Protein AF-A0A964E7V0-F1 (afdb_monomer_lite)

Secondary structure (DSSP, 8-state):
--GGGSPPPPSS-SSHHHHHHHHHHHHS--SEEEEE--TTSSSHHHHHHHHHTT-TT-PEEEEEE--HHHHHHHHHHTTT-TTEEEEES-SS-GGGSPPHHHHHHHHHHS--GGGGS-HHHHHHHHHHHHHHHHHHTPPS-HHHHHHHHHT-SS-SEEEE---TT-HHHHHHHHTT-SEEEEE-TTSHHHHHHHHHHHH-TTEEEEEEESSSTT-EEEEEEPTT-------SSS-------S-EEEEEEEESS-TTTTHHHHHHHTT-SS-EEEEEEESPBPS-GGGHHHHHTT----GGG-BTTB--SSHHHHHHHHHHH-TTTEEEEEPPTT--BSSHHHHHHTGGGG--S-EEEEE--TT-B--HHHHHHHHHHHHH-TT--EEE-EEEEEEETTEEE--TTSTT--TTS-EEEEEE-TT-EEEEETTEEEE-TTS-BGGGT-EE-HHHHHHTT-EEEE-TTSSHHHHHHHHHHH--TTHHHHHHHHHH--SSB-GGGT-TTS--SS--EEEPPGGG---GGGGGS-------EEEHHHHHHHTTS-TTS--TT-HHHHHHHHHHHHH--SEEEEE--TTSSSHHHHHHHHHHHTT-TT-EEEEEES-HHHHHHHHHHHHHTT--SEEEEES-SS-GGGSPPHHHHHIIIIIS--STTEEESS-TTTHHHHHHHHH---S---HHHHHHHHTTT--SEEEE---TTTHHHHHHHHHHH--S-EEEEES-TTBTTTHHHHHHHHH-TTEEEEEEE-STT-EEEEEE-----TT-----S----EEEEEE-S-HHHHHHHGGGHHHHHHHSTTPEEEEEEEGGGHHHHHT-TTEEEEEEE-HHHHHH-HHHHHHHHHHHHHTT-SEEEE--SB--HHHHHHHHHS--SEEEEE--B-TTS-HHHHHHHGGG-SEEE----TT--HHHHHHHHHHHTT---S---------HHHHHHHHHHHHHHT--GGGEEEEE---SSGGG--S-HHHHHHHHHHHTT-EEEE---GGGHHHHHHHTTT-GGGEEE-TTTS-HHHHHHHHTTSSEEEEESSHHHHHHHHTT--EEEEE-STTTTTS---STTEEEEE---TTTT-TT--SSSS-HHHHT--HHHHHHHHHHHHH---SS-EEEE-S--SSTTS-----HHHHHHHTTT-

Foldseek 3Di:
DAPLLDQDDAQAPPDPVLQVLLVCLQEPQFAFEEEAACFLPPHSNVSNCNRVVNHPNNHAYEYEDQHPNRLVNNCVVCVVPVSYHYAHAAQADLVLFDDLVVLVLCQVVADFPCVVDPSVVVVVLSVSVSVSCVVVVTHHNVLVVVCVVPVNPAGQEYEQPHRLGRQVVNCVSRPPHFKYKYPLCRGSNCVVVVVVQVPDPQKDWDDWDCPRDNIMTMIGGDPPDDDDDDDDDDDPPAPPPQAEEEEEEEDAALPPQLVLVCVAVVPAPHHAAYEYEFWAEDCDDPNVLLVVLQADDDPVQAQQGGGDNCPVVVLVVVCVVCVPRYDYHYDDRNDHHPGVQSRVQVCLQVDAGWYKYFYDYSQWHDHNVLVVLVSVVCVVDVQAFWEAAAEQADLEQFKTFPDACFFCHNFPHHTTIGGDHRPWGWPDVVVTFIAHNVRDGRNVRHHHTHVNSVVSVNYIYGPCNHDLVSQVCCCHRSSQPPRSVLSVVVVPDDAWDDSCVRRVPGDPPPTIMGGHDVVNDDDPCVSRPDDPDPFAEAALVVVCVVPVDPLVADDCPDPVLVLLLVCCLPLLFQFEEEEDCQLVRHPNVSNLVSCVVSVSPNRQAEYEAADVVRLVNNCVVCVVVVSPRYDYYHEAQAPPVLADDLVVLLCCVAPPPPHHHAYAHDDNVCRSVVLCVRNPHDDDHNVNVVSCVVVVLAGQEYEYDDGQRCLVVSLVVSLQRHDAKHKYKYPLCSHSNCVVVVVVLVVDPQWDWDDKDPPSSIMTITTGGRPPPPFQDPVDPDLFAEEEEEEADDLLLVQQLLLCLVQVCVVNVNHAYEYEYAQLNQQQQVQPPSHPYYQHDHQVCLVPPVVRLVVSLVVLLVRQGQEYEALDQQDEPSSLSSQLSSNHVAYEYAPHRDPHPDPVVCVVRVVRHPHHFYDDDDLAASNSSSQSSCVSNVGHDPDGFGATGADPVLLVLLVVVCVVVVHDLLAEEEEEQDDPDPLQGDQLLLVLCLVVCVVVVHAYEYEEAPVCQVSQCSSCVNPPVRYHYCHNPDRPSSSLSNLLSHQEYEYELHSVQLSNRNSVHQYEYEYAQQSQNHSHNPHQSAEYEWEAAPCRNVNPVDPDPGRQRRVQRDSVLSNVSVVDSSPDRGPHYHYRYDCWGPPPVRNDGDDVVVVCVSNVPD

pLDDT: mean 88.13, std 12.61, range [25.22, 98.56]

Structure (mmCIF, N/CA/C/O backbone):
data_AF-A0A964E7V0-F1
#
_entry.id   AF-A0A964E7V0-F1
#
loop_
_atom_site.group_PDB
_atom_site.id
_atom_site.type_symbol
_atom_site.label_atom_id
_atom_site.label_alt_id
_atom_site.label_comp_id
_atom_site.label_asym_id
_atom_site.label_entity_id
_atom_site.label_seq_id
_atom_site.pdbx_PDB_ins_code
_atom_site.Cartn_x
_atom_site.Cartn_y
_atom_site.Cartn_z
_atom_site.occupancy
_atom_site.B_iso_or_equiv
_atom_site.auth_seq_id
_atom_site.auth_comp_id
_atom_site.auth_asym_id
_atom_site.auth_atom_id
_atom_site.pdbx_PDB_model_num
ATOM 1 N N . MET A 1 1 ? -19.462 -38.095 19.022 1.00 56.56 1 MET A N 1
ATOM 2 C CA . MET A 1 1 ? -19.313 -39.101 17.950 1.00 56.56 1 MET A CA 1
ATOM 3 C C . MET A 1 1 ? -18.735 -38.372 16.764 1.00 56.56 1 MET A C 1
ATOM 5 O O . MET A 1 1 ? -19.231 -37.289 16.479 1.00 56.56 1 MET A O 1
ATOM 9 N N . SER A 1 2 ? -17.682 -38.907 16.156 1.00 78.06 2 SER A N 1
ATOM 10 C CA . SER A 1 2 ? -17.107 -38.332 14.936 1.00 78.06 2 SER A CA 1
ATOM 11 C C . SER A 1 2 ? -18.080 -38.497 13.764 1.00 78.06 2 SER A C 1
ATOM 13 O O . SER A 1 2 ? -18.888 -39.425 13.767 1.00 78.06 2 SER A O 1
ATOM 15 N N . GLU A 1 3 ? -17.991 -37.652 12.736 1.00 78.56 3 GLU A N 1
ATOM 16 C CA . GLU A 1 3 ? -18.699 -37.890 11.468 1.00 78.56 3 GLU A CA 1
ATOM 17 C C . GLU A 1 3 ? -18.253 -39.212 10.818 1.00 78.56 3 GLU A C 1
ATOM 19 O O . GLU A 1 3 ? -19.077 -39.935 10.256 1.00 78.56 3 GLU A O 1
ATOM 24 N N . LEU A 1 4 ? -16.987 -39.605 11.007 1.00 82.94 4 LEU A N 1
ATOM 25 C CA . LEU A 1 4 ? -16.456 -40.901 10.569 1.00 82.94 4 LEU A CA 1
ATOM 26 C C . LEU A 1 4 ? -17.130 -42.097 11.262 1.00 82.94 4 LEU A C 1
ATOM 28 O O . LEU A 1 4 ? -17.145 -43.194 10.707 1.00 82.94 4 LEU A O 1
ATOM 32 N N . ASP A 1 5 ? -17.756 -41.909 12.429 1.00 87.56 5 ASP A N 1
ATOM 33 C CA . ASP A 1 5 ? -18.512 -42.971 13.111 1.00 87.56 5 ASP A CA 1
ATOM 34 C C . ASP A 1 5 ? -19.881 -43.231 12.461 1.00 87.56 5 ASP A C 1
ATOM 36 O O . ASP A 1 5 ? -20.530 -44.240 12.755 1.00 87.56 5 ASP A O 1
ATOM 40 N N . LYS A 1 6 ? -20.361 -42.330 11.592 1.00 88.44 6 LYS A N 1
ATOM 41 C CA . LYS A 1 6 ? -21.633 -42.516 10.890 1.00 88.44 6 LYS A CA 1
ATOM 42 C C . LYS A 1 6 ? -21.464 -43.544 9.777 1.00 88.44 6 LYS A C 1
ATOM 44 O O . LYS A 1 6 ? -20.528 -43.464 8.981 1.00 88.44 6 LYS A O 1
ATOM 49 N N . ILE A 1 7 ? -22.403 -44.488 9.699 1.00 87.12 7 ILE A N 1
ATOM 50 C CA . ILE A 1 7 ? -22.531 -45.388 8.548 1.00 87.12 7 ILE A CA 1
ATOM 51 C C . ILE A 1 7 ? -23.040 -44.555 7.372 1.00 87.12 7 ILE A C 1
ATOM 53 O O . ILE A 1 7 ? -24.140 -44.003 7.435 1.00 87.12 7 ILE A O 1
ATOM 57 N N . ILE A 1 8 ? -22.220 -44.453 6.330 1.00 85.88 8 ILE A N 1
ATOM 58 C CA . ILE A 1 8 ? -22.543 -43.714 5.109 1.00 85.88 8 ILE A CA 1
ATOM 59 C C . ILE A 1 8 ? -23.248 -44.624 4.091 1.00 85.88 8 ILE A C 1
ATOM 61 O O . ILE A 1 8 ? -23.000 -45.834 4.088 1.00 85.88 8 ILE A O 1
ATOM 65 N N . PRO A 1 9 ? -24.139 -44.078 3.242 1.00 86.94 9 PRO A N 1
ATOM 66 C CA . PRO A 1 9 ? -24.701 -44.819 2.116 1.00 86.94 9 PRO A CA 1
ATOM 67 C C . PRO A 1 9 ? -23.602 -45.296 1.150 1.00 86.94 9 PRO A C 1
ATOM 69 O O . PRO A 1 9 ? -22.597 -44.606 1.001 1.00 86.94 9 PRO A O 1
ATOM 72 N N . PRO A 1 10 ? -23.781 -46.442 0.470 1.00 88.25 10 PRO A N 1
ATOM 73 C CA . PRO A 1 10 ? -22.802 -46.920 -0.500 1.00 88.25 10 PRO A CA 1
ATOM 74 C C . PRO A 1 10 ? -22.802 -46.067 -1.776 1.00 88.25 10 PRO A C 1
ATOM 76 O O . PRO A 1 10 ? -23.865 -45.787 -2.334 1.00 88.25 10 PRO A O 1
ATOM 79 N N . GLU A 1 11 ? -21.611 -45.706 -2.257 1.00 86.62 11 GLU A N 1
ATOM 80 C CA . GLU A 1 11 ? -21.442 -44.823 -3.420 1.00 86.62 11 GLU A CA 1
ATOM 81 C C . GLU A 1 11 ? -21.277 -45.593 -4.736 1.00 86.62 11 GLU A C 1
ATOM 83 O O . GLU A 1 11 ? -22.011 -45.354 -5.695 1.00 86.62 11 GLU A O 1
ATOM 88 N N . ILE A 1 12 ? -20.368 -46.575 -4.775 1.00 91.12 12 ILE A N 1
ATOM 89 C CA . ILE A 1 12 ? -20.149 -47.433 -5.947 1.00 91.12 12 ILE A CA 1
ATOM 90 C C . ILE A 1 12 ? -21.220 -48.530 -5.954 1.00 91.12 12 ILE A C 1
ATOM 92 O O . ILE A 1 12 ? -21.048 -49.586 -5.341 1.00 91.12 12 ILE A O 1
ATOM 96 N N . VAL A 1 13 ? -22.356 -48.279 -6.616 1.00 91.44 13 VAL A N 1
ATOM 97 C CA . VAL A 1 13 ? -23.491 -49.217 -6.686 1.00 91.44 13 VAL A CA 1
ATOM 98 C C . VAL A 1 13 ? -24.167 -49.166 -8.052 1.00 91.44 13 VAL A C 1
ATOM 100 O O . VAL A 1 13 ? -24.707 -48.142 -8.457 1.00 91.44 13 VAL A O 1
ATOM 103 N N . ASN A 1 14 ? -24.247 -50.316 -8.729 1.00 87.12 14 ASN A N 1
ATOM 104 C CA . ASN A 1 14 ? -24.985 -50.490 -9.993 1.00 87.12 14 ASN A CA 1
ATOM 105 C C . ASN A 1 14 ? -24.573 -49.542 -11.140 1.00 87.12 14 ASN A C 1
ATOM 107 O O . ASN A 1 14 ? -25.324 -49.397 -12.106 1.00 87.12 14 ASN A O 1
ATOM 111 N N . ASP A 1 15 ? -23.393 -48.934 -11.066 1.00 93.31 15 ASP A N 1
ATOM 112 C CA . ASP A 1 15 ? -22.822 -48.116 -12.133 1.00 93.31 15 ASP A CA 1
ATOM 113 C C . ASP A 1 15 ? -21.735 -48.866 -12.918 1.00 93.31 15 ASP A C 1
ATOM 115 O O . ASP A 1 15 ? -21.487 -50.057 -12.716 1.00 93.31 15 ASP A O 1
ATOM 119 N N . GLU A 1 16 ? -21.118 -48.172 -13.873 1.00 95.56 16 GLU A N 1
ATOM 120 C CA . GLU A 1 16 ? -20.066 -48.728 -14.721 1.00 95.56 16 GLU A CA 1
ATOM 121 C C . GLU A 1 16 ? -18.861 -49.219 -13.910 1.00 95.56 16 GLU A C 1
ATOM 123 O O . GLU A 1 16 ? -18.391 -50.331 -14.150 1.00 95.56 16 GLU A O 1
ATOM 128 N N . PHE A 1 17 ? -18.402 -48.449 -12.916 1.00 97.19 17 PHE A N 1
ATOM 129 C CA . PHE A 1 17 ? -17.232 -48.819 -12.120 1.00 97.19 17 PHE A CA 1
ATOM 130 C C . PHE A 1 17 ? -17.512 -50.058 -11.270 1.00 97.19 17 PHE A C 1
ATOM 132 O O . PHE A 1 17 ? -16.692 -50.973 -11.221 1.00 97.19 17 PHE A O 1
ATOM 139 N N . TYR A 1 18 ? -18.721 -50.156 -10.708 1.00 96.94 18 TYR A N 1
ATOM 140 C CA . TYR A 1 18 ? -19.191 -51.361 -10.027 1.00 96.94 18 TYR A CA 1
ATOM 141 C C . TYR A 1 18 ? -19.090 -52.604 -10.927 1.00 96.94 18 TYR A C 1
ATOM 143 O O . TYR A 1 18 ? -18.624 -53.660 -10.492 1.00 96.94 18 TYR A O 1
ATOM 151 N N . GLN A 1 19 ? -19.511 -52.501 -12.196 1.00 97.19 19 GLN A N 1
ATOM 152 C CA . GLN A 1 19 ? -19.416 -53.623 -13.138 1.00 97.19 19 GLN A CA 1
ATOM 153 C C . GLN A 1 19 ? -17.968 -53.939 -13.524 1.00 97.19 19 GLN A C 1
ATOM 155 O O . GLN A 1 19 ? -17.637 -55.117 -13.663 1.00 97.19 19 GLN A O 1
ATOM 160 N N . VAL A 1 20 ? -17.105 -52.928 -13.666 1.00 97.38 20 VAL A N 1
ATOM 161 C CA . VAL A 1 20 ? -15.670 -53.117 -13.937 1.00 97.38 20 VAL A CA 1
ATOM 162 C C . VAL A 1 20 ? -14.999 -53.860 -12.782 1.00 97.38 20 VAL A C 1
ATOM 164 O O . VAL A 1 20 ? -14.385 -54.900 -13.021 1.00 97.38 20 VAL A O 1
ATOM 167 N N . ILE A 1 21 ? -15.192 -53.404 -11.538 1.00 98.06 21 ILE A N 1
ATOM 168 C CA . ILE A 1 21 ? -14.670 -54.064 -10.330 1.00 98.06 21 ILE A CA 1
ATOM 169 C C . ILE A 1 21 ? -15.128 -55.521 -10.287 1.00 98.06 21 ILE A C 1
ATOM 171 O O . ILE A 1 21 ? -14.306 -56.432 -10.187 1.00 98.06 21 ILE A O 1
ATOM 175 N N . ARG A 1 22 ? -16.437 -55.758 -10.426 1.00 97.81 22 ARG A N 1
ATOM 176 C CA . ARG A 1 22 ? -17.016 -57.105 -10.414 1.00 97.81 22 ARG A CA 1
ATOM 177 C C . ARG A 1 22 ? -16.434 -57.993 -11.517 1.00 97.81 22 ARG A C 1
ATOM 179 O O . ARG A 1 22 ? -16.153 -59.162 -11.271 1.00 97.81 22 ARG A O 1
ATOM 186 N N . SER A 1 23 ? -16.285 -57.461 -12.729 1.00 97.19 23 SER A N 1
ATOM 187 C CA . SER A 1 23 ? -15.780 -58.207 -13.883 1.00 97.19 23 SER A CA 1
ATOM 188 C C . SER A 1 23 ? -14.315 -58.599 -13.708 1.00 97.19 23 SER A C 1
ATOM 190 O O . SER A 1 23 ? -13.969 -59.753 -13.956 1.00 97.19 23 SER A O 1
ATOM 192 N N . LEU A 1 24 ? -13.462 -57.675 -13.257 1.00 97.31 24 LEU A N 1
ATOM 193 C CA . LEU A 1 24 ? -12.058 -57.972 -12.961 1.00 97.31 24 LEU A CA 1
ATOM 194 C C . LEU A 1 24 ? -11.960 -58.999 -11.829 1.00 97.31 24 LEU A C 1
ATOM 196 O O . LEU A 1 24 ? -11.277 -60.008 -11.964 1.00 97.31 24 LEU A O 1
ATOM 200 N N . ALA A 1 25 ? -12.735 -58.806 -10.761 1.00 97.25 25 ALA A N 1
ATOM 201 C CA . ALA A 1 25 ? -12.804 -59.730 -9.639 1.00 97.25 25 ALA A CA 1
ATOM 202 C C . ALA A 1 25 ? -13.274 -61.145 -10.027 1.00 97.25 25 ALA A C 1
ATOM 204 O O . ALA A 1 25 ? -12.828 -62.110 -9.417 1.00 97.25 25 ALA A O 1
ATOM 205 N N . GLU A 1 26 ? -14.161 -61.302 -11.015 1.00 97.56 26 GLU A N 1
ATOM 206 C CA . GLU A 1 26 ? -14.662 -62.611 -11.473 1.00 97.56 26 GLU A CA 1
ATOM 207 C C . GLU A 1 26 ? -13.685 -63.320 -12.428 1.00 97.56 26 GLU A C 1
ATOM 209 O O . GLU A 1 26 ? -13.550 -64.543 -12.354 1.00 97.56 26 GLU A O 1
ATOM 214 N N . ASN A 1 27 ? -13.009 -62.575 -13.312 1.00 94.69 27 ASN A N 1
ATOM 215 C CA . ASN A 1 27 ? -12.331 -63.148 -14.483 1.00 94.69 27 ASN A CA 1
ATOM 216 C C . ASN A 1 27 ? -10.798 -63.172 -14.413 1.00 94.69 27 ASN A C 1
ATOM 218 O O . ASN A 1 27 ? -10.178 -63.954 -15.133 1.00 94.69 27 ASN A O 1
ATOM 222 N N . GLU A 1 28 ? -10.180 -62.330 -13.589 1.00 94.50 28 GLU A N 1
ATOM 223 C CA . GLU A 1 28 ? -8.724 -62.262 -13.472 1.00 94.50 28 GLU A CA 1
ATOM 224 C C . GLU A 1 28 ? -8.165 -63.389 -12.591 1.00 94.50 28 GLU A C 1
ATOM 226 O O . GLU A 1 28 ? -8.792 -63.794 -11.611 1.00 94.50 28 GLU A O 1
ATOM 231 N N . ASP A 1 29 ? -6.955 -63.875 -12.892 1.00 92.25 29 ASP A N 1
ATOM 232 C CA . ASP A 1 29 ? -6.244 -64.804 -12.002 1.00 92.25 29 ASP A CA 1
ATOM 233 C C . ASP A 1 29 ? -5.691 -64.025 -10.798 1.00 92.25 29 ASP A C 1
ATOM 235 O O . ASP A 1 29 ? -4.680 -63.323 -10.900 1.00 92.25 29 ASP A O 1
ATOM 239 N N . LEU A 1 30 ? -6.426 -64.052 -9.685 1.00 96.00 30 LEU A N 1
ATOM 240 C CA . LEU A 1 30 ? -6.162 -63.252 -8.488 1.00 96.00 30 LEU A CA 1
ATOM 241 C C . LEU A 1 30 ? -5.919 -64.161 -7.285 1.00 96.00 30 LEU A C 1
ATOM 243 O O . LEU A 1 30 ? -6.592 -65.181 -7.120 1.00 96.00 30 LEU A O 1
ATOM 247 N N . LYS A 1 31 ? -5.024 -63.744 -6.386 1.00 95.31 31 LYS A N 1
ATOM 248 C CA . LYS A 1 31 ? -4.791 -64.414 -5.103 1.00 95.31 31 LYS A CA 1
ATOM 249 C C . LYS A 1 31 ? -4.953 -63.469 -3.911 1.00 95.31 31 LYS A C 1
ATOM 251 O O . LYS A 1 31 ? -5.553 -63.861 -2.908 1.00 95.31 31 LYS A O 1
ATOM 256 N N . HIS A 1 32 ? -4.453 -62.243 -4.020 1.00 97.88 32 HIS A N 1
ATOM 257 C CA . HIS A 1 32 ? -4.474 -61.228 -2.972 1.00 97.88 32 HIS A CA 1
ATOM 258 C C . HIS A 1 32 ? -5.060 -59.919 -3.510 1.00 97.88 32 HIS A C 1
ATOM 260 O O . HIS A 1 32 ? -4.423 -59.228 -4.304 1.00 97.88 32 HIS A O 1
ATOM 266 N N . VAL A 1 33 ? -6.270 -59.582 -3.061 1.00 98.50 33 VAL A N 1
ATOM 267 C CA . VAL A 1 33 ? -6.996 -58.368 -3.456 1.00 98.50 33 VAL A CA 1
ATOM 268 C C . VAL A 1 33 ? -7.100 -57.426 -2.265 1.00 98.50 33 VAL A C 1
ATOM 270 O O . VAL A 1 33 ? -7.532 -57.859 -1.201 1.00 98.50 33 VAL A O 1
ATOM 273 N N . LEU A 1 34 ? -6.723 -56.161 -2.433 1.00 98.56 34 LEU A N 1
ATOM 274 C CA . LEU A 1 34 ? -6.829 -55.130 -1.402 1.00 98.56 34 LEU A CA 1
ATOM 275 C C . LEU A 1 34 ? -7.887 -54.095 -1.789 1.00 98.56 34 LEU A C 1
ATOM 277 O O . LEU A 1 34 ? -7.880 -53.569 -2.898 1.00 98.56 34 LEU A O 1
ATOM 281 N N . GLU A 1 35 ? -8.756 -53.771 -0.845 1.00 98.31 35 GLU A N 1
ATOM 282 C CA . GLU A 1 35 ? -9.662 -52.636 -0.905 1.00 98.31 35 GLU A CA 1
ATOM 283 C C . GLU A 1 35 ? -9.351 -51.689 0.254 1.00 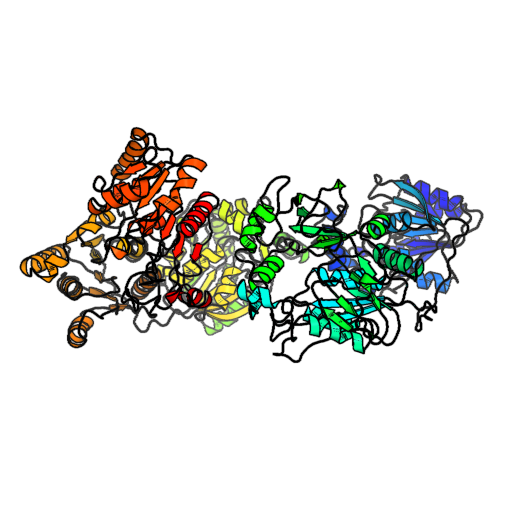98.31 35 GLU A C 1
ATOM 285 O O . GLU A 1 35 ? -9.376 -52.090 1.422 1.00 98.31 35 GLU A O 1
ATOM 290 N N . ILE A 1 36 ? -9.062 -50.437 -0.084 1.00 97.38 36 ILE A N 1
ATOM 291 C CA . ILE A 1 36 ? -8.853 -49.351 0.868 1.00 97.38 36 ILE A CA 1
ATOM 292 C C . ILE A 1 36 ? -10.130 -48.508 0.893 1.00 97.38 36 ILE A C 1
ATOM 294 O O . ILE A 1 36 ? -10.579 -48.103 -0.172 1.00 97.38 36 ILE A O 1
ATOM 298 N N . GLY A 1 37 ? -10.703 -48.266 2.080 1.00 92.06 37 GLY A N 1
ATOM 299 C CA . GLY A 1 37 ? -11.923 -47.459 2.238 1.00 92.06 37 GLY A CA 1
ATOM 300 C C . GLY A 1 37 ? -13.234 -48.252 2.220 1.00 92.06 37 GLY A C 1
ATOM 301 O O . GLY A 1 37 ? -14.255 -47.778 1.733 1.00 92.06 37 GLY A O 1
ATOM 302 N N . SER A 1 38 ? -13.247 -49.477 2.757 1.00 92.88 38 SER A N 1
ATOM 303 C CA . SER A 1 38 ? -14.386 -50.404 2.614 1.00 92.88 38 SER A CA 1
ATOM 304 C C . SER A 1 38 ? -15.698 -49.962 3.292 1.00 92.88 38 SER A C 1
ATOM 306 O O . SER A 1 38 ? -16.762 -50.523 3.003 1.00 92.88 38 SER A O 1
ATOM 308 N N . SER A 1 39 ? -15.675 -48.982 4.204 1.00 93.00 39 SER A N 1
ATOM 309 C CA . SER A 1 39 ? -16.851 -48.483 4.928 1.00 93.00 39 SER A CA 1
ATOM 310 C C . SER A 1 39 ? -17.650 -49.631 5.573 1.00 93.00 39 SER A C 1
ATOM 312 O O . SER A 1 39 ? -17.065 -50.526 6.173 1.00 93.00 39 SER A O 1
ATOM 314 N N . ALA A 1 40 ? -18.986 -49.636 5.486 1.00 93.31 40 ALA A N 1
ATOM 315 C CA . ALA A 1 40 ? -19.840 -50.743 5.942 1.00 93.31 40 ALA A CA 1
ATOM 316 C C . ALA A 1 40 ? -19.956 -51.903 4.925 1.00 93.31 40 ALA A C 1
ATOM 318 O O . ALA A 1 40 ? -20.628 -52.904 5.196 1.00 93.31 40 ALA A O 1
ATOM 319 N N . GLY A 1 41 ? -19.309 -51.776 3.760 1.00 92.81 41 GLY A N 1
ATOM 320 C CA . GLY A 1 41 ? -19.170 -52.835 2.766 1.00 92.81 41 GLY A CA 1
ATOM 321 C C . GLY A 1 41 ? -20.311 -52.993 1.760 1.00 92.81 41 GLY A C 1
ATOM 322 O O . GLY A 1 41 ? -20.368 -54.000 1.059 1.00 92.81 41 GLY A O 1
ATOM 323 N N . GLU A 1 42 ? -21.244 -52.049 1.661 1.00 92.44 42 GLU A N 1
ATOM 324 C CA . GLU A 1 42 ? -22.409 -52.180 0.767 1.00 92.44 42 GLU A CA 1
ATOM 325 C C . GLU A 1 42 ? -22.145 -51.743 -0.695 1.00 92.44 42 GLU A C 1
ATOM 327 O O . GLU A 1 42 ? -22.983 -52.014 -1.559 1.00 92.44 42 GLU A O 1
ATOM 332 N N . GLY A 1 43 ? -20.993 -51.111 -0.975 1.00 94.12 43 GLY A N 1
ATOM 333 C CA . GLY A 1 43 ? -20.593 -50.555 -2.281 1.00 94.12 43 GLY A CA 1
ATOM 334 C C . GLY A 1 43 ? -19.583 -51.415 -3.057 1.00 94.12 4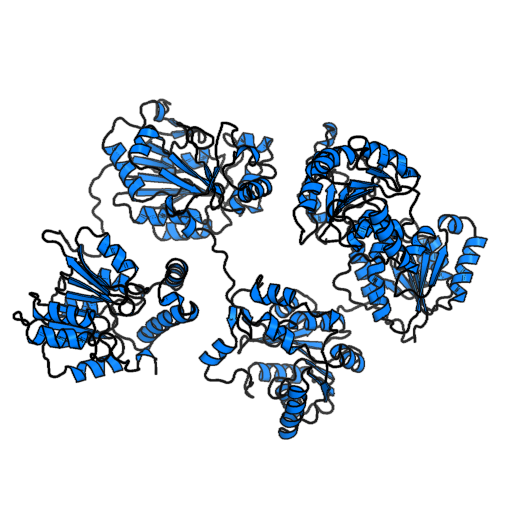3 GLY A C 1
ATOM 335 O O . GLY A 1 43 ? -19.894 -52.540 -3.457 1.00 94.12 43 GLY A O 1
ATOM 336 N N . SER A 1 44 ? -18.362 -50.908 -3.258 1.00 95.69 44 SER A N 1
ATOM 337 C CA . SER A 1 44 ? -17.253 -51.604 -3.941 1.00 95.69 44 SER A CA 1
ATOM 338 C C . SER A 1 44 ? -16.941 -52.972 -3.337 1.00 95.69 44 SER A C 1
ATOM 340 O O . SER A 1 44 ? -16.781 -53.942 -4.081 1.00 95.69 44 SER A O 1
ATOM 342 N N . THR A 1 45 ? -16.986 -53.107 -2.007 1.00 97.12 45 THR A N 1
ATOM 343 C CA . THR A 1 45 ? -16.763 -54.392 -1.332 1.00 97.12 45 THR A CA 1
ATOM 344 C C . THR A 1 45 ? -17.759 -55.435 -1.816 1.00 97.12 45 THR A C 1
ATOM 346 O O . THR A 1 45 ? -17.411 -56.591 -2.050 1.00 97.12 45 THR A O 1
ATOM 349 N N . ARG A 1 46 ? -19.014 -55.029 -2.037 1.00 97.12 46 ARG A N 1
ATOM 350 C CA . ARG A 1 46 ? -20.042 -55.912 -2.578 1.00 97.12 46 ARG A CA 1
ATOM 351 C C . ARG A 1 46 ? -19.722 -56.324 -4.013 1.00 97.12 46 ARG A C 1
ATOM 353 O O . ARG A 1 46 ? -19.902 -57.494 -4.343 1.00 97.12 46 ARG A O 1
ATOM 360 N N . ALA A 1 47 ? -19.240 -55.403 -4.851 1.00 97.31 47 ALA A N 1
ATOM 361 C CA . ALA A 1 47 ? -18.802 -55.723 -6.212 1.00 97.31 47 ALA A CA 1
ATOM 362 C C . ALA A 1 47 ? -17.677 -56.768 -6.205 1.00 97.31 47 ALA A C 1
ATOM 364 O O . ALA A 1 47 ? -17.752 -57.762 -6.934 1.00 97.31 47 ALA A O 1
ATOM 365 N N . PHE A 1 48 ? -16.683 -56.586 -5.326 1.00 98.25 48 PHE A N 1
ATOM 366 C CA . PHE A 1 48 ? -15.618 -57.560 -5.113 1.00 98.25 48 PHE A CA 1
ATOM 367 C C . PHE A 1 48 ? -16.172 -58.905 -4.649 1.00 98.25 48 PHE A C 1
ATOM 369 O O . PHE A 1 48 ? -15.900 -59.918 -5.283 1.00 98.25 48 PHE A O 1
ATOM 376 N N . VAL A 1 49 ? -16.995 -58.954 -3.600 1.00 97.62 49 VAL A N 1
ATOM 377 C CA . VAL A 1 49 ? -17.534 -60.219 -3.073 1.00 97.62 49 VAL A CA 1
ATOM 378 C C . VAL A 1 49 ? -18.386 -60.954 -4.113 1.00 97.62 49 VAL A C 1
ATOM 380 O O . VAL A 1 49 ? -18.256 -62.173 -4.244 1.00 97.62 49 VAL A O 1
ATOM 383 N N . GLU A 1 50 ? -19.215 -60.251 -4.891 1.00 96.94 50 GLU A N 1
ATOM 384 C CA . GLU A 1 50 ? -20.023 -60.853 -5.962 1.00 96.94 50 GLU A CA 1
ATOM 385 C C . GLU A 1 50 ? -19.167 -61.456 -7.091 1.00 96.94 50 GLU A C 1
ATOM 387 O O . GLU A 1 50 ? -19.543 -62.499 -7.638 1.00 96.94 50 GLU A O 1
ATOM 392 N N . GLY A 1 51 ? -18.040 -60.824 -7.439 1.00 96.69 51 GLY A N 1
ATOM 393 C CA . GLY A 1 51 ? -17.102 -61.324 -8.449 1.00 96.69 51 GLY A CA 1
ATOM 394 C C . GLY A 1 51 ? -16.201 -62.444 -7.924 1.00 96.69 51 GLY A C 1
ATOM 395 O O . GLY A 1 51 ? -16.184 -63.545 -8.475 1.00 96.69 51 GLY A O 1
ATOM 396 N N . LEU A 1 52 ? -15.516 -62.210 -6.800 1.00 97.31 52 LEU A N 1
ATOM 397 C CA . LEU A 1 52 ? -14.557 -63.146 -6.201 1.00 97.31 52 LEU A CA 1
ATOM 398 C C . LEU A 1 52 ? -15.213 -64.461 -5.760 1.00 97.31 52 LEU A C 1
ATOM 400 O O . LEU A 1 52 ? -14.581 -65.509 -5.844 1.00 97.31 52 LEU A O 1
ATOM 404 N N . SER A 1 53 ? -16.500 -64.450 -5.381 1.00 95.75 53 SER A N 1
ATOM 405 C CA . SER A 1 53 ? -17.250 -65.679 -5.055 1.00 95.75 53 SER A CA 1
ATOM 406 C C . SER A 1 53 ? -17.369 -66.663 -6.227 1.00 95.75 53 SER A C 1
ATOM 408 O O . SER A 1 53 ? -17.740 -67.820 -6.027 1.00 95.75 53 SER A O 1
ATOM 410 N N . LYS A 1 54 ? -17.101 -66.208 -7.453 1.00 95.75 54 LYS A N 1
ATOM 411 C CA . LYS A 1 54 ? -17.116 -67.024 -8.670 1.00 95.75 54 LYS A CA 1
ATOM 412 C C . LYS A 1 54 ? -15.734 -67.172 -9.306 1.00 95.75 54 LYS A C 1
ATOM 414 O O . LYS A 1 54 ? -15.606 -67.903 -10.287 1.00 95.75 54 LYS A O 1
ATOM 419 N N . ASN A 1 55 ? -14.726 -66.487 -8.773 1.00 96.38 55 ASN A N 1
ATOM 420 C CA . ASN A 1 55 ? -13.376 -66.515 -9.304 1.00 96.38 55 ASN A CA 1
ATOM 421 C C . ASN A 1 55 ? -12.760 -67.909 -9.105 1.00 96.38 55 ASN A C 1
ATOM 423 O O . ASN A 1 55 ? -12.789 -68.471 -8.007 1.00 96.38 55 ASN A O 1
ATOM 427 N N . ALA A 1 56 ? -12.192 -68.475 -10.171 1.00 90.94 56 ALA A N 1
ATOM 428 C CA . ALA A 1 56 ? -11.652 -69.834 -10.158 1.00 90.94 56 ALA A CA 1
ATOM 429 C C . ALA A 1 56 ? -10.429 -70.003 -9.232 1.00 90.94 56 ALA A C 1
ATOM 431 O O . ALA A 1 56 ? -10.171 -71.116 -8.762 1.00 90.94 56 ALA A O 1
ATOM 432 N N . SER A 1 57 ? -9.707 -68.918 -8.943 1.00 91.69 57 SER A N 1
ATOM 433 C CA . SER A 1 57 ? -8.460 -68.913 -8.170 1.00 91.69 57 SER A CA 1
ATOM 434 C C . SER A 1 57 ? -8.670 -68.803 -6.654 1.00 91.69 57 SER A C 1
ATOM 436 O O . SER A 1 57 ? -7.717 -68.964 -5.895 1.00 91.69 57 SER A O 1
ATOM 438 N N . ASN A 1 58 ? -9.917 -68.630 -6.191 1.00 92.31 58 ASN A N 1
ATOM 439 C CA . ASN A 1 58 ? -10.291 -68.482 -4.774 1.00 92.31 58 ASN A CA 1
ATOM 440 C C . ASN A 1 58 ? -9.438 -67.436 -4.006 1.00 92.31 58 ASN A C 1
ATOM 442 O O . ASN A 1 58 ? -8.801 -67.783 -3.004 1.00 92.31 58 ASN A O 1
ATOM 446 N N . PRO A 1 59 ? -9.404 -66.170 -4.464 1.00 96.44 59 PRO A N 1
ATOM 447 C CA . PRO A 1 59 ? -8.612 -65.103 -3.848 1.00 96.44 59 PRO A CA 1
ATOM 448 C C . PRO A 1 59 ? -9.079 -64.731 -2.437 1.00 96.44 59 PRO A C 1
ATOM 450 O O . PRO A 1 59 ? -10.253 -64.878 -2.094 1.00 96.44 59 PRO A O 1
ATOM 453 N N . ASN A 1 60 ? -8.168 -64.158 -1.645 1.00 97.81 60 ASN A N 1
ATOM 454 C CA . ASN A 1 60 ? -8.519 -63.425 -0.428 1.00 97.81 60 ASN A CA 1
ATOM 455 C C . ASN A 1 60 ? -8.761 -61.945 -0.751 1.00 97.81 60 ASN A C 1
ATOM 457 O O . ASN A 1 60 ? -7.973 -61.335 -1.475 1.00 97.81 60 ASN A O 1
ATOM 461 N N . LEU A 1 61 ? -9.817 -61.381 -0.162 1.00 98.38 61 LEU A N 1
ATOM 462 C CA . LEU A 1 61 ? -10.115 -59.951 -0.170 1.00 98.38 61 LEU A CA 1
ATOM 463 C C . LEU A 1 61 ? -9.747 -59.357 1.188 1.00 98.38 61 LEU A C 1
ATOM 465 O O . LEU A 1 61 ? -10.295 -59.772 2.209 1.00 98.38 61 LEU A O 1
ATOM 469 N N . TYR A 1 62 ? -8.844 -58.389 1.194 1.00 98.44 62 TYR A N 1
ATOM 470 C CA . TYR A 1 62 ? -8.440 -57.629 2.367 1.00 98.44 62 TYR A CA 1
ATOM 471 C C . TYR A 1 62 ? -9.129 -56.268 2.320 1.00 98.44 62 TYR A C 1
ATOM 473 O O . TYR A 1 62 ? -8.884 -55.490 1.405 1.00 98.44 62 TYR A O 1
ATOM 481 N N . CYS A 1 63 ? -10.002 -56.007 3.284 1.00 97.81 63 CYS A N 1
ATOM 482 C CA . CYS A 1 63 ? -10.788 -54.783 3.383 1.00 97.81 63 CYS A CA 1
ATOM 483 C C . CYS A 1 63 ? -10.250 -53.933 4.529 1.00 97.81 63 CYS A C 1
ATOM 485 O O . CYS A 1 63 ? -10.224 -54.401 5.674 1.00 97.81 63 CYS A O 1
ATOM 487 N N . LEU A 1 64 ? -9.839 -52.705 4.231 1.00 96.69 64 LEU A N 1
ATOM 488 C CA . LEU A 1 64 ? -9.287 -51.784 5.211 1.00 96.69 64 LEU A CA 1
ATOM 489 C C . LEU A 1 64 ? -10.281 -50.666 5.536 1.00 96.69 64 LEU A C 1
ATOM 491 O O . LEU A 1 64 ? -10.753 -49.968 4.639 1.00 96.69 64 LEU A O 1
ATOM 495 N N . GLU A 1 65 ? -10.568 -50.487 6.825 1.00 94.81 65 GLU A N 1
ATOM 496 C CA . GLU A 1 65 ? -11.458 -49.435 7.316 1.00 94.81 65 GLU A CA 1
ATOM 497 C C . GLU A 1 65 ? -10.949 -48.864 8.648 1.00 94.81 65 GLU A C 1
ATOM 499 O O . GLU A 1 65 ? -10.708 -49.602 9.605 1.00 94.81 65 GLU A O 1
ATOM 504 N N . VAL A 1 66 ? -10.811 -47.538 8.717 1.00 93.69 66 VAL A N 1
ATOM 505 C CA . VAL A 1 66 ? -10.267 -46.830 9.887 1.00 93.69 66 VAL A CA 1
ATOM 506 C C . VAL A 1 66 ? -11.325 -46.562 10.959 1.00 93.69 66 VAL A C 1
ATOM 508 O O . VAL A 1 66 ? -11.008 -46.501 12.145 1.00 93.69 66 VAL A O 1
ATOM 511 N N . SER A 1 67 ? -12.593 -46.414 10.570 1.00 93.12 67 SER A N 1
ATOM 512 C CA . SER A 1 67 ? -13.703 -46.167 11.484 1.00 93.12 67 SER A CA 1
ATOM 513 C C . SER A 1 67 ? -14.144 -47.452 12.161 1.00 93.12 67 SER A C 1
ATOM 515 O O . SER A 1 67 ? -14.621 -48.394 11.522 1.00 93.12 67 SER A O 1
ATOM 517 N N . LYS A 1 68 ? -14.058 -47.483 13.493 1.00 90.94 68 LYS A N 1
ATOM 518 C CA . LYS A 1 68 ? -14.433 -48.669 14.267 1.00 90.94 68 LYS A CA 1
ATOM 519 C C . LYS A 1 68 ? -15.894 -49.086 14.044 1.00 90.94 68 LYS A C 1
ATOM 521 O O . LYS A 1 68 ? -16.119 -50.270 13.784 1.00 90.94 68 LYS A O 1
ATOM 526 N N . PRO A 1 69 ? -16.893 -48.179 14.091 1.00 93.06 69 PRO A N 1
ATOM 527 C CA . PRO A 1 69 ? -18.278 -48.548 13.798 1.00 93.06 69 PRO A CA 1
ATOM 528 C C . PRO A 1 69 ? -18.488 -49.091 12.379 1.00 93.06 69 PRO A C 1
ATOM 530 O O . PRO A 1 69 ? -19.235 -50.056 12.204 1.00 93.06 69 PRO A O 1
ATOM 533 N N . ARG A 1 70 ? -17.826 -48.509 11.367 1.00 94.38 70 ARG A N 1
ATOM 534 C CA . ARG A 1 70 ? -17.928 -48.976 9.973 1.00 94.38 70 ARG A CA 1
ATOM 535 C C . ARG A 1 70 ? -17.270 -50.341 9.801 1.00 94.38 70 ARG A C 1
ATOM 537 O O . ARG A 1 70 ? -17.901 -51.246 9.264 1.00 94.38 70 ARG A O 1
ATOM 544 N N . HIS A 1 71 ? -16.085 -50.535 10.375 1.00 95.06 71 HIS A N 1
ATOM 545 C CA . HIS A 1 71 ? -15.394 -51.821 10.410 1.00 95.06 71 HIS A CA 1
ATOM 546 C C . HIS A 1 71 ? -16.229 -52.917 11.100 1.00 95.06 71 HIS A C 1
ATOM 548 O O . HIS A 1 71 ? -16.331 -54.036 10.598 1.00 95.06 71 HIS A O 1
ATOM 554 N N . GLU A 1 72 ? -16.861 -52.624 12.243 1.00 94.88 72 GLU A N 1
ATOM 555 C CA . GLU A 1 72 ? -17.742 -53.582 12.928 1.00 94.88 72 GLU A CA 1
ATOM 556 C C . GLU A 1 72 ? -18.962 -53.953 12.067 1.00 94.88 72 GLU A C 1
ATOM 558 O O . GLU A 1 72 ? -19.362 -55.122 12.027 1.00 94.88 72 GLU A O 1
ATOM 563 N N . ALA A 1 73 ? -19.535 -52.982 11.349 1.00 95.31 73 ALA A N 1
ATOM 564 C CA . ALA A 1 73 ? -20.616 -53.226 10.400 1.00 95.31 73 ALA A CA 1
ATOM 565 C C . ALA A 1 73 ? -20.147 -54.091 9.218 1.00 95.31 73 ALA A C 1
ATOM 567 O O . ALA A 1 73 ? -20.780 -55.103 8.927 1.00 95.31 73 ALA A O 1
ATOM 568 N N . LEU A 1 74 ? -19.008 -53.760 8.609 1.00 96.25 74 LEU A N 1
ATOM 569 C CA . LEU A 1 74 ? -18.374 -54.503 7.519 1.00 96.25 74 LEU A CA 1
ATOM 570 C C . LEU A 1 74 ? -18.113 -55.968 7.889 1.00 96.25 74 LEU A C 1
ATOM 572 O O . LEU A 1 74 ? -18.549 -56.884 7.186 1.00 96.25 74 LEU A O 1
ATOM 576 N N . ALA A 1 75 ? -17.462 -56.196 9.033 1.00 95.81 75 ALA A N 1
ATOM 577 C CA . ALA A 1 75 ? -17.154 -57.533 9.530 1.00 95.81 75 ALA A CA 1
ATOM 578 C C . ALA A 1 75 ? -18.430 -58.353 9.770 1.00 95.81 75 ALA A C 1
ATOM 580 O O . ALA A 1 75 ? -18.476 -59.548 9.475 1.00 95.81 75 ALA A O 1
ATOM 581 N N . LYS A 1 76 ? -19.493 -57.710 10.266 1.00 95.94 76 LYS A N 1
ATOM 582 C CA . LYS A 1 76 ? -20.801 -58.343 10.453 1.00 95.94 76 LYS A CA 1
ATOM 583 C C . LYS A 1 76 ? -21.479 -58.673 9.122 1.00 95.94 76 LYS A C 1
ATOM 585 O O . LYS A 1 76 ? -22.056 -59.755 9.004 1.00 95.94 76 LYS A O 1
ATOM 590 N N . THR A 1 77 ? -21.417 -57.776 8.139 1.00 95.50 77 THR A N 1
ATOM 591 C CA . THR A 1 77 ? -22.011 -57.959 6.805 1.00 95.50 77 THR A CA 1
ATOM 592 C C . THR A 1 77 ? -21.410 -59.172 6.097 1.00 95.50 77 THR A C 1
ATOM 594 O O . THR A 1 77 ? -22.150 -60.002 5.566 1.00 95.50 77 THR A O 1
ATOM 597 N N . TYR A 1 78 ? -20.086 -59.337 6.160 1.00 96.56 78 TYR A N 1
ATOM 598 C CA . TYR A 1 78 ? -19.373 -60.394 5.433 1.00 96.56 78 TYR A CA 1
ATOM 599 C C . TYR A 1 78 ? -18.891 -61.567 6.292 1.00 96.56 78 TYR A C 1
ATOM 601 O O . TYR A 1 78 ? -18.139 -62.411 5.810 1.00 96.56 78 TYR A O 1
ATOM 609 N N . GLN A 1 79 ? -19.393 -61.715 7.523 1.00 93.94 79 GLN A N 1
ATOM 610 C CA . GLN A 1 79 ? -19.011 -62.808 8.434 1.00 93.94 79 GLN A CA 1
ATOM 611 C C . GLN A 1 79 ? -19.184 -64.221 7.837 1.00 93.94 79 GLN A C 1
ATOM 613 O O . GLN A 1 79 ? -18.531 -65.170 8.270 1.00 93.94 79 GLN A O 1
ATOM 618 N N . SER A 1 80 ? -20.085 -64.387 6.860 1.00 93.88 80 SER A N 1
ATOM 619 C CA . SER A 1 80 ? -20.347 -65.661 6.181 1.00 93.88 80 SER A CA 1
ATOM 620 C C . SER A 1 80 ? -19.415 -65.945 4.999 1.00 93.88 80 SER A C 1
ATOM 622 O O . SER A 1 80 ? -19.554 -67.001 4.385 1.00 93.88 80 SER A O 1
ATOM 624 N N . PHE A 1 81 ? -18.494 -65.035 4.669 1.00 95.81 81 PHE A N 1
ATOM 625 C CA . PHE A 1 81 ? -17.565 -65.131 3.542 1.00 95.81 81 PHE A CA 1
ATOM 626 C C . PHE A 1 81 ? -16.122 -65.225 4.061 1.00 95.81 81 PHE A C 1
ATOM 628 O O . PHE A 1 81 ? -15.466 -64.205 4.254 1.00 95.81 81 PHE A O 1
ATOM 635 N N . PRO A 1 82 ? -15.580 -66.440 4.284 1.00 92.88 82 PRO A N 1
ATOM 636 C CA . PRO A 1 82 ? -14.287 -66.617 4.950 1.00 92.88 82 PRO A CA 1
ATOM 637 C C . PRO A 1 82 ? -13.086 -66.008 4.219 1.00 92.88 82 PRO A C 1
ATOM 639 O O . PRO A 1 82 ? -12.039 -65.830 4.843 1.00 92.88 82 PRO A O 1
ATOM 642 N N . PHE A 1 83 ? -13.214 -65.736 2.917 1.00 96.50 83 PHE A N 1
ATOM 643 C CA . PHE A 1 83 ? -12.172 -65.110 2.103 1.00 96.50 83 PHE A CA 1
ATOM 644 C C . PHE A 1 83 ? -12.116 -63.582 2.264 1.00 96.50 83 PHE A C 1
ATOM 646 O O . PHE A 1 83 ? -11.138 -62.980 1.834 1.00 96.50 83 PHE A O 1
ATOM 653 N N . VAL A 1 84 ? -13.117 -62.960 2.901 1.00 97.69 84 VAL A N 1
ATOM 654 C CA . VAL A 1 84 ? -13.129 -61.526 3.226 1.00 97.69 84 VAL A CA 1
ATOM 655 C C . VAL A 1 84 ? -12.473 -61.321 4.590 1.00 97.69 84 VAL A C 1
ATOM 657 O O . VAL A 1 84 ? -12.915 -61.870 5.601 1.00 97.69 84 VAL A O 1
ATOM 660 N N . LYS A 1 85 ? -11.386 -60.552 4.622 1.00 97.44 85 LYS A N 1
ATOM 661 C CA . LYS A 1 85 ? -10.579 -60.252 5.808 1.00 97.44 85 LYS A CA 1
ATOM 662 C C . LYS A 1 85 ? -10.670 -58.758 6.098 1.00 97.44 85 LYS A C 1
ATOM 664 O O . LYS A 1 85 ? -10.139 -57.956 5.342 1.00 97.44 85 LYS A O 1
ATOM 669 N N . CYS A 1 86 ? -11.349 -58.392 7.180 1.00 96.75 86 CYS A N 1
ATOM 670 C CA . CYS A 1 86 ? -11.524 -56.995 7.580 1.00 96.75 86 CYS A CA 1
ATOM 671 C C . CYS A 1 86 ? -10.406 -56.581 8.543 1.00 96.75 86 CYS A C 1
ATOM 673 O O . CYS A 1 86 ? -10.142 -57.295 9.513 1.00 96.75 86 CYS A O 1
ATOM 675 N N . TYR A 1 87 ? -9.775 -55.443 8.273 1.00 95.81 87 TYR A N 1
ATOM 676 C CA . TYR A 1 87 ? -8.703 -54.864 9.072 1.00 95.81 87 TYR A CA 1
ATOM 677 C C . TYR A 1 87 ? -9.119 -53.473 9.563 1.00 95.81 87 TYR A C 1
ATOM 679 O O . TYR A 1 87 ? -9.518 -52.622 8.769 1.00 95.81 87 TYR A O 1
ATOM 687 N N . HIS A 1 88 ? -9.011 -53.253 10.876 1.00 94.50 88 HIS A N 1
ATOM 688 C CA . HIS A 1 88 ? -9.267 -51.960 11.511 1.00 94.50 88 HIS A CA 1
ATOM 689 C C . HIS A 1 88 ? -7.957 -51.195 11.704 1.00 94.50 88 HIS A C 1
ATOM 691 O O . HIS A 1 88 ? -7.262 -51.398 12.706 1.00 94.50 88 HIS A O 1
ATOM 697 N N . ALA A 1 89 ? -7.606 -50.366 10.726 1.00 93.81 89 ALA A N 1
ATOM 698 C CA . ALA A 1 89 ? -6.381 -49.573 10.719 1.00 93.81 89 ALA A CA 1
ATOM 699 C C . ALA A 1 89 ? -6.474 -48.425 9.701 1.00 93.81 89 ALA A C 1
ATOM 701 O O . ALA A 1 89 ? -7.225 -48.516 8.731 1.00 93.81 89 ALA A O 1
ATOM 702 N N . SER A 1 90 ? -5.672 -47.376 9.900 1.00 94.12 90 SER A N 1
ATOM 703 C CA . SER A 1 90 ? -5.353 -46.413 8.837 1.00 94.12 90 SER A CA 1
ATOM 704 C C . SER A 1 90 ? -4.504 -47.097 7.761 1.00 94.12 90 SER A C 1
ATOM 706 O O . SER A 1 90 ? -3.663 -47.935 8.095 1.00 94.12 90 SER A O 1
ATOM 708 N N . SER A 1 91 ? -4.691 -46.752 6.486 1.00 94.75 91 SER A N 1
ATOM 709 C CA . SER A 1 91 ? -3.944 -47.313 5.344 1.00 94.75 91 SER A CA 1
ATOM 710 C C . SER A 1 91 ? -2.450 -47.062 5.444 1.00 94.75 91 SER A C 1
ATOM 712 O O . SER A 1 91 ? -1.659 -48.003 5.330 1.00 94.75 91 SER A O 1
ATOM 714 N N . VAL A 1 92 ? -2.098 -45.824 5.762 1.00 94.00 92 VAL A N 1
ATOM 715 C CA . VAL A 1 92 ? -0.734 -45.309 5.887 1.00 94.00 92 VAL A CA 1
ATOM 716 C C . VAL A 1 92 ? -0.527 -44.674 7.273 1.00 94.00 92 VAL A C 1
ATOM 718 O O . VAL A 1 92 ? -1.505 -44.495 8.018 1.00 94.00 92 VAL A O 1
ATOM 721 N N . PRO A 1 93 ? 0.723 -44.416 7.699 1.00 91.06 93 PRO A N 1
ATOM 722 C CA . PRO A 1 93 ? 0.983 -43.696 8.940 1.00 91.06 93 PRO A CA 1
ATOM 723 C C . PRO A 1 93 ? 0.631 -42.202 8.859 1.00 91.06 93 PRO A C 1
ATOM 725 O O . PRO A 1 93 ? 0.475 -41.634 7.782 1.00 91.06 93 PRO A O 1
ATOM 728 N N . LEU A 1 94 ? 0.438 -41.578 10.026 1.00 87.94 94 LEU A N 1
ATOM 729 C CA . LEU A 1 94 ? -0.026 -40.187 10.144 1.00 87.94 94 LEU A CA 1
ATOM 730 C C . LEU A 1 94 ? 0.936 -39.169 9.526 1.00 87.94 94 LEU A C 1
ATOM 732 O O . LEU A 1 94 ? 0.494 -38.145 9.020 1.00 87.94 94 LEU A O 1
ATOM 736 N N . ASP A 1 95 ? 2.234 -39.453 9.561 1.00 87.56 95 ASP A N 1
ATOM 737 C CA . ASP A 1 95 ? 3.278 -38.629 8.945 1.00 87.56 95 ASP A CA 1
ATOM 738 C C . ASP A 1 95 ? 3.228 -38.631 7.410 1.00 87.56 95 ASP A C 1
ATOM 740 O O . ASP A 1 95 ? 3.890 -37.814 6.780 1.00 87.56 95 ASP A O 1
ATOM 744 N N . SER A 1 96 ? 2.429 -39.522 6.819 1.00 89.44 96 SER A N 1
ATOM 745 C CA . SER A 1 96 ? 2.200 -39.608 5.377 1.00 89.44 96 SER A CA 1
ATOM 746 C C . SER A 1 96 ? 0.978 -38.802 4.917 1.00 89.44 96 SER A C 1
ATOM 748 O O . SER A 1 96 ? 0.670 -38.796 3.728 1.00 89.44 96 SER A O 1
ATOM 750 N N . PHE A 1 97 ? 0.255 -38.148 5.837 1.00 92.31 97 PHE A N 1
ATOM 751 C CA . PHE A 1 97 ? -0.783 -37.187 5.463 1.00 92.31 97 PHE A CA 1
ATOM 752 C C . PHE A 1 97 ? -0.136 -35.890 4.968 1.00 92.31 97 PHE A C 1
ATOM 754 O O . PHE A 1 97 ? 0.828 -35.423 5.579 1.00 92.31 97 PHE A O 1
ATOM 761 N N . PRO A 1 98 ? -0.701 -35.251 3.932 1.00 90.31 98 PRO A N 1
ATOM 762 C CA . PRO A 1 98 ? -0.208 -33.976 3.459 1.00 90.31 98 PRO A CA 1
ATOM 763 C C . PRO A 1 98 ? -0.359 -32.914 4.545 1.00 90.31 98 PRO A C 1
ATOM 765 O O . PRO A 1 98 ? -1.324 -32.877 5.321 1.00 90.31 98 PRO A O 1
ATOM 768 N N . SER A 1 99 ? 0.603 -32.009 4.579 1.00 89.50 99 SER A N 1
ATOM 769 C CA . SER A 1 99 ? 0.535 -30.793 5.365 1.00 89.50 99 SER A CA 1
ATOM 770 C C . SER A 1 99 ? -0.653 -29.922 4.919 1.00 89.50 99 SER A C 1
ATOM 772 O O . SER A 1 99 ? -1.109 -29.988 3.772 1.00 89.50 99 SER A O 1
ATOM 774 N N . PRO A 1 100 ? -1.163 -29.036 5.796 1.00 79.19 100 PRO A N 1
ATOM 775 C CA . PRO A 1 100 ? -2.152 -28.038 5.395 1.00 79.19 100 PRO A CA 1
ATOM 776 C C . PRO A 1 100 ? -1.698 -27.165 4.216 1.00 79.19 100 PRO A C 1
ATOM 778 O O . PRO A 1 100 ? -2.537 -26.596 3.523 1.00 79.19 100 PRO A O 1
ATOM 781 N N . GLU A 1 101 ? -0.386 -27.001 4.030 1.00 78.88 101 GLU A N 1
ATOM 782 C CA . GLU A 1 101 ? 0.202 -26.252 2.920 1.00 78.88 101 GLU A CA 1
ATOM 783 C C . GLU A 1 101 ? 0.090 -27.035 1.612 1.00 78.88 101 GLU A C 1
ATOM 785 O O . GLU A 1 101 ? -0.481 -26.510 0.667 1.00 78.88 101 GLU A O 1
ATOM 790 N N . GLU A 1 102 ? 0.456 -28.318 1.593 1.00 77.81 102 GLU A N 1
ATOM 791 C CA . GLU A 1 102 ? 0.307 -29.182 0.411 1.00 77.81 102 GLU A CA 1
ATOM 792 C C . GLU A 1 102 ? -1.157 -29.317 -0.037 1.00 77.81 102 GLU A C 1
ATOM 794 O O . GLU A 1 102 ? -1.457 -29.254 -1.229 1.00 77.81 102 GLU A O 1
ATOM 799 N N . VAL A 1 103 ? -2.104 -29.431 0.906 1.00 85.69 103 VAL A N 1
ATOM 800 C CA . VAL A 1 103 ? -3.543 -29.432 0.575 1.00 85.69 103 VAL A CA 1
ATOM 801 C C . VAL A 1 103 ? -3.990 -28.076 0.022 1.00 85.69 103 VAL A C 1
ATOM 803 O O . VAL A 1 103 ? -4.796 -28.019 -0.907 1.00 85.69 103 VAL A O 1
ATOM 806 N N . ARG A 1 104 ? -3.475 -26.972 0.577 1.00 78.25 104 ARG A N 1
ATOM 807 C CA . ARG A 1 104 ? -3.779 -25.611 0.114 1.00 78.25 104 ARG A CA 1
ATOM 808 C C . ARG A 1 104 ? -3.223 -25.361 -1.286 1.00 78.25 104 ARG A C 1
ATOM 810 O O . ARG A 1 104 ? -3.926 -24.776 -2.107 1.00 78.25 104 ARG A O 1
ATOM 817 N N . ASP A 1 105 ? -2.001 -25.801 -1.552 1.00 75.00 105 ASP A N 1
ATOM 818 C CA . ASP A 1 105 ? -1.360 -25.659 -2.853 1.00 75.00 105 ASP A CA 1
ATOM 819 C C . ASP A 1 105 ? -2.116 -26.447 -3.910 1.00 75.00 105 ASP A C 1
ATOM 821 O O . ASP A 1 105 ? -2.563 -25.848 -4.887 1.00 75.00 105 ASP A O 1
ATOM 825 N N . PHE A 1 106 ? -2.413 -27.723 -3.650 1.00 86.69 106 PHE A N 1
ATOM 826 C CA . PHE A 1 106 ? -3.253 -28.518 -4.540 1.00 86.69 106 PHE A CA 1
ATOM 827 C C . PHE A 1 106 ? -4.609 -27.852 -4.800 1.00 86.69 106 PHE A C 1
ATOM 829 O O . PHE A 1 106 ? -5.027 -27.728 -5.950 1.00 86.69 106 PHE A O 1
ATOM 836 N N . TYR A 1 107 ? -5.294 -27.390 -3.747 1.00 84.88 107 TYR A N 1
ATOM 837 C CA . TYR A 1 107 ? -6.613 -26.768 -3.864 1.00 84.88 107 TYR A CA 1
ATOM 838 C C . TYR A 1 107 ? -6.589 -25.524 -4.760 1.00 84.88 107 TYR A C 1
ATOM 840 O O . TYR A 1 107 ? -7.541 -25.284 -5.495 1.00 84.88 107 TYR A O 1
ATOM 848 N N . TYR A 1 108 ? -5.532 -24.713 -4.715 1.00 69.88 108 TYR A N 1
ATOM 849 C CA . TYR A 1 108 ? -5.450 -23.508 -5.545 1.00 69.88 108 TYR A CA 1
ATOM 850 C C . TYR A 1 108 ? -4.873 -23.753 -6.939 1.00 69.88 108 TYR A C 1
ATOM 852 O O . TYR A 1 108 ? -5.188 -22.999 -7.859 1.00 69.88 108 TYR A O 1
ATOM 860 N N . GLU A 1 109 ? -4.038 -24.773 -7.102 1.00 79.06 109 GLU A N 1
ATOM 861 C CA . GLU A 1 109 ? -3.349 -25.062 -8.361 1.00 79.06 109 GLU A CA 1
ATOM 862 C C . GLU A 1 109 ? -4.171 -25.964 -9.280 1.00 79.06 109 GLU A C 1
ATOM 864 O O . GLU A 1 109 ? -4.113 -25.817 -10.500 1.00 79.06 109 GLU A O 1
ATOM 869 N N . GLN A 1 110 ? -4.973 -26.864 -8.710 1.00 79.75 110 GLN A N 1
ATOM 870 C CA . GLN A 1 110 ? -5.726 -27.864 -9.456 1.00 79.75 110 GLN A CA 1
ATOM 871 C C . GLN A 1 110 ? -7.227 -27.584 -9.369 1.00 79.75 110 GLN A C 1
ATOM 873 O O . GLN A 1 110 ? -7.818 -27.618 -8.294 1.00 79.75 110 GLN A O 1
ATOM 878 N N . ASN A 1 111 ? -7.872 -27.354 -10.520 1.00 83.69 111 ASN A N 1
ATOM 879 C CA . ASN A 1 111 ? -9.327 -27.201 -10.591 1.00 83.69 111 ASN A CA 1
ATOM 880 C C . ASN A 1 111 ? -10.014 -28.577 -10.542 1.00 83.69 111 ASN A C 1
ATOM 882 O O . ASN A 1 111 ? -10.186 -29.249 -11.563 1.00 83.69 111 ASN A O 1
ATOM 886 N N . THR A 1 112 ? -10.391 -28.985 -9.339 1.00 90.19 112 THR A N 1
ATOM 887 C CA . THR A 1 112 ? -10.950 -30.289 -8.976 1.00 90.19 112 THR A CA 1
ATOM 888 C C . THR A 1 112 ? -12.335 -30.147 -8.346 1.00 90.19 112 THR A C 1
ATOM 890 O O . THR A 1 112 ? -12.853 -29.046 -8.146 1.00 90.19 112 THR A O 1
ATOM 893 N N . VAL A 1 113 ? -12.976 -31.270 -8.010 1.00 87.19 113 VAL A N 1
ATOM 894 C CA . VAL A 1 113 ? -14.273 -31.238 -7.306 1.00 87.19 113 VAL A CA 1
ATOM 895 C C . VAL A 1 113 ? -14.170 -30.613 -5.911 1.00 87.19 113 VAL A C 1
ATOM 897 O O . VAL A 1 113 ? -15.165 -30.086 -5.413 1.00 87.19 113 VAL A O 1
ATOM 900 N N . LEU A 1 114 ? -12.972 -30.580 -5.314 1.00 88.06 114 LEU A N 1
ATOM 901 C CA . LEU A 1 114 ? -12.734 -29.945 -4.016 1.00 88.06 114 LEU A CA 1
ATOM 902 C C . LEU A 1 114 ? -13.017 -28.446 -4.060 1.00 88.06 114 LEU A C 1
ATOM 904 O O . LEU A 1 114 ? -13.507 -27.910 -3.075 1.00 88.06 114 LEU A O 1
ATOM 908 N N . ASN A 1 115 ? -12.803 -27.782 -5.200 1.00 92.25 115 ASN A N 1
ATOM 909 C CA . ASN A 1 115 ? -13.046 -26.343 -5.349 1.00 92.25 115 ASN A CA 1
ATOM 910 C C . ASN A 1 115 ? -14.524 -25.942 -5.239 1.00 92.25 115 ASN A C 1
ATOM 912 O O . ASN A 1 115 ? -14.839 -24.753 -5.205 1.00 92.25 115 ASN A O 1
ATOM 916 N N . GLN A 1 116 ? -15.439 -26.913 -5.186 1.00 88.38 116 GLN A N 1
ATOM 917 C CA . GLN A 1 116 ? -16.855 -26.680 -4.891 1.00 88.38 116 GLN A CA 1
ATOM 918 C C . GLN A 1 116 ? -17.109 -26.442 -3.394 1.00 88.38 116 GLN A C 1
ATOM 920 O O . GLN A 1 116 ? -18.187 -25.975 -3.020 1.00 88.38 116 GLN A O 1
ATOM 925 N N . TYR A 1 117 ? -16.128 -26.747 -2.545 1.00 82.06 117 TYR A N 1
ATOM 926 C CA . TYR A 1 117 ? -16.181 -26.609 -1.097 1.00 82.06 117 TYR A CA 1
ATOM 927 C C . TYR A 1 117 ? -15.148 -25.579 -0.644 1.00 82.06 117 TYR A C 1
ATOM 929 O O . TYR A 1 117 ? -14.051 -25.562 -1.186 1.00 82.06 117 TYR A O 1
ATOM 937 N N . PRO A 1 118 ? -15.431 -24.734 0.360 1.00 81.19 118 PRO A N 1
ATOM 938 C CA . PRO A 1 118 ? -14.433 -23.806 0.884 1.00 81.19 118 PRO A CA 1
ATOM 939 C C . PRO A 1 118 ? -13.158 -24.535 1.334 1.00 81.19 118 PRO A C 1
ATOM 941 O O . PRO A 1 118 ? -13.243 -25.578 1.982 1.00 81.19 118 PRO A O 1
ATOM 944 N N . LEU A 1 119 ? -11.978 -23.956 1.085 1.00 78.06 119 LEU A N 1
ATOM 945 C CA . LEU A 1 119 ? -10.694 -24.540 1.503 1.00 78.06 119 LEU A CA 1
ATOM 946 C C . LEU A 1 119 ? -10.662 -24.887 3.002 1.00 78.06 119 LEU A C 1
ATOM 948 O O . LEU A 1 119 ? -10.080 -25.892 3.390 1.00 78.06 119 LEU A O 1
ATOM 952 N N . SER A 1 120 ? -11.304 -24.088 3.858 1.00 77.00 120 SER A N 1
ATOM 953 C CA . SER A 1 120 ? -11.406 -24.379 5.295 1.00 77.00 120 SER A CA 1
ATOM 954 C C . SER A 1 120 ? -12.167 -25.673 5.589 1.00 77.00 120 SER A C 1
ATOM 956 O O . SER A 1 120 ? -11.808 -26.392 6.516 1.00 77.00 120 SER A O 1
ATOM 958 N N . GLN A 1 121 ? -13.190 -25.993 4.794 1.00 86.06 121 GLN A N 1
ATOM 959 C CA . GLN A 1 121 ? -13.923 -27.250 4.893 1.00 86.06 121 GLN A CA 1
ATOM 960 C C . GLN A 1 121 ? -13.053 -28.424 4.429 1.00 86.06 121 GLN A C 1
ATOM 962 O O . GLN A 1 121 ? -13.021 -29.446 5.106 1.00 86.06 121 GLN A O 1
ATOM 967 N N . VAL A 1 122 ? -12.304 -28.252 3.336 1.00 87.06 122 VAL A N 1
ATOM 968 C CA . VAL A 1 122 ? -11.361 -29.257 2.818 1.00 87.06 122 VAL A CA 1
ATOM 969 C C . VAL A 1 122 ? -10.239 -29.540 3.824 1.00 87.06 122 VAL A C 1
ATOM 971 O O . VAL A 1 122 ? -9.997 -30.691 4.174 1.00 87.06 122 VAL A O 1
ATOM 974 N N . LEU A 1 123 ? -9.598 -28.498 4.365 1.00 84.25 123 LEU A N 1
ATOM 975 C CA . LEU A 1 123 ? -8.600 -28.638 5.431 1.00 84.25 123 LEU A CA 1
ATOM 976 C C . LEU A 1 123 ? -9.206 -29.273 6.688 1.00 84.25 123 LEU A C 1
ATOM 978 O O . LEU A 1 123 ? -8.559 -30.103 7.319 1.00 84.25 123 LEU A O 1
ATOM 982 N N . GLY A 1 124 ? -10.464 -28.947 6.999 1.00 88.69 124 GLY A N 1
ATOM 983 C CA . GLY A 1 124 ? -11.212 -29.556 8.093 1.00 88.69 124 GLY A CA 1
ATOM 984 C C . GLY A 1 124 ? -11.455 -31.057 7.915 1.00 88.69 124 GLY A C 1
ATOM 985 O O . GLY A 1 124 ? -11.441 -31.778 8.907 1.00 88.69 124 GLY A O 1
ATOM 986 N N . TRP A 1 125 ? -11.634 -31.555 6.686 1.00 92.75 125 TRP A N 1
ATOM 987 C CA . TRP A 1 125 ? -11.702 -32.998 6.415 1.00 92.75 125 TRP A CA 1
ATOM 988 C C . TRP A 1 125 ? -10.364 -33.685 6.716 1.00 92.75 125 TRP A C 1
ATOM 990 O O . TRP A 1 125 ? -10.343 -34.708 7.395 1.00 92.75 125 TRP A O 1
ATOM 1000 N N . ARG A 1 126 ? -9.245 -33.072 6.306 1.00 93.19 126 ARG A N 1
ATOM 1001 C CA . ARG A 1 126 ? -7.888 -33.558 6.612 1.00 93.19 126 ARG A CA 1
ATOM 1002 C C . ARG A 1 126 ? -7.639 -33.606 8.119 1.00 93.19 126 ARG A C 1
ATOM 1004 O O . ARG A 1 126 ? -7.198 -34.624 8.646 1.00 93.19 126 ARG A O 1
ATOM 1011 N N . ASP A 1 127 ? -7.934 -32.506 8.813 1.00 91.56 127 ASP A N 1
ATOM 1012 C CA . ASP A 1 127 ? -7.791 -32.411 10.269 1.00 91.56 127 ASP A CA 1
ATOM 1013 C C . ASP A 1 127 ? -8.695 -33.425 10.980 1.00 91.56 127 ASP A C 1
ATOM 1015 O O . ASP A 1 127 ? -8.264 -34.068 11.933 1.00 91.56 127 ASP A O 1
ATOM 1019 N N . GLN A 1 128 ? -9.925 -33.627 10.496 1.00 91.44 128 GLN A N 1
ATOM 1020 C CA . GLN A 1 128 ? -10.847 -34.620 11.043 1.00 91.44 128 GLN A CA 1
ATOM 1021 C C . GLN A 1 128 ? -10.298 -36.048 10.930 1.00 91.44 128 GLN A C 1
ATOM 1023 O O . GLN A 1 128 ? -10.417 -36.800 11.900 1.00 91.44 128 GLN A O 1
ATOM 1028 N N . ASP A 1 129 ? -9.703 -36.420 9.795 1.00 89.69 129 ASP A N 1
ATOM 1029 C CA . ASP A 1 129 ? -9.110 -37.746 9.602 1.00 89.69 129 ASP A CA 1
ATOM 1030 C C . ASP A 1 129 ? -7.917 -37.969 10.545 1.00 89.69 129 ASP A C 1
ATOM 1032 O O . ASP A 1 129 ? -7.864 -38.984 11.249 1.00 89.69 129 ASP A O 1
ATOM 1036 N N . ILE A 1 130 ? -7.013 -36.987 10.641 1.00 90.25 130 ILE A N 1
ATOM 1037 C CA . ILE A 1 130 ? -5.853 -37.027 11.546 1.00 90.25 130 ILE A CA 1
ATOM 1038 C C . ILE A 1 130 ? -6.313 -37.119 13.006 1.00 90.25 130 ILE A C 1
ATOM 1040 O O . ILE A 1 130 ? -5.938 -38.053 13.720 1.00 90.25 130 ILE A O 1
ATOM 1044 N N . GLU A 1 131 ? -7.188 -36.207 13.445 1.00 90.62 131 GLU A N 1
ATOM 1045 C CA . GLU A 1 131 ? -7.711 -36.191 14.814 1.00 90.62 131 GLU A CA 1
ATOM 1046 C C . GLU A 1 131 ? -8.429 -37.497 15.161 1.00 90.62 131 GLU A C 1
ATOM 1048 O O . GLU A 1 131 ? -8.382 -37.955 16.306 1.00 90.62 131 GLU A O 1
ATOM 1053 N N . TYR A 1 132 ? -9.138 -38.098 14.201 1.00 88.69 132 TYR A N 1
ATOM 1054 C CA . TYR A 1 132 ? -9.843 -39.349 14.434 1.00 88.69 132 TYR A CA 1
ATOM 1055 C C . TYR A 1 132 ? -8.874 -40.504 14.676 1.00 88.69 132 TYR A C 1
ATOM 1057 O O . TYR A 1 132 ? -9.084 -41.273 15.622 1.00 88.69 132 TYR A O 1
ATOM 1065 N N . ILE A 1 133 ? -7.814 -40.615 13.873 1.00 88.38 133 ILE A N 1
ATOM 1066 C CA . ILE A 1 133 ? -6.777 -41.640 14.037 1.00 88.38 133 ILE A CA 1
ATOM 1067 C C . ILE A 1 133 ? -6.065 -41.460 15.384 1.00 88.38 133 ILE A C 1
ATOM 1069 O O . ILE A 1 133 ? -5.926 -42.430 16.137 1.00 88.38 133 ILE A O 1
ATOM 1073 N N . GLU A 1 134 ? -5.686 -40.227 15.731 1.00 86.12 134 GLU A N 1
ATOM 1074 C CA . GLU A 1 134 ? -5.025 -39.901 16.999 1.00 86.12 134 GLU A CA 1
ATOM 1075 C C . GLU A 1 134 ? -5.905 -40.217 18.214 1.00 86.12 134 GLU A C 1
ATOM 1077 O O . GLU A 1 134 ? -5.473 -40.903 19.145 1.00 86.12 134 GLU A O 1
ATOM 1082 N N . ARG A 1 135 ? -7.166 -39.760 18.212 1.00 85.25 135 ARG A N 1
ATOM 1083 C CA . ARG A 1 135 ? -8.086 -39.933 19.350 1.00 85.25 135 ARG A CA 1
ATOM 1084 C C . ARG A 1 135 ? -8.495 -41.383 19.569 1.00 85.25 135 ARG A C 1
ATOM 1086 O O . ARG A 1 135 ? -8.681 -41.788 20.717 1.00 85.25 135 ARG A O 1
ATOM 1093 N N . ASN A 1 136 ? -8.667 -42.158 18.499 1.00 80.25 136 ASN A N 1
ATOM 1094 C CA . ASN A 1 136 ? -9.108 -43.551 18.597 1.00 80.25 136 ASN A CA 1
ATOM 1095 C C . ASN A 1 136 ? -7.951 -44.548 18.719 1.00 80.25 136 ASN A C 1
ATOM 1097 O O . ASN A 1 136 ? -8.216 -45.742 18.884 1.00 80.25 136 ASN A O 1
ATOM 1101 N N . LEU A 1 137 ? -6.695 -44.077 18.672 1.00 75.38 137 LEU A N 1
ATOM 1102 C CA . LEU A 1 137 ? -5.491 -44.914 18.690 1.00 75.38 137 LEU A CA 1
ATOM 1103 C C . LEU A 1 137 ? -5.580 -46.045 17.652 1.00 75.38 137 LEU A C 1
ATOM 1105 O O . LEU A 1 137 ? -5.224 -47.194 17.933 1.00 75.38 137 LEU A O 1
ATOM 1109 N N . ALA A 1 138 ? -6.128 -45.736 16.473 1.00 73.12 138 ALA A N 1
ATOM 1110 C CA . ALA A 1 138 ? -6.261 -46.719 15.411 1.00 73.12 138 ALA A CA 1
ATOM 1111 C C . ALA A 1 138 ? -4.855 -47.184 14.988 1.00 73.12 138 ALA A C 1
ATOM 1113 O O . ALA A 1 138 ? -3.962 -46.344 14.834 1.00 73.12 138 ALA A O 1
ATOM 1114 N N . PRO A 1 139 ? -4.621 -48.499 14.810 1.00 83.25 139 PRO A N 1
ATOM 1115 C CA . PRO A 1 139 ? -3.368 -48.982 14.251 1.00 83.25 139 PRO A CA 1
ATOM 1116 C C . PRO A 1 139 ? -3.071 -48.275 12.925 1.00 83.25 139 PRO A C 1
ATOM 1118 O O . PRO A 1 139 ? -3.966 -48.070 12.106 1.00 83.25 139 PRO A O 1
ATOM 1121 N N . GLN A 1 140 ? -1.820 -47.875 12.738 1.00 86.12 140 GLN A N 1
ATOM 1122 C CA . GLN A 1 140 ? -1.360 -47.175 11.542 1.00 86.12 140 GLN A CA 1
ATOM 1123 C C . GLN A 1 140 ? -0.666 -48.146 10.585 1.00 86.12 140 GLN A C 1
ATOM 1125 O O . GLN A 1 140 ? -0.239 -49.224 11.003 1.00 86.12 140 GLN A O 1
ATOM 1130 N N . ASN A 1 141 ? -0.515 -47.738 9.322 1.00 89.56 141 ASN A N 1
ATOM 1131 C CA . ASN A 1 141 ? 0.201 -48.501 8.297 1.00 89.56 141 ASN A CA 1
ATOM 1132 C C . ASN A 1 141 ? -0.416 -49.890 8.008 1.00 89.56 141 ASN A C 1
ATOM 1134 O O . ASN A 1 141 ? 0.260 -50.921 7.953 1.00 89.56 141 ASN A O 1
ATOM 1138 N N . GLY A 1 142 ? -1.740 -49.922 7.856 1.00 94.62 142 GLY A N 1
ATOM 1139 C CA . GLY A 1 142 ? -2.537 -51.130 7.663 1.00 94.62 142 GLY A CA 1
ATOM 1140 C C . GLY A 1 142 ? -2.202 -51.907 6.390 1.00 94.62 142 GLY A C 1
ATOM 1141 O O . GLY A 1 142 ? -2.296 -53.134 6.392 1.00 94.62 142 GLY A O 1
ATOM 1142 N N . ILE A 1 143 ? -1.756 -51.232 5.325 1.00 96.56 143 ILE A N 1
ATOM 1143 C CA . ILE A 1 143 ? -1.327 -51.896 4.083 1.00 96.56 143 ILE A CA 1
ATOM 1144 C C . ILE A 1 143 ? -0.132 -52.815 4.360 1.00 96.56 143 ILE A C 1
ATOM 1146 O O . ILE A 1 143 ? -0.135 -53.986 3.969 1.00 96.56 143 ILE A O 1
ATOM 1150 N N . GLU A 1 144 ? 0.875 -52.309 5.070 1.00 94.19 144 GLU A N 1
ATOM 1151 C CA . GLU A 1 144 ? 2.070 -53.077 5.413 1.00 94.19 144 GLU A CA 1
ATOM 1152 C C . GLU A 1 144 ? 1.753 -54.186 6.425 1.00 94.19 144 GLU A C 1
ATOM 1154 O O . GLU A 1 144 ? 2.246 -55.305 6.281 1.00 94.19 144 GLU A O 1
ATOM 1159 N N . LEU A 1 145 ? 0.854 -53.935 7.385 1.00 93.56 145 LEU A N 1
ATOM 1160 C CA . LEU A 1 145 ? 0.358 -54.968 8.300 1.00 93.56 145 LEU A CA 1
ATOM 1161 C C . LEU A 1 145 ? -0.271 -56.145 7.536 1.00 93.56 145 LEU A C 1
ATOM 1163 O O . LEU A 1 145 ? 0.065 -57.301 7.793 1.00 93.56 145 LEU A O 1
ATOM 1167 N N . ILE A 1 146 ? -1.140 -55.868 6.558 1.00 96.56 146 ILE A N 1
ATOM 1168 C CA . ILE A 1 146 ? -1.761 -56.905 5.723 1.00 96.56 146 ILE A CA 1
ATOM 1169 C C . ILE A 1 146 ? -0.692 -57.691 4.961 1.00 96.56 146 ILE A C 1
ATOM 1171 O O . ILE A 1 146 ? -0.761 -58.925 4.910 1.00 96.56 146 ILE A O 1
ATOM 1175 N N . LYS A 1 147 ? 0.305 -57.003 4.387 1.00 95.00 147 LYS A N 1
ATOM 1176 C CA . LYS A 1 147 ? 1.407 -57.660 3.678 1.00 95.00 147 LYS A CA 1
ATOM 1177 C C . LYS A 1 147 ? 2.194 -58.595 4.586 1.00 95.00 147 LYS A C 1
ATOM 1179 O O . LYS A 1 147 ? 2.447 -59.738 4.203 1.00 95.00 147 LYS A O 1
ATOM 1184 N N . GLN A 1 148 ? 2.533 -58.146 5.790 1.00 92.56 148 GLN A N 1
ATOM 1185 C CA . GLN A 1 148 ? 3.293 -58.923 6.768 1.00 92.56 148 GLN A CA 1
ATOM 1186 C C . GLN A 1 148 ? 2.509 -60.134 7.277 1.00 92.56 148 GLN A C 1
ATOM 1188 O O . GLN A 1 148 ? 3.025 -61.252 7.243 1.00 92.56 148 GLN A O 1
ATOM 1193 N N . ASP A 1 149 ? 1.247 -59.939 7.665 1.00 91.56 149 ASP A N 1
ATOM 1194 C CA . ASP A 1 149 ? 0.378 -60.997 8.195 1.00 91.56 149 ASP A CA 1
ATOM 1195 C C . ASP A 1 149 ? 0.141 -62.134 7.192 1.00 91.56 149 ASP A C 1
ATOM 1197 O O . ASP A 1 149 ? -0.115 -63.278 7.579 1.00 91.56 149 ASP A O 1
ATOM 1201 N N . ASN A 1 150 ? 0.212 -61.827 5.895 1.00 93.31 150 ASN A N 1
ATOM 1202 C CA . ASN A 1 150 ? -0.157 -62.747 4.824 1.00 93.31 150 ASN A CA 1
ATOM 1203 C C . ASN A 1 150 ? 1.015 -63.134 3.908 1.00 93.31 150 ASN A C 1
ATOM 1205 O O . ASN A 1 150 ? 0.816 -63.922 2.980 1.00 93.31 150 ASN A O 1
ATOM 1209 N N . GLY A 1 151 ? 2.222 -62.616 4.161 1.00 91.31 151 GLY A N 1
ATOM 1210 C CA . GLY A 1 151 ? 3.409 -62.863 3.339 1.00 91.31 151 GLY A CA 1
ATOM 1211 C C . GLY A 1 151 ? 3.245 -62.393 1.890 1.00 91.31 151 GLY A C 1
ATOM 1212 O O . GLY A 1 151 ? 3.541 -63.151 0.967 1.00 91.31 151 GLY A O 1
ATOM 1213 N N . ILE A 1 152 ? 2.723 -61.179 1.694 1.00 93.25 152 ILE A N 1
ATOM 1214 C CA . ILE A 1 152 ? 2.432 -60.598 0.377 1.00 93.25 152 ILE A CA 1
ATOM 1215 C C . ILE A 1 152 ? 3.544 -59.620 -0.004 1.00 93.25 152 ILE A C 1
ATOM 1217 O O . ILE A 1 152 ? 3.758 -58.618 0.674 1.00 93.25 152 ILE A O 1
ATOM 1221 N N . ASP A 1 153 ? 4.211 -59.873 -1.130 1.00 84.44 153 ASP A N 1
ATOM 1222 C CA . ASP A 1 153 ? 5.165 -58.916 -1.703 1.00 84.44 153 ASP A CA 1
ATOM 1223 C C . ASP A 1 153 ? 4.446 -57.825 -2.514 1.00 84.44 153 ASP A C 1
ATOM 1225 O O . ASP A 1 153 ? 4.706 -56.634 -2.332 1.00 84.44 153 ASP A O 1
ATOM 1229 N N . TYR A 1 154 ? 3.499 -58.242 -3.363 1.00 91.31 154 TYR A N 1
ATOM 1230 C CA . TYR A 1 154 ? 2.662 -57.386 -4.204 1.00 91.31 154 TYR A CA 1
ATOM 1231 C C . TYR A 1 154 ? 1.223 -57.905 -4.208 1.00 91.31 154 TYR A C 1
ATOM 1233 O O . TYR A 1 154 ? 1.003 -59.117 -4.237 1.00 91.31 154 TYR A O 1
ATOM 1241 N N . PHE A 1 155 ? 0.251 -56.995 -4.205 1.00 96.94 155 PHE A N 1
ATOM 1242 C CA . PHE A 1 155 ? -1.154 -57.346 -4.406 1.00 96.94 155 PHE A CA 1
ATOM 1243 C C . PHE A 1 155 ? -1.438 -57.612 -5.890 1.00 96.94 155 PHE A C 1
ATOM 1245 O O . PHE A 1 155 ? -0.832 -57.005 -6.774 1.00 96.94 155 PHE A O 1
ATOM 1252 N N . ASP A 1 156 ? -2.380 -58.503 -6.184 1.00 96.69 156 ASP A N 1
ATOM 1253 C CA . ASP A 1 156 ? -2.802 -58.755 -7.564 1.00 96.69 156 ASP A CA 1
ATOM 1254 C C . ASP A 1 156 ? -3.753 -57.662 -8.059 1.00 96.69 156 ASP A C 1
ATOM 1256 O O . ASP A 1 156 ? -3.686 -57.251 -9.215 1.00 96.69 156 ASP A O 1
ATOM 1260 N N . LEU A 1 157 ? -4.628 -57.170 -7.184 1.00 98.25 157 LEU A N 1
ATOM 1261 C CA . LEU A 1 157 ? -5.569 -56.098 -7.489 1.00 98.25 157 LEU A CA 1
ATOM 1262 C C . LEU A 1 157 ? -5.731 -55.205 -6.263 1.00 98.25 157 LEU A C 1
ATOM 1264 O O . LEU A 1 157 ? -5.924 -55.711 -5.157 1.00 98.25 157 LEU A O 1
ATOM 1268 N N . VAL A 1 158 ? -5.651 -53.893 -6.467 1.00 98.50 158 VAL A N 1
ATOM 1269 C CA . VAL A 1 158 ? -5.852 -52.887 -5.420 1.00 98.50 158 VAL A CA 1
ATOM 1270 C C . VAL A 1 158 ? -6.903 -51.875 -5.852 1.00 98.50 158 VAL A C 1
ATOM 1272 O O . VAL A 1 158 ? -6.830 -51.387 -6.976 1.00 98.50 158 VAL A O 1
ATOM 1275 N N . LEU A 1 159 ? -7.844 -51.545 -4.966 1.00 98.38 159 LEU A N 1
ATOM 1276 C CA . LEU A 1 159 ? -8.677 -50.345 -5.061 1.00 98.38 159 LEU A CA 1
ATOM 1277 C C . LEU A 1 159 ? -8.206 -49.307 -4.036 1.00 98.38 159 LEU A C 1
ATOM 1279 O O . LEU A 1 159 ? -8.193 -49.594 -2.838 1.00 98.38 159 LEU A O 1
ATOM 1283 N N . ILE A 1 160 ? -7.841 -48.124 -4.529 1.00 98.00 160 ILE A N 1
ATOM 1284 C CA . ILE A 1 160 ? -7.497 -46.942 -3.733 1.00 98.00 160 ILE A CA 1
ATOM 1285 C C . ILE A 1 160 ? -8.743 -46.056 -3.643 1.00 98.00 160 ILE A C 1
ATOM 1287 O O . ILE A 1 160 ? -9.033 -45.295 -4.569 1.00 98.00 160 ILE A O 1
ATOM 1291 N N . ASP A 1 161 ? -9.479 -46.193 -2.541 1.00 94.12 161 ASP A N 1
ATOM 1292 C CA . ASP A 1 161 ? -10.679 -45.412 -2.212 1.00 94.12 161 ASP A CA 1
ATOM 1293 C C . ASP A 1 161 ? -10.674 -44.975 -0.727 1.00 94.12 161 ASP A C 1
ATOM 1295 O O . ASP A 1 161 ? -11.692 -44.948 -0.041 1.00 94.12 161 ASP A O 1
ATOM 1299 N N . GLY A 1 162 ? -9.478 -44.700 -0.194 1.00 85.12 162 GLY A N 1
ATOM 1300 C CA . GLY A 1 162 ? -9.258 -44.331 1.204 1.00 85.12 162 GLY A CA 1
ATOM 1301 C C . GLY A 1 162 ? -9.694 -42.908 1.565 1.00 85.12 162 GLY A C 1
ATOM 1302 O O . GLY A 1 162 ? -10.649 -42.356 1.018 1.00 85.12 162 GLY A O 1
ATOM 1303 N N . SER A 1 163 ? -8.986 -42.303 2.524 1.00 91.81 163 SER A N 1
ATOM 1304 C CA . SER A 1 163 ? -9.183 -40.885 2.853 1.00 91.81 163 SER A CA 1
ATOM 1305 C C . SER A 1 163 ? -8.959 -40.023 1.610 1.00 91.81 163 SER A C 1
ATOM 1307 O O . SER A 1 163 ? -8.160 -40.356 0.734 1.00 91.81 163 SER A O 1
ATOM 1309 N N . GLU A 1 164 ? -9.632 -38.873 1.563 1.00 94.62 164 GLU A N 1
ATOM 1310 C CA . GLU A 1 164 ? -9.412 -37.868 0.523 1.00 94.62 164 GLU A CA 1
ATOM 1311 C C . GLU A 1 164 ? -7.937 -37.435 0.430 1.00 94.62 164 GLU A C 1
ATOM 1313 O O . GLU A 1 164 ? -7.510 -36.978 -0.621 1.00 94.62 164 GLU A O 1
ATOM 1318 N N . PHE A 1 165 ? -7.139 -37.615 1.493 1.00 96.12 165 PHE A N 1
ATOM 1319 C CA . PHE A 1 165 ? -5.782 -37.069 1.602 1.00 96.12 165 PHE A CA 1
ATOM 1320 C C . PHE A 1 165 ? -4.664 -38.114 1.690 1.00 96.12 165 PHE A C 1
ATOM 1322 O O . PHE A 1 165 ? -3.523 -37.741 1.929 1.00 96.12 165 PHE A O 1
ATOM 1329 N N . THR A 1 166 ? -4.936 -39.407 1.505 1.00 94.50 166 THR A N 1
ATOM 1330 C CA . THR A 1 166 ? -3.906 -40.460 1.652 1.00 94.50 166 THR A CA 1
ATOM 1331 C C . THR A 1 166 ? -3.505 -41.141 0.351 1.00 94.50 166 THR A C 1
ATOM 1333 O O . THR A 1 166 ? -2.583 -41.955 0.355 1.00 94.50 166 THR A O 1
ATOM 1336 N N . GLY A 1 167 ? -4.151 -40.823 -0.772 1.00 94.38 167 GLY A N 1
ATOM 1337 C CA . GLY A 1 167 ? -4.023 -41.632 -1.982 1.00 94.38 167 GLY A CA 1
ATOM 1338 C C . GLY A 1 167 ? -2.606 -41.728 -2.559 1.00 94.38 167 GLY A C 1
ATOM 1339 O O . GLY A 1 167 ? -2.233 -42.805 -3.023 1.00 94.38 167 GLY A O 1
ATOM 1340 N N . VAL A 1 168 ? -1.780 -40.676 -2.504 1.00 92.44 168 VAL A N 1
ATOM 1341 C CA . VAL A 1 168 ? -0.377 -40.737 -2.980 1.00 92.44 168 VAL A CA 1
ATOM 1342 C C . VAL A 1 168 ? 0.434 -41.747 -2.165 1.00 92.44 168 VAL A C 1
ATOM 1344 O O . VAL A 1 168 ? 1.021 -42.674 -2.724 1.00 92.44 168 VAL A O 1
ATOM 1347 N N . ALA A 1 169 ? 0.383 -41.641 -0.837 1.00 92.94 169 ALA A N 1
ATOM 1348 C CA . ALA A 1 169 ? 1.056 -42.573 0.064 1.00 92.94 169 ALA A CA 1
ATOM 1349 C C . ALA A 1 169 ? 0.503 -44.007 -0.063 1.00 92.94 169 ALA A C 1
ATOM 1351 O O . ALA A 1 169 ? 1.242 -44.989 0.027 1.00 92.94 169 ALA A O 1
ATOM 1352 N N . GLU A 1 170 ? -0.802 -44.153 -0.310 1.00 97.12 170 GLU A N 1
ATOM 1353 C CA . GLU A 1 170 ? -1.426 -45.451 -0.579 1.00 97.12 170 GLU A CA 1
ATOM 1354 C C . GLU A 1 170 ? -0.888 -46.078 -1.867 1.00 97.12 170 GLU A C 1
ATOM 1356 O O . GLU A 1 170 ? -0.552 -47.266 -1.868 1.00 97.12 170 GLU A O 1
ATOM 1361 N N . LEU A 1 171 ? -0.748 -45.293 -2.942 1.00 96.19 171 LEU A N 1
ATOM 1362 C CA . LEU A 1 171 ? -0.177 -45.758 -4.203 1.00 96.19 171 LEU A CA 1
ATOM 1363 C C . LEU A 1 171 ? 1.274 -46.209 -4.022 1.00 96.19 171 LEU A C 1
ATOM 1365 O O . LEU A 1 171 ? 1.629 -47.287 -4.498 1.00 96.19 171 LEU A O 1
ATOM 1369 N N . GLU A 1 172 ? 2.095 -45.438 -3.309 1.00 93.44 172 GLU A N 1
ATOM 1370 C CA . GLU A 1 172 ? 3.474 -45.823 -2.988 1.00 93.44 172 GLU A CA 1
ATOM 1371 C C . GLU A 1 172 ? 3.524 -47.149 -2.220 1.00 93.44 172 GLU A C 1
ATOM 1373 O O . GLU A 1 172 ? 4.278 -48.062 -2.573 1.00 93.44 172 GLU A O 1
ATOM 1378 N N . ALA A 1 173 ? 2.660 -47.305 -1.213 1.00 93.38 173 ALA A N 1
ATOM 1379 C CA . ALA A 1 173 ? 2.593 -48.510 -0.399 1.00 93.38 173 ALA A CA 1
ATOM 1380 C C . ALA A 1 173 ? 2.144 -49.743 -1.199 1.00 93.38 173 ALA A C 1
ATOM 1382 O O . ALA A 1 173 ? 2.539 -50.867 -0.874 1.00 93.38 173 ALA A O 1
ATOM 1383 N N . VAL A 1 174 ? 1.339 -49.578 -2.251 1.00 95.00 174 VAL A N 1
ATOM 1384 C CA . VAL A 1 174 ? 0.844 -50.690 -3.081 1.00 95.00 174 VAL A CA 1
ATOM 1385 C C . VAL A 1 174 ? 1.550 -50.831 -4.430 1.00 95.00 174 VAL A C 1
ATOM 1387 O O . VAL A 1 174 ? 1.219 -51.734 -5.206 1.00 95.00 174 VAL A O 1
ATOM 1390 N N . TYR A 1 175 ? 2.546 -49.988 -4.696 1.00 93.75 175 TYR A N 1
ATOM 1391 C CA . TYR A 1 175 ? 3.259 -49.949 -5.963 1.00 93.75 175 TYR A CA 1
ATOM 1392 C C . TYR A 1 175 ? 3.857 -51.314 -6.333 1.00 93.75 175 TYR A C 1
ATOM 1394 O O . TYR A 1 175 ? 4.406 -52.049 -5.505 1.00 93.75 175 TYR A O 1
ATOM 1402 N N . GLY A 1 176 ? 3.733 -51.677 -7.609 1.00 90.12 176 GLY A N 1
ATOM 1403 C CA . GLY A 1 176 ? 4.077 -52.999 -8.131 1.00 90.12 176 GLY A CA 1
ATOM 1404 C C . GLY A 1 176 ? 2.907 -53.987 -8.174 1.00 90.12 176 GLY A C 1
ATOM 1405 O O . GLY A 1 176 ? 3.078 -55.074 -8.741 1.00 90.12 176 GLY A O 1
ATOM 1406 N N . ALA A 1 177 ? 1.729 -53.616 -7.650 1.00 95.06 177 ALA A N 1
ATOM 1407 C CA . ALA A 1 177 ? 0.497 -54.380 -7.825 1.00 95.06 177 ALA A CA 1
ATOM 1408 C C . ALA A 1 177 ? 0.169 -54.617 -9.310 1.00 95.06 177 ALA A C 1
ATOM 1410 O O . ALA A 1 177 ? 0.480 -53.778 -10.162 1.00 95.06 177 ALA A O 1
ATOM 1411 N N . ARG A 1 178 ? -0.436 -55.768 -9.633 1.00 94.56 178 ARG A N 1
ATOM 1412 C CA . ARG A 1 178 ? -0.719 -56.146 -11.033 1.00 94.56 178 ARG A CA 1
ATOM 1413 C C . ARG A 1 178 ? -1.827 -55.288 -11.646 1.00 94.56 178 ARG A C 1
ATOM 1415 O O . ARG A 1 178 ? -1.685 -54.871 -12.794 1.00 94.56 178 ARG A O 1
ATOM 1422 N N . LEU A 1 179 ? -2.880 -55.011 -10.883 1.00 97.44 179 LEU A N 1
ATOM 1423 C CA . LEU A 1 179 ? -3.973 -54.112 -11.243 1.00 97.44 179 LEU A CA 1
ATOM 1424 C C . LEU A 1 179 ? -4.158 -53.052 -10.155 1.00 97.44 179 LEU A C 1
ATOM 1426 O O . LEU A 1 179 ? -4.223 -53.387 -8.972 1.00 97.44 179 LEU A O 1
ATOM 1430 N N . ILE A 1 180 ? -4.270 -51.788 -10.560 1.00 98.44 180 ILE A N 1
ATOM 1431 C CA . ILE A 1 180 ? -4.525 -50.655 -9.662 1.00 98.44 180 ILE A CA 1
ATOM 1432 C C . ILE A 1 180 ? -5.772 -49.927 -10.150 1.00 98.44 180 ILE A C 1
ATOM 1434 O O . ILE A 1 180 ? -5.831 -49.473 -11.292 1.00 98.44 180 ILE A O 1
ATOM 1438 N N . LEU A 1 181 ? -6.777 -49.852 -9.287 1.00 98.50 181 LEU A N 1
ATOM 1439 C CA . LEU A 1 181 ? -8.031 -49.152 -9.502 1.00 98.50 181 LEU A CA 1
ATOM 1440 C C . LEU A 1 181 ? -8.023 -47.899 -8.622 1.00 98.50 181 LEU A C 1
ATOM 1442 O O . LEU A 1 181 ? -7.737 -47.983 -7.428 1.00 98.50 181 LEU A O 1
ATOM 1446 N N . LEU A 1 182 ? -8.343 -46.757 -9.218 1.00 98.19 182 LEU A N 1
ATOM 1447 C CA . LEU A 1 182 ? -8.425 -45.458 -8.557 1.00 98.19 182 LEU A CA 1
ATOM 1448 C C . LEU A 1 182 ? -9.880 -44.983 -8.578 1.00 98.19 182 LEU A C 1
ATOM 1450 O O . LEU A 1 182 ? -10.461 -44.928 -9.668 1.00 98.19 182 LEU A O 1
ATOM 1454 N N . ASP A 1 183 ? -10.443 -44.619 -7.424 1.00 96.62 183 ASP A N 1
ATOM 1455 C CA . ASP A 1 183 ? -11.711 -43.873 -7.345 1.00 96.62 183 ASP A CA 1
ATOM 1456 C C . ASP A 1 183 ? -11.462 -42.377 -7.096 1.00 96.62 183 ASP A C 1
ATOM 1458 O O . ASP A 1 183 ? -10.376 -41.983 -6.685 1.00 96.62 183 ASP A O 1
ATOM 1462 N N . ASP A 1 184 ? -12.432 -41.520 -7.394 1.00 96.12 184 ASP A N 1
ATOM 1463 C CA . ASP A 1 184 ? -12.325 -40.059 -7.262 1.00 96.12 184 ASP A CA 1
ATOM 1464 C C . ASP A 1 184 ? -11.089 -39.425 -7.943 1.00 96.12 184 ASP A C 1
ATOM 1466 O O . ASP A 1 184 ? -10.406 -38.557 -7.396 1.00 96.12 184 ASP A O 1
ATOM 1470 N N . ILE A 1 185 ? -10.796 -39.808 -9.192 1.00 96.62 185 ILE A N 1
ATOM 1471 C CA . ILE A 1 185 ? -9.635 -39.278 -9.947 1.00 96.62 185 ILE A CA 1
ATOM 1472 C C . ILE A 1 185 ? -9.714 -37.773 -10.274 1.00 96.62 185 ILE A C 1
ATOM 1474 O O . ILE A 1 185 ? -8.754 -37.199 -10.790 1.00 96.62 185 ILE A O 1
ATOM 1478 N N . ASN A 1 186 ? -10.866 -37.137 -10.048 1.00 94.81 186 ASN A N 1
ATOM 1479 C CA . ASN A 1 186 ? -11.059 -35.692 -10.181 1.00 94.81 186 ASN A CA 1
ATOM 1480 C C . ASN A 1 186 ? -11.004 -34.957 -8.823 1.00 94.81 186 ASN A C 1
ATOM 1482 O O . ASN A 1 186 ? -11.397 -33.789 -8.769 1.00 94.81 186 ASN A O 1
ATOM 1486 N N . ALA A 1 187 ? -10.579 -35.629 -7.750 1.00 92.94 187 ALA A N 1
ATOM 1487 C CA . ALA A 1 187 ? -10.433 -35.115 -6.387 1.00 92.94 187 ALA A CA 1
ATOM 1488 C C . ALA A 1 187 ? -8.973 -35.262 -5.901 1.00 92.94 187 ALA A C 1
ATOM 1490 O O . ALA A 1 187 ? -8.170 -35.886 -6.596 1.00 92.94 187 ALA A O 1
ATOM 1491 N N . TYR A 1 188 ? -8.610 -34.704 -4.739 1.00 94.94 188 TYR A N 1
ATOM 1492 C CA . TYR A 1 188 ? -7.238 -34.779 -4.200 1.00 94.94 188 TYR A CA 1
ATOM 1493 C C . TYR A 1 188 ? -6.759 -36.224 -4.121 1.00 94.94 188 TYR A C 1
ATOM 1495 O O . TYR A 1 188 ? -5.650 -36.527 -4.562 1.00 94.94 188 TYR A O 1
ATOM 1503 N N . LYS A 1 189 ? -7.649 -37.113 -3.664 1.00 94.19 189 LYS A N 1
ATOM 1504 C CA . LYS A 1 189 ? -7.405 -38.539 -3.443 1.00 94.19 189 LYS A CA 1
ATOM 1505 C C . LYS A 1 189 ? -6.546 -39.175 -4.534 1.00 94.19 189 LYS A C 1
ATOM 1507 O O . LYS A 1 189 ? -5.523 -39.776 -4.235 1.00 94.19 189 LYS A O 1
ATOM 1512 N N . ASN A 1 190 ? -6.938 -39.047 -5.803 1.00 97.19 190 ASN A N 1
ATOM 1513 C CA . ASN A 1 190 ? -6.291 -39.776 -6.898 1.00 97.19 190 ASN A CA 1
ATOM 1514 C C . ASN A 1 190 ? -5.926 -38.919 -8.120 1.00 97.19 190 ASN A C 1
ATOM 1516 O O . ASN A 1 190 ? -5.569 -39.470 -9.168 1.00 97.19 190 ASN A O 1
ATOM 1520 N N . PHE A 1 191 ? -5.965 -37.590 -8.007 1.00 94.94 191 PHE A N 1
ATOM 1521 C CA . PHE A 1 191 ? -5.587 -36.693 -9.104 1.00 94.94 191 PHE A CA 1
ATOM 1522 C C . PHE A 1 191 ? -4.124 -36.874 -9.534 1.00 94.94 191 PHE A C 1
ATOM 1524 O O . PHE A 1 191 ? -3.834 -37.066 -10.720 1.00 94.94 191 PHE A O 1
ATOM 1531 N N . GLU A 1 192 ? -3.196 -36.866 -8.574 1.00 92.56 192 GLU A N 1
ATOM 1532 C CA . GLU A 1 192 ? -1.768 -37.054 -8.855 1.00 92.56 192 GLU A CA 1
ATOM 1533 C C . GLU A 1 192 ? -1.461 -38.495 -9.263 1.00 92.56 192 GLU A C 1
ATOM 1535 O O . GLU A 1 192 ? -0.746 -38.719 -10.240 1.00 92.56 192 GLU A O 1
ATOM 1540 N N . ASN A 1 193 ? -2.092 -39.474 -8.609 1.00 95.44 193 ASN A N 1
ATOM 1541 C CA . ASN A 1 193 ? -1.944 -40.897 -8.921 1.00 95.44 193 ASN A CA 1
ATOM 1542 C C . ASN A 1 193 ? -2.298 -41.227 -10.374 1.00 95.44 193 ASN A C 1
ATOM 1544 O O . ASN A 1 193 ? -1.592 -41.995 -11.031 1.00 95.44 193 ASN A O 1
ATOM 1548 N N . LEU A 1 194 ? -3.368 -40.622 -10.905 1.00 96.12 194 LEU A N 1
ATOM 1549 C CA . LEU A 1 194 ? -3.747 -40.779 -12.307 1.00 96.12 194 LEU A CA 1
ATOM 1550 C C . LEU A 1 194 ? -2.634 -40.295 -13.245 1.00 96.12 194 LEU A C 1
ATOM 1552 O O . LEU A 1 194 ? -2.348 -40.939 -14.257 1.00 96.12 194 LEU A O 1
ATOM 1556 N N . THR A 1 195 ? -2.032 -39.152 -12.923 1.00 88.75 195 THR A N 1
ATOM 1557 C CA . THR A 1 195 ? -0.962 -38.545 -13.720 1.00 88.75 195 THR A CA 1
ATOM 1558 C C . THR A 1 195 ? 0.322 -39.366 -13.616 1.00 88.75 195 THR A C 1
ATOM 1560 O O . THR A 1 195 ? 0.913 -39.704 -14.643 1.00 88.75 195 THR A O 1
ATOM 1563 N N . ALA A 1 196 ? 0.699 -39.777 -12.403 1.00 86.12 196 ALA A N 1
ATOM 1564 C CA . ALA A 1 196 ? 1.871 -40.599 -12.131 1.00 86.12 196 ALA A CA 1
ATOM 1565 C C . ALA A 1 196 ? 1.810 -41.945 -12.869 1.00 86.12 196 ALA A C 1
ATOM 1567 O O . ALA A 1 196 ? 2.732 -42.287 -13.606 1.00 86.12 196 ALA A O 1
ATOM 1568 N N . LEU A 1 197 ? 0.693 -42.676 -12.772 1.00 92.00 197 LEU A N 1
ATOM 1569 C CA . LEU A 1 197 ? 0.539 -43.971 -13.445 1.00 92.00 197 LEU A CA 1
ATOM 1570 C C . LEU A 1 197 ? 0.428 -43.855 -14.973 1.00 92.00 197 LEU A C 1
ATOM 1572 O O . LEU A 1 197 ? 0.802 -44.789 -15.680 1.00 92.00 197 LEU A O 1
ATOM 1576 N N . LYS A 1 198 ? -0.049 -42.721 -15.510 1.00 91.50 198 LYS A N 1
ATOM 1577 C CA . LYS A 1 198 ? -0.011 -42.446 -16.960 1.00 91.50 198 LYS A CA 1
ATOM 1578 C C . LYS A 1 198 ? 1.407 -42.190 -17.469 1.00 91.50 198 LYS A C 1
ATOM 1580 O O . LYS A 1 198 ? 1.702 -42.542 -18.611 1.00 91.50 198 LYS A O 1
ATOM 1585 N N . ALA A 1 199 ? 2.249 -41.561 -16.653 1.00 83.81 199 ALA A N 1
ATOM 1586 C CA . ALA A 1 199 ? 3.645 -41.287 -16.979 1.00 83.81 199 ALA A CA 1
ATOM 1587 C C . ALA A 1 199 ? 4.560 -42.505 -16.752 1.00 83.81 199 ALA A C 1
ATOM 1589 O O . ALA A 1 199 ? 5.617 -42.605 -17.375 1.00 83.81 199 ALA A O 1
ATOM 1590 N N . ASP A 1 200 ? 4.158 -43.438 -15.889 1.00 84.75 200 ASP A N 1
ATOM 1591 C CA . ASP A 1 200 ? 4.956 -44.608 -15.544 1.00 84.75 200 ASP A CA 1
ATOM 1592 C C . ASP A 1 200 ? 5.050 -45.612 -16.713 1.00 84.75 200 ASP A C 1
ATOM 1594 O O . ASP A 1 200 ? 4.043 -46.193 -17.138 1.00 84.75 200 ASP A O 1
ATOM 1598 N N . PRO A 1 201 ? 6.260 -45.905 -17.230 1.00 85.62 201 PRO A N 1
ATOM 1599 C CA . PRO A 1 201 ? 6.426 -46.852 -18.326 1.00 85.62 201 PRO A CA 1
ATOM 1600 C C . PRO A 1 201 ? 6.012 -48.282 -17.957 1.00 85.62 201 PRO A C 1
ATOM 1602 O O . PRO A 1 201 ? 5.723 -49.065 -18.867 1.00 85.62 201 PRO A O 1
ATOM 1605 N N . ASN A 1 202 ? 5.956 -48.632 -16.669 1.00 90.62 202 ASN A N 1
ATOM 1606 C CA . ASN A 1 202 ? 5.621 -49.970 -16.188 1.00 90.62 202 ASN A CA 1
ATOM 1607 C C . ASN A 1 202 ? 4.116 -50.250 -16.138 1.00 90.62 202 ASN A C 1
ATOM 1609 O O . ASN A 1 202 ? 3.738 -51.419 -16.041 1.00 90.62 202 ASN A O 1
ATOM 1613 N N . TYR A 1 203 ? 3.270 -49.222 -16.226 1.00 94.19 203 TYR A N 1
ATOM 1614 C CA . TYR A 1 203 ? 1.817 -49.352 -16.193 1.00 94.19 203 TYR A CA 1
ATOM 1615 C C . TYR A 1 203 ? 1.178 -48.930 -17.524 1.00 94.19 203 TYR A C 1
ATOM 1617 O O . TYR A 1 203 ? 1.746 -48.187 -18.330 1.00 94.19 203 TYR A O 1
ATOM 1625 N N . GLU A 1 204 ? 0.002 -49.478 -17.806 1.00 95.38 204 GLU A N 1
ATOM 1626 C CA . GLU A 1 204 ? -0.870 -49.091 -18.911 1.00 95.38 204 GLU A CA 1
ATOM 1627 C C . GLU A 1 204 ? -2.290 -48.849 -18.411 1.00 95.38 204 GLU A C 1
ATOM 1629 O O . GLU A 1 204 ? -2.806 -49.593 -17.579 1.00 95.38 204 GLU A O 1
ATOM 1634 N N . LEU A 1 205 ? -2.926 -47.800 -18.927 1.00 97.00 205 LEU A N 1
ATOM 1635 C CA . LEU A 1 205 ? -4.314 -47.473 -18.628 1.00 97.00 205 LEU A CA 1
ATOM 1636 C C . LEU A 1 205 ? -5.257 -48.414 -19.397 1.00 97.00 205 LEU A C 1
ATOM 1638 O O . LEU A 1 205 ? -5.209 -48.458 -20.626 1.00 97.00 205 LEU A O 1
ATOM 1642 N N . ILE A 1 206 ? -6.142 -49.114 -18.683 1.00 95.19 206 ILE A N 1
ATOM 1643 C CA . ILE A 1 206 ? -7.158 -50.013 -19.256 1.00 95.19 206 ILE A CA 1
ATOM 1644 C C . ILE A 1 206 ? -8.527 -49.328 -19.337 1.00 95.19 206 ILE A C 1
ATOM 1646 O O . ILE A 1 206 ? -9.188 -49.387 -20.373 1.00 95.19 206 ILE A O 1
ATOM 1650 N N . HIS A 1 207 ? -8.962 -48.681 -18.254 1.00 95.00 207 HIS A N 1
ATOM 1651 C CA . HIS A 1 207 ? -10.250 -47.987 -18.184 1.00 95.00 207 HIS A CA 1
ATOM 1652 C C . HIS A 1 207 ? -10.070 -46.597 -17.575 1.00 95.00 207 HIS A C 1
ATOM 1654 O O . HIS A 1 207 ? -9.322 -46.437 -16.618 1.00 95.00 207 HIS A O 1
ATOM 1660 N N . GLU A 1 208 ? -10.785 -45.603 -18.096 1.00 97.19 208 GLU A N 1
ATOM 1661 C CA . GLU A 1 208 ? -10.905 -44.269 -17.502 1.00 97.19 208 GLU A CA 1
ATOM 1662 C C . GLU A 1 208 ? -12.294 -43.727 -17.824 1.00 97.19 208 GLU A C 1
ATOM 1664 O O . GLU A 1 208 ? -12.697 -43.684 -18.989 1.00 97.19 208 GLU A O 1
ATOM 1669 N N . ASN A 1 209 ? -13.018 -43.281 -16.803 1.00 95.75 209 ASN A N 1
ATOM 1670 C CA . ASN A 1 209 ? -14.244 -42.524 -16.993 1.00 95.75 209 ASN A CA 1
ATOM 1671 C C . ASN A 1 209 ? -14.292 -41.392 -15.972 1.00 95.75 209 ASN A C 1
ATOM 1673 O O . ASN A 1 209 ? -14.478 -41.625 -14.783 1.00 95.75 209 ASN A O 1
ATOM 1677 N N . ARG A 1 210 ? -14.142 -40.156 -16.452 1.00 94.44 210 ARG A N 1
ATOM 1678 C CA . ARG A 1 210 ? -14.139 -38.949 -15.613 1.00 94.44 210 ARG A CA 1
ATOM 1679 C C . ARG A 1 210 ? -15.531 -38.407 -15.289 1.00 94.44 210 ARG A C 1
ATOM 1681 O O . ARG A 1 210 ? -15.624 -37.489 -14.488 1.00 94.44 210 ARG A O 1
ATOM 1688 N N . ALA A 1 211 ? -16.585 -38.905 -15.935 1.00 89.94 211 ALA A N 1
ATOM 1689 C CA . ALA A 1 211 ? -17.927 -38.324 -15.848 1.00 89.94 211 ALA A CA 1
ATOM 1690 C C . ALA A 1 211 ? -18.835 -39.007 -14.813 1.00 89.94 211 ALA A C 1
ATOM 1692 O O . ALA A 1 211 ? -19.857 -38.444 -14.427 1.00 89.94 211 ALA A O 1
ATOM 1693 N N . ILE A 1 212 ? -18.507 -40.232 -14.400 1.00 88.31 212 ILE A N 1
ATOM 1694 C CA . ILE A 1 212 ? -19.274 -40.970 -13.393 1.00 88.31 212 ILE A CA 1
ATOM 1695 C C . ILE A 1 212 ? -18.731 -40.610 -12.013 1.00 88.31 212 ILE A C 1
ATOM 1697 O O . ILE A 1 212 ? -17.556 -40.848 -11.751 1.00 88.31 212 ILE A O 1
ATOM 1701 N N . ARG A 1 213 ? -19.592 -40.076 -11.134 1.00 89.25 213 ARG A N 1
ATOM 1702 C CA . ARG A 1 213 ? -19.206 -39.567 -9.800 1.00 89.25 213 ARG A CA 1
ATOM 1703 C C . ARG A 1 213 ? -18.031 -38.581 -9.929 1.00 89.25 213 ARG A C 1
ATOM 1705 O O . ARG A 1 213 ? -18.083 -37.735 -10.821 1.00 89.25 213 ARG A O 1
ATOM 1712 N N . ASN A 1 214 ? -16.974 -38.702 -9.121 1.00 90.69 214 ASN A N 1
ATOM 1713 C CA . ASN A 1 214 ? -15.743 -37.921 -9.303 1.00 90.69 214 ASN A CA 1
ATOM 1714 C C . ASN A 1 214 ? -14.684 -38.657 -10.144 1.00 90.69 214 ASN A C 1
ATOM 1716 O O . ASN A 1 214 ? -13.505 -38.315 -10.112 1.00 90.69 214 ASN A O 1
ATOM 1720 N N . GLY A 1 215 ? -15.122 -39.612 -10.963 1.00 95.50 215 GLY A N 1
ATOM 1721 C CA . GLY A 1 215 ? -14.322 -40.330 -11.943 1.00 95.50 215 GLY A CA 1
ATOM 1722 C C . GLY A 1 215 ? -13.561 -41.525 -11.376 1.00 95.50 215 GLY A C 1
ATOM 1723 O O . GLY A 1 215 ? -13.214 -41.555 -10.204 1.00 95.50 215 GLY A O 1
ATOM 1724 N N . TYR A 1 216 ? -13.230 -42.480 -12.246 1.00 97.88 216 TYR A N 1
ATOM 1725 C CA . TYR A 1 216 ? -12.394 -43.631 -11.903 1.00 97.88 216 TYR A CA 1
ATOM 1726 C C . TYR A 1 216 ? -11.386 -43.959 -13.012 1.00 97.88 216 TYR A C 1
ATOM 1728 O O . TYR A 1 216 ? -11.608 -43.633 -14.188 1.00 97.88 216 TYR A O 1
ATOM 1736 N N . ALA A 1 217 ? -10.302 -44.650 -12.654 1.00 98.12 217 ALA A N 1
ATOM 1737 C CA . ALA A 1 217 ? -9.346 -45.208 -13.609 1.00 98.12 217 ALA A CA 1
ATOM 1738 C C . ALA A 1 217 ? -8.834 -46.591 -13.186 1.00 98.12 217 ALA A C 1
ATOM 1740 O O . ALA A 1 217 ? -8.814 -46.927 -12.006 1.00 98.12 217 ALA A O 1
ATOM 1741 N N . VAL A 1 218 ? -8.412 -47.398 -14.159 1.00 98.38 218 VAL A N 1
ATOM 1742 C CA . VAL A 1 218 ? -7.851 -48.738 -13.947 1.00 98.38 218 VAL A CA 1
ATOM 1743 C C . VAL A 1 218 ? -6.575 -48.888 -14.754 1.00 98.38 218 VAL A C 1
ATOM 1745 O O . VAL A 1 218 ? -6.589 -48.688 -15.969 1.00 98.38 218 VAL A O 1
ATOM 1748 N N . PHE A 1 219 ? -5.502 -49.305 -14.092 1.00 98.12 219 PHE A N 1
ATOM 1749 C CA . PHE A 1 219 ? -4.200 -49.562 -14.691 1.00 98.12 219 PHE A CA 1
ATOM 1750 C C . PHE A 1 219 ? -3.795 -51.025 -14.532 1.00 98.12 219 PHE A C 1
ATOM 1752 O O . PHE A 1 219 ? -4.021 -51.624 -13.480 1.00 98.12 219 PHE A O 1
ATOM 1759 N N . ALA A 1 220 ? -3.144 -51.577 -15.556 1.00 96.19 220 ALA A N 1
ATOM 1760 C CA . ALA A 1 220 ? -2.430 -52.844 -15.475 1.00 96.19 220 ALA A CA 1
ATOM 1761 C C . ALA A 1 220 ? -0.931 -52.645 -15.586 1.00 96.19 220 ALA A C 1
ATOM 1763 O O . ALA A 1 220 ? -0.437 -51.784 -16.308 1.00 96.19 220 ALA A O 1
ATOM 1764 N N . ARG A 1 221 ? -0.196 -53.498 -14.888 1.00 93.31 221 ARG A N 1
ATOM 1765 C CA . ARG A 1 221 ? 1.250 -53.597 -15.017 1.00 93.31 221 ARG A CA 1
ATOM 1766 C C . ARG A 1 221 ? 1.626 -54.319 -16.318 1.00 93.31 221 ARG A C 1
ATOM 1768 O O . ARG A 1 221 ? 1.120 -55.406 -16.590 1.00 93.31 221 ARG A O 1
ATOM 1775 N N . LYS A 1 222 ? 2.573 -53.765 -17.079 1.00 88.69 222 LYS A N 1
ATOM 1776 C CA . LYS A 1 222 ? 3.084 -54.352 -18.329 1.00 88.69 222 LYS A CA 1
ATOM 1777 C C . LYS A 1 222 ? 3.975 -55.572 -18.072 1.00 88.69 222 LYS A C 1
ATOM 1779 O O . LYS A 1 222 ? 4.762 -55.610 -17.120 1.00 88.69 222 LYS A O 1
ATOM 1784 N N . GLU A 1 223 ? 3.893 -56.564 -18.959 1.00 75.56 223 GLU A N 1
ATOM 1785 C CA . GLU A 1 223 ? 4.740 -57.761 -18.909 1.00 75.56 223 GLU A CA 1
ATOM 1786 C C . GLU A 1 223 ? 6.235 -57.409 -19.064 1.00 75.56 223 GLU A C 1
ATOM 1788 O O . GLU A 1 223 ? 6.627 -56.661 -19.956 1.00 75.56 223 GLU A O 1
ATOM 1793 N N . GLY A 1 224 ? 7.093 -57.973 -18.203 1.00 63.47 224 GLY A N 1
ATOM 1794 C CA . GLY A 1 224 ? 8.555 -57.803 -18.268 1.00 63.47 224 GLY A CA 1
ATOM 1795 C C . GLY A 1 224 ? 9.140 -56.627 -17.473 1.00 63.47 224 GLY A C 1
ATOM 1796 O O . GLY A 1 224 ? 10.361 -56.478 -17.436 1.00 63.47 224 GLY A O 1
ATOM 1797 N N . ALA A 1 225 ? 8.313 -55.825 -16.798 1.00 61.53 225 ALA A N 1
ATOM 1798 C CA . ALA A 1 225 ? 8.781 -54.725 -15.957 1.00 61.53 225 ALA A CA 1
ATOM 1799 C C . ALA A 1 225 ? 9.530 -55.226 -14.692 1.00 61.53 225 ALA A C 1
ATOM 1801 O O . ALA A 1 225 ? 9.071 -56.141 -13.994 1.00 61.53 225 ALA A O 1
ATOM 1802 N N . SER A 1 226 ? 10.708 -54.643 -14.421 1.00 49.66 226 SER A N 1
ATOM 1803 C CA . SER A 1 226 ? 11.644 -55.024 -13.347 1.00 49.66 226 SER A CA 1
ATOM 1804 C C . SER A 1 226 ? 11.363 -54.251 -12.060 1.00 49.66 226 SER A C 1
ATOM 1806 O O . SER A 1 226 ? 11.555 -53.042 -12.021 1.00 49.66 226 SER A O 1
ATOM 1808 N N . PHE A 1 227 ? 11.027 -54.959 -10.981 1.00 53.62 227 PHE A N 1
ATOM 1809 C CA . PHE A 1 227 ? 10.800 -54.376 -9.658 1.00 53.62 227 PHE A CA 1
ATOM 1810 C C . PHE A 1 227 ? 11.705 -55.105 -8.671 1.00 53.62 227 PHE A C 1
ATOM 1812 O O . PHE A 1 227 ? 11.492 -56.279 -8.368 1.00 53.62 227 PHE A O 1
ATOM 1819 N N . LYS A 1 228 ? 12.761 -54.437 -8.207 1.00 38.56 228 LYS A N 1
ATOM 1820 C CA . LYS A 1 228 ? 13.541 -54.898 -7.057 1.00 38.56 228 LYS A CA 1
ATOM 1821 C C . LYS A 1 228 ? 13.181 -54.022 -5.866 1.00 38.56 228 LYS A C 1
ATOM 1823 O O . LYS A 1 228 ? 13.373 -52.815 -5.917 1.00 38.56 228 LYS A O 1
ATOM 1828 N N . LYS A 1 229 ? 12.689 -54.655 -4.803 1.00 31.92 229 LYS A N 1
ATOM 1829 C CA . LYS A 1 229 ? 12.501 -54.057 -3.478 1.00 31.92 229 LYS A CA 1
ATOM 1830 C C . LYS A 1 229 ? 13.886 -53.722 -2.905 1.00 31.92 229 LYS A C 1
ATOM 1832 O O . LYS A 1 229 ? 14.687 -54.637 -2.709 1.00 31.92 229 LYS A O 1
ATOM 1837 N N . ALA A 1 230 ? 14.192 -52.445 -2.689 1.00 25.22 230 ALA A N 1
ATOM 1838 C CA . ALA A 1 230 ? 15.371 -52.044 -1.922 1.00 25.22 230 ALA A CA 1
ATOM 1839 C C . ALA A 1 230 ? 15.013 -52.028 -0.420 1.00 25.22 230 ALA A C 1
ATOM 1841 O O . ALA A 1 230 ? 13.911 -51.595 -0.080 1.00 25.22 230 ALA A O 1
ATOM 1842 N N . PRO A 1 231 ? 15.878 -52.524 0.484 1.00 27.17 231 PRO A N 1
ATOM 1843 C CA . PRO A 1 231 ? 15.668 -52.393 1.921 1.00 27.17 231 PRO A CA 1
ATOM 1844 C C . PRO A 1 231 ? 15.904 -50.948 2.370 1.00 27.17 231 PRO A C 1
ATOM 1846 O O . PRO A 1 231 ? 16.846 -50.297 1.923 1.00 27.17 231 PRO A O 1
ATOM 1849 N N . ILE A 1 232 ? 15.063 -50.491 3.294 1.00 35.66 232 ILE A N 1
ATOM 1850 C CA . ILE A 1 232 ? 15.180 -49.214 3.998 1.00 35.66 232 ILE A CA 1
ATOM 1851 C C . ILE A 1 232 ? 16.179 -49.401 5.149 1.00 35.66 232 ILE A C 1
ATOM 1853 O O . ILE A 1 232 ? 15.850 -50.028 6.155 1.00 35.66 232 ILE A O 1
ATOM 1857 N N . ASN A 1 233 ? 17.422 -48.973 4.930 1.00 26.36 233 ASN A N 1
ATOM 1858 C CA . ASN A 1 233 ? 18.281 -48.215 5.851 1.00 26.36 233 ASN A CA 1
ATOM 1859 C C . ASN A 1 233 ? 19.744 -48.308 5.414 1.00 26.36 233 ASN A C 1
ATOM 1861 O O . ASN A 1 233 ? 20.262 -49.404 5.215 1.00 26.36 233 ASN A O 1
ATOM 1865 N N . ASP A 1 234 ? 20.342 -47.119 5.366 1.00 31.02 234 ASP A N 1
ATOM 1866 C CA . ASP A 1 234 ? 21.755 -46.762 5.426 1.00 31.02 234 ASP A CA 1
ATOM 1867 C C . ASP A 1 234 ? 22.714 -47.441 4.440 1.00 31.02 234 ASP A C 1
ATOM 1869 O O . ASP A 1 234 ? 22.882 -48.653 4.390 1.00 31.02 234 ASP A O 1
ATOM 1873 N N . GLU A 1 235 ? 23.421 -46.582 3.706 1.00 28.47 235 GLU A N 1
ATOM 1874 C CA . GLU A 1 235 ? 24.395 -46.884 2.654 1.00 28.47 235 GLU A CA 1
ATOM 1875 C C . GLU A 1 235 ? 23.770 -47.173 1.282 1.00 28.47 235 GLU A C 1
ATOM 1877 O O . GLU A 1 235 ? 23.774 -48.289 0.753 1.00 28.47 235 GLU A O 1
ATOM 1882 N N . VAL A 1 236 ? 23.349 -46.085 0.621 1.00 32.50 236 VAL A N 1
ATOM 1883 C CA . VAL A 1 236 ? 23.472 -45.992 -0.837 1.00 32.50 236 VAL A CA 1
ATOM 1884 C C . VAL A 1 236 ? 24.931 -46.286 -1.166 1.00 32.50 236 VAL A C 1
ATOM 1886 O O . VAL A 1 236 ? 25.829 -45.458 -1.009 1.00 32.50 236 VAL A O 1
ATOM 1889 N N . THR A 1 237 ? 25.170 -47.515 -1.608 1.00 29.19 237 THR A N 1
ATOM 1890 C CA . THR A 1 237 ? 26.379 -47.869 -2.330 1.00 29.19 237 THR A CA 1
ATOM 1891 C C . THR A 1 237 ? 26.342 -47.074 -3.622 1.00 29.19 237 THR A C 1
ATOM 1893 O O . THR A 1 237 ? 25.706 -47.464 -4.598 1.00 29.19 237 THR A O 1
ATOM 1896 N N . LYS A 1 238 ? 27.011 -45.917 -3.572 1.00 32.28 238 LYS A N 1
ATOM 1897 C CA . LYS A 1 238 ? 27.432 -45.122 -4.717 1.00 32.28 238 LYS A CA 1
ATOM 1898 C C . LYS A 1 238 ? 27.888 -46.068 -5.815 1.00 32.28 238 LYS A C 1
ATOM 1900 O O . LYS A 1 238 ? 28.927 -46.723 -5.707 1.00 32.28 238 LYS A O 1
ATOM 1905 N N . THR A 1 239 ? 27.086 -46.174 -6.865 1.00 32.22 239 THR A N 1
ATOM 1906 C CA . THR A 1 239 ? 27.583 -46.682 -8.132 1.00 32.22 239 THR A CA 1
ATOM 1907 C C . THR A 1 239 ? 28.668 -45.720 -8.584 1.00 32.22 239 THR A C 1
ATOM 1909 O O . THR A 1 239 ? 28.432 -44.520 -8.683 1.00 32.22 239 THR A O 1
ATOM 1912 N N . ASP A 1 240 ? 29.859 -46.275 -8.777 1.00 38.56 240 ASP A N 1
ATOM 1913 C CA . ASP A 1 240 ? 31.124 -45.644 -9.149 1.00 38.56 240 ASP A CA 1
ATOM 1914 C C . ASP A 1 240 ? 31.030 -44.945 -10.522 1.00 38.56 240 ASP A C 1
ATOM 1916 O O . ASP A 1 240 ? 31.603 -45.396 -11.514 1.00 38.56 240 ASP A O 1
ATOM 1920 N N . ASP A 1 241 ? 30.259 -43.861 -10.599 1.00 47.72 241 ASP A N 1
ATOM 1921 C CA . ASP A 1 241 ? 30.148 -43.004 -11.772 1.00 47.72 241 ASP A CA 1
ATOM 1922 C C . ASP A 1 241 ? 30.962 -41.739 -11.480 1.00 47.72 241 ASP A C 1
ATOM 1924 O O . ASP A 1 241 ? 30.494 -40.806 -10.831 1.00 47.72 241 ASP A O 1
ATOM 1928 N N . LYS A 1 242 ? 32.238 -41.765 -11.892 1.00 55.81 242 LYS A N 1
ATOM 1929 C CA . LYS A 1 242 ? 33.343 -40.831 -11.559 1.00 55.81 242 LYS A CA 1
ATOM 1930 C C . LYS A 1 242 ? 33.151 -39.367 -11.989 1.00 55.81 242 LYS A C 1
ATOM 1932 O O . LYS A 1 242 ? 34.123 -38.664 -12.255 1.00 55.81 242 LYS A O 1
ATOM 1937 N N . PHE A 1 243 ? 31.920 -38.909 -12.132 1.00 73.75 243 PHE A N 1
ATOM 1938 C CA . PHE A 1 243 ? 31.605 -37.604 -12.677 1.00 73.75 243 PHE A CA 1
ATOM 1939 C C . PHE A 1 243 ? 30.405 -37.005 -11.938 1.00 73.75 243 PHE A C 1
ATOM 1941 O O . PHE A 1 243 ? 29.268 -37.055 -12.421 1.00 73.75 243 PHE A O 1
ATOM 1948 N N . SER A 1 244 ? 30.676 -36.511 -10.724 1.00 90.38 244 SER A N 1
ATOM 1949 C CA . SER A 1 244 ? 29.712 -35.810 -9.869 1.00 90.38 244 SER A CA 1
ATOM 1950 C C . SER A 1 244 ? 29.404 -34.412 -10.409 1.00 90.38 244 SER A C 1
ATOM 1952 O O . SER A 1 244 ? 30.164 -33.851 -11.208 1.00 90.38 244 SER A O 1
ATOM 1954 N N . VAL A 1 245 ? 28.289 -33.835 -9.962 1.00 96.38 245 VAL A N 1
ATOM 1955 C CA . VAL A 1 245 ? 27.901 -32.456 -10.291 1.00 96.38 245 VAL A CA 1
ATOM 1956 C C . VAL A 1 245 ? 28.010 -31.582 -9.046 1.00 96.38 245 VAL A C 1
ATOM 1958 O O . VAL A 1 245 ? 27.378 -31.850 -8.034 1.00 96.38 245 VAL A O 1
ATOM 1961 N N . HIS A 1 246 ? 28.820 -30.533 -9.110 1.00 97.69 246 HIS A N 1
ATOM 1962 C CA . HIS A 1 246 ? 28.948 -29.543 -8.048 1.00 97.69 246 HIS A CA 1
ATOM 1963 C C . HIS A 1 246 ? 28.269 -28.254 -8.496 1.00 97.69 246 HIS A C 1
ATOM 1965 O O . HIS A 1 246 ? 28.770 -27.547 -9.371 1.00 97.69 246 HIS A O 1
ATOM 1971 N N . PHE A 1 247 ? 27.133 -27.946 -7.888 1.00 98.25 247 PHE A N 1
ATOM 1972 C CA . PHE A 1 247 ? 26.441 -26.682 -8.072 1.00 98.25 247 PHE A CA 1
ATOM 1973 C C . PHE A 1 247 ? 27.070 -25.617 -7.184 1.00 98.25 247 PHE A C 1
ATOM 1975 O O . PHE A 1 247 ? 27.447 -25.900 -6.046 1.00 98.25 247 PHE A O 1
ATOM 1982 N N . PHE A 1 248 ? 27.147 -24.380 -7.664 1.00 97.75 248 PHE A N 1
ATOM 1983 C CA . PHE A 1 248 ? 27.441 -23.244 -6.805 1.00 97.75 248 PHE A CA 1
ATOM 1984 C C . PHE A 1 248 ? 26.525 -22.058 -7.091 1.00 97.75 248 PHE A C 1
ATOM 1986 O O . PHE A 1 248 ? 26.219 -21.749 -8.245 1.00 97.75 248 PHE A O 1
ATOM 1993 N N . THR A 1 249 ? 26.124 -21.382 -6.018 1.00 98.00 249 THR A N 1
ATOM 1994 C CA . THR A 1 249 ? 25.205 -20.242 -6.050 1.00 98.00 249 THR A CA 1
ATOM 1995 C C . THR A 1 249 ? 25.756 -19.146 -5.153 1.00 98.00 249 THR A C 1
ATOM 1997 O O . THR A 1 249 ? 26.022 -19.383 -3.975 1.00 98.00 249 THR A O 1
ATOM 2000 N N . ILE A 1 250 ? 25.927 -17.941 -5.694 1.00 96.75 250 ILE A N 1
ATOM 2001 C CA . ILE A 1 250 ? 26.148 -16.742 -4.879 1.00 96.75 250 ILE A CA 1
ATOM 2002 C C . ILE A 1 250 ? 24.787 -16.110 -4.596 1.00 96.75 250 ILE A C 1
ATOM 2004 O O . ILE A 1 250 ? 23.984 -15.963 -5.515 1.00 96.75 250 ILE A O 1
ATOM 2008 N N . VAL A 1 251 ? 24.503 -15.758 -3.344 1.00 96.00 251 VAL A N 1
ATOM 2009 C CA . VAL A 1 251 ? 23.171 -15.267 -2.973 1.00 96.00 251 VAL A CA 1
ATOM 2010 C C . VAL A 1 251 ? 23.223 -14.158 -1.928 1.00 96.00 251 VAL A C 1
ATOM 2012 O O . VAL A 1 251 ? 23.953 -14.224 -0.939 1.00 96.00 251 VAL A O 1
ATOM 2015 N N . LEU A 1 252 ? 22.406 -13.137 -2.165 1.00 94.25 252 LEU A N 1
ATOM 2016 C CA . LEU A 1 252 ? 21.939 -12.175 -1.178 1.00 94.25 252 LEU A CA 1
ATOM 2017 C C . LEU A 1 252 ? 20.457 -11.967 -1.478 1.00 94.25 252 LEU A C 1
ATOM 2019 O O . LEU A 1 252 ? 20.145 -11.454 -2.550 1.00 94.25 252 LEU A O 1
ATOM 2023 N N . ASN A 1 253 ? 19.587 -12.379 -0.558 1.00 93.88 253 ASN A N 1
ATOM 2024 C CA . ASN A 1 253 ? 18.132 -12.392 -0.741 1.00 93.88 253 ASN A CA 1
ATOM 2025 C C . ASN A 1 253 ? 17.679 -13.220 -1.964 1.00 93.88 253 ASN A C 1
ATOM 2027 O O . ASN A 1 253 ? 17.371 -12.685 -3.027 1.00 93.88 253 ASN A O 1
ATOM 2031 N N . GLY A 1 254 ? 17.714 -14.548 -1.828 1.00 92.44 254 GLY A N 1
ATOM 2032 C CA . GLY A 1 254 ? 17.361 -15.504 -2.881 1.00 92.44 254 GLY A CA 1
ATOM 2033 C C . GLY A 1 254 ? 15.900 -15.957 -2.882 1.00 92.44 254 GLY A C 1
ATOM 2034 O O . GLY A 1 254 ? 15.526 -16.751 -3.750 1.00 92.44 254 GLY A O 1
ATOM 2035 N N . MET A 1 255 ? 15.076 -15.511 -1.930 1.00 92.88 255 MET A N 1
ATOM 2036 C CA . MET A 1 255 ? 13.663 -15.875 -1.912 1.00 92.88 255 MET A CA 1
ATOM 2037 C C . MET A 1 255 ? 12.886 -15.144 -3.018 1.00 92.88 255 MET A C 1
ATOM 2039 O O . MET A 1 255 ? 13.213 -14.010 -3.368 1.00 92.88 255 MET A O 1
ATOM 2043 N N . PRO A 1 256 ? 11.838 -15.769 -3.581 1.00 91.81 256 PRO A N 1
ATOM 2044 C CA . PRO A 1 256 ? 11.349 -17.121 -3.283 1.00 91.81 256 PRO A CA 1
ATOM 2045 C C . PRO A 1 256 ? 12.011 -18.234 -4.124 1.00 91.81 256 PRO A C 1
ATOM 2047 O O . PRO A 1 256 ? 11.845 -19.414 -3.821 1.00 91.81 256 PRO A O 1
ATOM 2050 N N . PHE A 1 257 ? 12.758 -17.889 -5.179 1.00 94.62 257 PHE A N 1
ATOM 2051 C CA . PHE A 1 257 ? 13.160 -18.839 -6.226 1.00 94.62 257 PHE A CA 1
ATOM 2052 C C . PHE A 1 257 ? 14.240 -19.845 -5.813 1.00 94.62 257 PHE A C 1
ATOM 2054 O O . PHE A 1 257 ? 14.253 -20.954 -6.341 1.00 94.62 257 PHE A O 1
ATOM 2061 N N . ILE A 1 258 ? 15.088 -19.530 -4.827 1.00 95.62 258 ILE A N 1
ATOM 2062 C CA . ILE A 1 258 ? 16.165 -20.432 -4.378 1.00 95.62 258 ILE A CA 1
ATOM 2063 C C . ILE A 1 258 ? 15.659 -21.799 -3.876 1.00 95.62 258 ILE A C 1
ATOM 2065 O O . ILE A 1 258 ? 16.412 -22.775 -3.873 1.00 95.62 258 ILE A O 1
ATOM 2069 N N . LYS A 1 259 ? 14.383 -21.894 -3.475 1.00 93.69 259 LYS A N 1
ATOM 2070 C CA . LYS A 1 259 ? 13.744 -23.151 -3.054 1.00 93.69 259 LYS A CA 1
ATOM 2071 C C . LYS A 1 259 ? 13.667 -24.187 -4.177 1.00 93.69 259 LYS A C 1
ATOM 2073 O O . LYS A 1 259 ? 13.820 -25.379 -3.921 1.00 93.69 259 LYS A O 1
ATOM 2078 N N . HIS A 1 260 ? 13.493 -23.730 -5.417 1.00 95.00 260 HIS A N 1
ATOM 2079 C CA . HIS A 1 260 ? 13.380 -24.595 -6.589 1.00 95.00 260 HIS A CA 1
ATOM 2080 C C . HIS A 1 260 ? 14.581 -25.535 -6.748 1.00 95.00 260 HIS A C 1
ATOM 2082 O O . HIS A 1 260 ? 14.427 -26.700 -7.112 1.00 95.00 260 HIS A O 1
ATOM 2088 N N . HIS A 1 261 ? 15.781 -25.051 -6.429 1.00 96.25 261 HIS A N 1
ATOM 2089 C CA . HIS A 1 261 ? 17.022 -25.789 -6.654 1.00 96.25 261 HIS A CA 1
ATOM 2090 C C . HIS A 1 261 ? 17.051 -27.092 -5.861 1.00 96.25 261 HIS A C 1
ATOM 2092 O O . HIS A 1 261 ? 17.330 -28.146 -6.425 1.00 96.25 261 HIS A O 1
ATOM 2098 N N . LEU A 1 262 ? 16.687 -27.053 -4.576 1.00 95.50 262 LEU A N 1
ATOM 2099 C CA . LEU A 1 262 ? 16.660 -28.255 -3.740 1.00 95.50 262 LEU A CA 1
ATOM 2100 C C . LEU A 1 262 ? 15.556 -29.230 -4.167 1.00 95.50 262 LEU A C 1
ATOM 2102 O O . LEU A 1 262 ? 15.793 -30.440 -4.193 1.00 95.50 262 LEU A O 1
ATOM 2106 N N . ASP A 1 263 ? 14.384 -28.708 -4.550 1.00 91.69 263 ASP A N 1
ATOM 2107 C CA . ASP A 1 263 ? 13.280 -29.512 -5.088 1.00 91.69 263 ASP A CA 1
ATOM 2108 C C . ASP A 1 263 ? 13.708 -30.343 -6.297 1.00 91.69 263 ASP A C 1
ATOM 2110 O O . ASP A 1 263 ? 13.264 -31.480 -6.453 1.00 91.69 263 ASP A O 1
ATOM 2114 N N . VAL A 1 264 ? 14.604 -29.800 -7.119 1.00 94.81 264 VAL A N 1
ATOM 2115 C CA . VAL A 1 264 ? 15.155 -30.483 -8.285 1.00 94.81 264 VAL A CA 1
ATOM 2116 C C . VAL A 1 264 ? 16.319 -31.391 -7.900 1.00 94.81 264 VAL A C 1
ATOM 2118 O O . VAL A 1 264 ? 16.332 -32.560 -8.290 1.00 94.81 264 VAL A O 1
ATOM 2121 N N . PHE A 1 265 ? 17.294 -30.902 -7.130 1.00 95.75 265 PHE A N 1
ATOM 2122 C CA . PHE A 1 265 ? 18.525 -31.645 -6.838 1.00 95.75 265 PHE A CA 1
ATOM 2123 C C . PHE A 1 265 ? 18.256 -32.957 -6.102 1.00 95.75 265 PHE A C 1
ATOM 2125 O O . PHE A 1 265 ? 18.857 -33.975 -6.445 1.00 95.75 265 PHE A O 1
ATOM 2132 N N . LYS A 1 266 ? 17.279 -32.984 -5.183 1.00 93.00 266 LYS A N 1
ATOM 2133 C CA . LYS A 1 266 ? 16.880 -34.207 -4.459 1.00 93.00 266 LYS A CA 1
ATOM 2134 C C . LYS A 1 266 ? 16.398 -35.342 -5.373 1.00 93.00 266 LYS A C 1
ATOM 2136 O O . LYS A 1 266 ? 16.410 -36.498 -4.968 1.00 93.00 266 LYS A O 1
ATOM 2141 N N . THR A 1 267 ? 15.997 -35.024 -6.605 1.00 92.00 267 THR A N 1
ATOM 2142 C CA . THR A 1 267 ? 15.502 -35.998 -7.593 1.00 92.00 267 THR A CA 1
ATOM 2143 C C . THR A 1 267 ? 16.589 -36.506 -8.548 1.00 92.00 267 THR A C 1
ATOM 2145 O O . THR A 1 267 ? 16.325 -37.370 -9.387 1.00 92.00 267 THR A O 1
ATOM 2148 N N . LEU A 1 268 ? 17.820 -35.984 -8.460 1.00 92.12 268 LEU A N 1
ATOM 2149 C CA . LEU A 1 268 ? 18.900 -36.350 -9.375 1.00 92.12 268 LEU A CA 1
ATOM 2150 C C . LEU A 1 268 ? 19.446 -37.761 -9.072 1.00 92.12 268 LEU A C 1
ATOM 2152 O O . LEU A 1 268 ? 19.774 -38.063 -7.927 1.00 92.12 268 LEU A O 1
ATOM 2156 N N . PRO A 1 269 ? 19.626 -38.622 -10.092 1.00 89.25 269 PRO A N 1
ATOM 2157 C CA . PRO A 1 269 ? 20.002 -40.026 -9.915 1.00 89.25 269 PRO A CA 1
ATOM 2158 C C . PRO A 1 269 ? 21.523 -40.247 -9.798 1.00 89.25 269 PRO A C 1
ATOM 2160 O O . PRO A 1 269 ? 22.010 -41.342 -10.070 1.00 89.25 269 PRO A O 1
ATOM 2163 N N . PHE A 1 270 ? 22.298 -39.212 -9.470 1.00 89.38 270 PHE A N 1
ATOM 2164 C CA . PHE A 1 270 ? 23.762 -39.254 -9.401 1.00 89.38 270 PHE A CA 1
ATOM 2165 C C . PHE A 1 270 ? 24.288 -38.350 -8.286 1.00 89.38 270 PHE A C 1
ATOM 2167 O O . PHE A 1 270 ? 23.576 -37.471 -7.813 1.00 89.38 270 PHE A O 1
ATOM 2174 N N . ASP A 1 271 ? 25.555 -38.533 -7.907 1.00 91.81 271 ASP A N 1
ATOM 2175 C CA . ASP A 1 271 ? 26.216 -37.722 -6.882 1.00 91.81 271 ASP A CA 1
ATOM 2176 C C . ASP A 1 271 ? 26.218 -36.230 -7.249 1.00 91.81 271 ASP A C 1
ATOM 2178 O O . ASP A 1 271 ? 26.755 -35.820 -8.289 1.00 91.81 271 ASP A O 1
ATOM 2182 N N . TRP A 1 272 ? 25.673 -35.417 -6.346 1.00 95.06 272 TRP A N 1
ATOM 2183 C CA . TRP A 1 272 ? 25.675 -33.967 -6.444 1.00 95.06 272 TRP A CA 1
ATOM 2184 C C . TRP A 1 272 ? 26.051 -33.305 -5.117 1.00 95.06 272 TRP A C 1
ATOM 2186 O O . TRP A 1 272 ? 25.814 -33.858 -4.041 1.00 95.06 272 TRP A O 1
ATOM 2196 N N . HIS A 1 273 ? 26.618 -32.102 -5.210 1.00 97.12 273 HIS A N 1
ATOM 2197 C CA . HIS A 1 273 ? 26.911 -31.232 -4.070 1.00 97.12 273 HIS A CA 1
ATOM 2198 C C . HIS A 1 273 ? 26.513 -29.796 -4.397 1.00 97.12 273 HIS A C 1
ATOM 2200 O O . HIS A 1 273 ? 26.768 -29.337 -5.509 1.00 97.12 273 HIS A O 1
ATOM 2206 N N . TRP A 1 274 ? 25.927 -29.068 -3.452 1.00 98.19 274 TRP A N 1
ATOM 2207 C CA . TRP A 1 274 ? 25.525 -27.675 -3.624 1.00 98.19 274 TRP A CA 1
ATOM 2208 C C . TRP A 1 274 ? 26.287 -26.748 -2.675 1.00 98.19 274 TRP A C 1
ATOM 2210 O O . TRP A 1 274 ? 26.154 -26.797 -1.453 1.00 98.19 274 TRP A O 1
ATOM 2220 N N . HIS A 1 275 ? 27.112 -25.887 -3.261 1.00 98.06 275 HIS A N 1
ATOM 2221 C CA . HIS A 1 275 ? 27.899 -24.879 -2.568 1.00 98.06 275 HIS A CA 1
ATOM 2222 C C . HIS A 1 275 ? 27.172 -23.528 -2.594 1.00 98.06 275 HIS A C 1
ATOM 2224 O O . HIS A 1 275 ? 27.052 -22.901 -3.646 1.00 98.06 275 HIS A O 1
ATOM 2230 N N . ILE A 1 276 ? 26.721 -23.043 -1.441 1.00 98.38 276 ILE A N 1
ATOM 2231 C CA . ILE A 1 276 ? 25.948 -21.801 -1.337 1.00 98.38 276 ILE A CA 1
ATOM 2232 C C . ILE A 1 276 ? 26.803 -20.738 -0.661 1.00 98.38 276 ILE A C 1
ATOM 2234 O O . ILE A 1 276 ? 27.212 -20.889 0.486 1.00 98.38 276 ILE A O 1
ATOM 2238 N N . ILE A 1 277 ? 27.093 -19.651 -1.365 1.00 97.94 277 ILE A N 1
ATOM 2239 C CA . ILE A 1 277 ? 27.918 -18.559 -0.860 1.00 97.94 277 ILE A CA 1
ATOM 2240 C C . ILE A 1 277 ? 27.006 -17.376 -0.562 1.00 97.94 277 ILE A C 1
ATOM 2242 O O . ILE A 1 277 ? 26.581 -16.661 -1.469 1.00 97.94 277 ILE A O 1
ATOM 2246 N N . GLU A 1 278 ? 26.702 -17.184 0.719 1.00 97.62 278 GLU A N 1
ATOM 2247 C CA . GLU A 1 278 ? 25.778 -16.154 1.177 1.00 97.62 278 GLU A CA 1
ATOM 2248 C C . GLU A 1 278 ? 26.517 -14.869 1.573 1.00 97.62 278 GLU A C 1
ATOM 2250 O O . GLU A 1 278 ? 27.532 -14.881 2.284 1.00 97.62 278 GLU A O 1
ATOM 2255 N N . GLY A 1 279 ? 25.954 -13.738 1.155 1.00 94.75 279 GLY A N 1
ATOM 2256 C CA . GLY A 1 279 ? 26.223 -12.433 1.740 1.00 94.75 279 GLY A CA 1
ATOM 2257 C C . GLY A 1 279 ? 26.514 -11.342 0.720 1.00 94.75 279 GLY A C 1
ATOM 2258 O O . GLY A 1 279 ? 26.604 -11.559 -0.487 1.00 94.75 279 GLY A O 1
ATOM 2259 N N . VAL A 1 280 ? 26.688 -10.129 1.233 1.00 93.81 280 VAL A N 1
ATOM 2260 C CA . VAL A 1 280 ? 26.934 -8.937 0.417 1.00 93.81 280 VAL A CA 1
ATOM 2261 C C . VAL A 1 280 ? 28.305 -9.001 -0.262 1.00 93.81 280 VAL A C 1
ATOM 2263 O O . VAL A 1 280 ? 29.337 -9.109 0.404 1.00 93.81 280 VAL A O 1
ATOM 2266 N N . ALA A 1 281 ? 28.325 -8.834 -1.586 1.00 93.12 281 ALA A N 1
ATOM 2267 C CA . ALA A 1 281 ? 29.535 -8.505 -2.334 1.00 93.12 281 ALA A CA 1
ATOM 2268 C C . ALA A 1 281 ? 29.753 -6.987 -2.365 1.00 93.12 281 ALA A C 1
ATOM 2270 O O . ALA A 1 281 ? 28.847 -6.227 -2.708 1.00 93.12 281 ALA A O 1
ATOM 2271 N N . GLU A 1 282 ? 30.964 -6.527 -2.056 1.00 91.19 282 GLU A N 1
ATOM 2272 C CA . GLU A 1 282 ? 31.324 -5.125 -2.257 1.00 91.19 282 GLU A CA 1
ATOM 2273 C C . GLU A 1 282 ? 31.259 -4.731 -3.742 1.00 91.19 282 GLU A C 1
ATOM 2275 O O . GLU A 1 282 ? 31.625 -5.512 -4.626 1.00 91.19 282 GLU A O 1
ATOM 2280 N N . LEU A 1 283 ? 30.859 -3.484 -4.019 1.00 87.06 283 LEU A N 1
ATOM 2281 C CA . LEU A 1 283 ? 30.821 -2.899 -5.368 1.00 87.06 283 LEU A CA 1
ATOM 2282 C C . LEU A 1 283 ? 32.228 -2.531 -5.870 1.00 87.06 283 LEU A C 1
ATOM 2284 O O . LEU A 1 283 ? 32.558 -1.372 -6.121 1.00 87.06 283 LEU A O 1
ATOM 2288 N N . LYS A 1 284 ? 33.099 -3.533 -5.958 1.00 82.88 284 LYS A N 1
ATOM 2289 C CA . LYS A 1 284 ? 34.495 -3.429 -6.389 1.00 82.88 284 LYS A CA 1
ATOM 2290 C C . LYS A 1 284 ? 34.760 -4.442 -7.504 1.00 82.88 284 LYS A C 1
ATOM 2292 O O . LYS A 1 284 ? 33.970 -5.348 -7.754 1.00 82.88 284 LYS A O 1
ATOM 2297 N N . HIS A 1 285 ? 35.892 -4.300 -8.189 1.00 84.44 285 HIS A N 1
ATOM 2298 C CA . HIS A 1 285 ? 36.280 -5.179 -9.299 1.00 84.44 285 HIS A CA 1
ATOM 2299 C C . HIS A 1 285 ? 35.205 -5.231 -10.406 1.00 84.44 285 HIS A C 1
ATOM 2301 O O . HIS A 1 285 ? 34.939 -4.204 -11.028 1.00 84.44 285 HIS A O 1
ATOM 2307 N N . CYS A 1 286 ? 34.579 -6.389 -10.649 1.00 73.00 286 CYS A N 1
ATOM 2308 C CA . CYS A 1 286 ? 33.590 -6.596 -11.714 1.00 73.00 286 CYS A CA 1
ATOM 2309 C C . CYS A 1 286 ? 32.306 -5.769 -11.549 1.00 73.00 286 CYS A C 1
ATOM 2311 O O . CYS A 1 286 ? 31.624 -5.518 -12.534 1.00 73.00 286 CYS A O 1
ATOM 2313 N N . THR A 1 287 ? 31.989 -5.305 -10.338 1.00 80.31 287 THR A N 1
ATOM 2314 C CA . THR A 1 287 ? 30.820 -4.451 -10.065 1.00 80.31 287 THR A CA 1
ATOM 2315 C C . THR A 1 287 ? 31.196 -2.989 -9.822 1.00 80.31 287 THR A C 1
ATOM 2317 O O . THR A 1 287 ? 30.320 -2.179 -9.543 1.00 80.31 287 THR A O 1
ATOM 2320 N N . ALA A 1 288 ? 32.468 -2.596 -9.981 1.00 85.31 288 ALA A N 1
ATOM 2321 C CA . ALA A 1 288 ? 32.915 -1.220 -9.728 1.00 85.31 288 ALA A CA 1
ATOM 2322 C C . ALA A 1 288 ? 32.241 -0.174 -10.639 1.00 85.31 288 ALA A C 1
ATOM 2324 O O . ALA A 1 288 ? 32.086 0.980 -10.244 1.00 85.31 288 ALA A O 1
ATOM 2325 N N . TRP A 1 289 ? 31.808 -0.576 -11.839 1.00 84.75 289 TRP A N 1
ATOM 2326 C CA . TRP A 1 289 ? 31.070 0.284 -12.773 1.00 84.75 289 TRP A CA 1
ATOM 2327 C C . TRP A 1 289 ? 29.706 0.739 -12.218 1.00 84.75 289 TRP A C 1
ATOM 2329 O O . TRP A 1 289 ? 29.198 1.795 -12.600 1.00 84.75 289 TRP A O 1
ATOM 2339 N N . SER A 1 290 ? 29.108 -0.027 -11.298 1.00 85.44 290 SER A N 1
ATOM 2340 C CA . SER A 1 290 ? 27.816 0.324 -10.695 1.00 85.44 290 SER A CA 1
ATOM 2341 C C . SER A 1 290 ? 27.919 1.564 -9.809 1.00 85.44 290 SER A C 1
ATOM 2343 O O . SER A 1 290 ? 27.023 2.398 -9.825 1.00 85.44 290 SER A O 1
ATOM 2345 N N . VAL A 1 291 ? 29.053 1.768 -9.127 1.00 86.19 291 VAL A N 1
ATOM 2346 C CA . VAL A 1 291 ? 29.270 2.915 -8.229 1.00 86.19 291 VAL A CA 1
ATOM 2347 C C . VAL A 1 291 ? 29.139 4.237 -8.983 1.00 86.19 291 VAL A C 1
ATOM 2349 O O . VAL A 1 291 ? 28.504 5.173 -8.506 1.00 86.19 291 VAL A O 1
ATOM 2352 N N . THR A 1 292 ? 29.682 4.310 -10.203 1.00 83.38 292 THR A N 1
ATOM 2353 C CA . THR A 1 292 ? 29.546 5.499 -11.061 1.00 83.38 292 THR A CA 1
ATOM 2354 C C . THR A 1 292 ? 28.123 5.699 -11.580 1.00 83.38 292 THR A C 1
ATOM 2356 O O . THR A 1 292 ? 27.768 6.813 -11.951 1.00 83.38 292 THR A O 1
ATOM 2359 N N . SER A 1 293 ? 27.312 4.640 -11.578 1.00 78.94 293 SER A N 1
ATOM 2360 C CA . SER A 1 293 ? 25.893 4.660 -11.953 1.00 78.94 293 SER A CA 1
ATOM 2361 C C . SER A 1 293 ? 24.975 4.948 -10.754 1.00 78.94 293 SER A C 1
ATOM 2363 O O . SER A 1 293 ? 23.766 5.037 -10.920 1.00 78.94 293 SER A O 1
ATOM 2365 N N . GLY A 1 294 ? 25.532 5.140 -9.551 1.00 84.88 294 GLY A N 1
ATOM 2366 C CA . GLY A 1 294 ? 24.779 5.380 -8.316 1.00 84.88 294 GLY A CA 1
ATOM 2367 C C . GLY A 1 294 ? 24.553 4.134 -7.455 1.00 84.88 294 GLY A C 1
ATOM 2368 O O . GLY A 1 294 ? 23.887 4.236 -6.428 1.00 84.88 294 GLY A O 1
ATOM 2369 N N . GLY A 1 295 ? 25.121 2.988 -7.844 1.00 87.44 295 GLY A N 1
ATOM 2370 C CA . GLY A 1 295 ? 25.057 1.742 -7.089 1.00 87.44 295 GLY A CA 1
ATOM 2371 C C . GLY A 1 295 ? 25.666 1.894 -5.700 1.00 87.44 295 GLY A C 1
ATOM 2372 O O . GLY A 1 295 ? 26.749 2.464 -5.526 1.00 87.44 295 GLY A O 1
ATOM 2373 N N . ASN A 1 296 ? 24.957 1.389 -4.701 1.00 90.12 296 ASN A N 1
ATOM 2374 C CA . ASN A 1 296 ? 25.385 1.392 -3.312 1.00 90.12 296 ASN A CA 1
ATOM 2375 C C . ASN A 1 296 ? 25.010 0.064 -2.633 1.00 90.12 296 ASN A C 1
ATOM 2377 O O . ASN A 1 296 ? 24.483 -0.850 -3.255 1.00 90.12 296 ASN A O 1
ATOM 2381 N N . ILE A 1 297 ? 25.343 -0.074 -1.351 1.00 86.88 297 ILE A N 1
ATOM 2382 C CA . ILE A 1 297 ? 24.975 -1.242 -0.543 1.00 86.88 297 ILE A CA 1
ATOM 2383 C C . ILE A 1 297 ? 24.039 -0.740 0.562 1.00 86.88 297 ILE A C 1
ATOM 2385 O O . ILE A 1 297 ? 24.519 -0.305 1.612 1.00 86.88 297 ILE A O 1
ATOM 2389 N N . PRO A 1 298 ? 22.719 -0.695 0.322 1.00 83.38 298 PRO A N 1
ATOM 2390 C CA . PRO A 1 298 ? 21.763 -0.244 1.320 1.00 83.38 298 PRO A CA 1
ATOM 2391 C C . PRO A 1 298 ? 21.625 -1.245 2.460 1.00 83.38 298 PRO A C 1
ATOM 2393 O O . PRO A 1 298 ? 21.427 -2.438 2.233 1.00 83.38 298 PRO A O 1
ATOM 2396 N N . THR A 1 299 ? 21.583 -0.731 3.686 1.00 85.19 299 THR A N 1
ATOM 2397 C CA . THR A 1 299 ? 21.331 -1.536 4.888 1.00 85.19 299 THR A CA 1
ATOM 2398 C C . THR A 1 299 ? 19.945 -2.182 4.900 1.00 85.19 299 THR A C 1
ATOM 2400 O O . THR A 1 299 ? 19.738 -3.156 5.609 1.00 85.19 299 THR A O 1
ATOM 2403 N N . GLN A 1 300 ? 18.992 -1.691 4.101 1.00 85.94 300 GLN A N 1
ATOM 2404 C CA . GLN A 1 300 ? 17.650 -2.276 4.013 1.00 85.94 300 GLN A CA 1
ATOM 2405 C C . GLN A 1 300 ? 17.621 -3.664 3.346 1.00 85.94 300 GLN A C 1
ATOM 2407 O O . GLN A 1 300 ? 16.658 -4.395 3.548 1.00 85.94 300 GLN A O 1
ATOM 2412 N N . PHE A 1 301 ? 18.648 -4.043 2.572 1.00 86.12 301 PHE A N 1
ATOM 2413 C CA . PHE A 1 301 ? 18.698 -5.331 1.858 1.00 86.12 301 PHE A CA 1
ATOM 2414 C C . PHE A 1 301 ? 19.561 -6.387 2.547 1.00 86.12 301 PHE A C 1
ATOM 2416 O O . PHE A 1 301 ? 19.794 -7.447 1.976 1.00 86.12 301 PHE A O 1
ATOM 2423 N N . HIS A 1 302 ? 20.090 -6.103 3.736 1.00 91.94 302 HIS A N 1
ATOM 2424 C CA . HIS A 1 302 ? 20.895 -7.076 4.456 1.00 91.94 302 HIS A CA 1
ATOM 2425 C C . HIS A 1 302 ? 20.870 -6.842 5.967 1.00 91.94 302 HIS A C 1
ATOM 2427 O O . HIS A 1 302 ? 20.815 -5.710 6.442 1.00 91.94 302 HIS A O 1
ATOM 2433 N N . ARG A 1 303 ? 21.036 -7.906 6.750 1.00 90.38 303 ARG A N 1
ATOM 2434 C CA . ARG A 1 303 ? 21.286 -7.831 8.194 1.00 90.38 303 ARG A CA 1
ATOM 2435 C C . ARG A 1 303 ? 22.783 -8.003 8.430 1.00 90.38 303 ARG A C 1
ATOM 2437 O O . ARG A 1 303 ? 23.290 -9.114 8.355 1.00 90.38 303 ARG A O 1
ATOM 2444 N N . GLU A 1 304 ? 23.508 -6.897 8.622 1.00 89.88 304 GLU A N 1
ATOM 2445 C CA . GLU A 1 304 ? 24.967 -6.924 8.855 1.00 89.88 304 GLU A CA 1
ATOM 2446 C C . GLU A 1 304 ? 25.743 -7.777 7.819 1.00 89.88 304 GLU A C 1
ATOM 2448 O O . GLU A 1 304 ? 26.640 -8.548 8.156 1.00 89.88 304 GLU A O 1
ATOM 2453 N N . GLY A 1 305 ? 25.383 -7.670 6.535 1.00 88.56 305 GLY A N 1
ATOM 2454 C CA . GLY A 1 305 ? 26.023 -8.407 5.440 1.00 88.56 305 GLY A CA 1
ATOM 2455 C C . GLY A 1 305 ? 25.399 -9.760 5.079 1.00 88.56 305 GLY A C 1
ATOM 2456 O O . GLY A 1 305 ? 25.858 -10.363 4.108 1.00 88.56 305 GLY A O 1
ATOM 2457 N N . ARG A 1 306 ? 24.364 -10.215 5.801 1.00 92.00 306 ARG A N 1
ATOM 2458 C CA . ARG A 1 306 ? 23.575 -11.430 5.507 1.00 92.00 306 ARG A CA 1
ATOM 2459 C C . ARG A 1 306 ? 22.217 -11.117 4.887 1.00 92.00 306 ARG A C 1
ATOM 2461 O O . ARG A 1 306 ? 21.773 -9.972 4.957 1.00 92.00 306 ARG A O 1
ATOM 2468 N N . SER A 1 307 ? 21.562 -12.118 4.303 1.00 93.69 307 SER A N 1
ATOM 2469 C CA . SER A 1 307 ? 20.215 -11.959 3.742 1.00 93.69 307 SER A CA 1
ATOM 2470 C C . SER A 1 307 ? 19.200 -11.572 4.825 1.00 93.69 307 SER A C 1
ATOM 2472 O O . SER A 1 307 ? 19.407 -11.834 6.008 1.00 93.69 307 SER A O 1
ATOM 2474 N N . ASN A 1 308 ? 18.108 -10.912 4.446 1.00 91.69 308 ASN A N 1
ATOM 2475 C CA . ASN A 1 308 ? 17.073 -10.463 5.384 1.00 91.69 308 ASN A CA 1
ATOM 2476 C C . ASN A 1 308 ? 15.632 -10.682 4.891 1.00 91.69 308 ASN A C 1
ATOM 2478 O O . ASN A 1 308 ? 14.703 -10.113 5.460 1.00 91.69 308 ASN A O 1
ATOM 2482 N N . ASP A 1 309 ? 15.457 -11.515 3.867 1.00 89.12 309 ASP A N 1
ATOM 2483 C CA . ASP A 1 309 ? 14.191 -11.831 3.196 1.00 89.12 309 ASP A CA 1
ATOM 2484 C C . ASP A 1 309 ? 13.645 -13.240 3.523 1.00 89.12 309 ASP A C 1
ATOM 2486 O O . ASP A 1 309 ? 12.714 -13.705 2.872 1.00 89.12 309 ASP A O 1
ATOM 2490 N N . GLY A 1 310 ? 14.238 -13.945 4.494 1.00 91.50 310 GLY A N 1
ATOM 2491 C CA . GLY A 1 310 ? 13.939 -15.354 4.793 1.00 91.50 310 GLY A CA 1
ATOM 2492 C C . GLY A 1 310 ? 14.933 -16.356 4.191 1.00 91.50 310 GLY A C 1
ATOM 2493 O O . GLY A 1 310 ? 14.858 -17.551 4.479 1.00 91.50 310 GLY A O 1
ATOM 2494 N N . THR A 1 311 ? 15.875 -15.900 3.354 1.00 95.31 311 THR A N 1
ATOM 2495 C CA . THR A 1 311 ? 16.903 -16.775 2.768 1.00 95.31 311 THR A CA 1
ATOM 2496 C C . THR A 1 311 ? 17.813 -17.372 3.837 1.00 95.31 311 THR A C 1
ATOM 2498 O O . THR A 1 311 ? 18.096 -18.562 3.781 1.00 95.31 311 THR A O 1
ATOM 2501 N N . GLU A 1 312 ? 18.256 -16.591 4.827 1.00 93.50 312 GLU A N 1
ATOM 2502 C CA . GLU A 1 312 ? 19.165 -17.086 5.872 1.00 93.50 312 GLU A CA 1
ATOM 2503 C C . GLU A 1 312 ? 18.535 -18.249 6.656 1.00 93.50 312 GLU A C 1
ATOM 2505 O O . GLU A 1 312 ? 19.187 -19.269 6.892 1.00 93.50 312 GLU A O 1
ATOM 2510 N N . GLU A 1 313 ? 17.262 -18.108 7.023 1.00 94.38 313 GLU A N 1
ATOM 2511 C CA . GLU A 1 313 ? 16.482 -19.106 7.748 1.00 94.38 313 GLU A CA 1
ATOM 2512 C C . GLU A 1 313 ? 16.352 -20.408 6.948 1.00 94.38 313 GLU A C 1
ATOM 2514 O O . GLU A 1 313 ? 16.659 -21.478 7.474 1.00 94.38 313 GLU A O 1
ATOM 2519 N N . TYR A 1 314 ? 15.994 -20.314 5.665 1.00 96.12 314 TYR A N 1
ATOM 2520 C CA . TYR A 1 314 ? 15.915 -21.469 4.768 1.00 96.12 314 TYR A CA 1
ATOM 2521 C C . TYR A 1 314 ? 17.268 -22.153 4.568 1.00 96.12 314 TYR A C 1
ATOM 2523 O O . TYR A 1 314 ? 17.363 -23.376 4.603 1.00 96.12 314 TYR A O 1
ATOM 2531 N N . LEU A 1 315 ? 18.336 -21.374 4.394 1.00 96.44 315 LEU A N 1
ATOM 2532 C CA . LEU A 1 315 ? 19.676 -21.927 4.240 1.00 96.44 315 LEU A CA 1
ATOM 2533 C C . LEU A 1 315 ? 20.100 -22.713 5.495 1.00 96.44 315 LEU A C 1
ATOM 2535 O O . LEU A 1 315 ? 20.598 -23.831 5.385 1.00 96.44 315 LEU A O 1
ATOM 2539 N N . ASN A 1 316 ? 19.839 -22.178 6.690 1.00 92.38 316 ASN A N 1
ATOM 2540 C CA . ASN A 1 316 ? 20.121 -22.885 7.945 1.00 92.38 316 ASN A CA 1
ATOM 2541 C C . ASN A 1 316 ? 19.330 -24.195 8.069 1.00 92.38 316 ASN A C 1
ATOM 2543 O O . ASN A 1 316 ? 19.854 -25.194 8.562 1.00 92.38 316 ASN A O 1
ATOM 2547 N N . GLU A 1 317 ? 18.076 -24.191 7.622 1.00 93.81 317 GLU A N 1
ATOM 2548 C CA . GLU A 1 317 ? 17.227 -25.376 7.608 1.00 93.81 317 GLU A CA 1
ATOM 2549 C C . GLU A 1 317 ? 17.815 -26.472 6.705 1.00 93.81 317 GLU A C 1
ATOM 2551 O O . GLU A 1 317 ? 18.063 -27.585 7.174 1.00 93.81 317 GLU A O 1
ATOM 2556 N N . ILE A 1 318 ? 18.114 -26.164 5.441 1.00 94.75 318 ILE A N 1
ATOM 2557 C CA . ILE A 1 318 ? 18.553 -27.180 4.472 1.00 94.75 318 ILE A CA 1
ATOM 2558 C C . ILE A 1 318 ? 19.965 -27.705 4.748 1.00 94.75 318 ILE A C 1
ATOM 2560 O O . ILE A 1 318 ? 20.230 -28.877 4.497 1.00 94.75 318 ILE A O 1
ATOM 2564 N N . GLU A 1 319 ? 20.865 -26.890 5.307 1.00 92.69 319 GLU A N 1
ATOM 2565 C CA . GLU A 1 319 ? 22.191 -27.363 5.736 1.00 92.69 319 GLU A CA 1
ATOM 2566 C C . GLU A 1 319 ? 22.074 -28.387 6.869 1.00 92.69 319 GLU A C 1
ATOM 2568 O O . GLU A 1 319 ? 22.819 -29.365 6.898 1.00 92.69 319 GLU A O 1
ATOM 2573 N N . SER A 1 320 ? 21.104 -28.209 7.772 1.00 87.50 320 SER A N 1
ATOM 2574 C CA . SER A 1 320 ? 20.851 -29.175 8.844 1.00 87.50 320 SER A CA 1
ATOM 2575 C C . SER A 1 320 ? 20.228 -30.481 8.340 1.00 87.50 320 SER A C 1
ATOM 2577 O O . SER A 1 320 ? 20.524 -31.545 8.884 1.00 87.50 320 SER A O 1
ATOM 2579 N N . GLN A 1 321 ? 19.393 -30.408 7.298 1.00 90.62 321 GLN A N 1
ATOM 2580 C CA . GLN A 1 321 ? 18.717 -31.567 6.712 1.00 90.62 321 GLN A CA 1
ATOM 2581 C C . GLN A 1 321 ? 19.627 -32.358 5.757 1.00 90.62 321 GLN A C 1
ATOM 2583 O O . GLN A 1 321 ? 19.533 -33.583 5.706 1.00 90.62 321 GLN A O 1
ATOM 2588 N N . PHE A 1 322 ? 20.529 -31.682 5.035 1.00 93.06 322 PHE A N 1
ATOM 2589 C CA . PHE A 1 322 ? 21.387 -32.277 4.001 1.00 93.06 322 PHE A CA 1
ATOM 2590 C C . PHE A 1 322 ? 22.882 -31.941 4.191 1.00 93.06 322 PHE A C 1
ATOM 2592 O O . PHE A 1 322 ? 23.520 -31.420 3.268 1.00 93.06 322 PHE A O 1
ATOM 2599 N N . PRO A 1 323 ? 23.485 -32.255 5.354 1.00 88.88 323 PRO A N 1
ATOM 2600 C CA . PRO A 1 323 ? 24.847 -31.828 5.693 1.00 88.88 323 PRO A CA 1
ATOM 2601 C C . PRO A 1 323 ? 25.940 -32.434 4.796 1.00 88.88 323 PRO A C 1
ATOM 2603 O O . PRO A 1 323 ? 27.023 -31.864 4.679 1.00 88.88 323 PRO A O 1
ATOM 2606 N N . ASP A 1 324 ? 25.667 -33.571 4.149 1.00 89.38 324 ASP A N 1
ATOM 2607 C CA . ASP A 1 324 ? 26.618 -34.243 3.253 1.00 89.38 324 ASP A CA 1
ATOM 2608 C C . ASP A 1 324 ? 26.562 -33.723 1.808 1.00 89.38 324 ASP A C 1
ATOM 2610 O O . ASP A 1 324 ? 27.508 -33.920 1.047 1.00 89.38 324 ASP A O 1
ATOM 2614 N N . ASN A 1 325 ? 25.470 -33.055 1.424 1.00 94.62 325 ASN A N 1
ATOM 2615 C CA . ASN A 1 325 ? 25.233 -32.590 0.056 1.00 94.62 325 ASN A CA 1
ATOM 2616 C C . ASN A 1 325 ? 25.245 -31.064 -0.074 1.00 94.62 325 ASN A C 1
ATOM 2618 O O . ASN A 1 325 ? 25.340 -30.558 -1.190 1.00 94.62 325 ASN A O 1
ATOM 2622 N N . ILE A 1 326 ? 25.122 -30.320 1.027 1.00 97.38 326 ILE A N 1
ATOM 2623 C CA . ILE A 1 326 ? 25.024 -28.859 1.024 1.00 97.38 326 ILE A CA 1
ATOM 2624 C C . ILE A 1 326 ? 26.135 -28.268 1.887 1.00 97.38 326 ILE A C 1
ATOM 2626 O O . ILE A 1 326 ? 26.454 -28.764 2.964 1.00 97.38 326 ILE A O 1
ATOM 2630 N N . SER A 1 327 ? 26.755 -27.191 1.412 1.00 96.88 327 SER A N 1
ATOM 2631 C CA . SER A 1 327 ? 27.727 -26.430 2.200 1.00 96.88 327 SER A CA 1
ATOM 2632 C C . SER A 1 327 ? 27.489 -24.940 2.058 1.00 96.88 327 SER A C 1
ATOM 2634 O O . SER A 1 327 ? 27.475 -24.425 0.937 1.00 96.88 327 SER A O 1
ATOM 2636 N N . ILE A 1 328 ? 27.360 -24.247 3.191 1.00 97.38 328 ILE A N 1
ATOM 2637 C CA . ILE A 1 328 ? 27.146 -22.803 3.217 1.00 97.38 328 ILE A CA 1
ATOM 2638 C C . ILE A 1 328 ? 28.435 -22.069 3.592 1.00 97.38 328 ILE A C 1
ATOM 2640 O O . ILE A 1 328 ? 29.100 -22.364 4.584 1.00 97.38 328 ILE A O 1
ATOM 2644 N N . TYR A 1 329 ? 28.772 -21.047 2.811 1.00 96.81 329 TYR A N 1
ATOM 2645 C CA . TYR A 1 329 ? 29.932 -20.188 3.017 1.00 96.81 329 TYR A CA 1
ATOM 2646 C C . TYR A 1 329 ? 29.464 -18.775 3.366 1.00 96.81 329 TYR A C 1
ATOM 2648 O O . TYR A 1 329 ? 28.784 -18.127 2.572 1.00 96.81 329 TYR A O 1
ATOM 2656 N N . ARG A 1 330 ? 29.863 -18.275 4.541 1.00 95.19 330 ARG A N 1
ATOM 2657 C CA . ARG A 1 330 ? 29.499 -16.944 5.058 1.00 95.19 330 ARG A CA 1
ATOM 2658 C C . ARG A 1 330 ? 30.721 -16.196 5.573 1.00 95.19 330 ARG A C 1
ATOM 2660 O O . ARG A 1 330 ? 31.666 -16.794 6.091 1.00 95.19 330 ARG A O 1
ATOM 2667 N N . LYS A 1 331 ? 30.672 -14.868 5.501 1.00 92.38 331 LYS A N 1
ATOM 2668 C CA . LYS A 1 331 ? 31.555 -14.000 6.289 1.00 92.38 331 LYS A CA 1
ATOM 2669 C C . LYS A 1 331 ? 31.016 -13.854 7.718 1.00 92.38 331 LYS A C 1
ATOM 2671 O O . LYS A 1 331 ? 29.842 -14.109 7.993 1.00 92.38 331 LYS A O 1
ATOM 2676 N N . SER A 1 332 ? 31.881 -13.446 8.645 1.00 84.94 332 SER A N 1
ATOM 2677 C CA . SER A 1 332 ? 31.443 -12.991 9.968 1.00 84.94 332 SER A CA 1
ATOM 2678 C C . SER A 1 332 ? 30.526 -11.777 9.825 1.00 84.94 332 SER A C 1
ATOM 2680 O O . SER A 1 332 ? 30.752 -10.947 8.945 1.00 84.94 332 SER A O 1
ATOM 2682 N N . GLU A 1 333 ? 29.528 -11.655 10.700 1.00 82.12 333 GLU A N 1
ATOM 2683 C CA . GLU A 1 333 ? 28.601 -10.515 10.708 1.00 82.12 333 GLU A CA 1
ATOM 2684 C C . GLU A 1 333 ? 29.353 -9.174 10.643 1.00 82.12 333 GLU A C 1
ATOM 2686 O O . GLU A 1 333 ? 30.435 -9.012 11.219 1.00 82.12 333 GLU A O 1
ATOM 2691 N N . GLY A 1 334 ? 28.817 -8.247 9.855 1.00 81.50 334 GLY A N 1
ATOM 2692 C CA . GLY A 1 334 ? 29.396 -6.936 9.565 1.00 81.50 334 GLY A CA 1
ATOM 2693 C C . GLY A 1 334 ? 30.510 -6.941 8.512 1.00 81.50 334 GLY A C 1
ATOM 2694 O O . GLY A 1 334 ? 31.069 -5.884 8.226 1.00 81.50 334 GLY A O 1
ATOM 2695 N N . ASN A 1 335 ? 30.862 -8.094 7.926 1.00 90.31 335 ASN A N 1
ATOM 2696 C CA . ASN A 1 335 ? 31.920 -8.193 6.916 1.00 90.31 335 ASN A CA 1
ATOM 2697 C C . ASN A 1 335 ? 31.356 -8.580 5.549 1.00 90.31 335 ASN A C 1
ATOM 2699 O O . ASN A 1 335 ? 30.599 -9.540 5.425 1.00 90.31 335 ASN A O 1
ATOM 2703 N N . PHE A 1 336 ? 31.785 -7.865 4.512 1.00 94.19 336 PHE A N 1
ATOM 2704 C CA . PHE A 1 336 ? 31.376 -8.113 3.131 1.00 94.19 336 PHE A CA 1
ATOM 2705 C C . PHE A 1 336 ? 32.440 -8.905 2.367 1.00 94.19 336 PHE A C 1
ATOM 2707 O O . PHE A 1 336 ? 33.639 -8.831 2.663 1.00 94.19 336 PHE A O 1
ATOM 2714 N N . TRP A 1 337 ? 32.002 -9.646 1.353 1.00 94.94 337 TRP A N 1
ATOM 2715 C CA . TRP A 1 337 ? 32.894 -10.267 0.381 1.00 94.94 337 TRP A CA 1
ATOM 2716 C C . TRP A 1 337 ? 33.589 -9.185 -0.456 1.00 94.94 337 TRP A C 1
ATOM 2718 O O . TRP A 1 337 ? 32.967 -8.200 -0.854 1.00 94.94 337 TRP A O 1
ATOM 2728 N N . GLN A 1 338 ? 34.872 -9.369 -0.763 1.00 91.88 338 GLN A N 1
ATOM 2729 C CA . GLN A 1 338 ? 35.694 -8.494 -1.606 1.00 91.88 338 GLN A CA 1
ATOM 2730 C C . GLN A 1 338 ? 35.330 -8.660 -3.094 1.00 91.88 338 GLN A C 1
ATOM 2732 O O . GLN A 1 338 ? 36.145 -9.036 -3.938 1.00 91.88 338 GLN A O 1
ATOM 2737 N N . GLY A 1 339 ? 34.066 -8.383 -3.414 1.00 90.19 339 GLY A N 1
ATOM 2738 C CA . GLY A 1 339 ? 33.455 -8.591 -4.721 1.00 90.19 339 GLY A CA 1
ATOM 2739 C C . GLY A 1 339 ? 33.059 -10.047 -4.995 1.00 90.19 339 GLY A C 1
ATOM 2740 O O . GLY A 1 339 ? 33.439 -10.980 -4.287 1.00 90.19 339 GLY A O 1
ATOM 2741 N N . LYS A 1 340 ? 32.307 -10.248 -6.085 1.00 91.75 340 LYS A N 1
ATOM 2742 C CA . LYS A 1 340 ? 31.795 -11.571 -6.493 1.00 91.75 340 LYS A CA 1
ATOM 2743 C C . LYS A 1 340 ? 32.904 -12.575 -6.828 1.00 91.75 340 LYS A C 1
ATOM 2745 O O . LYS A 1 340 ? 32.701 -13.776 -6.693 1.00 91.75 340 LYS A O 1
ATOM 2750 N N . LEU A 1 341 ? 34.088 -12.095 -7.226 1.00 93.12 341 LEU A N 1
ATOM 2751 C CA . LEU A 1 341 ? 35.238 -12.952 -7.527 1.00 93.12 341 LEU A CA 1
ATOM 2752 C C . LEU A 1 341 ? 35.731 -13.724 -6.293 1.00 93.12 341 LEU A C 1
ATOM 2754 O O . LEU A 1 341 ? 36.141 -14.876 -6.425 1.00 93.12 341 LEU A O 1
ATOM 2758 N N . GLU A 1 342 ? 35.683 -13.118 -5.101 1.00 94.50 342 GLU A N 1
ATOM 2759 C CA . GLU A 1 342 ? 36.011 -13.829 -3.860 1.00 94.50 342 GLU A CA 1
ATOM 2760 C C . GLU A 1 342 ? 34.976 -14.926 -3.582 1.00 94.50 342 GLU A C 1
ATOM 2762 O O . GLU A 1 342 ? 35.350 -16.054 -3.264 1.00 94.50 342 GLU A O 1
ATOM 2767 N N . MET A 1 343 ? 33.690 -14.613 -3.773 1.00 95.75 343 MET A N 1
ATOM 2768 C CA . MET A 1 343 ? 32.588 -15.544 -3.521 1.00 95.75 343 MET A CA 1
ATOM 2769 C C . MET A 1 343 ? 32.712 -16.817 -4.362 1.00 95.75 343 MET A C 1
ATOM 2771 O O . MET A 1 343 ? 32.705 -17.914 -3.816 1.00 95.75 343 MET A O 1
ATOM 2775 N N . VAL A 1 344 ? 32.904 -16.693 -5.680 1.00 94.88 344 VAL A N 1
ATOM 2776 C CA . VAL A 1 344 ? 32.974 -17.870 -6.568 1.00 94.88 344 VAL A CA 1
ATOM 2777 C C . VAL A 1 344 ? 34.244 -18.704 -6.396 1.00 94.88 344 VAL A C 1
ATOM 2779 O O . VAL A 1 344 ? 34.255 -19.882 -6.747 1.00 94.88 344 VAL A O 1
ATOM 2782 N N . ASN A 1 345 ? 35.319 -18.133 -5.843 1.00 95.12 345 ASN A N 1
ATOM 2783 C CA . ASN A 1 345 ? 36.535 -18.886 -5.523 1.00 95.12 345 ASN A CA 1
ATOM 2784 C C . ASN A 1 345 ? 36.451 -19.616 -4.170 1.00 95.12 345 ASN A C 1
ATOM 2786 O O . ASN A 1 345 ? 37.178 -20.590 -3.978 1.00 95.12 345 ASN A O 1
ATOM 2790 N N . ALA A 1 346 ? 35.582 -19.183 -3.249 1.00 95.12 346 ALA A N 1
ATOM 2791 C CA . ALA A 1 346 ? 35.448 -19.770 -1.915 1.00 95.12 346 ALA A CA 1
ATOM 2792 C C . ALA A 1 346 ? 35.210 -21.299 -1.900 1.00 95.12 346 ALA A C 1
ATOM 2794 O O . ALA A 1 346 ? 35.901 -21.977 -1.133 1.00 95.12 346 ALA A O 1
ATOM 2795 N N . PRO A 1 347 ? 34.317 -21.879 -2.731 1.00 95.44 347 PRO A N 1
ATOM 2796 C CA . PRO A 1 347 ? 34.059 -23.319 -2.692 1.00 95.44 347 PRO A CA 1
ATOM 2797 C C . PRO A 1 347 ? 35.146 -24.163 -3.369 1.00 95.44 347 PRO A C 1
ATOM 2799 O O . PRO A 1 347 ? 35.301 -25.331 -3.024 1.00 95.44 347 PRO A O 1
ATOM 2802 N N . LEU A 1 348 ? 35.940 -23.602 -4.296 1.00 94.56 348 LEU A N 1
ATOM 2803 C CA . LEU A 1 348 ? 36.870 -24.383 -5.130 1.00 94.56 348 LEU A CA 1
ATOM 2804 C C . LEU A 1 348 ? 37.947 -25.121 -4.323 1.00 94.56 348 LEU A C 1
ATOM 2806 O O . LEU A 1 348 ? 38.437 -26.160 -4.757 1.00 94.56 348 LEU A O 1
ATOM 2810 N N . ALA A 1 349 ? 38.312 -24.603 -3.148 1.00 88.25 349 ALA A N 1
ATOM 2811 C CA . ALA A 1 349 ? 39.284 -25.237 -2.257 1.00 88.25 349 ALA A CA 1
ATOM 2812 C C . ALA A 1 349 ? 38.783 -26.554 -1.633 1.00 88.25 349 ALA A C 1
ATOM 2814 O O . ALA A 1 349 ? 39.592 -27.319 -1.112 1.00 88.25 349 ALA A O 1
ATOM 2815 N N . TYR A 1 350 ? 37.473 -26.807 -1.684 1.00 90.00 350 TYR A N 1
ATOM 2816 C CA . TYR A 1 350 ? 36.814 -27.971 -1.090 1.00 90.00 350 TYR A CA 1
ATOM 2817 C C . TYR A 1 350 ? 36.399 -29.016 -2.132 1.00 90.00 350 TYR A C 1
ATOM 2819 O O . TYR A 1 350 ? 35.824 -30.038 -1.773 1.00 90.00 350 TYR A O 1
ATOM 2827 N N . ILE A 1 351 ? 36.696 -28.774 -3.412 1.00 93.06 351 ILE A N 1
ATOM 2828 C CA . ILE A 1 351 ? 36.446 -29.715 -4.502 1.00 93.06 351 ILE A CA 1
ATOM 2829 C C . ILE A 1 351 ? 37.778 -30.387 -4.853 1.00 93.06 351 ILE A C 1
ATOM 2831 O O . ILE A 1 351 ? 38.648 -29.793 -5.495 1.00 93.06 351 ILE A O 1
ATOM 2835 N N . ASP A 1 352 ? 37.957 -31.625 -4.400 1.00 90.25 352 ASP A N 1
ATOM 2836 C CA . ASP A 1 352 ? 39.216 -32.377 -4.482 1.00 90.25 352 ASP A CA 1
ATOM 2837 C C . ASP A 1 352 ? 39.260 -33.413 -5.619 1.00 90.25 352 ASP A C 1
ATOM 2839 O O . ASP A 1 352 ? 40.299 -34.035 -5.859 1.00 90.25 352 ASP A O 1
ATOM 2843 N N . GLN A 1 353 ? 38.169 -33.538 -6.376 1.00 90.19 353 GLN A N 1
ATOM 2844 C CA . GLN A 1 353 ? 38.031 -34.439 -7.517 1.00 90.19 353 GLN A CA 1
ATOM 2845 C C . GLN A 1 353 ? 37.546 -33.718 -8.783 1.00 90.19 353 GLN A C 1
ATOM 2847 O O . GLN A 1 353 ? 37.071 -32.584 -8.739 1.00 90.19 353 GLN A O 1
ATOM 2852 N N . GLU A 1 354 ? 37.713 -34.366 -9.939 1.00 93.19 354 GLU A N 1
ATOM 2853 C CA . GLU A 1 354 ? 37.159 -33.869 -11.204 1.00 93.19 354 GLU A CA 1
ATOM 2854 C C . GLU A 1 354 ? 35.628 -33.986 -11.189 1.00 93.19 354 GLU A C 1
ATOM 2856 O O . GLU A 1 354 ? 35.088 -35.035 -10.841 1.00 93.19 354 GLU A O 1
ATOM 2861 N N . CYS A 1 355 ? 34.935 -32.917 -11.583 1.00 95.00 355 CYS A N 1
ATOM 2862 C CA . CYS A 1 355 ? 33.475 -32.851 -11.585 1.00 95.00 355 CYS A CA 1
ATOM 2863 C C . CYS A 1 355 ? 32.945 -31.911 -12.678 1.00 95.00 355 CYS A C 1
ATOM 2865 O O . CYS A 1 355 ? 33.708 -31.201 -13.347 1.00 95.00 355 CYS A O 1
ATOM 2867 N N . LEU A 1 356 ? 31.622 -31.886 -12.849 1.00 96.38 356 LEU A N 1
ATOM 2868 C CA . LEU A 1 356 ? 30.951 -30.773 -13.513 1.00 96.38 356 LEU A CA 1
ATOM 2869 C C . LEU A 1 356 ? 30.679 -29.678 -12.494 1.00 96.38 356 LEU A C 1
ATOM 2871 O O . LEU A 1 356 ? 29.851 -29.854 -11.607 1.00 96.38 356 LEU A O 1
ATOM 2875 N N . LEU A 1 357 ? 31.366 -28.552 -12.637 1.00 97.50 357 LEU A N 1
ATOM 2876 C CA . LEU A 1 357 ? 31.100 -27.355 -11.858 1.00 97.50 357 LEU A CA 1
ATOM 2877 C C . LEU A 1 357 ? 30.028 -26.538 -12.577 1.00 97.50 357 LEU A C 1
ATOM 2879 O O . LEU A 1 357 ? 30.211 -26.155 -13.735 1.00 97.50 357 LEU A O 1
ATOM 2883 N N . TRP A 1 358 ? 28.918 -26.284 -11.897 1.00 97.50 358 TRP A N 1
ATOM 2884 C CA . TRP A 1 358 ? 27.726 -25.681 -12.476 1.00 97.50 358 TRP A CA 1
ATOM 2885 C C . TRP A 1 358 ? 27.326 -24.437 -11.678 1.00 97.50 358 TRP A C 1
ATOM 2887 O O . TRP A 1 358 ? 26.976 -24.533 -10.505 1.00 97.50 358 TRP A O 1
ATOM 2897 N N . GLN A 1 359 ? 27.377 -23.264 -12.311 1.00 96.81 359 GLN A N 1
ATOM 2898 C CA . GLN A 1 359 ? 26.843 -22.036 -11.720 1.00 96.81 359 GLN A CA 1
ATOM 2899 C C . GLN A 1 359 ? 25.331 -21.989 -11.906 1.00 96.81 359 GLN A C 1
ATOM 2901 O O . GLN A 1 359 ? 24.870 -22.075 -13.043 1.00 96.81 359 GLN A O 1
ATOM 2906 N N . ILE A 1 360 ? 24.583 -21.810 -10.823 1.00 95.88 360 ILE A N 1
ATOM 2907 C CA . ILE A 1 360 ? 23.136 -21.583 -10.880 1.00 95.88 360 ILE A CA 1
ATOM 2908 C C . ILE A 1 360 ? 22.829 -20.378 -9.998 1.00 95.88 360 ILE A C 1
ATOM 2910 O O . ILE A 1 360 ? 23.050 -20.434 -8.784 1.00 95.88 360 ILE A O 1
ATOM 2914 N N . ASP A 1 361 ? 22.364 -19.282 -10.600 1.00 95.56 361 ASP A N 1
ATOM 2915 C CA . ASP A 1 361 ? 21.930 -18.112 -9.828 1.00 95.56 361 ASP A CA 1
ATOM 2916 C C . ASP A 1 361 ? 20.601 -18.436 -9.098 1.00 95.56 361 ASP A C 1
ATOM 2918 O O . ASP A 1 361 ? 19.888 -19.381 -9.448 1.00 95.56 361 ASP A O 1
ATOM 2922 N N . SER A 1 362 ? 20.261 -17.714 -8.023 1.00 94.88 362 SER A N 1
ATOM 2923 C CA . SER A 1 362 ? 19.086 -18.045 -7.185 1.00 94.88 362 SER A CA 1
ATOM 2924 C C . SER A 1 362 ? 17.756 -18.026 -7.950 1.00 94.88 362 SER A C 1
ATOM 2926 O O . SER A 1 362 ? 16.799 -18.661 -7.527 1.00 94.88 362 SER A O 1
ATOM 2928 N N . ASP A 1 363 ? 17.709 -17.312 -9.071 1.00 94.56 363 ASP A N 1
ATOM 2929 C CA . ASP A 1 363 ? 16.576 -17.119 -9.970 1.00 94.56 363 ASP A CA 1
ATOM 2930 C C . ASP A 1 363 ? 16.790 -17.793 -11.346 1.00 94.56 363 ASP A C 1
ATOM 2932 O O . ASP A 1 363 ? 16.324 -17.280 -12.363 1.00 94.56 363 ASP A O 1
ATOM 2936 N N . GLU A 1 364 ? 17.494 -18.932 -11.403 1.00 96.31 364 GLU A N 1
ATOM 2937 C CA . GLU A 1 364 ? 17.655 -19.769 -12.609 1.00 96.31 364 GLU A CA 1
ATOM 2938 C C . GLU A 1 364 ? 17.066 -21.171 -12.413 1.00 96.31 364 GLU A C 1
ATOM 2940 O O . GLU A 1 364 ? 17.642 -22.003 -11.717 1.00 96.31 364 GLU A O 1
ATOM 2945 N N . LEU A 1 365 ? 15.923 -21.453 -13.040 1.00 96.06 365 LEU A N 1
ATOM 2946 C CA . LEU A 1 365 ? 15.130 -22.652 -12.777 1.00 96.06 365 LEU A CA 1
ATOM 2947 C C . LEU A 1 365 ? 15.389 -23.723 -13.838 1.00 96.06 365 LEU A C 1
ATOM 2949 O O . LEU A 1 365 ? 15.035 -23.562 -15.012 1.00 96.06 365 LEU A O 1
ATOM 2953 N N . TRP A 1 366 ? 16.014 -24.816 -13.406 1.00 96.31 366 TRP A N 1
ATOM 2954 C CA . TRP A 1 366 ? 16.411 -25.952 -14.233 1.00 96.31 366 TRP A CA 1
ATOM 2955 C C . TRP A 1 366 ? 15.598 -27.182 -13.862 1.00 96.31 366 TRP A C 1
ATOM 2957 O O . TRP A 1 366 ? 15.548 -27.556 -12.699 1.00 96.31 366 TRP A O 1
ATOM 2967 N N . SER A 1 367 ? 15.075 -27.904 -14.849 1.00 94.88 367 SER A N 1
ATOM 2968 C CA . SER A 1 367 ? 14.469 -29.213 -14.575 1.00 94.88 367 SER A CA 1
ATOM 2969 C C . SER A 1 367 ? 15.527 -30.302 -14.346 1.00 94.88 367 SER A C 1
ATOM 2971 O O . SER A 1 367 ? 16.625 -30.264 -14.912 1.00 94.88 367 SER A O 1
ATOM 2973 N N . ALA A 1 368 ? 15.174 -31.341 -13.581 1.00 94.31 368 ALA A N 1
ATOM 2974 C CA . ALA A 1 368 ? 16.043 -32.500 -13.355 1.00 94.31 368 ALA A CA 1
ATOM 2975 C C . ALA A 1 368 ? 16.467 -33.173 -14.674 1.00 94.31 368 ALA A C 1
ATOM 2977 O O . ALA A 1 368 ? 17.630 -33.544 -14.841 1.00 94.31 368 ALA A O 1
ATOM 2978 N N . GLU A 1 369 ? 15.548 -33.260 -15.641 1.00 94.62 369 GLU A N 1
ATOM 2979 C CA . GLU A 1 369 ? 15.808 -33.805 -16.978 1.00 94.62 369 GLU A CA 1
ATOM 2980 C C . GLU A 1 369 ? 16.884 -32.998 -17.724 1.00 94.62 369 GLU A C 1
ATOM 2982 O O . GLU A 1 369 ? 17.766 -33.570 -18.367 1.00 94.62 369 GLU A O 1
ATOM 2987 N N . GLN A 1 370 ? 16.862 -31.666 -17.624 1.00 95.88 370 GLN A N 1
ATOM 2988 C CA . GLN A 1 370 ? 17.878 -30.817 -18.252 1.00 95.88 370 GLN A CA 1
ATOM 2989 C C . GLN A 1 370 ? 19.251 -30.994 -17.606 1.00 95.88 370 GLN A C 1
ATOM 2991 O O . GLN A 1 370 ? 20.259 -31.068 -18.311 1.00 95.88 370 GLN A O 1
ATOM 2996 N N . ILE A 1 371 ? 19.302 -31.116 -16.279 1.00 96.88 371 ILE A N 1
ATOM 2997 C CA . ILE A 1 371 ? 20.553 -31.373 -15.561 1.00 96.88 371 ILE A CA 1
ATOM 2998 C C . ILE A 1 371 ? 21.142 -32.727 -15.978 1.00 96.88 371 ILE A C 1
ATOM 3000 O O . ILE A 1 371 ? 22.330 -32.815 -16.304 1.00 96.88 371 ILE A O 1
ATOM 3004 N N . GLN A 1 372 ? 20.308 -33.767 -16.049 1.00 94.69 372 GLN A N 1
ATOM 3005 C CA . GLN A 1 372 ? 20.703 -35.095 -16.522 1.00 94.69 372 GLN A CA 1
ATOM 3006 C C . GLN A 1 372 ? 21.237 -35.055 -17.960 1.00 94.69 372 GLN A C 1
ATOM 3008 O O . GLN A 1 372 ? 22.360 -35.494 -18.207 1.00 94.69 372 GLN A O 1
ATOM 3013 N N . LYS A 1 373 ? 20.498 -34.446 -18.896 1.00 95.38 373 LYS A N 1
ATOM 3014 C CA . LYS A 1 373 ? 20.913 -34.327 -20.304 1.00 95.38 373 LYS A CA 1
ATOM 3015 C C . LYS A 1 373 ? 22.222 -33.562 -20.473 1.00 95.38 373 LYS A C 1
ATOM 3017 O O . LYS A 1 373 ? 23.066 -33.952 -21.277 1.00 95.38 373 LYS A O 1
ATOM 3022 N N . MET A 1 374 ? 22.430 -32.483 -19.718 1.00 96.31 374 MET A N 1
ATOM 3023 C CA . MET A 1 374 ? 23.699 -31.755 -19.753 1.00 96.31 374 MET A CA 1
ATOM 3024 C C . MET A 1 374 ? 24.858 -32.647 -19.297 1.00 96.31 374 MET A C 1
ATOM 3026 O O . MET A 1 374 ? 25.902 -32.688 -19.950 1.00 96.31 374 MET A O 1
ATOM 3030 N N . ARG A 1 375 ? 24.676 -33.403 -18.208 1.00 93.88 375 ARG A N 1
ATOM 3031 C CA . ARG A 1 375 ? 25.681 -34.362 -17.735 1.00 93.88 375 ARG A CA 1
ATOM 3032 C C . ARG A 1 375 ? 25.988 -35.418 -18.799 1.00 93.88 375 ARG A C 1
ATOM 3034 O O . ARG A 1 375 ? 27.157 -35.687 -19.068 1.00 93.88 375 ARG A O 1
ATOM 3041 N N . GLU A 1 376 ? 24.962 -35.966 -19.444 1.00 93.06 376 GLU A N 1
ATOM 3042 C CA . GLU A 1 376 ? 25.102 -36.929 -20.541 1.00 93.06 376 GLU A CA 1
ATOM 3043 C C . GLU A 1 376 ? 25.889 -36.360 -21.728 1.00 93.06 376 GLU A C 1
ATOM 3045 O O . GLU A 1 376 ? 26.756 -37.052 -22.263 1.00 93.06 376 GLU A O 1
ATOM 3050 N N . LEU A 1 377 ? 25.675 -35.091 -22.101 1.00 94.31 377 LEU A N 1
ATOM 3051 C CA . LEU A 1 377 ? 26.466 -34.437 -23.149 1.00 94.31 377 LEU A CA 1
ATOM 3052 C C . LEU A 1 377 ? 27.960 -34.448 -22.805 1.00 94.31 377 LEU A C 1
ATOM 3054 O O . LEU A 1 377 ? 28.770 -34.912 -23.612 1.00 94.31 377 LEU A O 1
ATOM 3058 N N . PHE A 1 378 ? 28.337 -34.020 -21.599 1.00 94.31 378 PHE A N 1
ATOM 3059 C CA . PHE A 1 378 ? 29.739 -34.023 -21.165 1.00 94.31 378 PHE A CA 1
ATOM 3060 C C . PHE A 1 378 ? 30.340 -35.427 -21.010 1.00 94.31 378 PHE A C 1
ATOM 3062 O O . PHE A 1 378 ? 31.556 -35.586 -21.154 1.00 94.31 378 PHE A O 1
ATOM 3069 N N . LEU A 1 379 ? 29.524 -36.439 -20.711 1.00 91.00 379 LEU A N 1
ATOM 3070 C CA . LEU A 1 379 ? 29.960 -37.837 -20.701 1.00 91.00 379 LEU A CA 1
ATOM 3071 C C . LEU A 1 379 ? 30.159 -38.379 -22.123 1.00 91.00 379 LEU A C 1
ATOM 3073 O O . LEU A 1 379 ? 31.093 -39.143 -22.362 1.00 91.00 379 LEU A O 1
ATOM 3077 N N . SER A 1 380 ? 29.315 -37.963 -23.070 1.00 90.62 380 SER A N 1
ATOM 3078 C CA . SER A 1 380 ? 29.378 -38.396 -24.469 1.00 90.62 380 SER A CA 1
ATOM 3079 C C . SER A 1 380 ? 30.553 -37.786 -25.244 1.00 90.62 380 SER A C 1
ATOM 3081 O O . SER A 1 380 ? 31.087 -38.429 -26.148 1.00 90.62 380 SER A O 1
ATOM 3083 N N . ASP A 1 381 ? 30.997 -36.582 -24.868 1.00 91.50 381 ASP A N 1
ATOM 3084 C CA . ASP A 1 381 ? 32.149 -35.904 -25.465 1.00 91.50 381 ASP A CA 1
ATOM 3085 C C . ASP A 1 381 ? 33.086 -35.342 -24.386 1.00 91.50 381 ASP A C 1
ATOM 3087 O O . ASP A 1 381 ? 32.982 -34.198 -23.933 1.00 91.50 381 ASP A O 1
ATOM 3091 N N . SER A 1 382 ? 34.073 -36.156 -24.005 1.00 87.38 382 SER A N 1
ATOM 3092 C CA . SER A 1 382 ? 35.080 -35.789 -23.006 1.00 87.38 382 SER A CA 1
ATOM 3093 C C . SER A 1 382 ? 36.021 -34.662 -23.451 1.00 87.38 382 SER A C 1
ATOM 3095 O O . SER A 1 382 ? 36.795 -34.164 -22.632 1.00 87.38 382 SER A O 1
ATOM 3097 N N . SER A 1 383 ? 36.015 -34.277 -24.735 1.00 91.62 383 SER A N 1
ATOM 3098 C CA . SER A 1 383 ? 36.857 -33.182 -25.231 1.00 91.62 383 SER A CA 1
ATOM 3099 C C . SER A 1 383 ? 36.321 -31.812 -24.811 1.00 91.62 383 SER A C 1
ATOM 3101 O O . SER A 1 383 ? 37.104 -30.886 -24.589 1.00 91.62 383 SER A O 1
ATOM 3103 N N . LYS A 1 384 ? 35.005 -31.696 -24.623 1.00 95.06 384 LYS A N 1
ATOM 3104 C CA . LYS A 1 384 ? 34.317 -30.456 -24.260 1.00 95.06 384 LYS A CA 1
ATOM 3105 C C . LYS A 1 384 ? 34.573 -30.109 -22.788 1.00 95.06 384 LYS A C 1
ATOM 3107 O O . LYS A 1 384 ? 34.461 -30.952 -21.893 1.00 95.06 384 LYS A O 1
ATOM 3112 N N . GLN A 1 385 ? 34.955 -28.856 -22.547 1.00 96.19 385 GLN A N 1
ATOM 3113 C CA . GLN A 1 385 ? 35.374 -28.338 -21.240 1.00 96.19 385 GLN A CA 1
ATOM 3114 C C . GLN A 1 385 ? 34.369 -27.358 -20.627 1.00 96.19 385 GLN A C 1
ATOM 3116 O O . GLN A 1 385 ? 34.420 -27.131 -19.423 1.00 96.19 385 GLN A O 1
ATOM 3121 N N . ALA A 1 386 ? 33.465 -26.780 -21.419 1.00 97.44 386 ALA A N 1
ATOM 3122 C CA . ALA A 1 386 ? 32.428 -25.875 -20.929 1.00 97.44 386 ALA A CA 1
ATOM 3123 C C . ALA A 1 386 ? 31.164 -25.924 -21.803 1.00 97.44 386 ALA A C 1
ATOM 3125 O O . ALA A 1 386 ? 31.200 -26.479 -22.903 1.00 97.44 386 ALA A O 1
ATOM 3126 N N . ALA A 1 387 ? 30.059 -25.342 -21.339 1.00 97.31 387 ALA A N 1
ATOM 3127 C CA . ALA A 1 387 ? 28.809 -25.266 -22.094 1.00 97.31 387 ALA A CA 1
ATOM 3128 C C . ALA A 1 387 ? 28.123 -23.900 -21.960 1.00 97.31 387 ALA A C 1
ATOM 3130 O O . ALA A 1 387 ? 27.843 -23.436 -20.850 1.00 97.31 387 ALA A O 1
ATOM 3131 N N . TYR A 1 388 ? 27.820 -23.293 -23.110 1.00 96.69 388 TYR A N 1
ATOM 3132 C CA . TYR A 1 388 ? 26.892 -22.168 -23.224 1.00 96.69 388 TYR A CA 1
ATOM 3133 C C . TYR A 1 388 ? 25.468 -22.697 -23.364 1.00 96.69 388 TYR A C 1
ATOM 3135 O O . TYR A 1 388 ? 25.236 -23.658 -24.103 1.00 96.69 388 TYR A O 1
ATOM 3143 N N . VAL A 1 389 ? 24.512 -22.067 -22.688 1.00 95.56 389 VAL A N 1
ATOM 3144 C CA . VAL A 1 389 ? 23.114 -22.521 -22.666 1.00 95.56 389 VAL A CA 1
ATOM 3145 C C . VAL A 1 389 ? 22.172 -21.373 -23.018 1.00 95.56 389 VAL A C 1
ATOM 3147 O O . VAL A 1 389 ? 22.562 -20.212 -23.032 1.00 95.56 389 VAL A O 1
ATOM 3150 N N . HIS A 1 390 ? 20.945 -21.683 -23.421 1.00 94.12 390 HIS A N 1
ATOM 3151 C CA . HIS A 1 390 ? 19.917 -20.670 -23.636 1.00 94.12 390 HIS A CA 1
ATOM 3152 C C . HIS A 1 390 ? 18.973 -20.626 -22.434 1.00 94.12 390 HIS A C 1
ATOM 3154 O O . HIS A 1 390 ? 18.781 -21.640 -21.769 1.00 94.12 390 HIS A O 1
ATOM 3160 N N . CYS A 1 391 ? 18.351 -19.477 -22.192 1.00 94.62 391 CYS A N 1
ATOM 3161 C CA . CYS A 1 391 ? 17.284 -19.351 -21.214 1.00 94.62 391 CYS A CA 1
ATOM 3162 C C . CYS A 1 391 ? 16.100 -18.581 -21.789 1.00 94.62 391 CYS A C 1
ATOM 3164 O O . CYS A 1 391 ? 16.249 -17.736 -22.680 1.00 94.62 391 CYS A O 1
ATOM 3166 N N . HIS A 1 392 ? 14.924 -18.858 -21.241 1.00 94.75 392 HIS A N 1
ATOM 3167 C CA . HIS A 1 392 ? 13.793 -17.954 -21.322 1.00 94.75 392 HIS A CA 1
ATOM 3168 C C . HIS A 1 392 ? 14.030 -16.823 -20.316 1.00 94.75 392 HIS A C 1
ATOM 3170 O O . HIS A 1 392 ? 13.817 -16.987 -19.117 1.00 94.75 392 HIS A O 1
ATOM 3176 N N . TYR A 1 393 ? 14.549 -15.695 -20.809 1.00 95.94 393 TYR A N 1
ATOM 3177 C CA . TYR A 1 393 ? 14.887 -14.535 -19.984 1.00 95.94 393 TYR A CA 1
ATOM 3178 C C . TYR A 1 393 ? 13.649 -13.669 -19.739 1.00 95.94 393 TYR A C 1
ATOM 3180 O O . TYR A 1 393 ? 13.196 -12.956 -20.643 1.00 95.94 393 TYR A O 1
ATOM 3188 N N . PHE A 1 394 ? 13.092 -13.739 -18.530 1.00 96.19 394 PHE A N 1
ATOM 3189 C CA . PHE A 1 394 ? 11.887 -13.003 -18.159 1.00 96.19 394 PHE A CA 1
ATOM 3190 C C . PHE A 1 394 ? 12.228 -11.630 -17.591 1.00 96.19 394 PHE A C 1
ATOM 3192 O O . PHE A 1 394 ? 13.074 -11.466 -16.709 1.00 96.19 394 PHE A O 1
ATOM 3199 N N . ILE A 1 395 ? 11.505 -10.640 -18.099 1.00 95.44 395 ILE A N 1
ATOM 3200 C CA . ILE A 1 395 ? 11.604 -9.226 -17.733 1.00 95.44 395 ILE A CA 1
ATOM 3201 C C . ILE A 1 395 ? 10.292 -8.717 -17.116 1.00 95.44 395 ILE A C 1
ATOM 3203 O O . ILE A 1 395 ? 9.996 -7.524 -17.147 1.00 95.44 395 ILE A O 1
ATOM 3207 N N . GLY A 1 396 ? 9.476 -9.643 -16.619 1.00 92.94 396 GLY A N 1
ATOM 3208 C CA . GLY A 1 396 ? 8.163 -9.401 -16.045 1.00 92.94 396 GLY A CA 1
ATOM 3209 C C . GLY A 1 396 ? 7.414 -10.712 -15.801 1.00 92.94 396 GLY A C 1
ATOM 3210 O O . GLY A 1 396 ? 7.770 -11.718 -16.419 1.00 92.94 396 GLY A O 1
ATOM 3211 N N . PRO A 1 397 ? 6.342 -10.725 -14.985 1.00 87.62 397 PRO A N 1
ATOM 3212 C CA . PRO A 1 397 ? 5.609 -11.948 -14.630 1.00 87.62 397 PRO A CA 1
ATOM 3213 C C . PRO A 1 397 ? 5.067 -12.729 -15.824 1.00 87.62 397 PRO A C 1
ATOM 3215 O O . PRO A 1 397 ? 4.867 -13.935 -15.748 1.00 87.62 397 PRO A O 1
ATOM 3218 N N . LYS A 1 398 ? 4.809 -12.034 -16.933 1.00 86.12 398 LYS A N 1
ATOM 3219 C CA . LYS A 1 398 ? 4.317 -12.632 -18.176 1.00 86.12 398 LYS A CA 1
ATOM 3220 C C . LYS A 1 398 ? 5.145 -12.230 -19.386 1.00 86.12 398 LYS A C 1
ATOM 3222 O O . LYS A 1 398 ? 4.741 -12.555 -20.488 1.00 86.12 398 LYS A O 1
ATOM 3227 N N . LYS A 1 399 ? 6.256 -11.502 -19.234 1.00 93.31 399 LYS A N 1
ATOM 3228 C CA . LYS A 1 399 ? 6.999 -10.915 -20.362 1.00 93.31 399 LYS A CA 1
ATOM 3229 C C . LYS A 1 399 ? 8.421 -11.464 -20.435 1.00 93.31 399 LYS A C 1
ATOM 3231 O O . LYS A 1 399 ? 9.144 -11.436 -19.444 1.00 93.31 399 LYS A O 1
ATOM 3236 N N . TYR A 1 400 ? 8.835 -11.922 -21.615 1.00 95.00 400 TYR A N 1
ATOM 3237 C CA . TYR A 1 400 ? 10.157 -12.512 -21.851 1.00 95.00 400 TYR A CA 1
ATOM 3238 C C . TYR A 1 400 ? 10.792 -12.027 -23.157 1.00 95.00 400 TYR A C 1
ATOM 3240 O O . TYR A 1 400 ? 10.098 -11.571 -24.069 1.00 95.00 400 TYR A O 1
ATOM 3248 N N . ILE A 1 401 ? 12.117 -12.146 -23.263 1.00 95.81 401 ILE A N 1
ATOM 3249 C CA . ILE A 1 401 ? 12.854 -11.834 -24.492 1.00 95.81 401 ILE A CA 1
ATOM 3250 C C . ILE A 1 401 ? 12.676 -12.966 -25.507 1.00 95.81 401 ILE A C 1
ATOM 3252 O O . ILE A 1 401 ? 13.249 -14.045 -25.373 1.00 95.81 401 ILE A O 1
ATOM 3256 N N . SER A 1 402 ? 11.901 -12.699 -26.555 1.00 93.38 402 SER A N 1
ATOM 3257 C CA . SER A 1 402 ? 11.577 -13.677 -27.602 1.00 93.38 402 SER A CA 1
ATOM 3258 C C . SER A 1 402 ? 12.605 -13.737 -28.738 1.00 93.38 402 SER A C 1
ATOM 3260 O O . SER A 1 402 ? 12.719 -14.752 -29.431 1.00 93.38 402 SER A O 1
ATOM 3262 N N . THR A 1 403 ? 13.372 -12.663 -28.946 1.00 92.56 403 THR A N 1
ATOM 3263 C CA . THR A 1 403 ? 14.373 -12.587 -30.019 1.00 92.56 403 THR A CA 1
ATOM 3264 C C . THR A 1 403 ? 15.675 -13.264 -29.602 1.00 92.56 403 THR A C 1
ATOM 3266 O O . THR A 1 403 ? 16.226 -12.972 -28.543 1.00 92.56 403 THR A O 1
ATOM 3269 N N . LEU A 1 404 ? 16.215 -14.124 -30.468 1.00 89.81 404 LEU A N 1
ATOM 3270 C CA . LEU A 1 404 ? 17.553 -14.702 -30.311 1.00 89.81 404 LEU A CA 1
ATOM 3271 C C . LEU A 1 404 ? 18.631 -13.748 -30.833 1.00 89.81 404 LEU A C 1
ATOM 3273 O O . LEU A 1 404 ? 18.416 -13.047 -31.818 1.00 89.81 404 LEU A O 1
ATOM 3277 N N . ASN A 1 405 ? 19.828 -13.821 -30.250 1.00 89.69 405 ASN A N 1
ATOM 3278 C CA . ASN A 1 405 ? 20.983 -12.988 -30.605 1.00 89.69 405 ASN A CA 1
ATOM 3279 C C . ASN A 1 405 ? 20.777 -11.494 -30.317 1.00 89.69 405 ASN A C 1
ATOM 3281 O O . ASN A 1 405 ? 21.370 -10.651 -30.989 1.00 89.69 405 ASN A O 1
ATOM 3285 N N . ALA A 1 406 ? 19.960 -11.183 -29.313 1.00 91.38 406 ALA A N 1
ATOM 3286 C CA . ALA A 1 406 ? 19.697 -9.833 -28.839 1.00 91.38 406 ALA A CA 1
ATOM 3287 C C . ALA A 1 406 ? 20.126 -9.696 -27.367 1.00 91.38 406 ALA A C 1
ATOM 3289 O O . ALA A 1 406 ? 20.879 -10.525 -26.851 1.00 91.38 406 ALA A O 1
ATOM 3290 N N . TRP A 1 407 ? 19.731 -8.611 -26.700 1.00 92.56 407 TRP A N 1
ATOM 3291 C CA . TRP A 1 407 ? 19.985 -8.411 -25.273 1.00 92.56 407 TRP A CA 1
ATOM 3292 C C . TRP A 1 407 ? 19.525 -9.627 -24.453 1.00 92.56 407 TRP A C 1
ATOM 3294 O O . TRP A 1 407 ? 18.433 -10.141 -24.680 1.00 92.56 407 TRP A O 1
ATOM 3304 N N . ALA A 1 408 ? 20.387 -10.095 -23.544 1.00 89.50 408 ALA A N 1
ATOM 3305 C CA . ALA A 1 408 ? 20.208 -11.303 -22.731 1.00 89.50 408 ALA A CA 1
ATOM 3306 C C . ALA A 1 408 ? 20.094 -12.636 -23.508 1.00 89.50 408 ALA A C 1
ATOM 3308 O O . ALA A 1 408 ? 19.830 -13.678 -22.910 1.00 89.50 408 ALA A O 1
ATOM 3309 N N . THR A 1 409 ? 20.286 -12.653 -24.832 1.00 90.31 409 THR A N 1
ATOM 3310 C CA . THR A 1 409 ? 20.179 -13.866 -25.661 1.00 90.31 409 THR A CA 1
ATOM 3311 C C . THR A 1 409 ? 21.285 -13.970 -26.718 1.00 90.31 409 THR A C 1
ATOM 3313 O O . THR A 1 409 ? 21.082 -14.579 -27.774 1.00 90.31 409 THR A O 1
ATOM 3316 N N . GLN A 1 410 ? 22.473 -13.402 -26.495 1.00 90.31 410 GLN A N 1
ATOM 3317 C CA . GLN A 1 410 ? 23.614 -13.530 -27.410 1.00 90.31 410 GLN A CA 1
ATOM 3318 C C . GLN A 1 410 ? 24.238 -14.939 -27.371 1.00 90.31 410 GLN A C 1
ATOM 3320 O O . GLN A 1 410 ? 24.081 -15.664 -26.390 1.00 90.31 410 GLN A O 1
ATOM 3325 N N . PRO A 1 411 ? 24.953 -15.384 -28.428 1.00 87.12 411 PRO A N 1
ATOM 3326 C CA . PRO A 1 411 ? 25.551 -16.727 -28.469 1.00 87.12 411 PRO A CA 1
ATOM 3327 C C . PRO A 1 411 ? 26.552 -17.030 -27.352 1.00 87.12 411 PRO A C 1
ATOM 3329 O O . PRO A 1 411 ? 26.783 -18.198 -27.053 1.00 87.12 411 PRO A O 1
ATOM 3332 N N . LYS A 1 412 ? 27.166 -15.986 -26.784 1.00 89.06 412 LYS A N 1
ATOM 3333 C CA . LYS A 1 412 ? 28.130 -16.076 -25.682 1.00 89.06 412 LYS A CA 1
ATOM 3334 C C . LYS A 1 412 ? 27.532 -15.694 -24.324 1.00 89.06 412 LYS A C 1
ATOM 3336 O O . LYS A 1 412 ? 28.281 -15.611 -23.354 1.00 89.06 412 LYS A O 1
ATOM 3341 N N . ASP A 1 413 ? 26.226 -15.450 -24.252 1.00 89.38 413 ASP A N 1
ATOM 3342 C CA . ASP A 1 413 ? 25.553 -15.282 -22.966 1.00 89.38 413 ASP A CA 1
ATOM 3343 C C . ASP A 1 413 ? 25.387 -16.660 -22.305 1.00 89.38 413 ASP A C 1
ATOM 3345 O O . ASP A 1 413 ? 25.344 -17.685 -22.990 1.00 89.38 413 ASP A O 1
ATOM 3349 N N . TRP A 1 414 ? 25.303 -16.679 -20.973 1.00 93.44 414 TRP A N 1
ATOM 3350 C CA . TRP A 1 414 ? 24.972 -17.875 -20.181 1.00 93.44 414 TRP A CA 1
ATOM 3351 C C . TRP A 1 414 ? 25.959 -19.047 -20.334 1.00 93.44 414 TRP A C 1
ATOM 3353 O O . TRP A 1 414 ? 25.586 -20.190 -20.608 1.00 93.44 414 TRP A O 1
ATOM 3363 N N . LEU A 1 415 ? 27.248 -18.777 -20.116 1.00 95.81 415 LEU A N 1
ATOM 3364 C CA . LEU A 1 415 ? 28.222 -19.827 -19.804 1.00 95.81 415 LEU A CA 1
ATOM 3365 C C . LEU A 1 415 ? 27.973 -20.303 -18.365 1.00 95.81 415 LEU A C 1
ATOM 3367 O O . LEU A 1 415 ? 28.141 -19.513 -17.434 1.00 95.81 415 LEU A O 1
ATOM 3371 N N . ARG A 1 416 ? 27.523 -21.551 -18.190 1.00 96.12 416 ARG A N 1
ATOM 3372 C CA . ARG A 1 416 ? 27.009 -22.039 -16.892 1.00 96.12 416 ARG A CA 1
ATOM 3373 C C . ARG A 1 416 ? 27.643 -23.329 -16.379 1.00 96.12 416 ARG A C 1
ATOM 3375 O O . ARG A 1 416 ? 27.588 -23.573 -15.178 1.00 96.12 416 ARG A O 1
ATOM 3382 N N . VAL A 1 417 ? 28.252 -24.141 -17.247 1.00 97.19 417 VAL A N 1
ATOM 3383 C CA . VAL A 1 417 ? 28.780 -25.464 -16.863 1.00 97.19 417 VAL A CA 1
ATOM 3384 C C . VAL A 1 417 ? 30.207 -25.642 -17.351 1.00 97.19 417 VAL A C 1
ATOM 3386 O O . VAL A 1 417 ? 30.507 -25.334 -18.506 1.00 97.19 417 VAL A O 1
ATOM 3389 N N . TRP A 1 418 ? 31.071 -26.177 -16.489 1.00 97.31 418 TRP A N 1
ATOM 3390 C CA . TRP A 1 418 ? 32.487 -26.411 -16.754 1.00 97.31 418 TRP A CA 1
ATOM 3391 C C . TRP A 1 418 ? 32.944 -27.779 -16.255 1.00 97.31 418 TRP A C 1
ATOM 3393 O O . TRP A 1 418 ? 32.514 -28.253 -15.208 1.00 97.31 418 TRP A O 1
ATOM 3403 N N . ARG A 1 419 ? 33.900 -28.383 -16.961 1.00 95.81 419 ARG A N 1
ATOM 3404 C CA . ARG A 1 419 ? 34.667 -29.527 -16.466 1.00 95.81 419 ARG A CA 1
ATOM 3405 C C . ARG A 1 419 ? 35.760 -29.012 -15.533 1.00 95.81 419 ARG A C 1
ATOM 3407 O O . ARG A 1 419 ? 36.788 -28.510 -15.988 1.00 95.81 419 ARG A O 1
ATOM 3414 N N . PHE A 1 420 ? 35.528 -29.121 -14.233 1.00 95.88 420 PHE A N 1
ATOM 3415 C CA . PHE A 1 420 ? 36.446 -28.631 -13.214 1.00 95.88 420 PHE A CA 1
ATOM 3416 C C . PHE A 1 420 ? 37.459 -29.702 -12.820 1.00 95.88 420 PHE A C 1
ATOM 3418 O O . PHE A 1 420 ? 37.123 -30.875 -12.673 1.00 95.88 420 PHE A O 1
ATOM 3425 N N . LYS A 1 421 ? 38.710 -29.281 -12.612 1.00 94.12 421 LYS A N 1
ATOM 3426 C CA . LYS A 1 421 ? 39.763 -30.104 -12.012 1.00 94.12 421 LYS A CA 1
ATOM 3427 C C . LYS A 1 421 ? 40.403 -29.352 -10.848 1.00 94.12 421 LYS A C 1
ATOM 3429 O O . LYS A 1 421 ? 40.608 -28.139 -10.968 1.00 94.12 421 LYS A O 1
ATOM 3434 N N . PRO A 1 422 ? 40.809 -30.053 -9.776 1.00 93.81 422 PRO A N 1
ATOM 3435 C CA . PRO A 1 422 ? 41.490 -29.430 -8.650 1.00 93.81 422 PRO A CA 1
ATOM 3436 C C . PRO A 1 422 ? 42.677 -28.553 -9.081 1.00 93.81 422 PRO A C 1
ATOM 3438 O O . PRO A 1 422 ? 43.531 -28.948 -9.883 1.00 93.81 422 PRO A O 1
ATOM 3441 N N . GLY A 1 423 ? 42.722 -27.335 -8.542 1.00 90.44 423 GLY A N 1
ATOM 3442 C CA . GLY A 1 423 ? 43.728 -26.319 -8.869 1.00 90.44 423 GLY A CA 1
ATOM 3443 C C . GLY A 1 423 ? 43.344 -25.348 -9.992 1.00 90.44 423 GLY A C 1
ATOM 3444 O O . GLY A 1 423 ? 44.129 -24.448 -10.287 1.00 90.44 423 GLY A O 1
ATOM 3445 N N . MET A 1 424 ? 42.165 -25.491 -10.605 1.00 95.50 424 MET A N 1
ATOM 3446 C CA . MET A 1 424 ? 41.557 -24.423 -11.410 1.00 95.50 424 MET A CA 1
ATOM 3447 C C . MET A 1 424 ? 41.053 -23.280 -10.515 1.00 95.50 424 MET A C 1
ATOM 3449 O O . MET A 1 424 ? 40.737 -23.498 -9.346 1.00 95.50 424 MET A O 1
ATOM 3453 N N . LYS A 1 425 ? 40.970 -22.060 -11.059 1.00 94.56 425 LYS A N 1
ATOM 3454 C CA . LYS A 1 425 ? 40.486 -20.873 -10.329 1.00 94.56 425 LYS A CA 1
ATOM 3455 C C . LYS A 1 425 ? 39.731 -19.904 -11.232 1.00 94.56 425 LYS A C 1
ATOM 3457 O O . LYS A 1 425 ? 40.021 -19.826 -12.428 1.00 94.56 425 LYS A O 1
ATOM 3462 N N . TRP A 1 426 ? 38.818 -19.127 -10.658 1.00 95.38 426 TRP A N 1
ATOM 3463 C CA . TRP A 1 426 ? 38.158 -18.047 -11.388 1.00 95.38 426 TRP A CA 1
ATOM 3464 C C . TRP A 1 426 ? 39.097 -16.850 -11.520 1.00 95.38 426 TRP A C 1
ATOM 3466 O O . TRP A 1 426 ? 39.589 -16.336 -10.514 1.00 95.38 426 TRP A O 1
ATOM 3476 N N . ASP A 1 427 ? 39.323 -16.404 -12.753 1.00 93.31 427 ASP A N 1
ATOM 3477 C CA . ASP A 1 427 ? 40.034 -15.160 -13.073 1.00 93.31 427 ASP A CA 1
ATOM 3478 C C . ASP A 1 427 ? 39.055 -13.976 -13.193 1.00 93.31 427 ASP A C 1
ATOM 3480 O O . ASP A 1 427 ? 39.378 -12.848 -12.826 1.00 93.31 427 ASP A O 1
ATOM 3484 N N . ALA A 1 428 ? 37.817 -14.248 -13.624 1.00 90.25 428 ALA A N 1
ATOM 3485 C CA . ALA A 1 428 ? 36.720 -13.284 -13.672 1.00 90.25 428 ALA A CA 1
ATOM 3486 C C . ALA A 1 428 ? 35.357 -13.958 -13.438 1.00 90.25 428 ALA A C 1
ATOM 3488 O O . ALA A 1 428 ? 35.189 -15.143 -13.724 1.00 90.25 428 ALA A O 1
ATOM 3489 N N . HIS A 1 429 ? 34.390 -13.181 -12.935 1.00 88.69 429 HIS A N 1
ATOM 3490 C CA . HIS A 1 429 ? 32.990 -13.595 -12.750 1.00 88.69 429 HIS A CA 1
ATOM 3491 C C . HIS A 1 429 ? 32.082 -13.144 -13.907 1.00 88.69 429 HIS A C 1
ATOM 3493 O O . HIS A 1 429 ? 31.179 -13.872 -14.298 1.00 88.69 429 HIS A O 1
ATOM 3499 N N . GLU A 1 430 ? 32.298 -11.943 -14.457 1.00 83.19 430 GLU A N 1
ATOM 3500 C CA . GLU A 1 430 ? 31.445 -11.368 -15.504 1.00 83.19 430 GLU A CA 1
ATOM 3501 C C . GLU A 1 430 ? 32.301 -10.697 -16.599 1.00 83.19 430 GLU A C 1
ATOM 3503 O O . GLU A 1 430 ? 32.874 -9.632 -16.351 1.00 83.19 430 GLU A O 1
ATOM 3508 N N . PRO A 1 431 ? 32.437 -11.321 -17.788 1.00 87.50 431 PRO A N 1
ATOM 3509 C CA . PRO A 1 431 ? 32.024 -12.698 -18.085 1.00 87.50 431 PRO A CA 1
ATOM 3510 C C . PRO A 1 431 ? 32.818 -13.730 -17.248 1.00 87.50 431 PRO A C 1
ATOM 3512 O O . PRO A 1 431 ? 33.936 -13.431 -16.819 1.00 87.50 431 PRO A O 1
ATOM 3515 N N . PRO A 1 432 ? 32.273 -14.937 -17.007 1.00 92.25 432 PRO A N 1
ATOM 3516 C CA . PRO A 1 432 ? 32.935 -15.950 -16.188 1.00 92.25 432 PRO A CA 1
ATOM 3517 C C . PRO A 1 432 ? 34.135 -16.565 -16.923 1.00 92.25 432 PRO A C 1
ATOM 3519 O O . PRO A 1 432 ? 34.008 -17.066 -18.041 1.00 92.25 432 PRO A O 1
ATOM 3522 N N . ILE A 1 433 ? 35.310 -16.532 -16.287 1.00 94.94 433 ILE A N 1
ATOM 3523 C CA . ILE A 1 433 ? 36.576 -17.050 -16.831 1.00 94.94 433 ILE A CA 1
ATOM 3524 C C . ILE A 1 433 ? 37.194 -18.008 -15.810 1.00 94.94 433 ILE A C 1
ATOM 3526 O O . ILE A 1 433 ? 37.768 -17.573 -14.810 1.00 94.94 433 ILE A O 1
ATOM 3530 N N . LEU A 1 434 ? 37.092 -19.313 -16.074 1.00 96.81 434 LEU A N 1
ATOM 3531 C CA . LEU A 1 434 ? 37.721 -20.371 -15.279 1.00 96.81 434 LEU A CA 1
ATOM 3532 C C . LEU A 1 434 ? 39.031 -20.787 -15.951 1.00 96.81 434 LEU A C 1
ATOM 3534 O O . LEU A 1 434 ? 39.026 -21.273 -17.086 1.00 96.81 434 LEU A O 1
ATOM 3538 N N . VAL A 1 435 ? 40.156 -20.591 -15.263 1.00 96.31 435 VAL A N 1
ATOM 3539 C CA . VAL A 1 435 ? 41.482 -20.892 -15.813 1.00 96.31 435 VAL A CA 1
ATOM 3540 C C . VAL A 1 435 ? 42.076 -22.167 -15.232 1.00 96.31 435 VAL A C 1
ATOM 3542 O O . VAL A 1 435 ? 41.915 -22.476 -14.048 1.00 96.31 435 VAL A O 1
ATOM 3545 N N . ASN A 1 436 ? 42.805 -22.899 -16.073 1.00 94.00 436 ASN A N 1
ATOM 3546 C CA . ASN A 1 436 ? 43.642 -24.011 -15.639 1.00 94.00 436 ASN A CA 1
ATOM 3547 C C . ASN A 1 436 ? 44.919 -23.518 -14.920 1.00 94.00 436 ASN A C 1
ATOM 3549 O O . ASN A 1 436 ? 45.180 -22.319 -14.817 1.00 94.00 436 ASN A O 1
ATOM 3553 N N . GLN A 1 437 ? 45.747 -24.450 -14.440 1.00 90.19 437 GLN A N 1
ATOM 3554 C CA . GLN A 1 437 ? 46.999 -24.128 -13.733 1.00 90.19 437 GLN A CA 1
ATOM 3555 C C . GLN A 1 437 ? 48.023 -23.362 -14.599 1.00 90.19 437 GLN A C 1
ATOM 3557 O O . GLN A 1 437 ? 48.941 -22.745 -14.063 1.00 90.19 437 GLN A O 1
ATOM 3562 N N . GLU A 1 438 ? 47.864 -23.371 -15.924 1.00 90.31 438 GLU A N 1
ATOM 3563 C CA . GLU A 1 438 ? 48.701 -22.636 -16.884 1.00 90.31 438 GLU A CA 1
ATOM 3564 C C . GLU A 1 438 ? 48.158 -21.224 -17.171 1.00 90.31 438 GLU A C 1
ATOM 3566 O O . GLU A 1 438 ? 48.804 -20.449 -17.872 1.00 90.31 438 GLU A O 1
ATOM 3571 N N . GLY A 1 439 ? 46.983 -20.876 -16.632 1.00 90.69 439 GLY A N 1
ATOM 3572 C CA . GLY A 1 439 ? 46.306 -19.600 -16.870 1.00 90.69 439 GLY A CA 1
ATOM 3573 C C . GLY A 1 439 ? 45.440 -19.564 -18.134 1.00 90.69 439 GLY A C 1
ATOM 3574 O O . GLY A 1 439 ? 44.988 -18.491 -18.522 1.00 90.69 439 GLY A O 1
ATOM 3575 N N . HIS A 1 440 ? 45.190 -20.703 -18.787 1.00 93.44 440 HIS A N 1
ATOM 3576 C CA . HIS A 1 440 ? 44.331 -20.775 -19.970 1.00 93.44 440 HIS A CA 1
ATOM 3577 C C . HIS A 1 440 ? 42.853 -20.895 -19.580 1.00 93.44 440 HIS A C 1
ATOM 3579 O O . HIS A 1 440 ? 42.496 -21.773 -18.792 1.00 93.44 440 HIS A O 1
ATOM 3585 N N . ASN A 1 441 ? 41.993 -20.055 -20.169 1.00 95.25 441 ASN A N 1
ATOM 3586 C CA . ASN A 1 441 ? 40.538 -20.154 -20.036 1.00 95.25 441 ASN A CA 1
ATOM 3587 C C . ASN A 1 441 ? 40.035 -21.458 -20.667 1.00 95.25 441 ASN A C 1
ATOM 3589 O O . ASN A 1 441 ? 40.184 -21.674 -21.871 1.00 95.25 441 ASN A O 1
ATOM 3593 N N . ILE A 1 442 ? 39.415 -22.325 -19.869 1.00 94.38 442 ILE A N 1
ATOM 3594 C CA . ILE A 1 442 ? 39.041 -23.661 -20.341 1.00 94.38 442 ILE A CA 1
ATOM 3595 C C . ILE A 1 442 ? 37.899 -23.637 -21.364 1.00 94.38 442 ILE A C 1
ATOM 3597 O O . ILE A 1 442 ? 37.824 -24.525 -22.211 1.00 94.38 442 ILE A O 1
ATOM 3601 N N . ALA A 1 443 ? 37.054 -22.601 -21.349 1.00 93.75 443 ALA A N 1
ATOM 3602 C CA . ALA A 1 443 ? 35.985 -22.445 -22.333 1.00 93.75 443 ALA A CA 1
ATOM 3603 C C . ALA A 1 443 ? 36.520 -22.171 -23.754 1.00 93.75 443 ALA A C 1
ATOM 3605 O O . ALA A 1 443 ? 35.875 -22.547 -24.734 1.00 93.75 443 ALA A O 1
ATOM 3606 N N . ASP A 1 444 ? 37.718 -21.587 -23.878 1.00 93.44 444 ASP A N 1
ATOM 3607 C CA . ASP A 1 444 ? 38.366 -21.319 -25.171 1.00 93.44 444 ASP A CA 1
ATOM 3608 C C . ASP A 1 444 ? 39.049 -22.565 -25.765 1.00 93.44 444 ASP A C 1
ATOM 3610 O O . ASP A 1 444 ? 39.390 -22.576 -26.947 1.00 93.44 444 ASP A O 1
ATOM 3614 N N . ILE A 1 445 ? 39.230 -23.628 -24.969 1.00 91.62 445 ILE A N 1
ATOM 3615 C CA . ILE A 1 445 ? 39.819 -24.895 -25.424 1.00 91.62 445 ILE A CA 1
ATOM 3616 C C . ILE A 1 445 ? 38.811 -25.656 -26.291 1.00 91.62 445 ILE A C 1
ATOM 3618 O O . ILE A 1 445 ? 39.089 -25.973 -27.447 1.00 91.62 445 ILE A O 1
ATOM 3622 N N . ALA A 1 446 ? 37.644 -25.964 -25.722 1.00 93.19 446 ALA A N 1
ATOM 3623 C CA . ALA A 1 446 ? 36.529 -26.614 -26.403 1.00 93.19 446 ALA A CA 1
ATOM 3624 C C . ALA A 1 446 ? 35.259 -26.472 -25.558 1.00 93.19 446 ALA A C 1
ATOM 3626 O O . ALA A 1 446 ? 35.276 -26.753 -24.360 1.00 93.19 446 ALA A O 1
ATOM 3627 N N . HIS A 1 447 ? 34.139 -26.103 -26.176 1.00 96.62 447 HIS A N 1
ATOM 3628 C CA . HIS A 1 447 ? 32.862 -25.949 -25.481 1.00 96.62 447 HIS A CA 1
ATOM 3629 C C . HIS A 1 447 ? 31.688 -26.450 -26.320 1.00 96.62 447 HIS A C 1
ATOM 3631 O O . HIS A 1 447 ? 31.781 -26.568 -27.547 1.00 96.62 447 HIS A O 1
ATOM 3637 N N . PHE A 1 448 ? 30.585 -26.769 -25.649 1.00 97.38 448 PHE A N 1
ATOM 3638 C CA . PHE A 1 448 ? 29.286 -26.879 -26.293 1.00 97.38 448 PHE A CA 1
ATOM 3639 C C . PHE A 1 448 ? 28.763 -25.471 -26.556 1.00 97.38 448 PHE A C 1
ATOM 3641 O O . PHE A 1 448 ? 28.676 -24.637 -25.650 1.00 97.38 448 PHE A O 1
ATOM 3648 N N . SER A 1 449 ? 28.473 -25.194 -27.819 1.00 94.31 449 SER A N 1
ATOM 3649 C CA . SER A 1 449 ? 27.800 -23.975 -28.235 1.00 94.31 449 SER A CA 1
ATOM 3650 C C . SER A 1 449 ? 26.349 -23.991 -27.769 1.00 94.31 449 SER A C 1
ATOM 3652 O O . SER A 1 449 ? 25.737 -25.045 -27.589 1.00 94.31 449 SER A O 1
ATOM 3654 N N . ARG A 1 450 ? 25.769 -22.799 -27.645 1.00 93.75 450 ARG A N 1
ATOM 3655 C CA . ARG A 1 450 ? 24.353 -22.636 -27.319 1.00 93.75 450 ARG A CA 1
ATOM 3656 C C . ARG A 1 450 ? 23.427 -23.362 -28.303 1.00 93.75 450 ARG A C 1
ATOM 3658 O O . ARG A 1 450 ? 22.361 -23.820 -27.914 1.00 93.75 450 ARG A O 1
ATOM 3665 N N . ASP A 1 451 ? 23.808 -23.467 -29.575 1.00 91.56 451 ASP A N 1
ATOM 3666 C CA . ASP A 1 451 ? 22.988 -24.156 -30.577 1.00 91.56 451 ASP A CA 1
ATOM 3667 C C . ASP A 1 451 ? 23.022 -25.683 -30.378 1.00 91.56 451 ASP A C 1
ATOM 3669 O O . ASP A 1 451 ? 21.985 -26.333 -30.507 1.00 91.56 451 ASP A O 1
ATOM 3673 N N . GLU A 1 452 ? 24.176 -26.250 -29.993 1.00 94.50 452 GLU A N 1
ATOM 3674 C CA . GLU A 1 452 ? 24.301 -27.669 -29.615 1.00 94.50 452 GLU A CA 1
ATOM 3675 C C . GLU A 1 452 ? 23.453 -27.989 -28.372 1.00 94.50 452 GLU A C 1
ATOM 3677 O O . GLU A 1 452 ? 22.701 -28.962 -28.372 1.00 94.50 452 GLU A O 1
ATOM 3682 N N . THR A 1 453 ? 23.526 -27.157 -27.328 1.00 95.94 453 THR A N 1
ATOM 3683 C CA . THR A 1 453 ? 22.772 -27.383 -26.083 1.00 95.94 453 THR A CA 1
ATOM 3684 C C . THR A 1 453 ? 21.272 -27.155 -26.271 1.00 95.94 453 THR A C 1
ATOM 3686 O O . THR A 1 453 ? 20.461 -27.962 -25.816 1.00 95.94 453 THR A O 1
ATOM 3689 N N . LYS A 1 454 ? 20.877 -26.128 -27.032 1.00 93.25 454 LYS A N 1
ATOM 3690 C CA . LYS A 1 454 ? 19.474 -25.884 -27.391 1.00 93.25 454 LYS A CA 1
ATOM 3691 C C . LYS A 1 454 ? 18.877 -27.044 -28.190 1.00 93.25 454 LYS A C 1
ATOM 3693 O O . LYS A 1 454 ? 17.737 -27.424 -27.936 1.00 93.25 454 LYS A O 1
ATOM 3698 N N . ALA A 1 455 ? 19.632 -27.633 -29.121 1.00 91.75 455 ALA A N 1
ATOM 3699 C CA . ALA A 1 455 ? 19.190 -28.810 -29.873 1.00 91.75 455 ALA A CA 1
ATOM 3700 C C . ALA A 1 455 ? 18.958 -30.042 -28.976 1.00 91.75 455 ALA A C 1
ATOM 3702 O O . ALA A 1 455 ? 18.151 -30.901 -29.323 1.00 91.75 455 ALA A O 1
ATOM 3703 N N . ALA A 1 456 ? 19.612 -30.102 -27.812 1.00 90.56 456 ALA A N 1
ATOM 3704 C CA . ALA A 1 456 ? 19.395 -31.121 -26.786 1.00 90.56 456 ALA A CA 1
ATOM 3705 C C . ALA A 1 456 ? 18.242 -30.789 -25.807 1.00 90.56 456 ALA A C 1
ATOM 3707 O O . ALA A 1 456 ? 18.007 -31.543 -24.865 1.00 90.56 456 ALA A O 1
ATOM 3708 N N . GLY A 1 457 ? 17.510 -29.684 -26.010 1.00 91.31 457 GLY A N 1
ATOM 3709 C CA . GLY A 1 457 ? 16.404 -29.261 -25.137 1.00 91.31 457 GLY A CA 1
ATOM 3710 C C . GLY A 1 457 ? 16.844 -28.557 -23.846 1.00 91.31 457 GLY A C 1
ATOM 3711 O O . GLY A 1 457 ? 16.067 -28.456 -22.898 1.00 91.31 457 GLY A O 1
ATOM 3712 N N . LEU A 1 458 ? 18.086 -28.071 -23.789 1.00 95.00 458 LEU A N 1
ATOM 3713 C CA . LEU A 1 458 ? 18.639 -27.376 -22.624 1.00 95.00 458 LEU A CA 1
ATOM 3714 C C . LEU A 1 458 ? 18.299 -25.881 -22.707 1.00 95.00 458 LEU A C 1
ATOM 3716 O O . LEU A 1 458 ? 19.067 -25.086 -23.252 1.00 95.00 458 LEU A O 1
ATOM 3720 N N . ILE A 1 459 ? 17.109 -25.523 -22.219 1.00 93.75 459 ILE A N 1
ATOM 3721 C CA . ILE A 1 459 ? 16.605 -24.146 -22.138 1.00 93.75 459 ILE A CA 1
ATOM 3722 C C . ILE A 1 459 ? 15.936 -23.944 -20.776 1.00 93.75 459 ILE A C 1
ATOM 3724 O O . ILE A 1 459 ? 14.840 -24.450 -20.552 1.00 93.75 459 ILE A O 1
ATOM 3728 N N . TYR A 1 460 ? 16.589 -23.230 -19.867 1.00 95.44 460 TYR A N 1
ATOM 3729 C CA . TYR A 1 460 ? 16.086 -23.018 -18.505 1.00 95.44 460 TYR A CA 1
ATOM 3730 C C . TYR A 1 460 ? 15.286 -21.711 -18.388 1.00 95.44 460 TYR A C 1
ATOM 3732 O O . TYR A 1 460 ? 15.342 -20.860 -19.280 1.00 95.44 460 TYR A O 1
ATOM 3740 N N . GLU A 1 461 ? 14.537 -21.527 -17.303 1.00 95.75 461 GLU A N 1
ATOM 3741 C CA . GLU A 1 461 ? 13.807 -20.279 -17.043 1.00 95.75 461 GLU A CA 1
ATOM 3742 C C . GLU A 1 461 ? 14.651 -19.329 -16.187 1.00 95.75 461 GLU A C 1
ATOM 3744 O O . GLU A 1 461 ? 15.257 -19.748 -15.205 1.00 95.75 461 GLU A O 1
ATOM 3749 N N . HIS A 1 462 ? 14.675 -18.040 -16.531 1.00 96.31 462 HIS A N 1
ATOM 3750 C CA . HIS A 1 462 ? 15.374 -17.024 -15.743 1.00 96.31 462 HIS A CA 1
ATOM 3751 C C . HIS A 1 462 ? 14.449 -15.832 -15.414 1.00 96.31 462 HIS A C 1
ATOM 3753 O O . HIS A 1 462 ? 14.418 -14.854 -16.173 1.00 96.31 462 HIS A O 1
ATOM 3759 N N . PRO A 1 463 ? 13.670 -15.896 -14.311 1.00 95.19 463 PRO A N 1
ATOM 3760 C CA . PRO A 1 463 ? 12.836 -14.812 -13.770 1.00 95.19 463 PRO A CA 1
ATOM 3761 C C . PRO A 1 463 ? 13.634 -13.619 -13.211 1.00 95.19 463 PRO A C 1
ATOM 3763 O O . PRO A 1 463 ? 13.532 -13.274 -12.038 1.00 95.19 463 PRO A O 1
ATOM 3766 N N . SER A 1 464 ? 14.412 -12.946 -14.064 1.00 92.44 464 SER A N 1
ATOM 3767 C CA . SER A 1 464 ? 15.381 -11.918 -13.648 1.00 92.44 464 SER A CA 1
ATOM 3768 C C . SER A 1 464 ? 14.754 -10.581 -13.213 1.00 92.44 464 SER A C 1
ATOM 3770 O O . SER A 1 464 ? 15.376 -9.823 -12.462 1.00 92.44 464 SER A O 1
ATOM 3772 N N . TYR A 1 465 ? 13.549 -10.261 -13.700 1.00 94.25 465 TYR A N 1
ATOM 3773 C CA . TYR A 1 465 ? 12.772 -9.074 -13.306 1.00 94.25 465 TYR A CA 1
ATOM 3774 C C . TYR A 1 465 ? 11.284 -9.424 -13.172 1.00 94.25 465 TYR A C 1
ATOM 3776 O O . TYR A 1 465 ? 10.439 -8.810 -13.819 1.00 94.25 465 TYR A O 1
ATOM 3784 N N . VAL A 1 466 ? 10.955 -10.468 -12.412 1.00 92.94 466 VAL A N 1
ATOM 3785 C CA . VAL A 1 466 ? 9.558 -10.898 -12.236 1.00 92.94 466 VAL A CA 1
ATOM 3786 C C . VAL A 1 466 ? 8.911 -10.242 -11.016 1.00 92.94 466 VAL A C 1
ATOM 3788 O O . VAL A 1 466 ? 7.735 -9.896 -11.082 1.00 92.94 466 VAL A O 1
ATOM 3791 N N . LEU A 1 467 ? 9.671 -10.018 -9.943 1.00 90.19 467 LEU A N 1
ATOM 3792 C CA . LEU A 1 467 ? 9.198 -9.373 -8.717 1.00 90.19 467 LEU A CA 1
ATOM 3793 C C . LEU A 1 467 ? 9.663 -7.918 -8.635 1.00 90.19 467 LEU A C 1
ATOM 3795 O O . LEU A 1 467 ? 10.799 -7.597 -8.998 1.00 90.19 467 LEU A O 1
ATOM 3799 N N . GLU A 1 468 ? 8.817 -7.042 -8.093 1.00 90.69 468 GLU A N 1
ATOM 3800 C CA . GLU A 1 468 ? 9.169 -5.636 -7.870 1.00 90.69 468 GLU A CA 1
ATOM 3801 C C . GLU A 1 468 ? 10.384 -5.511 -6.935 1.00 90.69 468 GLU A C 1
ATOM 3803 O O . GLU A 1 468 ? 11.262 -4.679 -7.162 1.00 90.69 468 GLU A O 1
ATOM 3808 N N . GLU A 1 469 ? 10.506 -6.392 -5.941 1.00 87.50 469 GLU A N 1
ATOM 3809 C CA . GLU A 1 469 ? 11.627 -6.451 -5.003 1.00 87.50 469 GLU A CA 1
ATOM 3810 C C . GLU A 1 469 ? 12.959 -6.750 -5.704 1.00 87.50 469 GLU A C 1
ATOM 3812 O O . GLU A 1 469 ? 13.970 -6.126 -5.377 1.00 87.50 469 GLU A O 1
ATOM 3817 N N . GLN A 1 470 ? 12.970 -7.637 -6.712 1.00 91.12 470 GLN A N 1
ATOM 3818 C CA . GLN A 1 470 ? 14.166 -7.903 -7.525 1.00 91.12 470 GLN A CA 1
ATOM 3819 C C . GLN A 1 470 ? 14.591 -6.643 -8.286 1.00 91.12 470 GLN A C 1
ATOM 3821 O O . GLN A 1 470 ? 15.778 -6.316 -8.358 1.00 91.12 470 GLN A O 1
ATOM 3826 N N . VAL A 1 471 ? 13.623 -5.914 -8.849 1.00 93.88 471 VAL A N 1
ATOM 3827 C CA . VAL A 1 471 ? 13.875 -4.675 -9.597 1.00 93.88 471 VAL A CA 1
ATOM 3828 C C . VAL A 1 471 ? 14.389 -3.585 -8.658 1.00 93.88 471 VAL A C 1
ATOM 3830 O O . VAL A 1 471 ? 15.377 -2.924 -8.974 1.00 93.88 471 VAL A O 1
ATOM 3833 N N . LYS A 1 472 ? 13.777 -3.443 -7.478 1.00 92.25 472 LYS A N 1
ATOM 3834 C CA . LYS A 1 472 ? 14.179 -2.493 -6.437 1.00 92.25 472 LYS A CA 1
ATOM 3835 C C . LYS A 1 472 ? 15.582 -2.786 -5.912 1.00 92.25 472 LYS A C 1
ATOM 3837 O O . LYS A 1 472 ? 16.387 -1.870 -5.770 1.00 92.25 472 LYS A O 1
ATOM 3842 N N . PHE A 1 473 ? 15.916 -4.057 -5.698 1.00 91.94 473 PHE A N 1
ATOM 3843 C CA . PHE A 1 473 ? 17.278 -4.454 -5.356 1.00 91.94 473 PHE A CA 1
ATOM 3844 C C . PHE A 1 473 ? 18.264 -4.021 -6.447 1.00 91.94 473 PHE A C 1
ATOM 3846 O O . PHE A 1 473 ? 19.269 -3.382 -6.149 1.00 91.94 473 PHE A O 1
ATOM 3853 N N . LYS A 1 474 ? 17.972 -4.305 -7.724 1.00 92.06 474 LYS A N 1
ATOM 3854 C CA . LYS A 1 474 ? 18.856 -3.935 -8.843 1.00 92.06 474 LYS A CA 1
ATOM 3855 C C . LYS A 1 474 ? 18.969 -2.417 -9.029 1.00 92.06 474 LYS A C 1
ATOM 3857 O O . LYS A 1 474 ? 20.055 -1.941 -9.361 1.00 92.06 474 LYS A O 1
ATOM 3862 N N . GLN A 1 475 ? 17.893 -1.670 -8.777 1.00 93.94 475 GLN A N 1
ATOM 3863 C CA . GLN A 1 475 ? 17.874 -0.205 -8.767 1.00 93.94 475 GLN A CA 1
ATOM 3864 C C . GLN A 1 475 ? 18.946 0.353 -7.838 1.00 93.94 475 GLN A C 1
ATOM 3866 O O . GLN A 1 475 ? 19.799 1.126 -8.269 1.00 93.94 475 GLN A O 1
ATOM 3871 N N . ASP A 1 476 ? 18.922 -0.077 -6.581 1.00 91.75 476 ASP A N 1
ATOM 3872 C CA . ASP A 1 476 ? 19.783 0.496 -5.555 1.00 91.75 476 ASP A CA 1
ATOM 3873 C C . ASP A 1 476 ? 21.192 -0.121 -5.602 1.00 91.75 476 ASP A C 1
ATOM 3875 O O . ASP A 1 476 ? 22.195 0.592 -5.550 1.00 91.75 476 ASP A O 1
ATOM 3879 N N . TYR A 1 477 ? 21.287 -1.442 -5.787 1.00 90.19 477 TYR A N 1
ATOM 3880 C CA . TYR A 1 477 ? 22.557 -2.169 -5.774 1.00 90.19 477 TYR A CA 1
ATOM 3881 C C . TYR A 1 477 ? 23.419 -1.882 -7.013 1.00 90.19 477 TYR A C 1
ATOM 3883 O O . TYR A 1 477 ? 24.618 -1.629 -6.888 1.00 90.19 477 TYR A O 1
ATOM 3891 N N . TYR A 1 478 ? 22.832 -1.874 -8.219 1.00 88.62 478 TYR A N 1
ATOM 3892 C CA . TYR A 1 478 ? 23.568 -1.584 -9.461 1.00 88.62 478 TYR A CA 1
ATOM 3893 C C . TYR A 1 478 ? 23.493 -0.114 -9.900 1.00 88.62 478 TYR A C 1
ATOM 3895 O O . TYR A 1 478 ? 24.226 0.285 -10.807 1.00 88.62 478 TYR A O 1
ATOM 3903 N N . GLY A 1 479 ? 22.643 0.700 -9.267 1.00 90.25 479 GLY A N 1
ATOM 3904 C CA . GLY A 1 479 ? 22.418 2.089 -9.671 1.00 90.25 479 GLY A CA 1
ATOM 3905 C C . GLY A 1 479 ? 21.542 2.213 -10.919 1.00 90.25 479 GLY A C 1
ATOM 3906 O O . GLY A 1 479 ? 21.688 3.155 -11.698 1.00 90.25 479 GLY A O 1
ATOM 3907 N N . TYR A 1 480 ? 20.648 1.254 -11.171 1.00 92.25 480 TYR A N 1
ATOM 3908 C CA . TYR A 1 480 ? 19.705 1.345 -12.284 1.00 92.25 480 TYR A CA 1
ATOM 3909 C C . TYR A 1 480 ? 18.623 2.375 -11.976 1.00 92.25 480 TYR A C 1
ATOM 3911 O O . TYR A 1 480 ? 17.564 2.051 -11.458 1.00 92.25 480 TYR A O 1
ATOM 3919 N N . LYS A 1 481 ? 18.908 3.641 -12.284 1.00 87.62 481 LYS A N 1
ATOM 3920 C CA . LYS A 1 481 ? 18.017 4.769 -12.000 1.00 87.62 481 LYS A CA 1
ATOM 3921 C C . LYS A 1 481 ? 16.585 4.520 -12.493 1.00 87.62 481 LYS A C 1
ATOM 3923 O O . LYS A 1 481 ? 16.410 4.128 -13.646 1.00 87.62 481 LYS A O 1
ATOM 3928 N N . ASP A 1 482 ? 15.608 4.808 -11.632 1.00 91.06 482 ASP A N 1
ATOM 3929 C CA . ASP A 1 482 ? 14.164 4.720 -11.895 1.00 91.06 482 ASP A CA 1
ATOM 3930 C C . ASP A 1 482 ? 13.708 3.315 -12.371 1.00 91.06 482 ASP A C 1
ATOM 3932 O O . ASP A 1 482 ? 12.666 3.173 -13.008 1.00 91.06 482 ASP A O 1
ATOM 3936 N N . ALA A 1 483 ? 14.484 2.258 -12.088 1.00 91.69 483 ALA A N 1
ATOM 3937 C CA . ALA A 1 483 ? 14.239 0.907 -12.592 1.00 91.69 483 ALA A CA 1
ATOM 3938 C C . ALA A 1 483 ? 12.855 0.350 -12.246 1.00 91.69 483 ALA A C 1
ATOM 3940 O O . ALA A 1 483 ? 12.272 -0.318 -13.096 1.00 91.69 483 ALA A O 1
ATOM 3941 N N . VAL A 1 484 ? 12.326 0.611 -11.045 1.00 92.19 484 VAL A N 1
ATOM 3942 C CA . VAL A 1 484 ? 10.993 0.120 -10.645 1.00 92.19 484 VAL A CA 1
ATOM 3943 C C . VAL A 1 484 ? 9.897 0.745 -11.508 1.00 92.19 484 VAL A C 1
ATOM 3945 O O . VAL A 1 484 ? 9.055 0.026 -12.043 1.00 92.19 484 VAL A O 1
ATOM 3948 N N . ASP A 1 485 ? 9.937 2.062 -11.705 1.00 91.50 485 ASP A N 1
ATOM 3949 C CA . ASP A 1 485 ? 8.932 2.778 -12.497 1.00 91.50 485 ASP A CA 1
ATOM 3950 C C . ASP A 1 485 ? 9.014 2.393 -13.978 1.00 91.50 485 ASP A C 1
ATOM 3952 O O . ASP A 1 485 ? 7.999 2.114 -14.616 1.00 91.50 485 ASP A O 1
ATOM 3956 N N . LEU A 1 486 ? 10.231 2.299 -14.520 1.00 94.38 486 LEU A N 1
ATOM 3957 C CA . LEU A 1 486 ? 10.468 1.868 -15.899 1.00 94.38 486 LEU A CA 1
ATOM 3958 C C . LEU A 1 486 ? 10.023 0.420 -16.134 1.00 94.38 486 LEU A C 1
ATOM 3960 O O . LEU A 1 486 ? 9.460 0.095 -17.180 1.00 94.38 486 LEU A O 1
ATOM 3964 N N . TRP A 1 487 ? 10.236 -0.454 -15.151 1.00 96.25 487 TRP A N 1
ATOM 3965 C CA . TRP A 1 487 ? 9.752 -1.827 -15.197 1.00 96.25 487 TRP A CA 1
ATOM 3966 C C . TRP A 1 487 ? 8.222 -1.902 -15.152 1.00 96.25 487 TRP A C 1
ATOM 3968 O O . TRP A 1 487 ? 7.651 -2.667 -15.928 1.00 96.25 487 TRP A O 1
ATOM 3978 N N . LYS A 1 488 ? 7.546 -1.083 -14.330 1.00 93.31 488 LYS A N 1
ATOM 3979 C CA . LYS A 1 488 ? 6.072 -0.985 -14.310 1.00 93.31 488 LYS A CA 1
ATOM 3980 C C . LYS A 1 488 ? 5.521 -0.545 -15.666 1.00 93.31 488 LYS A C 1
ATOM 3982 O O . LYS A 1 488 ? 4.631 -1.200 -16.203 1.00 93.31 488 LYS A O 1
ATOM 3987 N N . GLN A 1 489 ? 6.126 0.474 -16.278 1.00 94.12 489 GLN A N 1
ATOM 3988 C CA . GLN A 1 489 ? 5.764 0.922 -17.629 1.00 94.12 489 GLN A CA 1
ATOM 3989 C C . GLN A 1 489 ? 5.939 -0.189 -18.677 1.00 94.12 489 GLN A C 1
ATOM 3991 O O . GLN A 1 489 ? 5.075 -0.377 -19.535 1.00 94.12 489 GLN A O 1
ATOM 3996 N N . LEU A 1 490 ? 7.028 -0.963 -18.594 1.00 94.06 490 LEU A N 1
ATOM 3997 C CA . LEU A 1 490 ? 7.243 -2.125 -19.459 1.00 94.06 490 LEU A CA 1
ATOM 3998 C C . LEU A 1 490 ? 6.146 -3.188 -19.275 1.00 94.06 490 LEU A C 1
ATOM 4000 O O . LEU A 1 490 ? 5.727 -3.806 -20.256 1.00 94.06 490 LEU A O 1
ATOM 4004 N N . GLN A 1 491 ? 5.664 -3.410 -18.045 1.00 93.81 491 GLN A N 1
ATOM 4005 C CA . GLN A 1 491 ? 4.596 -4.383 -17.790 1.00 93.81 491 GLN A CA 1
ATOM 4006 C C . GLN A 1 491 ? 3.260 -3.960 -18.405 1.00 93.81 491 GLN A C 1
ATOM 4008 O O . GLN A 1 491 ? 2.557 -4.806 -18.965 1.00 93.81 491 GLN A O 1
ATOM 4013 N N . GLU A 1 492 ? 2.940 -2.667 -18.354 1.00 91.12 492 GLU A N 1
ATOM 4014 C CA . GLU A 1 492 ? 1.720 -2.081 -18.925 1.00 91.12 492 GLU A CA 1
ATOM 4015 C C . GLU A 1 492 ? 1.727 -2.037 -20.460 1.00 91.12 492 GLU A C 1
ATOM 4017 O O . GLU A 1 492 ? 0.668 -1.967 -21.097 1.00 91.12 492 GLU A O 1
ATOM 4022 N N . ALA A 1 493 ? 2.911 -2.104 -21.070 1.00 88.44 493 ALA A N 1
ATOM 4023 C CA . ALA A 1 493 ? 3.065 -2.078 -22.512 1.00 88.44 493 ALA A CA 1
ATOM 4024 C C . ALA A 1 493 ? 2.345 -3.267 -23.178 1.00 88.44 493 ALA A C 1
ATOM 4026 O O . ALA A 1 493 ? 2.520 -4.434 -22.803 1.00 88.44 493 ALA A O 1
ATOM 4027 N N . LYS A 1 494 ? 1.517 -2.964 -24.186 1.00 87.50 494 LYS A N 1
ATOM 4028 C CA . LYS A 1 494 ? 0.731 -3.958 -24.929 1.00 87.50 494 LYS A CA 1
ATOM 4029 C C . LYS A 1 494 ? 1.450 -4.378 -26.207 1.00 87.50 494 LYS A C 1
ATOM 4031 O O . LYS A 1 494 ? 1.843 -3.529 -27.001 1.00 87.50 494 LYS A O 1
ATOM 4036 N N . GLY A 1 495 ? 1.490 -5.686 -26.451 1.00 88.44 495 GLY A N 1
ATOM 4037 C CA . GLY A 1 495 ? 2.098 -6.270 -27.647 1.00 88.44 495 GLY A CA 1
ATOM 4038 C C . GLY A 1 495 ? 3.622 -6.374 -27.571 1.00 88.44 495 GLY A C 1
ATOM 4039 O O . GLY A 1 495 ? 4.214 -6.269 -26.500 1.00 88.44 495 GLY A O 1
ATOM 4040 N N . ASP A 1 496 ? 4.235 -6.624 -28.727 1.00 94.06 496 ASP A N 1
ATOM 4041 C CA . ASP A 1 496 ? 5.685 -6.723 -28.892 1.00 94.06 496 ASP A CA 1
ATOM 4042 C C . ASP A 1 496 ? 6.346 -5.359 -28.662 1.00 94.06 496 ASP A C 1
ATOM 4044 O O . ASP A 1 496 ? 6.035 -4.398 -29.371 1.00 94.06 496 ASP A O 1
ATOM 4048 N N . VAL A 1 497 ? 7.293 -5.281 -27.727 1.00 94.75 497 VAL A N 1
ATOM 4049 C CA . VAL A 1 497 ? 8.030 -4.039 -27.432 1.00 94.75 497 VAL A CA 1
ATOM 4050 C C . VAL A 1 497 ? 9.535 -4.264 -27.355 1.00 94.75 497 VAL A C 1
ATOM 4052 O O . VAL A 1 497 ? 9.981 -5.366 -27.043 1.00 94.75 497 VAL A O 1
ATOM 4055 N N . ASP A 1 498 ? 10.329 -3.228 -27.632 1.00 95.38 498 ASP A N 1
ATOM 4056 C CA . ASP A 1 498 ? 11.775 -3.259 -27.388 1.00 95.38 498 ASP A CA 1
ATOM 4057 C C . ASP A 1 498 ? 12.033 -2.936 -25.903 1.00 95.38 498 ASP A C 1
ATOM 4059 O O . ASP A 1 498 ? 11.701 -1.835 -25.455 1.00 95.38 498 ASP A O 1
ATOM 4063 N N . PRO A 1 499 ? 12.617 -3.856 -25.109 1.00 94.81 499 PRO A N 1
ATOM 4064 C CA . PRO A 1 499 ? 12.935 -3.591 -23.709 1.00 94.81 499 PRO A CA 1
ATOM 4065 C C . PRO A 1 499 ? 13.784 -2.334 -23.507 1.00 94.81 499 PRO A C 1
ATOM 4067 O O . PRO A 1 499 ? 13.652 -1.693 -22.469 1.00 94.81 499 PRO A O 1
ATOM 4070 N N . ALA A 1 500 ? 14.638 -1.969 -24.471 1.00 94.75 500 ALA A N 1
ATOM 4071 C CA . ALA A 1 500 ? 15.516 -0.803 -24.375 1.00 94.75 500 ALA A CA 1
ATOM 4072 C C . ALA A 1 500 ? 14.769 0.540 -24.436 1.00 94.75 500 ALA A C 1
ATOM 4074 O O . ALA A 1 500 ? 15.356 1.572 -24.112 1.00 94.75 500 ALA A O 1
ATOM 4075 N N . ASP A 1 501 ? 13.491 0.541 -24.828 1.00 93.75 501 ASP A N 1
ATOM 4076 C CA . ASP A 1 501 ? 12.638 1.731 -24.756 1.00 93.75 501 ASP A CA 1
ATOM 4077 C C . ASP A 1 501 ? 12.146 2.009 -23.323 1.00 93.75 501 ASP A C 1
ATOM 4079 O O . ASP A 1 501 ? 11.713 3.123 -23.033 1.00 93.75 501 ASP A O 1
ATOM 4083 N N . TYR A 1 502 ? 12.272 1.030 -22.420 1.00 94.81 502 TYR A N 1
ATOM 4084 C CA . TYR A 1 502 ? 11.858 1.126 -21.019 1.00 94.81 502 TYR A CA 1
ATOM 4085 C C . TYR A 1 502 ? 13.054 0.967 -20.072 1.00 94.81 502 TYR A C 1
ATOM 4087 O O . TYR A 1 502 ? 13.368 1.854 -19.287 1.00 94.81 502 TYR A O 1
ATOM 4095 N N . LEU A 1 503 ? 13.776 -0.147 -20.161 1.00 94.00 503 LEU A N 1
ATOM 4096 C CA . LEU A 1 503 ? 14.917 -0.465 -19.307 1.00 94.00 503 LEU A CA 1
ATOM 4097 C C . LEU A 1 503 ? 16.195 0.094 -19.946 1.00 94.00 503 LEU A C 1
ATOM 4099 O O . LEU A 1 503 ? 16.771 -0.530 -20.831 1.00 94.00 503 LEU A O 1
ATOM 4103 N N . HIS A 1 504 ? 16.675 1.262 -19.509 1.00 90.38 504 HIS A N 1
ATOM 4104 C CA . HIS A 1 504 ? 17.814 1.948 -20.158 1.00 90.38 504 HIS A CA 1
ATOM 4105 C C . HIS A 1 504 ? 19.144 1.175 -20.130 1.00 90.38 504 HIS A C 1
ATOM 4107 O O . HIS A 1 504 ? 20.039 1.463 -20.924 1.00 90.38 504 HIS A O 1
ATOM 4113 N N . TRP A 1 505 ? 19.276 0.179 -19.251 1.00 91.38 505 TRP A N 1
ATOM 4114 C CA . TRP A 1 505 ? 20.422 -0.734 -19.216 1.00 91.38 505 TRP A CA 1
ATOM 4115 C C . TRP A 1 505 ? 20.297 -1.902 -20.207 1.00 91.38 505 TRP A C 1
ATOM 4117 O O . TRP A 1 505 ? 21.259 -2.652 -20.396 1.00 91.38 505 TRP A O 1
ATOM 4127 N N . ALA A 1 506 ? 19.138 -2.078 -20.846 1.00 91.94 506 ALA A N 1
ATOM 4128 C CA . ALA A 1 506 ? 18.970 -3.037 -21.923 1.00 91.94 506 ALA A CA 1
ATOM 4129 C C . ALA A 1 506 ? 19.659 -2.541 -23.199 1.00 91.94 506 ALA A C 1
ATOM 4131 O O . ALA A 1 506 ? 19.571 -1.376 -23.590 1.00 91.94 506 ALA A O 1
ATOM 4132 N N . ALA A 1 507 ? 20.371 -3.443 -23.874 1.00 88.19 507 ALA A N 1
ATOM 4133 C CA . ALA A 1 507 ? 21.064 -3.092 -25.105 1.00 88.19 507 ALA A CA 1
ATOM 4134 C C . ALA A 1 507 ? 20.055 -2.905 -26.247 1.00 88.19 507 ALA A C 1
ATOM 4136 O O . ALA A 1 507 ? 19.318 -3.830 -26.582 1.00 88.19 507 ALA A O 1
ATOM 4137 N N . LYS A 1 508 ? 20.079 -1.741 -26.907 1.00 88.44 508 LYS A N 1
ATOM 4138 C CA . LYS A 1 508 ? 19.240 -1.452 -28.081 1.00 88.44 508 LYS A CA 1
ATOM 4139 C C . LYS A 1 508 ? 19.772 -2.153 -29.338 1.00 88.44 508 LYS A C 1
ATOM 4141 O O . LYS A 1 508 ? 20.377 -1.534 -30.211 1.00 88.44 508 LYS A O 1
ATOM 4146 N N . ASN A 1 509 ? 19.605 -3.474 -29.393 1.00 90.06 509 ASN A N 1
ATOM 4147 C CA . ASN A 1 509 ? 20.121 -4.358 -30.445 1.00 90.06 509 ASN A CA 1
ATOM 4148 C C . ASN A 1 509 ? 19.030 -5.218 -31.115 1.00 90.06 509 ASN A C 1
ATOM 4150 O O . ASN A 1 509 ? 19.338 -6.268 -31.677 1.00 90.06 509 ASN A O 1
ATOM 4154 N N . GLY A 1 510 ? 17.773 -4.761 -31.084 1.00 88.44 510 GLY A N 1
ATOM 4155 C CA . GLY A 1 510 ? 16.639 -5.443 -31.719 1.00 88.44 510 GLY A CA 1
ATOM 4156 C C . GLY A 1 510 ? 16.006 -6.543 -30.862 1.00 88.44 510 GLY A C 1
ATOM 4157 O O . GLY A 1 510 ? 15.422 -7.484 -31.404 1.00 88.44 510 GLY A O 1
ATOM 4158 N N . ALA A 1 511 ? 16.137 -6.455 -29.536 1.00 93.94 511 ALA A N 1
ATOM 4159 C CA . ALA A 1 511 ? 15.420 -7.329 -28.617 1.00 93.94 511 ALA A CA 1
ATOM 4160 C C . ALA A 1 511 ? 13.909 -7.072 -28.707 1.00 93.94 511 ALA A C 1
ATOM 4162 O O . ALA A 1 511 ? 13.478 -5.932 -28.837 1.00 93.94 511 ALA A O 1
ATOM 4163 N N . ILE A 1 512 ? 13.105 -8.135 -28.638 1.00 95.88 512 ILE A N 1
ATOM 4164 C CA . ILE A 1 512 ? 11.642 -8.037 -28.594 1.00 95.88 512 ILE A CA 1
ATOM 4165 C C . ILE A 1 512 ? 11.154 -8.771 -27.352 1.00 95.88 512 ILE A C 1
ATOM 4167 O O . ILE A 1 512 ? 11.308 -9.994 -27.245 1.00 95.88 512 ILE A O 1
ATOM 4171 N N . ALA A 1 513 ? 10.550 -8.019 -26.437 1.00 95.38 513 ALA A N 1
ATOM 4172 C CA . ALA A 1 513 ? 9.778 -8.540 -25.327 1.00 95.38 513 ALA A CA 1
ATOM 4173 C C . ALA A 1 513 ? 8.383 -8.944 -25.807 1.00 95.38 513 ALA A C 1
ATOM 4175 O O . ALA A 1 513 ? 7.703 -8.161 -26.471 1.00 95.38 513 ALA A O 1
ATOM 4176 N N . ARG A 1 514 ? 7.958 -10.156 -25.452 1.00 94.12 514 ARG A N 1
ATOM 4177 C CA . ARG A 1 514 ? 6.619 -10.681 -25.739 1.00 94.12 514 ARG A CA 1
ATOM 4178 C C . ARG A 1 514 ? 5.970 -11.235 -24.495 1.00 94.12 514 ARG A C 1
ATOM 4180 O O . ARG A 1 514 ? 6.661 -11.661 -23.572 1.00 94.12 514 ARG A O 1
ATOM 4187 N N . GLU A 1 515 ? 4.644 -11.275 -24.513 1.00 92.00 515 GLU A N 1
ATOM 4188 C CA . GLU A 1 515 ? 3.896 -11.989 -23.490 1.00 92.00 515 GLU A CA 1
ATOM 4189 C C . GLU A 1 515 ? 3.977 -13.500 -23.700 1.00 92.00 515 GLU A C 1
ATOM 4191 O O . GLU A 1 515 ? 3.711 -13.988 -24.799 1.00 92.00 515 GLU A O 1
ATOM 4196 N N . TRP A 1 516 ? 4.307 -14.221 -22.635 1.00 90.00 516 TRP A N 1
ATOM 4197 C CA . TRP A 1 516 ? 4.256 -15.671 -22.567 1.00 90.00 516 TRP A CA 1
ATOM 4198 C C . TRP A 1 516 ? 2.808 -16.143 -22.687 1.00 90.00 516 TRP A C 1
ATOM 4200 O O . TRP A 1 516 ? 1.940 -15.712 -21.923 1.00 90.00 516 TRP A O 1
ATOM 4210 N N . GLN A 1 517 ? 2.530 -16.996 -23.668 1.00 82.25 517 GLN A N 1
ATOM 4211 C CA . GLN A 1 517 ? 1.187 -17.493 -23.946 1.00 82.25 517 GLN A CA 1
ATOM 4212 C C . GLN A 1 517 ? 1.002 -18.898 -23.374 1.00 82.25 517 GLN A C 1
ATOM 4214 O O . GLN A 1 517 ? 1.949 -19.666 -23.260 1.00 82.25 517 GLN A O 1
ATOM 4219 N N . ALA A 1 518 ? -0.246 -19.290 -23.102 1.00 71.31 518 ALA A N 1
ATOM 4220 C CA . ALA A 1 518 ? -0.559 -20.634 -22.599 1.00 71.31 518 ALA A CA 1
ATOM 4221 C C . ALA A 1 518 ? -0.052 -21.769 -23.518 1.00 71.31 518 ALA A C 1
ATOM 4223 O O . ALA A 1 518 ? 0.258 -22.859 -23.055 1.00 71.31 518 ALA A O 1
ATOM 4224 N N . GLN A 1 519 ? 0.057 -21.510 -24.825 1.00 76.19 519 GLN A N 1
ATOM 4225 C CA . GLN A 1 519 ? 0.601 -22.459 -25.804 1.00 76.19 519 GLN A CA 1
ATOM 4226 C C . GLN A 1 519 ? 2.127 -22.645 -25.713 1.00 76.19 519 GLN A C 1
ATOM 4228 O O . GLN A 1 519 ? 2.640 -23.607 -26.279 1.00 76.19 519 GLN A O 1
ATOM 4233 N N . ASP A 1 520 ? 2.842 -21.729 -25.050 1.00 75.62 520 ASP A N 1
ATOM 4234 C CA . ASP A 1 520 ? 4.302 -21.769 -24.906 1.00 75.62 520 ASP A CA 1
ATOM 4235 C C . ASP A 1 520 ? 4.739 -22.696 -23.750 1.00 75.62 520 ASP A C 1
ATOM 4237 O O . ASP A 1 520 ? 5.909 -23.066 -23.672 1.00 75.62 520 ASP A O 1
ATOM 4241 N N . GLY A 1 521 ? 3.796 -23.129 -22.902 1.00 77.38 521 GLY A N 1
ATOM 4242 C CA . GLY A 1 521 ? 4.015 -24.036 -21.771 1.00 77.38 521 GLY A CA 1
ATOM 4243 C C . GLY A 1 521 ? 3.709 -23.389 -20.419 1.00 77.38 521 GLY A C 1
ATOM 4244 O O . GLY A 1 521 ? 3.506 -22.178 -20.322 1.00 77.38 521 GLY A O 1
ATOM 4245 N N . GLU A 1 522 ? 3.661 -24.200 -19.366 1.00 81.38 522 GLU A N 1
ATOM 4246 C CA . GLU A 1 522 ? 3.580 -23.702 -17.989 1.00 81.38 522 GLU A CA 1
ATOM 4247 C C . GLU A 1 522 ? 4.956 -23.212 -17.524 1.00 81.38 522 GLU A C 1
ATOM 4249 O O . GLU A 1 522 ? 5.975 -23.807 -17.869 1.00 81.38 522 GLU A O 1
ATOM 4254 N N . LEU A 1 523 ? 4.984 -22.117 -16.758 1.00 85.25 523 LEU A N 1
ATOM 4255 C CA . LEU A 1 523 ? 6.221 -21.556 -16.209 1.00 85.25 523 LEU A CA 1
ATOM 4256 C C . LEU A 1 523 ? 6.472 -22.118 -14.815 1.00 85.25 523 LEU A C 1
ATOM 4258 O O . LEU A 1 523 ? 5.636 -21.955 -13.924 1.00 85.25 523 LEU A O 1
ATOM 4262 N N . GLN A 1 524 ? 7.644 -22.712 -14.608 1.00 85.12 524 GLN A N 1
ATOM 4263 C CA . GLN A 1 524 ? 8.056 -23.282 -13.325 1.00 85.12 524 GLN A CA 1
ATOM 4264 C C . GLN A 1 524 ? 8.096 -22.226 -12.219 1.00 85.12 524 GLN A C 1
ATOM 4266 O O . GLN A 1 524 ? 7.756 -22.518 -11.072 1.00 85.12 524 GLN A O 1
ATOM 4271 N N . PHE A 1 525 ? 8.471 -20.984 -12.545 1.00 85.06 525 PHE A N 1
ATOM 4272 C CA . PHE A 1 525 ? 8.583 -19.939 -11.527 1.00 85.06 525 PHE A CA 1
ATOM 4273 C C . PHE A 1 525 ? 7.233 -19.473 -10.959 1.00 85.06 525 PHE A C 1
ATOM 4275 O O . PHE A 1 525 ? 7.230 -18.887 -9.876 1.00 85.06 525 PHE A O 1
ATOM 4282 N N . PHE A 1 526 ? 6.091 -19.744 -11.617 1.00 81.19 526 PHE A N 1
ATOM 4283 C CA . PHE A 1 526 ? 4.773 -19.347 -11.094 1.00 81.19 526 PHE A CA 1
ATOM 4284 C C . PHE A 1 526 ? 4.443 -20.006 -9.753 1.00 81.19 526 PHE A C 1
ATOM 4286 O O . PHE A 1 526 ? 3.847 -19.345 -8.905 1.00 81.19 526 PHE A O 1
ATOM 4293 N N . LYS A 1 527 ? 4.890 -21.251 -9.531 1.00 78.19 527 LYS A N 1
ATOM 4294 C CA . LYS A 1 527 ? 4.730 -21.971 -8.254 1.00 78.19 527 LYS A CA 1
ATOM 4295 C C . LYS A 1 527 ? 5.327 -21.199 -7.071 1.00 78.19 527 LYS A C 1
ATOM 4297 O O . LYS A 1 527 ? 4.845 -21.308 -5.950 1.00 78.19 527 LYS A O 1
ATOM 4302 N N . TYR A 1 528 ? 6.380 -20.424 -7.324 1.00 77.94 528 TYR A N 1
ATOM 4303 C CA . TYR A 1 528 ? 7.162 -19.753 -6.290 1.00 77.94 528 TYR A CA 1
ATOM 4304 C C . TYR A 1 528 ? 6.836 -18.264 -6.156 1.00 77.94 528 TYR A C 1
ATOM 4306 O O . TYR A 1 528 ? 7.353 -17.626 -5.244 1.00 77.94 528 TYR A O 1
ATOM 4314 N N . LEU A 1 529 ? 6.010 -17.676 -7.031 1.00 72.50 529 LEU A N 1
ATOM 4315 C CA . LEU A 1 529 ? 5.620 -16.277 -6.853 1.00 72.50 529 LEU A CA 1
ATOM 4316 C C . LEU A 1 529 ? 4.788 -16.120 -5.575 1.00 72.50 529 LEU A C 1
ATOM 4318 O O . LEU A 1 529 ? 3.967 -16.993 -5.283 1.00 72.50 529 LEU A O 1
ATOM 4322 N N . PRO A 1 530 ? 4.941 -15.005 -4.835 1.00 54.34 530 PRO A N 1
ATOM 4323 C CA . PRO A 1 530 ? 4.005 -14.666 -3.776 1.00 54.34 530 PRO A CA 1
ATOM 4324 C C . PRO A 1 530 ? 2.601 -14.633 -4.388 1.00 54.34 530 PRO A C 1
ATOM 4326 O O . PRO A 1 530 ? 2.308 -13.782 -5.230 1.00 54.34 530 PRO A O 1
ATOM 4329 N N . LYS A 1 531 ? 1.747 -15.600 -4.032 1.00 47.03 531 LYS A N 1
ATOM 4330 C CA . LYS A 1 531 ? 0.331 -15.566 -4.410 1.00 47.03 531 LYS A CA 1
ATOM 4331 C C . LYS A 1 531 ? -0.223 -14.267 -3.801 1.00 47.03 531 LYS A C 1
ATOM 4333 O O . LYS A 1 531 ? 0.054 -13.991 -2.634 1.00 47.03 531 LYS A O 1
ATOM 4338 N N . GLU A 1 532 ? -0.955 -13.446 -4.564 1.00 40.69 532 GLU A N 1
ATOM 4339 C CA . GLU A 1 532 ? -1.759 -12.367 -3.970 1.00 40.69 532 GLU A CA 1
ATOM 4340 C C . GLU A 1 532 ? -2.740 -13.042 -3.006 1.00 40.69 532 GLU A C 1
ATOM 4342 O O . GLU A 1 532 ? -3.773 -13.577 -3.410 1.00 40.69 532 GLU A O 1
ATOM 4347 N N . GLU A 1 533 ? -2.370 -13.126 -1.729 1.00 40.69 533 GLU A N 1
ATOM 4348 C CA . GLU A 1 533 ? -3.222 -13.724 -0.720 1.00 40.69 533 GLU A CA 1
ATOM 4349 C C . GLU A 1 533 ? -4.459 -12.837 -0.592 1.00 40.69 533 GLU A C 1
ATOM 4351 O O . GLU A 1 533 ? -4.420 -11.764 0.018 1.00 40.69 533 GLU A O 1
ATOM 4356 N N . LYS A 1 534 ? -5.597 -13.305 -1.124 1.00 43.78 534 LYS A N 1
ATOM 4357 C CA . LYS A 1 534 ? -6.893 -12.897 -0.581 1.00 43.78 534 LYS A CA 1
ATOM 4358 C C . LYS A 1 534 ? -6.821 -13.195 0.914 1.00 43.78 534 LYS A C 1
ATOM 4360 O O . LYS A 1 534 ? -6.815 -14.358 1.318 1.00 43.78 534 LYS A O 1
ATOM 4365 N N . LYS A 1 535 ? -6.703 -12.142 1.725 1.00 57.19 535 LYS A N 1
ATOM 4366 C CA . LYS A 1 535 ? -6.641 -12.264 3.183 1.00 57.19 535 LYS A CA 1
ATOM 4367 C C . LYS A 1 535 ? -7.842 -13.084 3.640 1.00 57.19 535 LYS A C 1
ATOM 4369 O O . LYS A 1 535 ? -8.964 -12.824 3.215 1.00 57.19 535 LYS A O 1
ATOM 4374 N N . ASN A 1 536 ? -7.599 -14.102 4.457 1.00 65.94 536 ASN A N 1
ATOM 4375 C CA . ASN A 1 536 ? -8.628 -15.033 4.888 1.00 65.94 536 ASN A CA 1
ATOM 4376 C C . ASN A 1 536 ? -9.706 -14.288 5.687 1.00 65.94 536 ASN A C 1
ATOM 4378 O O . ASN A 1 536 ? -9.398 -13.574 6.645 1.00 65.94 536 ASN A O 1
ATOM 4382 N N . VAL A 1 537 ? -10.965 -14.468 5.299 1.00 77.56 537 VAL A N 1
ATOM 4383 C CA . VAL A 1 537 ? -12.133 -13.860 5.941 1.00 77.56 537 VAL A CA 1
ATOM 4384 C C . VAL A 1 537 ? -12.984 -14.968 6.530 1.00 77.56 537 VAL A C 1
ATOM 4386 O O . VAL A 1 537 ? -13.372 -15.896 5.824 1.00 77.56 537 VAL A O 1
ATOM 4389 N N . ILE A 1 538 ? -13.302 -14.864 7.814 1.00 84.19 538 ILE A N 1
ATOM 4390 C CA . ILE A 1 538 ? -14.100 -15.857 8.528 1.00 84.19 538 ILE A CA 1
ATOM 4391 C C . ILE A 1 538 ? -15.515 -15.306 8.697 1.00 84.19 538 ILE A C 1
ATOM 4393 O O . ILE A 1 538 ? -15.704 -14.239 9.276 1.00 84.19 538 ILE A O 1
ATOM 4397 N N . LEU A 1 539 ? -16.527 -16.026 8.216 1.00 83.62 539 LEU A N 1
ATOM 4398 C CA . LEU A 1 539 ? -17.915 -15.643 8.467 1.00 83.62 539 LEU A CA 1
ATOM 4399 C C . LEU A 1 539 ? -18.299 -15.984 9.911 1.00 83.62 539 LEU A C 1
ATOM 4401 O O . LEU A 1 539 ? -18.150 -17.126 10.350 1.00 83.62 539 LEU A O 1
ATOM 4405 N N . ALA A 1 540 ? -18.858 -15.017 10.638 1.00 79.44 540 ALA A N 1
ATOM 4406 C CA . ALA A 1 540 ? -19.350 -15.200 12.004 1.00 79.44 540 ALA A CA 1
ATOM 4407 C C . ALA A 1 540 ? -20.371 -16.352 12.096 1.00 79.44 540 ALA A C 1
ATOM 4409 O O . ALA A 1 540 ? -20.373 -17.126 13.055 1.00 79.44 540 ALA A O 1
ATOM 4410 N N . SER A 1 541 ? -21.192 -16.524 11.053 1.00 75.62 541 SER A N 1
ATOM 4411 C CA . SER A 1 541 ? -22.151 -17.631 10.949 1.00 75.62 541 SER A CA 1
ATOM 4412 C C . SER A 1 541 ? -21.494 -19.014 10.845 1.00 75.62 541 SER A C 1
ATOM 4414 O O . SER A 1 541 ? -22.085 -19.996 11.292 1.00 75.62 541 SER A O 1
ATOM 4416 N N . ASP A 1 542 ? -20.276 -19.116 10.314 1.00 74.94 542 ASP A N 1
ATOM 4417 C CA . ASP A 1 542 ? -19.554 -20.387 10.216 1.00 74.94 542 ASP A CA 1
ATOM 4418 C C . ASP A 1 542 ? -18.883 -20.759 11.544 1.00 74.94 542 ASP A C 1
ATOM 4420 O O . ASP A 1 542 ? -18.921 -21.923 11.944 1.00 74.94 542 ASP A O 1
ATOM 4424 N N . LEU A 1 543 ? -18.399 -19.767 12.301 1.00 67.56 543 LEU A N 1
ATOM 4425 C CA . LEU A 1 543 ? -17.969 -19.936 13.698 1.00 67.56 543 LEU A CA 1
ATOM 4426 C C . LEU A 1 543 ? -19.122 -20.393 14.613 1.00 67.56 543 LEU A C 1
ATOM 4428 O O . LEU A 1 543 ? -18.931 -21.239 15.491 1.00 67.56 543 LEU A O 1
ATOM 4432 N N . ALA A 1 544 ? -20.337 -19.875 14.397 1.00 57.75 544 ALA A N 1
ATOM 4433 C CA . ALA A 1 544 ? -21.519 -20.263 15.171 1.00 57.75 544 ALA A CA 1
ATOM 4434 C C . ALA A 1 544 ? -21.935 -21.725 14.933 1.00 57.75 544 ALA A C 1
ATOM 4436 O O . ALA A 1 544 ? -22.307 -22.426 15.872 1.00 57.75 544 ALA A O 1
ATOM 4437 N N . LYS A 1 545 ? -21.816 -22.226 13.695 1.00 57.09 545 LYS A N 1
ATOM 4438 C CA . LYS A 1 545 ? -22.134 -23.628 13.357 1.00 57.09 545 LYS A CA 1
ATOM 4439 C C . LYS A 1 545 ? -21.172 -24.635 13.993 1.00 57.09 545 LYS A C 1
ATOM 4441 O O . LYS A 1 545 ? -21.560 -25.775 14.218 1.00 57.09 545 LYS A O 1
ATOM 4446 N N . GLN A 1 546 ? -19.935 -24.230 14.282 1.00 50.88 546 GLN A N 1
ATOM 4447 C CA . GLN A 1 546 ? -18.912 -25.103 14.868 1.00 50.88 546 GLN A CA 1
ATOM 4448 C C . GLN A 1 546 ? -19.057 -25.290 16.387 1.00 50.88 546 GLN A C 1
ATOM 4450 O O . GLN A 1 546 ? -18.464 -26.213 16.941 1.00 50.88 546 GLN A O 1
ATOM 4455 N N . THR A 1 547 ? -19.824 -24.437 17.074 1.00 47.84 547 THR A N 1
ATOM 4456 C CA . THR A 1 547 ? -19.837 -24.375 18.548 1.00 47.84 547 THR A CA 1
ATOM 4457 C C . THR A 1 547 ? -21.130 -24.864 19.211 1.00 47.84 547 THR A C 1
ATOM 4459 O O . THR A 1 547 ? -21.194 -24.872 20.438 1.00 47.84 547 THR A O 1
ATOM 4462 N N . ASP A 1 548 ? -22.142 -25.310 18.449 1.00 41.12 548 ASP A N 1
ATOM 4463 C CA . ASP A 1 548 ? -23.465 -25.769 18.947 1.00 41.12 548 ASP A CA 1
ATOM 4464 C C . ASP A 1 548 ? -24.140 -24.773 19.934 1.00 41.12 548 ASP A C 1
ATOM 4466 O O . ASP A 1 548 ? -25.047 -25.115 20.697 1.00 41.12 548 ASP A O 1
ATOM 4470 N N . GLN A 1 549 ? -23.694 -23.510 19.923 1.00 47.66 549 GLN A N 1
ATOM 4471 C CA . GLN A 1 549 ? -24.104 -22.431 20.817 1.00 47.66 549 GLN A CA 1
ATOM 4472 C C . GLN A 1 549 ? -24.561 -21.221 19.998 1.00 47.66 549 GLN A C 1
ATOM 4474 O O . GLN A 1 549 ? -23.919 -20.825 19.028 1.00 47.66 549 GLN A O 1
ATOM 4479 N N . ASP A 1 550 ? -25.658 -20.593 20.423 1.00 48.62 550 ASP A N 1
ATOM 4480 C CA . ASP A 1 550 ? -26.074 -19.288 19.909 1.00 48.62 550 ASP A CA 1
ATOM 4481 C C . ASP A 1 550 ? -25.051 -18.224 20.351 1.00 48.62 550 ASP A C 1
ATOM 4483 O O . ASP A 1 550 ? -25.095 -17.725 21.479 1.00 48.62 550 ASP A O 1
ATOM 4487 N N . LEU A 1 551 ? -24.084 -17.907 19.479 1.00 48.91 551 LEU A N 1
ATOM 4488 C CA . LEU A 1 551 ? -22.995 -16.970 19.781 1.00 48.91 551 LEU A CA 1
ATOM 4489 C C . LEU A 1 551 ? -23.491 -15.547 20.085 1.00 48.91 551 LEU A C 1
ATOM 4491 O O . LEU A 1 551 ? -22.769 -14.806 20.755 1.00 48.91 551 LEU A O 1
ATOM 4495 N N . THR A 1 552 ? -24.728 -15.198 19.707 1.00 44.78 552 THR A N 1
ATOM 4496 C CA . THR A 1 552 ? -25.353 -13.897 20.014 1.00 44.78 552 THR A CA 1
ATOM 4497 C C . THR A 1 552 ? -25.790 -13.761 21.478 1.00 44.78 552 THR A C 1
ATOM 4499 O O . THR A 1 552 ? -26.059 -12.658 21.953 1.00 44.78 552 THR A O 1
ATOM 4502 N N . GLN A 1 553 ? -25.822 -14.863 22.240 1.00 50.12 553 GLN A N 1
ATOM 4503 C CA . GLN A 1 553 ? -26.165 -14.856 23.662 1.00 50.12 553 GLN A CA 1
ATOM 4504 C C . GLN A 1 553 ? -24.913 -15.038 24.518 1.00 50.12 553 GLN A C 1
ATOM 4506 O O . GLN A 1 553 ? -24.187 -16.030 24.424 1.00 50.12 553 GLN A O 1
ATOM 4511 N N . ILE A 1 554 ? -24.619 -14.060 25.371 1.00 52.84 554 ILE A N 1
ATOM 4512 C CA . ILE A 1 554 ? -23.525 -14.161 26.336 1.00 52.84 554 ILE A CA 1
ATOM 4513 C C . ILE A 1 554 ? -24.067 -14.836 27.605 1.00 52.84 554 ILE A C 1
ATOM 4515 O O . ILE A 1 554 ? -24.966 -14.313 28.264 1.00 52.84 554 ILE A O 1
ATOM 4519 N N . ALA A 1 555 ? -23.541 -16.019 27.932 1.00 55.66 555 ALA A N 1
ATOM 4520 C CA . ALA A 1 555 ? -23.871 -16.726 29.168 1.00 55.66 555 ALA A CA 1
ATOM 4521 C C . ALA A 1 555 ? -23.402 -15.926 30.398 1.00 55.66 555 ALA A C 1
ATOM 4523 O O . ALA A 1 555 ? -22.383 -15.239 30.346 1.00 55.66 555 ALA A O 1
ATOM 4524 N N . THR A 1 556 ? -24.099 -16.061 31.530 1.00 53.78 556 THR A N 1
ATOM 4525 C CA . THR A 1 556 ? -23.776 -15.373 32.798 1.00 53.78 556 THR A CA 1
ATOM 4526 C C . THR A 1 556 ? -22.377 -15.680 33.349 1.00 53.78 556 THR A C 1
ATOM 4528 O O . THR A 1 556 ? -21.891 -14.943 34.196 1.00 53.78 556 THR A O 1
ATOM 4531 N N . ASP A 1 557 ? -21.702 -16.719 32.845 1.00 62.00 557 ASP A N 1
ATOM 4532 C CA . ASP A 1 557 ? -20.358 -17.130 33.272 1.00 62.00 557 ASP A CA 1
ATOM 4533 C C . ASP A 1 557 ? -19.232 -16.755 32.282 1.00 62.00 557 ASP A C 1
ATOM 4535 O O . ASP A 1 557 ? -18.095 -17.218 32.458 1.00 62.00 557 ASP A O 1
ATOM 4539 N N . SER A 1 558 ? -19.519 -15.942 31.256 1.00 79.88 558 SER A N 1
ATOM 4540 C CA . SER A 1 558 ? -18.550 -15.571 30.211 1.00 79.88 558 SER A CA 1
ATOM 4541 C C . SER A 1 558 ? -17.327 -14.822 30.755 1.00 79.88 558 SER A C 1
ATOM 4543 O O . SER A 1 558 ? -17.372 -14.174 31.811 1.00 79.88 558 SER A O 1
ATOM 4545 N N . ALA A 1 559 ? -16.210 -14.898 30.030 1.00 84.50 559 ALA A N 1
ATOM 4546 C CA . ALA A 1 559 ? -15.014 -14.117 30.328 1.00 84.50 559 ALA A CA 1
ATOM 4547 C C . ALA A 1 559 ? -15.324 -12.614 30.317 1.00 84.50 559 ALA A C 1
ATOM 4549 O O . ALA A 1 559 ? -14.878 -11.907 31.221 1.00 84.50 559 ALA A O 1
ATOM 4550 N N . PHE A 1 560 ? -16.170 -12.155 29.387 1.00 87.44 560 PHE A N 1
ATOM 4551 C CA . PHE A 1 560 ? -16.610 -10.760 29.335 1.00 87.44 560 PHE A CA 1
ATOM 4552 C C . PHE A 1 560 ? -17.377 -10.332 30.596 1.00 87.44 560 PHE A C 1
ATOM 4554 O O . PHE A 1 560 ? -17.058 -9.308 31.200 1.00 87.44 560 PHE A O 1
ATOM 4561 N N . HIS A 1 561 ? -18.336 -11.141 31.066 1.00 87.56 561 HIS A N 1
ATOM 4562 C CA . HIS A 1 561 ? -19.092 -10.847 32.288 1.00 87.56 561 HIS A CA 1
ATOM 4563 C C . HIS A 1 561 ? -18.164 -10.714 33.506 1.00 87.56 561 HIS A C 1
ATOM 4565 O O . HIS A 1 561 ? -18.259 -9.758 34.277 1.00 87.56 561 HIS A O 1
ATOM 4571 N N . LYS A 1 562 ? -17.203 -11.636 33.643 1.00 90.00 562 LYS A N 1
ATOM 4572 C CA . LYS A 1 562 ? -16.203 -11.610 34.722 1.00 90.00 562 LYS A CA 1
ATOM 4573 C C . LYS A 1 562 ? -15.270 -10.397 34.628 1.00 90.00 562 LYS A C 1
ATOM 4575 O O . LYS A 1 562 ? -14.898 -9.852 35.670 1.00 90.00 562 LYS A O 1
ATOM 4580 N N . ALA A 1 563 ? -14.899 -9.980 33.418 1.00 93.12 563 ALA A N 1
ATOM 4581 C CA . ALA A 1 563 ? -14.075 -8.797 33.180 1.00 93.12 563 ALA A CA 1
ATOM 4582 C C . ALA A 1 563 ? -14.799 -7.520 33.622 1.00 93.12 563 ALA A C 1
ATOM 4584 O O . ALA A 1 563 ? -14.280 -6.747 34.432 1.00 93.12 563 ALA A O 1
ATOM 4585 N N . ILE A 1 564 ? -16.047 -7.351 33.175 1.00 93.88 564 ILE A N 1
ATOM 4586 C CA . ILE A 1 564 ? -16.909 -6.232 33.570 1.00 93.88 564 ILE A CA 1
ATOM 4587 C C . ILE A 1 564 ? -17.096 -6.206 35.088 1.00 93.88 564 ILE A C 1
ATOM 4589 O O . ILE A 1 564 ? -16.919 -5.153 35.700 1.00 93.88 564 ILE A O 1
ATOM 4593 N N . GLN A 1 565 ? -17.351 -7.356 35.721 1.00 93.12 565 GLN A N 1
ATOM 4594 C CA . GLN A 1 565 ? -17.466 -7.445 37.176 1.00 93.12 565 GLN A CA 1
ATOM 4595 C C . GLN A 1 565 ? -16.194 -6.957 37.889 1.00 93.12 565 GLN A C 1
ATOM 4597 O O . GLN A 1 565 ? -16.285 -6.097 38.765 1.00 93.12 565 GLN A O 1
ATOM 4602 N N . ARG A 1 566 ? -15.002 -7.418 37.484 1.00 93.62 566 ARG A N 1
ATOM 4603 C CA . ARG A 1 566 ? -13.719 -6.980 38.072 1.00 93.62 566 ARG A CA 1
ATOM 4604 C C . ARG A 1 566 ? -13.464 -5.485 37.905 1.00 93.62 566 ARG A C 1
ATOM 4606 O O . ARG A 1 566 ? -12.962 -4.835 38.827 1.00 93.62 566 ARG A O 1
ATOM 4613 N N . VAL A 1 567 ? -13.766 -4.943 36.727 1.00 95.12 567 VAL A N 1
ATOM 4614 C CA . VAL A 1 567 ? -13.600 -3.513 36.447 1.00 95.12 567 VAL A CA 1
ATOM 4615 C C . VAL A 1 567 ? -14.584 -2.706 37.290 1.00 95.12 567 VAL A C 1
ATOM 4617 O O . VAL A 1 567 ? -14.174 -1.756 37.952 1.00 95.12 567 VAL A O 1
ATOM 4620 N N . PHE A 1 568 ? -15.854 -3.111 37.364 1.00 96.06 568 PHE A N 1
ATOM 4621 C CA . PHE A 1 568 ? -16.899 -2.385 38.094 1.00 96.06 568 PHE A CA 1
ATOM 4622 C C . PHE A 1 568 ? -16.749 -2.498 39.616 1.00 96.06 568 PHE A C 1
ATOM 4624 O O . PHE A 1 568 ? -17.102 -1.556 40.330 1.00 96.06 568 PHE A O 1
ATOM 4631 N N . GLU A 1 569 ? -16.170 -3.587 40.126 1.00 94.19 569 GLU A N 1
ATOM 4632 C CA . GLU A 1 569 ? -15.783 -3.722 41.536 1.00 94.19 569 GLU A CA 1
ATOM 4633 C C . GLU A 1 569 ? -14.804 -2.620 41.960 1.00 94.19 569 GLU A C 1
ATOM 4635 O O . GLU A 1 569 ? -14.931 -2.068 43.055 1.00 94.19 569 GLU A O 1
ATOM 4640 N N . LYS A 1 570 ? -13.861 -2.260 41.079 1.00 91.25 570 LYS A N 1
ATOM 4641 C CA . LYS A 1 570 ? -12.854 -1.220 41.334 1.00 91.25 570 LYS A CA 1
ATOM 4642 C C . LYS A 1 570 ? -13.353 0.180 40.978 1.00 91.25 570 LYS A C 1
ATOM 4644 O O . LYS A 1 570 ? -13.222 1.097 41.783 1.00 91.25 570 LYS A O 1
ATOM 4649 N N . ALA A 1 571 ? -13.907 0.342 39.779 1.00 91.69 571 ALA A N 1
ATOM 4650 C CA . ALA A 1 571 ? -14.274 1.634 39.206 1.00 91.69 571 ALA A CA 1
ATOM 4651 C C . ALA A 1 571 ? -15.609 2.172 39.737 1.00 91.69 571 ALA A C 1
ATOM 4653 O O . ALA A 1 571 ? -15.800 3.383 39.783 1.00 91.69 571 ALA A O 1
ATOM 4654 N N . ARG A 1 572 ? -16.525 1.286 40.166 1.00 95.12 572 ARG A N 1
ATOM 4655 C CA . ARG A 1 572 ? -17.854 1.640 40.700 1.00 95.12 572 ARG A CA 1
ATOM 4656 C C . ARG A 1 572 ? -18.599 2.677 39.825 1.00 95.12 572 ARG A C 1
ATOM 4658 O O . ARG A 1 572 ? -19.083 3.673 40.377 1.00 95.12 572 ARG A O 1
ATOM 4665 N N . PRO A 1 573 ? -18.705 2.466 38.496 1.00 95.94 573 PRO A N 1
ATOM 4666 C CA . PRO A 1 573 ? -19.122 3.502 37.552 1.00 95.94 573 PRO A CA 1
ATOM 4667 C C . PRO A 1 573 ? -20.541 4.016 37.825 1.00 95.94 573 PRO A C 1
ATOM 4669 O O . PRO A 1 573 ? -21.435 3.268 38.227 1.00 95.94 573 PRO A O 1
ATOM 4672 N N . LYS A 1 574 ? -20.748 5.316 37.609 1.00 95.31 574 LYS A N 1
ATOM 4673 C CA . LYS A 1 574 ? -22.031 6.018 37.740 1.00 95.31 574 LYS A CA 1
ATOM 4674 C C . LYS A 1 574 ? -22.552 6.558 36.421 1.00 95.31 574 LYS A C 1
ATOM 4676 O O . LYS A 1 574 ? -23.752 6.762 36.326 1.00 95.31 574 LYS A O 1
ATOM 4681 N N . LYS A 1 575 ? -21.694 6.785 35.434 1.00 97.38 575 LYS A N 1
ATOM 4682 C CA . LYS A 1 575 ? -22.062 7.276 34.105 1.00 97.38 575 LYS A CA 1
ATOM 4683 C C . LYS A 1 575 ? -21.587 6.292 33.056 1.00 97.38 575 LYS A C 1
ATOM 4685 O O . LYS A 1 575 ? -20.381 6.145 32.856 1.00 97.38 575 LYS A O 1
ATOM 4690 N N . ILE A 1 576 ? -22.529 5.607 32.426 1.00 97.75 576 ILE A N 1
ATOM 4691 C CA . ILE A 1 576 ? -22.245 4.498 31.520 1.00 97.75 576 ILE A CA 1
ATOM 4692 C C . ILE A 1 576 ? -22.927 4.777 30.190 1.00 97.75 576 ILE A C 1
ATOM 4694 O O . ILE A 1 576 ? -24.104 5.143 30.160 1.00 97.75 576 ILE A O 1
ATOM 4698 N N . VAL A 1 577 ? -22.186 4.604 29.102 1.00 96.94 577 VAL A N 1
ATOM 4699 C CA . VAL A 1 577 ? -22.716 4.676 27.741 1.00 96.94 577 VAL A CA 1
ATOM 4700 C C . VAL A 1 577 ? -22.322 3.425 26.967 1.00 96.94 577 VAL A C 1
ATOM 4702 O O . VAL A 1 577 ? -21.193 2.954 27.072 1.00 96.94 577 VAL A O 1
ATOM 4705 N N . GLU A 1 578 ? -23.268 2.893 26.210 1.00 96.25 578 GLU A N 1
ATOM 4706 C CA . GLU A 1 578 ? -23.107 1.753 25.314 1.00 96.25 578 GLU A CA 1
ATOM 4707 C C . GLU A 1 578 ? -23.668 2.116 23.931 1.00 96.25 578 GLU A C 1
ATOM 4709 O O . GLU A 1 578 ? -24.724 2.751 23.832 1.00 96.25 578 GLU A O 1
ATOM 4714 N N . THR A 1 579 ? -22.980 1.717 22.864 1.00 93.62 579 THR A N 1
ATOM 4715 C CA . THR A 1 579 ? -23.565 1.634 21.515 1.00 93.62 579 THR A CA 1
ATOM 4716 C C . THR A 1 579 ? -23.909 0.186 21.202 1.00 93.62 579 THR A C 1
ATOM 4718 O O . THR A 1 579 ? -23.228 -0.700 21.699 1.00 93.62 579 THR A O 1
ATOM 4721 N N . GLY A 1 580 ? -24.961 -0.049 20.412 1.00 85.62 580 GLY A N 1
ATOM 4722 C CA . GLY A 1 580 ? -25.323 -1.396 19.963 1.00 85.62 580 GLY A CA 1
ATOM 4723 C C . GLY A 1 580 ? -26.233 -2.168 20.915 1.00 85.62 580 GLY A C 1
ATOM 4724 O O . GLY A 1 580 ? -25.966 -3.325 21.215 1.00 85.62 580 GLY A O 1
ATOM 4725 N N . THR A 1 581 ? -27.336 -1.568 21.392 1.00 87.25 581 THR A N 1
ATOM 4726 C CA . THR A 1 581 ? -28.289 -2.285 22.270 1.00 87.25 581 THR A CA 1
ATOM 4727 C C . THR A 1 581 ? -28.785 -3.600 21.652 1.00 87.25 581 THR A C 1
ATOM 4729 O O . THR A 1 581 ? -29.032 -4.578 22.369 1.00 87.25 581 THR A O 1
ATOM 4732 N N . TYR A 1 582 ? -29.010 -3.617 20.334 1.00 90.38 582 TYR A N 1
ATOM 4733 C CA . TYR A 1 582 ? -29.647 -4.705 19.605 1.00 90.38 582 TYR A CA 1
ATOM 4734 C C . TYR A 1 582 ? -30.952 -5.138 20.299 1.00 90.38 582 TYR A C 1
ATOM 4736 O O . TYR A 1 582 ? -31.853 -4.328 20.513 1.00 90.38 582 TYR A O 1
ATOM 4744 N N . LEU A 1 583 ? -31.077 -6.405 20.704 1.00 90.94 583 LEU A N 1
ATOM 4745 C CA . LEU A 1 583 ? -32.248 -6.933 21.418 1.00 90.94 583 LEU A CA 1
ATOM 4746 C C . LEU A 1 583 ? -32.149 -6.802 22.952 1.00 90.94 583 LEU A C 1
ATOM 4748 O O . LEU A 1 583 ? -32.988 -7.356 23.668 1.00 90.94 583 LEU A O 1
ATOM 4752 N N . GLY A 1 584 ? -31.118 -6.140 23.484 1.00 85.81 584 GLY A N 1
ATOM 4753 C CA . GLY A 1 584 ? -30.893 -5.933 24.921 1.00 85.81 584 GLY A CA 1
ATOM 4754 C C . GLY A 1 584 ? -30.549 -7.202 25.711 1.00 85.81 584 GLY A C 1
ATOM 4755 O O . GLY A 1 584 ? -30.584 -7.196 26.943 1.00 85.81 584 GLY A O 1
ATOM 4756 N N . ALA A 1 585 ? -30.255 -8.317 25.036 1.00 83.62 585 ALA A N 1
ATOM 4757 C CA . ALA A 1 585 ? -30.029 -9.619 25.668 1.00 83.62 585 ALA A CA 1
ATOM 4758 C C . ALA A 1 585 ? -28.554 -9.911 26.013 1.00 83.62 585 ALA A C 1
ATOM 4760 O O . ALA A 1 585 ? -28.324 -10.797 26.840 1.00 83.62 585 ALA A O 1
ATOM 4761 N N . GLY A 1 586 ? -27.606 -9.182 25.409 1.00 86.19 586 GLY A N 1
ATOM 4762 C CA . GLY A 1 586 ? -26.155 -9.373 25.530 1.00 86.19 586 GLY A CA 1
ATOM 4763 C C . GLY A 1 586 ? -25.480 -8.402 26.506 1.00 86.19 586 GLY A C 1
ATOM 4764 O O . GLY A 1 586 ? -25.817 -8.377 27.695 1.00 86.19 586 GLY A O 1
ATOM 4765 N N . THR A 1 587 ? -24.535 -7.613 25.992 1.00 89.25 587 THR A N 1
ATOM 4766 C CA . THR A 1 587 ? -23.723 -6.589 26.685 1.00 89.25 587 THR A CA 1
ATOM 4767 C C . THR A 1 587 ? -24.561 -5.691 27.610 1.00 89.25 587 THR A C 1
ATOM 4769 O O . THR A 1 587 ? -24.283 -5.621 28.815 1.00 89.25 587 THR A O 1
ATOM 4772 N N . THR A 1 588 ? -25.697 -5.170 27.133 1.00 92.62 588 THR A N 1
ATOM 4773 C CA . THR A 1 588 ? -26.612 -4.326 27.929 1.00 92.62 588 THR A CA 1
ATOM 4774 C C . THR A 1 588 ? -27.149 -5.021 29.189 1.00 92.62 588 THR A C 1
ATOM 4776 O O . THR A 1 588 ? -27.226 -4.434 30.278 1.00 92.62 588 THR A O 1
ATOM 4779 N N . SER A 1 589 ? -27.542 -6.294 29.059 1.00 90.88 589 SER A N 1
ATOM 4780 C CA . SER A 1 589 ? -28.049 -7.102 30.177 1.00 90.88 589 SER A CA 1
ATOM 4781 C C . SER A 1 589 ? -26.938 -7.424 31.178 1.00 90.88 589 SER A C 1
ATOM 4783 O O . SER A 1 589 ? -27.197 -7.424 32.380 1.00 90.88 589 SER A O 1
ATOM 4785 N N . ILE A 1 590 ? -25.713 -7.668 30.701 1.00 90.69 590 ILE A N 1
ATOM 4786 C CA . ILE A 1 590 ? -24.543 -7.938 31.549 1.00 90.69 590 ILE A CA 1
ATOM 4787 C C . ILE A 1 590 ? -24.222 -6.735 32.420 1.00 90.69 590 ILE A C 1
ATOM 4789 O O . ILE A 1 590 ? -24.151 -6.882 33.637 1.00 90.69 590 ILE A O 1
ATOM 4793 N N . ILE A 1 591 ? -24.105 -5.548 31.822 1.00 93.12 591 ILE A N 1
ATOM 4794 C CA . ILE A 1 591 ? -23.825 -4.314 32.562 1.00 93.12 591 ILE A CA 1
ATOM 4795 C C . ILE A 1 591 ? -24.901 -4.089 33.634 1.00 93.12 591 ILE A C 1
ATOM 4797 O O . ILE A 1 591 ? -24.581 -3.842 34.799 1.00 93.12 591 ILE A O 1
ATOM 4801 N N . SER A 1 592 ? -26.180 -4.241 33.271 1.00 93.12 592 SER A N 1
ATOM 4802 C CA . SER A 1 592 ? -27.304 -4.068 34.203 1.00 93.12 592 SER A CA 1
ATOM 4803 C C . SER A 1 592 ? -27.285 -5.080 35.356 1.00 93.12 592 SER A C 1
ATOM 4805 O O . SER A 1 592 ? -27.528 -4.710 36.508 1.00 93.12 592 SER A O 1
ATOM 4807 N N . ALA A 1 593 ? -26.972 -6.348 35.071 1.00 91.19 593 ALA A N 1
ATOM 4808 C CA . ALA A 1 593 ? -26.822 -7.387 36.086 1.00 91.19 593 ALA A CA 1
ATOM 4809 C C . ALA A 1 593 ? -25.655 -7.074 37.035 1.00 91.19 593 ALA A C 1
ATOM 4811 O O . ALA A 1 593 ? -25.851 -7.030 38.248 1.00 91.19 593 ALA A O 1
ATOM 4812 N N . THR A 1 594 ? -24.479 -6.733 36.500 1.00 93.00 594 THR A N 1
ATOM 4813 C CA . THR A 1 594 ? -23.289 -6.407 37.298 1.00 93.00 594 THR A CA 1
ATOM 4814 C C . THR A 1 594 ? -23.511 -5.199 38.213 1.00 93.00 594 THR A C 1
ATOM 4816 O O . THR A 1 594 ? -23.105 -5.220 39.377 1.00 93.00 594 THR A O 1
ATOM 4819 N N . LEU A 1 595 ? -24.191 -4.148 37.739 1.00 93.50 595 LEU A N 1
ATOM 4820 C CA . LEU A 1 595 ? -24.547 -2.994 38.576 1.00 93.50 595 LEU A CA 1
ATOM 4821 C C . LEU A 1 595 ? -25.399 -3.406 39.784 1.00 93.50 595 LEU A C 1
ATOM 4823 O O . LEU A 1 595 ? -25.153 -2.939 40.902 1.00 93.50 595 LEU A O 1
ATOM 4827 N N . ARG A 1 596 ? -26.380 -4.292 39.570 1.00 91.44 596 ARG A N 1
ATOM 4828 C CA . ARG A 1 596 ? -27.252 -4.822 40.624 1.00 91.44 596 ARG A CA 1
ATOM 4829 C C . ARG A 1 596 ? -26.482 -5.708 41.598 1.00 91.44 596 ARG A C 1
ATOM 4831 O O . ARG A 1 596 ? -26.589 -5.485 42.804 1.00 91.44 596 ARG A O 1
ATOM 4838 N N . ASP A 1 597 ? -25.696 -6.650 41.088 1.00 91.31 597 ASP A N 1
ATOM 4839 C CA . ASP A 1 597 ? -24.956 -7.632 41.888 1.00 91.31 597 ASP A CA 1
ATOM 4840 C C . ASP A 1 597 ? -23.920 -6.961 42.799 1.00 91.31 597 ASP A C 1
ATOM 4842 O O . ASP A 1 597 ? -23.764 -7.332 43.962 1.00 91.31 597 ASP A O 1
ATOM 4846 N N . LEU A 1 598 ? -23.278 -5.894 42.315 1.00 93.75 598 LEU A N 1
ATOM 4847 C CA . LEU A 1 598 ? -22.328 -5.094 43.092 1.00 93.75 598 LEU A CA 1
ATOM 4848 C C . LEU A 1 598 ? -22.993 -4.002 43.949 1.00 93.75 598 LEU A C 1
ATOM 4850 O O . LEU A 1 598 ? -22.298 -3.220 44.607 1.00 93.75 598 LEU A O 1
ATOM 4854 N N . GLY A 1 599 ? -24.323 -3.877 43.935 1.00 92.12 599 GLY A N 1
ATOM 4855 C CA . GLY A 1 599 ? -25.041 -2.832 44.670 1.00 92.12 599 GLY A CA 1
ATOM 4856 C C . GLY A 1 599 ? -24.623 -1.408 44.265 1.00 92.12 599 GLY A C 1
ATOM 4857 O O . GLY A 1 599 ? -24.459 -0.522 45.112 1.00 92.12 599 GLY A O 1
ATOM 4858 N N . ILE A 1 600 ? -24.359 -1.169 42.978 1.00 92.62 600 ILE A N 1
ATOM 4859 C CA . ILE A 1 600 ? -24.088 0.166 42.429 1.00 92.62 600 ILE A CA 1
ATOM 4860 C C . ILE A 1 600 ? -25.434 0.865 42.185 1.00 92.62 600 ILE A C 1
ATOM 4862 O O . ILE A 1 600 ? -26.020 0.776 41.116 1.00 92.62 600 ILE A O 1
ATOM 4866 N N . THR A 1 601 ? -25.939 1.599 43.179 1.00 87.94 601 THR A N 1
ATOM 4867 C CA . THR A 1 601 ? -27.217 2.326 43.053 1.00 87.94 601 THR A CA 1
ATOM 4868 C C . THR A 1 601 ? -27.043 3.706 42.414 1.00 87.94 601 THR A C 1
ATOM 4870 O O . THR A 1 601 ? -26.074 4.406 42.723 1.00 87.94 601 THR A O 1
ATOM 4873 N N . GLY A 1 602 ? -28.004 4.140 41.594 1.00 86.81 602 GLY A N 1
ATOM 4874 C CA . GLY A 1 602 ? -28.026 5.488 41.006 1.00 86.81 602 GLY A CA 1
ATOM 4875 C C . GLY A 1 602 ? -27.015 5.707 39.878 1.00 86.81 602 GLY A C 1
ATOM 4876 O O . GLY A 1 602 ? -26.524 6.821 39.731 1.00 86.81 602 GLY A O 1
ATOM 4877 N N . ALA A 1 603 ? -26.654 4.652 39.144 1.00 92.56 603 ALA A N 1
ATOM 4878 C CA . ALA A 1 603 ? -25.932 4.800 37.886 1.00 92.56 603 ALA A CA 1
ATOM 4879 C C . ALA A 1 603 ? -26.890 5.293 36.788 1.00 92.56 603 ALA A C 1
ATOM 4881 O O . ALA A 1 603 ? -28.034 4.850 36.708 1.00 92.56 603 ALA A O 1
ATOM 4882 N N . GLU A 1 604 ? -26.417 6.211 35.956 1.00 95.69 604 GLU A N 1
ATOM 4883 C CA . GLU A 1 604 ? -27.058 6.639 34.721 1.00 95.69 604 GLU A CA 1
ATOM 4884 C C . GLU A 1 604 ? -26.449 5.822 33.583 1.00 95.69 604 GLU A C 1
ATOM 4886 O O . GLU A 1 604 ? -25.294 6.034 33.210 1.00 95.69 604 GLU A O 1
ATOM 4891 N N . PHE A 1 605 ? -27.207 4.848 33.080 1.00 96.56 605 PHE A N 1
ATOM 4892 C CA . PHE A 1 605 ? -26.776 3.966 32.003 1.00 96.56 605 PHE A CA 1
ATOM 4893 C C . PHE A 1 605 ? -27.595 4.248 30.745 1.00 96.56 605 PHE A C 1
ATOM 4895 O O . PHE A 1 605 ? -28.809 4.064 30.754 1.00 96.56 605 PHE A O 1
ATOM 4902 N N . TYR A 1 606 ? -26.933 4.690 29.679 1.00 97.06 606 TYR A N 1
ATOM 4903 C CA . TYR A 1 606 ? -27.522 4.880 28.358 1.00 97.06 606 TYR A CA 1
ATOM 4904 C C . TYR A 1 606 ? -27.046 3.809 27.383 1.00 97.06 606 TYR A C 1
ATOM 4906 O O . TYR A 1 606 ? -25.859 3.496 27.356 1.00 97.06 606 TYR A O 1
ATOM 4914 N N . SER A 1 607 ? -27.957 3.301 26.556 1.00 95.94 607 SER A N 1
ATOM 4915 C CA . SER A 1 607 ? -27.629 2.401 25.446 1.00 95.94 607 SER A CA 1
ATOM 4916 C C . SER A 1 607 ? -28.324 2.882 24.171 1.00 95.94 607 SER A C 1
ATOM 4918 O O . SER A 1 607 ? -29.494 3.275 24.219 1.00 95.94 607 SER A O 1
ATOM 4920 N N . ILE A 1 608 ? -27.584 2.942 23.064 1.00 95.44 608 ILE A N 1
ATOM 4921 C CA . ILE A 1 608 ? -28.013 3.561 21.802 1.00 95.44 608 ILE A CA 1
ATOM 4922 C C . ILE A 1 608 ? -28.290 2.480 20.752 1.00 95.44 608 ILE A C 1
ATOM 4924 O O . ILE A 1 608 ? -27.452 1.608 20.520 1.00 95.44 608 ILE A O 1
ATOM 4928 N N . GLU A 1 609 ? -29.435 2.590 20.074 1.00 94.25 609 GLU A N 1
ATOM 4929 C CA . GLU A 1 609 ? -29.838 1.706 18.978 1.00 94.25 609 GLU A CA 1
ATOM 4930 C C . GLU A 1 609 ? -30.559 2.488 17.869 1.00 94.25 609 GLU A C 1
ATOM 4932 O O . GLU A 1 609 ? -31.476 3.276 18.122 1.00 94.25 609 GLU A O 1
ATOM 4937 N N . ILE A 1 610 ? -30.141 2.259 16.625 1.00 92.50 610 ILE A N 1
ATOM 4938 C CA . ILE A 1 610 ? -30.647 2.952 15.433 1.00 92.50 610 ILE A CA 1
ATOM 4939 C C . ILE A 1 610 ? -31.831 2.217 14.802 1.00 92.50 610 ILE A C 1
ATOM 4941 O O . ILE A 1 610 ? -32.685 2.845 14.184 1.00 92.50 610 ILE A O 1
ATOM 4945 N N . ASN A 1 611 ? -31.937 0.900 14.976 1.00 93.19 611 ASN A N 1
ATOM 4946 C CA . ASN A 1 611 ? -33.063 0.134 14.472 1.00 93.19 611 ASN A CA 1
ATOM 4947 C C . ASN A 1 611 ? -34.252 0.218 15.455 1.00 93.19 611 ASN A C 1
ATOM 4949 O O . ASN A 1 611 ? -34.210 -0.367 16.545 1.00 93.19 611 ASN A O 1
ATOM 4953 N N . PRO A 1 612 ? -35.370 0.868 15.076 1.00 92.00 612 PRO A N 1
ATOM 4954 C CA . PRO A 1 612 ? -36.508 1.062 15.973 1.00 92.00 612 PRO A CA 1
ATOM 4955 C C . PRO A 1 612 ? -37.174 -0.254 16.402 1.00 92.00 612 PRO A C 1
ATOM 4957 O O . PRO A 1 612 ? -37.732 -0.329 17.499 1.00 92.00 612 PRO A O 1
ATOM 4960 N N . ALA A 1 613 ? -37.118 -1.299 15.569 1.00 92.56 613 ALA A N 1
ATOM 4961 C CA . ALA A 1 613 ? -37.678 -2.606 15.904 1.00 92.56 613 ALA A CA 1
ATOM 4962 C C . ALA A 1 613 ? -36.828 -3.325 16.962 1.00 92.56 613 ALA A C 1
ATOM 4964 O O . ALA A 1 613 ? -37.378 -3.882 17.915 1.00 92.56 613 ALA A O 1
ATOM 4965 N N . HIS A 1 614 ? -35.498 -3.267 16.834 1.00 94.25 614 HIS A N 1
ATOM 4966 C CA . HIS A 1 614 ? -34.579 -3.810 17.838 1.00 94.25 614 HIS A CA 1
ATOM 4967 C C . HIS A 1 614 ? -34.731 -3.079 19.170 1.00 94.25 614 HIS A C 1
ATOM 4969 O O . HIS A 1 614 ? -34.956 -3.722 20.194 1.00 94.25 614 HIS A O 1
ATOM 4975 N N . LEU A 1 615 ? -34.762 -1.745 19.140 1.00 92.62 615 LEU A N 1
ATOM 4976 C CA . LEU A 1 615 ? -34.992 -0.914 20.319 1.00 92.62 615 LEU A CA 1
ATOM 4977 C C . LEU A 1 615 ? -36.297 -1.287 21.045 1.00 92.62 615 LEU A C 1
ATOM 4979 O O . LEU A 1 615 ? -36.307 -1.466 22.264 1.00 92.62 615 LEU A O 1
ATOM 4983 N N . GLN A 1 616 ? -37.406 -1.442 20.310 1.00 92.75 616 GLN A N 1
ATOM 4984 C CA . GLN A 1 616 ? -38.688 -1.839 20.896 1.00 92.75 616 GLN A CA 1
ATOM 4985 C C . GLN A 1 616 ? -38.602 -3.218 21.565 1.00 92.75 616 GLN A C 1
ATOM 4987 O O . GLN A 1 616 ? -39.134 -3.411 22.663 1.00 92.75 616 GLN A O 1
ATOM 4992 N N . GLN A 1 617 ? -37.921 -4.170 20.928 1.00 92.88 617 GLN A N 1
ATOM 4993 C CA . GLN A 1 617 ? -37.730 -5.503 21.487 1.00 92.88 617 GLN A CA 1
ATOM 4994 C C . GLN A 1 617 ? -36.800 -5.486 22.712 1.00 92.88 617 GLN A C 1
ATOM 4996 O O . GLN A 1 617 ? -37.071 -6.189 23.688 1.00 92.88 617 GLN A O 1
ATOM 5001 N N . ALA A 1 618 ? -35.765 -4.642 22.717 1.00 93.06 618 ALA A N 1
ATOM 5002 C CA . ALA A 1 618 ? -34.873 -4.450 23.855 1.00 93.06 618 ALA A CA 1
ATOM 5003 C C . ALA A 1 618 ? -35.616 -3.927 25.092 1.00 93.06 618 ALA A C 1
ATOM 5005 O O . ALA A 1 618 ? -35.428 -4.470 26.182 1.00 93.06 618 ALA A O 1
ATOM 5006 N N . VAL A 1 619 ? -36.531 -2.957 24.932 1.00 92.56 619 VAL A N 1
ATOM 5007 C CA . VAL A 1 619 ? -37.399 -2.472 26.028 1.00 92.56 619 VAL A CA 1
ATOM 5008 C C . VAL A 1 619 ? -38.166 -3.630 26.675 1.00 92.56 619 VAL A C 1
ATOM 5010 O O . VAL A 1 619 ? -38.229 -3.735 27.902 1.00 92.56 619 VAL A O 1
ATOM 5013 N N . ILE A 1 620 ? -38.742 -4.517 25.858 1.00 91.25 620 ILE A N 1
ATOM 5014 C CA . ILE A 1 620 ? -39.510 -5.672 26.338 1.00 91.25 620 ILE A CA 1
ATOM 5015 C C . ILE A 1 620 ? -38.591 -6.653 27.077 1.00 91.25 620 ILE A C 1
ATOM 5017 O O . ILE A 1 620 ? -38.895 -7.045 28.205 1.00 91.25 620 ILE A O 1
ATOM 5021 N N . ASN A 1 621 ? -37.465 -7.025 26.465 1.00 91.44 621 ASN A N 1
ATOM 5022 C CA . ASN A 1 621 ? -36.541 -8.025 27.000 1.00 91.44 621 ASN A CA 1
ATOM 5023 C C . ASN A 1 621 ? -35.921 -7.584 28.335 1.00 91.44 621 ASN A C 1
ATOM 5025 O O . ASN A 1 621 ? -35.907 -8.349 29.304 1.00 91.44 621 ASN A O 1
ATOM 5029 N N . LEU A 1 622 ? -35.453 -6.337 28.417 1.00 91.38 622 LEU A N 1
ATOM 5030 C CA . LEU A 1 622 ? -34.859 -5.771 29.631 1.00 91.38 622 LEU A CA 1
ATOM 5031 C C . LEU A 1 622 ? -35.912 -5.580 30.731 1.00 91.38 622 LEU A C 1
ATOM 5033 O O . LEU A 1 622 ? -35.667 -5.930 31.888 1.00 91.38 622 LEU A O 1
ATOM 5037 N N . GLY A 1 623 ? -37.119 -5.130 30.370 1.00 89.12 623 GLY A N 1
ATOM 5038 C CA . GLY A 1 623 ? -38.244 -4.999 31.297 1.00 89.12 623 GLY A CA 1
ATOM 5039 C C . GLY A 1 623 ? -38.664 -6.332 31.924 1.00 89.12 623 GLY A C 1
ATOM 5040 O O . GLY A 1 623 ? -38.871 -6.403 33.136 1.00 89.12 623 GLY A O 1
ATOM 5041 N N . GLN A 1 624 ? -38.715 -7.414 31.139 1.00 89.25 624 GLN A N 1
ATOM 5042 C CA . GLN A 1 624 ? -39.007 -8.765 31.642 1.00 89.25 624 GLN A CA 1
ATOM 5043 C C . GLN A 1 624 ? -37.939 -9.285 32.616 1.00 89.25 624 GLN A C 1
ATOM 5045 O O . GLN A 1 624 ? -38.269 -9.999 33.562 1.00 89.25 624 GLN A O 1
ATOM 5050 N N . ARG A 1 625 ? -36.672 -8.896 32.425 1.00 86.94 625 ARG A N 1
ATOM 5051 C CA . ARG A 1 625 ? -35.552 -9.194 33.342 1.00 86.94 625 ARG A CA 1
ATOM 5052 C C . ARG A 1 625 ? -35.498 -8.244 34.551 1.00 86.94 625 ARG A C 1
ATOM 5054 O O . ARG A 1 625 ? -34.663 -8.398 35.445 1.00 86.94 625 ARG A O 1
ATOM 5061 N N . GLY A 1 626 ? -36.404 -7.266 34.606 1.00 86.44 626 GLY A N 1
ATOM 5062 C CA . GLY A 1 626 ? -36.481 -6.258 35.656 1.00 86.44 626 GLY A CA 1
ATOM 5063 C C . GLY A 1 626 ? -35.360 -5.222 35.597 1.00 86.44 626 GLY A C 1
ATOM 5064 O O . GLY A 1 626 ? -35.101 -4.580 36.611 1.00 86.44 626 GLY A O 1
ATOM 5065 N N . PHE A 1 627 ? -34.662 -5.073 34.469 1.00 88.38 627 PHE A N 1
ATOM 5066 C CA . PHE A 1 627 ? -33.618 -4.067 34.270 1.00 88.38 627 PHE A CA 1
ATOM 5067 C C . PHE A 1 627 ? -34.243 -2.762 33.772 1.00 88.38 627 PHE A C 1
ATOM 5069 O O . PHE A 1 627 ? -34.304 -2.493 32.579 1.00 88.38 627 PHE A O 1
ATOM 5076 N N . THR A 1 628 ? -34.748 -1.956 34.706 1.00 78.19 628 THR A N 1
ATOM 5077 C CA . THR A 1 628 ? -35.358 -0.645 34.414 1.00 78.19 628 THR A CA 1
ATOM 5078 C C . THR A 1 628 ? -34.373 0.520 34.514 1.00 78.19 628 THR A C 1
ATOM 5080 O O . THR A 1 628 ? -34.762 1.666 34.315 1.00 78.19 628 THR A O 1
ATOM 5083 N N . ASP A 1 629 ? -33.118 0.233 34.861 1.00 77.50 629 ASP A N 1
ATOM 5084 C CA . ASP A 1 629 ? -32.100 1.241 35.174 1.00 77.50 629 ASP A CA 1
ATOM 5085 C C . ASP A 1 629 ? -31.350 1.741 33.922 1.00 77.50 629 ASP A C 1
ATOM 5087 O O . ASP A 1 629 ? -30.630 2.736 33.991 1.00 77.50 629 ASP A O 1
ATOM 5091 N N . VAL A 1 630 ? -31.547 1.084 32.772 1.00 92.00 630 VAL A N 1
ATOM 5092 C CA . VAL A 1 630 ? -30.974 1.468 31.476 1.00 92.00 630 VAL A CA 1
ATOM 5093 C C . VAL A 1 630 ? -31.943 2.340 30.672 1.00 92.00 630 VAL A C 1
ATOM 5095 O O . VAL A 1 630 ? -33.122 2.022 30.506 1.00 92.00 630 VAL A O 1
ATOM 5098 N N . ARG A 1 631 ? -31.433 3.460 30.161 1.00 95.19 631 ARG A N 1
ATOM 5099 C CA . ARG A 1 631 ? -32.129 4.420 29.302 1.00 95.19 631 ARG A CA 1
ATOM 5100 C C . ARG A 1 631 ? -31.784 4.119 27.845 1.00 95.19 631 ARG A C 1
ATOM 5102 O O . ARG A 1 631 ? -30.685 4.421 27.388 1.00 95.19 631 ARG A O 1
ATOM 5109 N N . LEU A 1 632 ? -32.729 3.526 27.126 1.00 94.62 632 LEU A N 1
ATOM 5110 C CA . LEU A 1 632 ? -32.560 3.215 25.709 1.00 94.62 632 LEU A CA 1
ATOM 5111 C C . LEU A 1 632 ? -32.840 4.446 24.838 1.00 94.62 632 LEU A C 1
ATOM 5113 O O . LEU A 1 632 ? -33.882 5.089 24.996 1.00 94.62 632 LEU A O 1
ATOM 5117 N N . ILE A 1 633 ? -31.925 4.763 23.922 1.00 93.94 633 ILE A N 1
ATOM 5118 C CA . ILE A 1 633 ? -32.004 5.916 23.019 1.00 93.94 633 ILE A CA 1
ATOM 5119 C C . ILE A 1 633 ? -32.147 5.432 21.577 1.00 93.94 633 ILE A C 1
ATOM 5121 O O . ILE A 1 633 ? -31.346 4.632 21.105 1.00 93.94 633 ILE A O 1
ATOM 5125 N N . HIS A 1 634 ? -33.148 5.969 20.874 1.00 95.00 634 HIS A N 1
ATOM 5126 C CA . HIS A 1 634 ? -33.313 5.766 19.437 1.00 95.00 634 HIS A CA 1
ATOM 5127 C C . HIS A 1 634 ? -32.468 6.767 18.646 1.00 95.00 634 HIS A C 1
ATOM 5129 O O . HIS A 1 634 ? -32.710 7.970 18.762 1.00 95.00 634 HIS A O 1
ATOM 5135 N N . GLY A 1 635 ? -31.551 6.292 17.808 1.00 93.50 635 GLY A N 1
ATOM 5136 C CA . GLY A 1 635 ? -30.830 7.140 16.861 1.00 93.50 635 GLY A CA 1
ATOM 5137 C C . GLY A 1 635 ? -29.456 6.603 16.480 1.00 93.50 635 GLY A C 1
ATOM 5138 O O . GLY A 1 635 ? -28.977 5.618 17.036 1.00 93.50 635 GLY A O 1
ATOM 5139 N N . LEU A 1 636 ? -28.833 7.255 15.498 1.00 93.06 636 LEU A N 1
ATOM 5140 C CA . LEU A 1 636 ? -27.511 6.883 15.015 1.00 93.06 636 LEU A CA 1
ATOM 5141 C C . LEU A 1 636 ? -26.473 7.413 16.004 1.00 93.06 636 LEU A C 1
ATOM 5143 O O . LEU A 1 636 ? -26.543 8.563 16.440 1.00 93.06 636 LEU A O 1
ATOM 5147 N N . SER A 1 637 ? -25.517 6.568 16.369 1.00 93.31 637 SER A N 1
ATOM 5148 C CA . SER A 1 637 ? -24.491 6.877 17.364 1.00 93.31 637 SER A CA 1
ATOM 5149 C C . SER A 1 637 ? -23.630 8.083 16.971 1.00 93.31 637 SER A C 1
ATOM 5151 O O . SER A 1 637 ? -23.396 8.946 17.811 1.00 93.31 637 SER A O 1
ATOM 5153 N N . VAL A 1 638 ? -23.229 8.190 15.701 1.00 92.00 638 VAL A N 1
ATOM 5154 C CA . VAL A 1 638 ? -22.390 9.268 15.139 1.00 92.00 638 VAL A CA 1
ATOM 5155 C C . VAL A 1 638 ? -23.135 10.070 14.058 1.00 92.00 638 VAL A C 1
ATOM 5157 O O . VAL A 1 638 ? -24.171 9.611 13.571 1.00 92.00 638 VAL A O 1
ATOM 5160 N N . PRO A 1 639 ? -22.643 11.253 13.637 1.00 90.56 639 PRO A N 1
ATOM 5161 C CA . PRO A 1 639 ? -23.173 11.948 12.464 1.00 90.56 639 PRO A CA 1
ATOM 5162 C C . PRO A 1 639 ? -23.056 11.099 11.196 1.00 90.56 639 PRO A C 1
ATOM 5164 O O . PRO A 1 639 ? -22.003 10.514 10.927 1.00 90.56 639 PRO A O 1
ATOM 5167 N N . ARG A 1 640 ? -24.092 11.087 10.352 1.00 87.12 640 ARG A N 1
ATOM 5168 C CA . ARG A 1 640 ? -24.104 10.278 9.120 1.00 87.12 640 ARG A CA 1
ATOM 5169 C C . ARG A 1 640 ? -23.039 10.724 8.113 1.00 87.12 640 ARG A C 1
ATOM 5171 O O . ARG A 1 640 ? -22.573 9.913 7.323 1.00 87.12 640 ARG A O 1
ATOM 5178 N N . SER A 1 641 ? -22.581 11.977 8.201 1.00 84.88 641 SER A N 1
ATOM 5179 C CA . SER A 1 641 ? -21.452 12.515 7.425 1.00 84.88 641 SER A CA 1
ATOM 5180 C C . SER A 1 641 ? -20.094 11.877 7.744 1.00 84.88 641 SER A C 1
ATOM 5182 O O . SER A 1 641 ? -19.142 12.123 7.011 1.00 84.88 641 SER A O 1
ATOM 5184 N N . LEU A 1 642 ? -19.976 11.126 8.846 1.00 81.44 642 LEU A N 1
ATOM 5185 C CA . LEU A 1 642 ? -18.767 10.372 9.202 1.00 81.44 642 LEU A CA 1
ATOM 5186 C C . LEU A 1 642 ? -18.817 8.912 8.736 1.00 81.44 642 LEU A C 1
ATOM 5188 O O . LEU A 1 642 ? -17.809 8.216 8.836 1.00 81.44 642 LEU A O 1
ATOM 5192 N N . LEU A 1 643 ? -19.972 8.430 8.266 1.00 85.31 643 LEU A N 1
ATOM 5193 C CA . LEU A 1 643 ? -20.096 7.060 7.786 1.00 85.31 643 LEU A CA 1
ATOM 5194 C C . LEU A 1 643 ? -19.503 6.929 6.375 1.00 85.31 643 LEU A C 1
ATOM 5196 O O . LEU A 1 643 ? -19.767 7.787 5.529 1.00 85.31 643 LEU A O 1
ATOM 5200 N N . PRO A 1 644 ? -18.756 5.850 6.094 1.00 81.19 644 PRO A N 1
ATOM 5201 C CA . PRO A 1 644 ? -18.287 5.555 4.746 1.00 81.19 644 PRO A CA 1
ATOM 5202 C C . PRO A 1 644 ? -19.458 5.300 3.786 1.00 81.19 644 PRO A C 1
ATOM 5204 O O . PRO A 1 644 ? -20.508 4.770 4.161 1.00 81.19 644 PRO A O 1
ATOM 5207 N N . SER A 1 645 ? -19.256 5.657 2.522 1.00 86.25 645 SER A N 1
ATOM 5208 C CA . SER A 1 645 ? -20.125 5.283 1.408 1.00 86.25 645 SER A CA 1
ATOM 5209 C C . SER A 1 645 ? -20.120 3.768 1.181 1.00 86.25 645 SER A C 1
ATOM 5211 O O . SER A 1 645 ? -19.177 3.076 1.555 1.00 86.25 645 SER A O 1
ATOM 5213 N N . ILE A 1 646 ? -21.139 3.237 0.494 1.00 86.75 646 ILE A N 1
ATOM 5214 C CA . ILE A 1 646 ? -21.212 1.801 0.150 1.00 86.75 646 ILE A CA 1
ATOM 5215 C C . ILE A 1 646 ? -19.941 1.328 -0.566 1.00 86.75 646 ILE A C 1
ATOM 5217 O O . ILE A 1 646 ? -19.452 0.244 -0.271 1.00 86.75 646 ILE A O 1
ATOM 5221 N N . LYS A 1 647 ? -19.386 2.153 -1.465 1.00 76.75 647 LYS A N 1
ATOM 5222 C CA . LYS A 1 647 ? -18.156 1.827 -2.194 1.00 76.75 647 LYS A CA 1
ATOM 5223 C C . LYS A 1 647 ? -16.951 1.735 -1.261 1.00 76.75 647 LYS A C 1
ATOM 5225 O O . LYS A 1 647 ? -16.124 0.855 -1.434 1.00 76.75 647 LYS A O 1
ATOM 5230 N N . GLU A 1 648 ? -16.851 2.624 -0.277 1.00 80.06 648 GLU A N 1
ATOM 5231 C CA . GLU A 1 648 ? -15.787 2.560 0.728 1.00 80.06 648 GLU A CA 1
ATOM 5232 C C . GLU A 1 648 ? -15.961 1.330 1.623 1.00 80.06 648 GLU A C 1
ATOM 5234 O O . GLU A 1 648 ? -14.983 0.639 1.876 1.00 80.06 648 GLU A O 1
ATOM 5239 N N . ILE A 1 649 ? -17.193 0.998 2.030 1.00 85.81 649 ILE A N 1
ATOM 5240 C CA . ILE A 1 649 ? -17.489 -0.241 2.769 1.00 85.81 649 ILE A CA 1
ATOM 5241 C C . ILE A 1 649 ? -17.068 -1.465 1.954 1.00 85.81 649 ILE A C 1
ATOM 5243 O O . ILE A 1 649 ? -16.393 -2.345 2.478 1.00 85.81 649 ILE A O 1
ATOM 5247 N N . GLU A 1 650 ? -17.436 -1.533 0.677 1.00 84.50 650 GLU A N 1
ATOM 5248 C CA . GLU A 1 650 ? -17.004 -2.599 -0.232 1.00 84.50 650 GLU A CA 1
ATOM 5249 C C . GLU A 1 650 ? -15.479 -2.660 -0.332 1.00 84.50 650 GLU A C 1
ATOM 5251 O O . GLU A 1 650 ? -14.894 -3.737 -0.245 1.00 84.50 650 GLU A O 1
ATOM 5256 N N . ASP A 1 651 ? -14.821 -1.507 -0.406 1.00 77.31 651 ASP A N 1
ATOM 5257 C CA . ASP A 1 651 ? -13.373 -1.449 -0.479 1.00 77.31 651 ASP A CA 1
ATOM 5258 C C . ASP A 1 651 ? -12.705 -2.081 0.748 1.00 77.31 651 ASP A C 1
ATOM 5260 O O . ASP A 1 651 ? -11.985 -3.060 0.598 1.00 77.31 651 ASP A O 1
ATOM 5264 N N . PHE A 1 652 ? -12.995 -1.639 1.976 1.00 80.19 652 PHE A N 1
ATOM 5265 C CA . PHE A 1 652 ? -12.290 -2.182 3.150 1.00 80.19 652 PHE A CA 1
ATOM 5266 C C . PHE A 1 652 ? -12.849 -3.510 3.675 1.00 80.19 652 PHE A C 1
ATOM 5268 O O . PHE A 1 652 ? -12.163 -4.196 4.437 1.00 80.19 652 PHE A O 1
ATOM 5275 N N . THR A 1 653 ? -14.080 -3.886 3.311 1.00 81.25 653 THR A N 1
ATOM 5276 C CA . THR A 1 653 ? -14.684 -5.154 3.756 1.00 81.25 653 THR A CA 1
ATOM 5277 C C . THR A 1 653 ? -14.614 -6.266 2.721 1.00 81.25 653 THR A C 1
ATOM 5279 O O . THR A 1 653 ? -14.823 -7.414 3.108 1.00 81.25 653 THR A O 1
ATOM 5282 N N . VAL A 1 654 ? -14.329 -5.978 1.446 1.00 77.19 654 VAL A N 1
ATOM 5283 C CA . VAL A 1 654 ? -14.278 -6.971 0.356 1.00 77.19 654 VAL A CA 1
ATOM 5284 C C . VAL A 1 654 ? -12.981 -6.872 -0.451 1.00 77.19 654 VAL A C 1
ATOM 5286 O O . VAL A 1 654 ? -12.259 -7.864 -0.524 1.00 77.19 654 VAL A O 1
ATOM 5289 N N . ASN A 1 655 ? -12.664 -5.710 -1.030 1.00 70.94 655 ASN A N 1
ATOM 5290 C CA . ASN A 1 655 ? -11.584 -5.596 -2.026 1.00 70.94 655 ASN A CA 1
ATOM 5291 C C . ASN A 1 655 ? -10.182 -5.514 -1.399 1.00 70.94 655 ASN A C 1
ATOM 5293 O O . ASN A 1 655 ? -9.259 -6.194 -1.833 1.00 70.94 655 ASN A O 1
ATOM 5297 N N . ASN A 1 656 ? -10.046 -4.703 -0.355 1.00 72.69 656 ASN A N 1
ATOM 5298 C CA . ASN A 1 656 ? -8.804 -4.286 0.291 1.00 72.69 656 ASN A CA 1
ATOM 5299 C C . ASN A 1 656 ? -8.850 -4.585 1.793 1.00 72.69 656 ASN A C 1
ATOM 5301 O O . ASN A 1 656 ? -8.560 -3.736 2.639 1.00 72.69 656 ASN A O 1
ATOM 5305 N N . ILE A 1 657 ? -9.241 -5.809 2.147 1.00 77.25 657 ILE A N 1
ATOM 5306 C CA . ILE A 1 657 ? -9.324 -6.228 3.547 1.00 77.25 657 ILE A CA 1
ATOM 5307 C C . ILE A 1 657 ? -7.949 -6.066 4.196 1.00 77.25 657 ILE A C 1
ATOM 5309 O O . ILE A 1 657 ? -6.940 -6.541 3.680 1.00 77.25 657 ILE A O 1
ATOM 5313 N N . GLU A 1 658 ? -7.883 -5.356 5.322 1.00 71.50 658 GLU A N 1
ATOM 5314 C CA . GLU A 1 658 ? -6.614 -4.958 5.945 1.00 71.50 658 GLU A CA 1
ATOM 5315 C C . GLU A 1 658 ? -5.959 -6.116 6.723 1.00 71.50 658 GLU A C 1
ATOM 5317 O O . GLU A 1 658 ? -4.733 -6.232 6.749 1.00 71.50 658 GLU A O 1
ATOM 5322 N N . PHE A 1 659 ? -6.757 -7.029 7.281 1.00 76.44 659 PHE A N 1
ATOM 5323 C CA . PHE A 1 659 ? -6.296 -8.046 8.229 1.00 76.44 659 PHE A CA 1
ATOM 5324 C C . PHE A 1 659 ? -6.589 -9.470 7.746 1.00 76.44 659 PHE A C 1
ATOM 5326 O O . PHE A 1 659 ? -7.666 -9.748 7.228 1.00 76.44 659 PHE A O 1
ATOM 5333 N N . ASN A 1 660 ? -5.633 -10.378 7.950 1.00 74.81 660 ASN A N 1
ATOM 5334 C CA . ASN A 1 660 ? -5.810 -11.809 7.699 1.00 74.81 660 ASN A CA 1
ATOM 5335 C C . ASN A 1 660 ? -6.567 -12.479 8.864 1.00 74.81 660 ASN A C 1
ATOM 5337 O O . ASN A 1 660 ? -6.432 -12.049 10.012 1.00 74.81 660 ASN A O 1
ATOM 5341 N N . ASN A 1 661 ? -7.340 -13.531 8.577 1.00 81.38 661 ASN A N 1
ATOM 5342 C CA . ASN A 1 661 ? -8.230 -14.230 9.516 1.00 81.38 661 ASN A CA 1
ATOM 5343 C C . ASN A 1 661 ? -9.227 -13.300 10.236 1.00 81.38 661 ASN A C 1
ATOM 5345 O O . ASN A 1 661 ? -9.520 -13.492 11.420 1.00 81.38 661 ASN A O 1
ATOM 5349 N N . ILE A 1 662 ? -9.717 -12.270 9.542 1.00 88.69 662 ILE A N 1
ATOM 5350 C CA . ILE A 1 662 ? -10.658 -11.301 10.111 1.00 88.69 662 ILE A CA 1
ATOM 5351 C C . ILE A 1 662 ? -12.085 -11.849 10.084 1.00 88.69 662 ILE A C 1
ATOM 5353 O O . ILE A 1 662 ? -12.498 -12.459 9.098 1.00 88.69 662 ILE A O 1
ATOM 5357 N N . ILE A 1 663 ? -12.845 -11.631 11.158 1.00 89.62 663 ILE A N 1
ATOM 5358 C CA . ILE A 1 663 ? -14.243 -12.070 11.234 1.00 89.62 663 ILE A CA 1
ATOM 5359 C C . ILE A 1 663 ? -15.157 -11.000 10.617 1.00 89.62 663 ILE A C 1
ATOM 5361 O O . ILE A 1 663 ? -14.937 -9.806 10.838 1.00 89.62 663 ILE A O 1
ATOM 5365 N N . VAL A 1 664 ? -16.162 -11.430 9.849 1.00 89.75 664 VAL A N 1
ATOM 5366 C CA . VAL A 1 664 ? -17.215 -10.587 9.251 1.00 89.75 664 VAL A CA 1
ATOM 5367 C C . VAL A 1 664 ? -18.596 -11.240 9.404 1.00 89.75 664 VAL A C 1
ATOM 5369 O O . VAL A 1 664 ? -18.705 -12.465 9.464 1.00 89.75 664 VAL A O 1
ATOM 5372 N N . ASP A 1 665 ? -19.664 -10.447 9.386 1.00 84.62 665 ASP A N 1
ATOM 5373 C CA . ASP A 1 665 ? -21.042 -10.920 9.602 1.00 84.62 665 ASP A CA 1
ATOM 5374 C C . ASP A 1 665 ? -21.684 -11.502 8.336 1.00 84.62 665 ASP A C 1
ATOM 5376 O O . ASP A 1 665 ? -22.432 -12.480 8.387 1.00 84.62 665 ASP A O 1
ATOM 5380 N N . HIS A 1 666 ? -21.363 -10.913 7.182 1.00 86.00 666 HIS A N 1
ATOM 5381 C CA . HIS A 1 666 ? -22.062 -11.153 5.918 1.00 86.00 666 HIS A CA 1
ATOM 5382 C C . HIS A 1 666 ? -21.159 -11.760 4.845 1.00 86.00 666 HIS A C 1
ATOM 5384 O O . HIS A 1 666 ? -19.953 -11.484 4.772 1.00 86.00 666 HIS A O 1
ATOM 5390 N N . SER A 1 667 ? -21.768 -12.559 3.964 1.00 83.06 667 SER A N 1
ATOM 5391 C CA . SER A 1 667 ? -21.097 -13.148 2.797 1.00 83.06 667 SER A CA 1
ATOM 5392 C C . SER A 1 667 ? -20.542 -12.073 1.858 1.00 83.06 667 SER A C 1
ATOM 5394 O O . SER A 1 667 ? -21.117 -10.995 1.755 1.00 83.06 667 SER A O 1
ATOM 5396 N N . GLU A 1 668 ? -19.441 -12.367 1.157 1.00 77.69 668 GLU A N 1
ATOM 5397 C CA . GLU A 1 668 ? -18.721 -11.409 0.293 1.00 77.69 668 GLU A CA 1
ATOM 5398 C C . GLU A 1 668 ? -19.643 -10.671 -0.689 1.00 77.69 668 GLU A C 1
ATOM 5400 O O . GLU A 1 668 ? -19.538 -9.457 -0.826 1.00 77.69 668 GLU A O 1
ATOM 5405 N N . ILE A 1 669 ? -20.595 -11.390 -1.294 1.00 73.44 669 ILE A N 1
ATOM 5406 C CA . ILE A 1 669 ? -21.513 -10.872 -2.321 1.00 73.44 669 ILE A CA 1
ATOM 5407 C C . ILE A 1 669 ? -22.413 -9.752 -1.780 1.00 73.44 669 ILE A C 1
ATOM 5409 O O . ILE A 1 669 ? -22.721 -8.802 -2.496 1.00 73.44 669 ILE A O 1
ATOM 5413 N N . GLU A 1 670 ? -22.850 -9.861 -0.527 1.00 81.19 670 GLU A N 1
ATOM 5414 C CA . GLU A 1 670 ? -23.870 -8.977 0.054 1.00 81.19 670 GLU A CA 1
ATOM 5415 C C . GLU A 1 670 ? -23.314 -8.092 1.179 1.00 81.19 670 GLU A C 1
ATOM 5417 O O . GLU A 1 670 ? -24.026 -7.244 1.716 1.00 81.19 670 GLU A O 1
ATOM 5422 N N . ARG A 1 671 ? -22.034 -8.254 1.539 1.00 88.75 671 ARG A N 1
ATOM 5423 C CA . ARG A 1 671 ? -21.440 -7.686 2.757 1.00 88.75 671 ARG A CA 1
ATOM 5424 C C . ARG A 1 671 ? -21.588 -6.182 2.862 1.00 88.75 671 ARG A C 1
ATOM 5426 O O . ARG A 1 671 ? -22.114 -5.689 3.856 1.00 88.75 671 ARG A O 1
ATOM 5433 N N . ALA A 1 672 ? -21.158 -5.460 1.832 1.00 86.56 672 ALA A N 1
ATOM 5434 C CA . ALA A 1 672 ? -21.200 -4.004 1.839 1.00 86.56 672 ALA A CA 1
ATOM 5435 C C . ALA A 1 672 ? -22.635 -3.464 1.902 1.00 86.56 672 ALA A C 1
ATOM 5437 O O . ALA A 1 672 ? -22.904 -2.482 2.593 1.00 86.56 672 ALA A O 1
ATOM 5438 N N . GLN A 1 673 ? -23.568 -4.132 1.218 1.00 87.75 673 GLN A N 1
ATOM 5439 C CA . GLN A 1 673 ? -24.975 -3.739 1.196 1.00 87.75 673 GLN A CA 1
ATOM 5440 C C . GLN A 1 673 ? -25.653 -3.998 2.541 1.00 87.75 673 GLN A C 1
ATOM 5442 O O . GLN A 1 673 ? -26.352 -3.120 3.044 1.00 87.75 673 GLN A O 1
ATOM 5447 N N . ASN A 1 674 ? -25.414 -5.162 3.146 1.00 88.88 674 ASN A N 1
ATOM 5448 C CA . ASN A 1 674 ? -25.998 -5.518 4.435 1.00 88.88 674 ASN A CA 1
ATOM 5449 C C . ASN A 1 674 ? -25.441 -4.642 5.561 1.00 88.88 674 ASN A C 1
ATOM 5451 O O . ASN A 1 674 ? -26.217 -4.122 6.358 1.00 88.88 674 ASN A O 1
ATOM 5455 N N . TYR A 1 675 ? -24.132 -4.373 5.566 1.00 90.94 675 TYR A N 1
ATOM 5456 C CA . TYR A 1 675 ? -23.537 -3.428 6.510 1.00 90.94 675 TYR A CA 1
ATOM 5457 C C . TYR A 1 675 ? -24.084 -2.017 6.361 1.00 90.94 675 TYR A C 1
ATOM 5459 O O . TYR A 1 675 ? -24.452 -1.395 7.353 1.00 90.94 675 TYR A O 1
ATOM 5467 N N . PHE A 1 676 ? -24.225 -1.523 5.134 1.00 90.12 676 PHE A N 1
ATOM 5468 C CA . PHE A 1 676 ? -24.881 -0.240 4.915 1.00 90.12 676 PHE A CA 1
ATOM 5469 C C . PHE A 1 676 ? -26.335 -0.242 5.421 1.00 90.12 676 PHE A C 1
ATOM 5471 O O . PHE A 1 676 ? -26.789 0.733 6.019 1.00 90.12 676 PHE A O 1
ATOM 5478 N N . ALA A 1 677 ? -27.074 -1.335 5.219 1.00 89.56 677 ALA A N 1
ATOM 5479 C CA . ALA A 1 677 ? -28.463 -1.451 5.654 1.00 89.56 677 ALA A CA 1
ATOM 5480 C C . ALA A 1 677 ? -28.631 -1.458 7.186 1.00 89.56 677 ALA A C 1
ATOM 5482 O O . ALA A 1 677 ? -29.650 -0.972 7.673 1.00 89.56 677 ALA A O 1
ATOM 5483 N N . GLU A 1 678 ? -27.648 -1.948 7.948 1.00 87.69 678 GLU A N 1
ATOM 5484 C CA . GLU A 1 678 ? -27.684 -2.007 9.422 1.00 87.69 678 GLU A CA 1
ATOM 5485 C C . GLU A 1 678 ? -27.763 -0.637 10.108 1.00 87.69 678 GLU A C 1
ATOM 5487 O O . GLU A 1 678 ? -28.216 -0.538 11.247 1.00 87.69 678 GLU A O 1
ATOM 5492 N N . THR A 1 679 ? -27.365 0.433 9.427 1.00 87.00 679 THR A N 1
ATOM 5493 C CA . THR A 1 679 ? -27.346 1.800 9.980 1.00 87.00 679 THR A CA 1
ATOM 5494 C C . THR A 1 679 ? -28.204 2.775 9.174 1.00 87.00 679 THR A C 1
ATOM 5496 O O . THR A 1 679 ? -28.458 3.904 9.613 1.00 87.00 679 THR A O 1
ATOM 5499 N N . ASN A 1 680 ? -28.687 2.358 8.000 1.00 90.25 680 ASN A N 1
ATOM 5500 C CA . ASN A 1 680 ? -29.493 3.173 7.099 1.00 90.25 680 ASN A CA 1
ATOM 5501 C C . ASN A 1 680 ? -30.972 3.239 7.528 1.00 90.25 680 ASN A C 1
ATOM 5503 O O . ASN A 1 680 ? -31.881 2.915 6.763 1.00 90.25 680 ASN A O 1
ATOM 5507 N N . PHE A 1 681 ? -31.213 3.685 8.762 1.00 89.00 681 PHE A N 1
ATOM 5508 C CA . PHE A 1 681 ? -32.544 3.991 9.285 1.00 89.00 681 PHE A CA 1
ATOM 5509 C C . PHE A 1 681 ? -32.740 5.503 9.449 1.00 89.00 681 PHE A C 1
ATOM 5511 O O . PHE A 1 681 ? -31.797 6.260 9.721 1.00 89.00 681 PHE A O 1
ATOM 5518 N N . GLU A 1 682 ? -33.990 5.943 9.298 1.00 83.44 682 GLU A N 1
ATOM 5519 C CA . GLU A 1 682 ? -34.403 7.310 9.614 1.00 83.44 682 GLU A CA 1
ATOM 5520 C C . GLU A 1 682 ? -34.426 7.519 11.133 1.00 83.44 682 GLU A C 1
ATOM 5522 O O . GLU A 1 682 ? -34.993 6.722 11.880 1.00 83.44 682 GLU A O 1
ATOM 5527 N N . GLY A 1 683 ? -33.840 8.616 11.604 1.00 84.75 683 GLY A N 1
ATOM 5528 C CA . GLY A 1 683 ? -33.774 8.916 13.028 1.00 84.75 683 GLY A CA 1
ATOM 5529 C C . GLY A 1 683 ? -32.831 10.076 13.328 1.00 84.75 683 GLY A C 1
ATOM 5530 O O . GLY A 1 683 ? -32.147 10.560 12.422 1.00 84.75 683 GLY A O 1
ATOM 5531 N N . PRO A 1 684 ? -32.806 10.546 14.586 1.00 89.00 684 PRO A N 1
ATOM 5532 C CA . PRO A 1 684 ? -31.835 11.537 15.016 1.00 89.00 684 PRO A CA 1
ATOM 5533 C C . PRO A 1 684 ? -30.420 10.941 14.962 1.00 89.00 684 PRO A C 1
ATOM 5535 O O . PRO A 1 684 ? -30.225 9.742 15.162 1.00 89.00 684 PRO A O 1
ATOM 5538 N N . GLU A 1 685 ? -29.438 11.784 14.667 1.00 91.38 685 GLU A N 1
ATOM 5539 C CA . GLU A 1 685 ? -28.029 11.407 14.519 1.00 91.38 685 GLU A CA 1
ATOM 5540 C C . GLU A 1 685 ? -27.195 11.993 15.654 1.00 91.38 685 GLU A C 1
ATOM 5542 O O . GLU A 1 685 ? -27.625 12.940 16.313 1.00 91.38 685 GLU A O 1
ATOM 5547 N N . ASP A 1 686 ? -25.991 11.456 15.844 1.00 91.94 686 ASP A N 1
ATOM 5548 C CA . ASP A 1 686 ? -25.035 11.915 16.855 1.00 91.94 686 ASP A CA 1
ATOM 5549 C C . ASP A 1 686 ? -25.507 11.719 18.310 1.00 91.94 686 ASP A C 1
ATOM 5551 O O . ASP A 1 686 ? -25.342 12.561 19.201 1.00 91.94 686 ASP A O 1
ATOM 5555 N N . MET A 1 687 ? -26.129 10.567 18.569 1.00 95.62 687 MET A N 1
ATOM 5556 C CA . MET A 1 687 ? -26.632 10.223 19.900 1.00 95.62 687 MET A CA 1
ATOM 5557 C C . MET A 1 687 ? -25.509 10.034 20.925 1.00 95.62 687 MET A C 1
ATOM 5559 O O . MET A 1 687 ? -25.720 10.324 22.105 1.00 95.62 687 MET A O 1
ATOM 5563 N N . LEU A 1 688 ? -24.304 9.624 20.506 1.00 93.38 688 LEU A N 1
ATOM 5564 C CA . LEU A 1 688 ? -23.141 9.583 21.399 1.00 93.38 688 LEU A CA 1
ATOM 5565 C C . LEU A 1 688 ? -22.811 10.976 21.925 1.00 93.38 688 LEU A C 1
ATOM 5567 O O . LEU A 1 688 ? -22.611 11.123 23.129 1.00 93.38 688 LEU A O 1
ATOM 5571 N N . GLN A 1 689 ? -22.783 12.007 21.074 1.00 87.75 689 GLN A N 1
ATOM 5572 C CA . GLN A 1 689 ? -22.525 13.369 21.539 1.00 87.75 689 GLN A CA 1
ATOM 5573 C C . GLN A 1 689 ? -23.619 13.855 22.483 1.00 87.75 689 GLN A C 1
ATOM 5575 O O . GLN A 1 689 ? -23.300 14.466 23.503 1.00 87.75 689 GLN A O 1
ATOM 5580 N N . ALA A 1 690 ? -24.888 13.554 22.193 1.00 89.19 690 ALA A N 1
ATOM 5581 C CA . ALA A 1 690 ? -25.998 13.915 23.070 1.00 89.19 690 ALA A CA 1
ATOM 5582 C C . ALA A 1 690 ? -25.810 13.338 24.488 1.00 89.19 690 ALA A C 1
ATOM 5584 O O . ALA A 1 690 ? -25.855 14.088 25.466 1.00 89.19 690 ALA A O 1
ATOM 5585 N N . VAL A 1 691 ? -25.499 12.041 24.600 1.00 93.19 691 VAL A N 1
ATOM 5586 C CA . VAL A 1 691 ? -25.247 11.369 25.888 1.00 93.19 691 VAL A CA 1
ATOM 5587 C C . VAL A 1 691 ? -23.973 11.882 26.559 1.00 93.19 691 VAL A C 1
ATOM 5589 O O . VAL A 1 691 ? -23.970 12.209 27.748 1.00 93.19 691 VAL A O 1
ATOM 5592 N N . LEU A 1 692 ? -22.870 11.987 25.813 1.00 91.06 692 LEU A N 1
ATOM 5593 C CA . LEU A 1 692 ? -21.603 12.477 26.351 1.00 91.06 692 LEU A CA 1
ATOM 5594 C C . LEU A 1 692 ? -21.747 13.906 26.877 1.00 91.06 692 LEU A C 1
ATOM 5596 O O . LEU A 1 692 ? -21.201 14.215 27.936 1.00 91.06 692 LEU A O 1
ATOM 5600 N N . ASN A 1 693 ? -22.519 14.763 26.209 1.00 86.94 693 ASN A N 1
ATOM 5601 C CA . ASN A 1 693 ? -22.798 16.117 26.667 1.00 86.94 693 ASN A CA 1
ATOM 5602 C C . ASN A 1 693 ? -23.533 16.130 28.020 1.00 86.94 693 ASN A C 1
ATOM 5604 O O . ASN A 1 693 ? -23.146 16.892 28.910 1.00 86.94 693 ASN A O 1
ATOM 5608 N N . GLU A 1 694 ? -24.511 15.241 28.237 1.00 89.94 694 GLU A N 1
ATOM 5609 C CA . GLU A 1 694 ? -25.153 15.079 29.554 1.00 89.94 694 GLU A CA 1
ATOM 5610 C C . GLU A 1 694 ? -24.142 14.686 30.640 1.00 89.94 694 GLU A C 1
ATOM 5612 O O . GLU A 1 694 ? -24.157 15.209 31.760 1.00 89.94 694 GLU A O 1
ATOM 5617 N N . PHE A 1 695 ? -23.179 13.835 30.288 1.00 92.19 695 PHE A N 1
ATOM 5618 C CA . PHE A 1 695 ? -22.084 13.435 31.169 1.00 92.19 695 PHE A CA 1
ATOM 5619 C C . PHE A 1 695 ? -20.950 14.456 31.280 1.00 92.19 695 PHE A C 1
ATOM 5621 O O . PHE A 1 695 ? -19.999 14.225 32.041 1.00 92.19 695 PHE A O 1
ATOM 5628 N N . LYS A 1 696 ? -21.063 15.602 30.596 1.00 88.00 696 LYS A N 1
ATOM 5629 C CA . LYS A 1 696 ? -20.017 16.626 30.458 1.00 88.00 696 LYS A CA 1
ATOM 5630 C C . LYS A 1 696 ? -18.712 16.045 29.914 1.00 88.00 696 LYS A C 1
ATOM 5632 O O . LYS A 1 696 ? -17.631 16.439 30.351 1.00 88.00 696 LYS A O 1
ATOM 5637 N N . PHE A 1 697 ? -18.832 15.099 28.986 1.00 87.38 697 PHE A N 1
ATOM 5638 C CA . PHE A 1 697 ? -17.750 14.385 28.311 1.00 87.38 697 PHE A CA 1
ATOM 5639 C C . PHE A 1 697 ? -16.845 13.581 29.256 1.00 87.38 697 PHE A C 1
ATOM 5641 O O . PHE A 1 697 ? -15.696 13.290 28.936 1.00 87.38 697 PHE A O 1
ATOM 5648 N N . LYS A 1 698 ? -17.351 13.248 30.447 1.00 93.81 698 LYS A N 1
ATOM 5649 C CA . LYS A 1 698 ? -16.650 12.473 31.477 1.00 93.81 698 LYS A CA 1
ATOM 5650 C C . LYS A 1 698 ? -17.513 11.281 31.907 1.00 93.81 698 LYS A C 1
ATOM 5652 O O . LYS A 1 698 ? -18.051 11.321 33.022 1.00 93.81 698 LYS A O 1
ATOM 5657 N N . PRO A 1 699 ? -17.762 10.304 31.012 1.00 96.81 699 PRO A N 1
ATOM 5658 C CA . PRO A 1 699 ? -18.326 9.020 31.413 1.00 96.81 699 PRO A CA 1
ATOM 5659 C C . PRO A 1 699 ? -17.323 8.273 32.298 1.00 96.81 699 PRO A C 1
ATOM 5661 O O . PRO A 1 699 ? -16.126 8.519 32.212 1.00 96.81 699 PRO A O 1
ATOM 5664 N N . ASP A 1 700 ? -17.804 7.351 33.126 1.00 96.94 700 ASP A N 1
ATOM 5665 C CA . ASP A 1 700 ? -16.924 6.452 33.882 1.00 96.94 700 ASP A CA 1
ATOM 5666 C C . ASP A 1 700 ? -16.599 5.194 33.057 1.00 96.94 700 ASP A C 1
ATOM 5668 O O . ASP A 1 700 ? -15.518 4.618 33.187 1.00 96.94 700 ASP A O 1
ATOM 5672 N N . PHE A 1 701 ? -17.535 4.778 32.193 1.00 97.62 701 PHE A N 1
ATOM 5673 C CA . PHE A 1 701 ? -17.413 3.601 31.336 1.00 97.62 701 PHE A CA 1
ATOM 5674 C C . PHE A 1 701 ? -18.097 3.821 29.978 1.00 97.62 701 PHE A C 1
ATOM 5676 O O . PHE A 1 701 ? -19.232 4.303 29.924 1.00 97.62 701 PHE A O 1
ATOM 5683 N N . VAL A 1 702 ? -17.416 3.442 28.898 1.00 97.62 702 VAL A N 1
ATOM 5684 C CA . VAL A 1 702 ? -17.919 3.446 27.518 1.00 97.62 702 VAL A CA 1
ATOM 5685 C C . VAL A 1 702 ? -17.772 2.036 26.952 1.00 97.62 702 VAL A C 1
ATOM 5687 O O . VAL A 1 702 ? -16.674 1.489 26.982 1.00 97.62 702 VAL A O 1
ATOM 5690 N N . LEU A 1 703 ? -18.842 1.467 26.406 1.00 96.69 703 LEU A N 1
ATOM 5691 C CA . LEU A 1 703 ? -18.801 0.237 25.615 1.00 96.69 703 LEU A CA 1
ATOM 5692 C C . LEU A 1 703 ? -19.150 0.550 24.161 1.00 96.69 703 LEU A C 1
ATOM 5694 O O . LEU A 1 703 ? -20.150 1.221 23.910 1.00 96.69 703 LEU A O 1
ATOM 5698 N N . LEU A 1 704 ? -18.339 0.065 23.223 1.00 95.31 704 LEU A N 1
ATOM 5699 C CA . LEU A 1 704 ? -18.626 0.146 21.793 1.00 95.31 704 LEU A CA 1
ATOM 5700 C C . LEU A 1 704 ? -18.921 -1.253 21.245 1.00 95.31 704 LEU A C 1
ATOM 5702 O O . LEU A 1 704 ? -18.055 -2.130 21.296 1.00 95.31 704 LEU A O 1
ATOM 5706 N N . ASP A 1 705 ? -20.147 -1.438 20.755 1.00 88.94 705 ASP A N 1
ATOM 5707 C CA . ASP A 1 705 ? -20.654 -2.682 20.161 1.00 88.94 705 ASP A CA 1
ATOM 5708 C C . ASP A 1 705 ? -21.365 -2.375 18.830 1.00 88.94 705 ASP A C 1
ATOM 5710 O O . ASP A 1 705 ? -22.555 -2.599 18.627 1.00 88.94 705 ASP A O 1
ATOM 5714 N N . SER A 1 706 ? -20.632 -1.731 17.924 1.00 80.69 706 SER A N 1
ATOM 5715 C CA . SER A 1 706 ? -21.171 -1.181 16.676 1.00 80.69 706 SER A CA 1
ATOM 5716 C C . SER A 1 706 ? -21.436 -2.233 15.597 1.00 80.69 706 SER A C 1
ATOM 5718 O O . SER A 1 706 ? -20.892 -3.337 15.621 1.00 80.69 706 SER A O 1
ATOM 5720 N N . ALA A 1 707 ? -22.158 -1.813 14.551 1.00 79.19 707 ALA A N 1
ATOM 5721 C CA . ALA A 1 707 ? -22.226 -2.524 13.276 1.00 79.19 707 ALA A CA 1
ATOM 5722 C C . ALA A 1 707 ? -20.833 -2.755 12.658 1.00 79.19 707 ALA A C 1
ATOM 5724 O O . ALA A 1 707 ? -19.894 -1.971 12.862 1.00 79.19 707 ALA A O 1
ATOM 5725 N N . GLY A 1 708 ? -20.723 -3.803 11.835 1.00 70.94 708 GLY A N 1
ATOM 5726 C CA . GLY A 1 708 ? -19.452 -4.365 11.370 1.00 70.94 708 GLY A CA 1
ATOM 5727 C C . GLY A 1 708 ? -18.470 -3.378 10.732 1.00 70.94 708 GLY A C 1
ATOM 5728 O O . GLY A 1 708 ? -17.262 -3.544 10.827 1.00 70.94 708 GLY A O 1
ATOM 5729 N N . TYR A 1 709 ? -18.970 -2.315 10.114 1.00 82.25 709 TYR A N 1
ATOM 5730 C CA . TYR A 1 709 ? -18.170 -1.402 9.302 1.00 82.25 709 TYR A CA 1
ATOM 5731 C C . TYR A 1 709 ? -17.885 -0.046 9.980 1.00 82.25 709 TYR A C 1
ATOM 5733 O O . TYR A 1 709 ? -17.071 0.733 9.483 1.00 82.25 709 TYR A O 1
ATOM 5741 N N . MET A 1 710 ? -18.551 0.261 11.100 1.00 86.50 710 MET A N 1
ATOM 5742 C CA . MET A 1 710 ? -18.486 1.586 11.732 1.00 86.50 710 MET A CA 1
ATOM 5743 C C . MET A 1 710 ? -17.725 1.612 13.059 1.00 86.50 710 MET A C 1
ATOM 5745 O O . MET A 1 710 ? -17.490 2.693 13.595 1.00 86.50 710 MET A O 1
ATOM 5749 N N . GLY A 1 711 ? -17.297 0.462 13.586 1.00 88.38 711 GLY A N 1
ATOM 5750 C CA . GLY A 1 711 ? -16.677 0.400 14.912 1.00 88.38 711 GLY A CA 1
ATOM 5751 C C . GLY A 1 711 ? -15.396 1.220 15.065 1.00 88.38 711 GLY A C 1
ATOM 5752 O O . GLY A 1 711 ? -15.149 1.801 16.126 1.00 88.38 711 GLY A O 1
ATOM 5753 N N . ASN A 1 712 ? -14.604 1.376 14.002 1.00 87.88 712 ASN A N 1
ATOM 5754 C CA . ASN A 1 712 ? -13.468 2.297 14.029 1.00 87.88 712 ASN A CA 1
ATOM 5755 C C . ASN A 1 712 ? -13.878 3.773 13.962 1.00 87.88 712 ASN A C 1
ATOM 5757 O O . ASN A 1 712 ? -13.265 4.610 14.625 1.00 87.88 712 ASN A O 1
ATOM 5761 N N . VAL A 1 713 ? -14.939 4.085 13.217 1.00 86.81 713 VAL A N 1
ATOM 5762 C CA . VAL A 1 713 ? -15.507 5.438 13.145 1.00 86.81 713 VAL A CA 1
ATOM 5763 C C . VAL A 1 713 ? -16.025 5.859 14.519 1.00 86.81 713 VAL A C 1
ATOM 5765 O O . VAL A 1 713 ? -15.645 6.922 15.007 1.00 86.81 713 VAL A O 1
ATOM 5768 N N . GLU A 1 714 ? -16.816 5.007 15.180 1.00 92.44 714 GLU A N 1
ATOM 5769 C CA . GLU A 1 714 ? -17.321 5.255 16.536 1.00 92.44 714 GLU A CA 1
ATOM 5770 C C . GLU A 1 714 ? -16.192 5.412 17.554 1.00 92.44 714 GLU A C 1
ATOM 5772 O O . GLU A 1 714 ? -16.213 6.348 18.350 1.00 92.44 714 GLU A O 1
ATOM 5777 N N . PHE A 1 715 ? -15.187 4.532 17.514 1.00 94.25 715 PHE A N 1
ATOM 5778 C CA . PHE A 1 715 ? -14.053 4.599 18.433 1.00 94.25 715 PHE A CA 1
ATOM 5779 C C . PHE A 1 715 ? -13.294 5.922 18.309 1.00 94.25 715 PHE A C 1
ATOM 5781 O O . PHE A 1 715 ? -13.143 6.639 19.299 1.00 94.25 715 PHE A O 1
ATOM 5788 N N . ASN A 1 716 ? -12.879 6.294 17.093 1.00 85.56 716 ASN A N 1
ATOM 5789 C CA . ASN A 1 716 ? -12.180 7.559 16.860 1.00 85.56 716 ASN A CA 1
ATOM 5790 C C . ASN A 1 716 ? -13.049 8.758 17.262 1.00 85.56 716 ASN A C 1
ATOM 5792 O O . ASN A 1 716 ? -12.547 9.725 17.841 1.00 85.56 716 ASN A O 1
ATOM 5796 N N . TYR A 1 717 ? -14.356 8.682 16.985 1.00 87.75 717 TYR A N 1
ATOM 5797 C CA . TYR A 1 717 ? -15.308 9.708 17.376 1.00 87.75 717 TYR A CA 1
ATOM 5798 C C . TYR A 1 717 ? -15.338 9.875 18.894 1.00 87.75 717 TYR A C 1
ATOM 5800 O O . TYR A 1 717 ? -15.014 10.955 19.379 1.00 87.75 717 TYR A O 1
ATOM 5808 N N . VAL A 1 718 ? -15.617 8.818 19.660 1.00 89.88 718 VAL A N 1
ATOM 5809 C CA . VAL A 1 718 ? -15.703 8.893 21.127 1.00 89.88 718 VAL A CA 1
ATOM 5810 C C . VAL A 1 718 ? -14.393 9.362 21.747 1.00 89.88 718 VAL A C 1
ATOM 5812 O O . VAL A 1 718 ? -14.406 10.291 22.554 1.00 89.88 718 VAL A O 1
ATOM 5815 N N . VAL A 1 719 ? -13.256 8.795 21.338 1.00 87.56 719 VAL A N 1
ATOM 5816 C CA . VAL A 1 719 ? -11.938 9.167 21.877 1.00 87.56 719 VAL A CA 1
ATOM 5817 C C . VAL A 1 719 ? -11.630 10.649 21.652 1.00 87.56 719 VAL A C 1
ATOM 5819 O O . VAL A 1 719 ? -11.054 11.289 22.528 1.00 87.56 719 VAL A O 1
ATOM 5822 N N . SER A 1 720 ? -12.073 11.230 20.531 1.00 80.31 720 SER A N 1
ATOM 5823 C CA . SER A 1 720 ? -11.913 12.667 20.260 1.00 80.31 720 SER A CA 1
ATOM 5824 C C . SER A 1 720 ? -12.747 13.579 21.173 1.00 80.31 720 SER A C 1
ATOM 5826 O O . SER A 1 720 ? -12.455 14.770 21.280 1.00 80.31 720 SER A O 1
ATOM 5828 N N . GLN A 1 721 ? -13.796 13.045 21.811 1.00 82.56 721 GLN A N 1
ATOM 5829 C CA . GLN A 1 721 ? -14.758 13.815 22.605 1.00 82.56 721 GLN A CA 1
ATOM 5830 C C . GLN A 1 721 ? -14.488 13.738 24.113 1.00 82.56 721 GLN A C 1
ATOM 5832 O O . GLN A 1 721 ? -14.921 14.624 24.851 1.00 82.56 721 GLN A O 1
ATOM 5837 N N . LEU A 1 722 ? -13.814 12.689 24.595 1.00 85.88 722 LEU A N 1
ATOM 5838 C CA . LEU A 1 722 ? -13.626 12.429 26.026 1.00 85.88 722 LEU A CA 1
ATOM 5839 C C . LEU A 1 722 ? -12.722 13.477 26.698 1.00 85.88 722 LEU A C 1
ATOM 5841 O O . LEU A 1 722 ? -11.610 13.752 26.257 1.00 85.88 722 LEU A O 1
ATOM 5845 N N . LYS A 1 723 ? -13.194 14.042 27.817 1.00 81.81 723 LYS A N 1
ATOM 5846 C CA . LYS A 1 723 ? -12.516 15.103 28.596 1.00 81.81 723 LYS A CA 1
ATOM 5847 C C . LYS A 1 723 ? -12.068 14.653 29.989 1.00 81.81 723 LYS A C 1
ATOM 5849 O O . LYS A 1 723 ? -11.670 15.482 30.810 1.00 81.81 723 LYS A O 1
ATOM 5854 N N . GLY A 1 724 ? -12.219 13.377 30.318 1.00 82.31 724 GLY A N 1
ATOM 5855 C CA . GLY A 1 724 ? -11.826 12.809 31.605 1.00 82.31 724 GLY A CA 1
ATOM 5856 C C . GLY A 1 724 ? -11.427 11.351 31.458 1.00 82.31 724 GLY A C 1
ATOM 5857 O O . GLY A 1 724 ? -11.712 10.738 30.430 1.00 82.31 724 GLY A O 1
ATOM 5858 N N . GLU A 1 725 ? -10.753 10.830 32.480 1.00 91.62 725 GLU A N 1
ATOM 5859 C CA . GLU A 1 725 ? -10.413 9.411 32.531 1.00 91.62 725 GLU A CA 1
ATOM 5860 C C . GLU A 1 725 ? -11.682 8.564 32.505 1.00 91.62 725 GLU A C 1
ATOM 5862 O O . GLU A 1 725 ? -12.677 8.907 33.149 1.00 91.62 725 GLU A O 1
ATOM 5867 N N . CYS A 1 726 ? -11.644 7.467 31.760 1.00 95.56 726 CYS A N 1
ATOM 5868 C CA . CYS A 1 726 ? -12.732 6.503 31.719 1.00 95.56 726 CYS A CA 1
ATOM 5869 C C . CYS A 1 726 ? -12.207 5.130 31.308 1.00 95.56 726 CYS A C 1
ATOM 5871 O O . CYS A 1 726 ? -11.089 4.993 30.812 1.00 95.56 726 CYS A O 1
ATOM 5873 N N . TYR A 1 727 ? -13.022 4.103 31.499 1.00 97.88 727 TYR A N 1
ATOM 5874 C CA . TYR A 1 727 ? -12.761 2.796 30.909 1.00 97.88 727 TYR A CA 1
ATOM 5875 C C . TYR A 1 727 ? -13.490 2.697 29.571 1.00 97.88 727 TYR A C 1
ATOM 5877 O O . TYR A 1 727 ? -14.678 3.008 29.499 1.00 97.88 727 TYR A O 1
ATOM 5885 N N . ILE A 1 728 ? -12.791 2.250 28.530 1.00 97.69 728 ILE A N 1
ATOM 5886 C CA . ILE A 1 728 ? -13.376 1.963 27.219 1.00 97.69 728 ILE A CA 1
ATOM 5887 C C . ILE A 1 728 ? -13.293 0.460 26.976 1.00 97.69 728 ILE A C 1
ATOM 5889 O O . ILE A 1 728 ? -12.212 -0.124 27.066 1.00 97.69 728 ILE A O 1
ATOM 5893 N N . ALA A 1 729 ? -14.431 -0.150 26.670 1.00 96.94 729 ALA A N 1
ATOM 5894 C CA . ALA A 1 729 ? -14.551 -1.536 26.258 1.00 96.94 729 ALA A CA 1
ATOM 5895 C C . ALA A 1 729 ? -14.910 -1.616 24.770 1.00 96.94 729 ALA A C 1
ATOM 5897 O O . ALA A 1 729 ? -15.826 -0.934 24.312 1.00 96.94 729 ALA A O 1
ATOM 5898 N N . LEU A 1 730 ? -14.183 -2.452 24.037 1.00 95.31 730 LEU A N 1
ATOM 5899 C CA . LEU A 1 730 ? -14.474 -2.839 22.662 1.00 95.31 730 LEU A CA 1
ATOM 5900 C C . LEU A 1 730 ? -14.946 -4.288 22.661 1.00 95.31 730 LEU A C 1
ATOM 5902 O O . LEU A 1 730 ? -14.239 -5.149 23.199 1.00 95.31 730 LEU A O 1
ATOM 5906 N N . ASP A 1 731 ? -16.095 -4.544 22.041 1.00 89.06 731 ASP A N 1
ATOM 5907 C CA . ASP A 1 731 ? -16.529 -5.909 21.745 1.00 89.06 731 ASP A CA 1
ATOM 5908 C C . ASP A 1 731 ? -15.972 -6.391 20.394 1.00 89.06 731 ASP A C 1
ATOM 5910 O O . ASP A 1 731 ? -15.510 -5.601 19.574 1.00 89.06 731 ASP A O 1
ATOM 5914 N N . ASP A 1 732 ? -15.968 -7.693 20.157 1.00 90.06 732 ASP A N 1
ATOM 5915 C CA . ASP A 1 732 ? -15.468 -8.357 18.945 1.00 90.06 732 ASP A CA 1
ATOM 5916 C C . ASP A 1 732 ? -14.160 -7.782 18.345 1.00 90.06 732 ASP A C 1
ATOM 5918 O O . ASP A 1 732 ? -14.083 -7.378 17.180 1.00 90.06 732 ASP A O 1
ATOM 5922 N N . VAL A 1 733 ? -13.072 -7.758 19.116 1.00 91.19 733 VAL A N 1
ATOM 5923 C CA . VAL A 1 733 ? -11.774 -7.203 18.663 1.00 91.19 733 VAL A CA 1
ATOM 5924 C C . VAL A 1 733 ? -11.072 -8.032 17.576 1.00 91.19 733 VAL A C 1
ATOM 5926 O O . VAL A 1 733 ? -10.073 -7.591 16.999 1.00 91.19 733 VAL A O 1
ATOM 5929 N N . ARG A 1 734 ? -11.574 -9.235 17.268 1.00 89.88 734 ARG A N 1
ATOM 5930 C CA . ARG A 1 734 ? -11.161 -10.064 16.117 1.00 89.88 734 ARG A CA 1
ATOM 5931 C C . ARG A 1 734 ? -12.083 -9.902 14.906 1.00 89.88 734 ARG A C 1
ATOM 5933 O O . ARG A 1 734 ? -11.838 -10.508 13.865 1.00 89.88 734 ARG A O 1
ATOM 5940 N N . HIS A 1 735 ? -13.124 -9.090 15.036 1.00 91.31 735 HIS A N 1
ATOM 5941 C CA . HIS A 1 735 ? -14.042 -8.748 13.966 1.00 91.31 735 HIS A CA 1
ATOM 5942 C C . HIS A 1 735 ? -13.609 -7.460 13.262 1.00 91.31 735 HIS A C 1
ATOM 5944 O O . HIS A 1 735 ? -12.943 -6.595 13.847 1.00 91.31 735 HIS A O 1
ATOM 5950 N N . ILE A 1 736 ? -14.004 -7.311 11.996 1.00 89.25 736 ILE A N 1
ATOM 5951 C CA . ILE A 1 736 ? -13.664 -6.151 11.159 1.00 89.25 736 ILE A CA 1
ATOM 5952 C C . ILE A 1 736 ? -14.107 -4.813 11.783 1.00 89.25 736 ILE A C 1
ATOM 5954 O O . ILE A 1 736 ? -13.482 -3.781 11.538 1.00 89.25 736 ILE A O 1
ATOM 5958 N N . LYS A 1 737 ? -15.093 -4.858 12.688 1.00 88.88 737 LYS A N 1
ATOM 5959 C CA . LYS A 1 737 ? -15.627 -3.704 13.429 1.00 88.88 737 LYS A CA 1
ATOM 5960 C C . LYS A 1 737 ? -14.598 -3.017 14.322 1.00 88.88 737 LYS A C 1
ATOM 5962 O O . LYS A 1 737 ? -14.437 -1.798 14.251 1.00 88.88 737 LYS A O 1
ATOM 5967 N N . HIS A 1 738 ? -13.879 -3.784 15.142 1.00 93.12 738 HIS A N 1
ATOM 5968 C CA . HIS A 1 738 ? -13.022 -3.236 16.194 1.00 93.12 738 HIS A CA 1
ATOM 5969 C C . HIS A 1 738 ? -11.570 -3.699 16.122 1.00 93.12 738 HIS A C 1
ATOM 5971 O O . HIS A 1 738 ? -10.758 -3.172 16.879 1.00 93.12 738 HIS A O 1
ATOM 5977 N N . ARG A 1 739 ? -11.175 -4.560 15.170 1.00 91.31 739 ARG A N 1
ATOM 5978 C CA . ARG A 1 739 ? -9.762 -4.956 15.011 1.00 91.31 739 ARG A CA 1
ATOM 5979 C C . ARG A 1 739 ? -8.821 -3.761 14.864 1.00 91.31 739 ARG A C 1
ATOM 5981 O O . ARG A 1 739 ? -7.768 -3.721 15.497 1.00 91.31 739 ARG A O 1
ATOM 5988 N N . LYS A 1 740 ? -9.221 -2.765 14.073 1.00 86.75 740 LYS A N 1
ATOM 5989 C CA . LYS A 1 740 ? -8.448 -1.532 13.884 1.00 86.75 740 LYS A CA 1
ATOM 5990 C C . LYS A 1 740 ? -8.403 -0.680 15.156 1.00 86.75 740 LYS A C 1
ATOM 5992 O O . LYS A 1 740 ? -7.330 -0.243 15.556 1.00 86.75 740 LYS A O 1
ATOM 5997 N N . SER A 1 741 ? -9.544 -0.511 15.828 1.00 91.88 741 SER A N 1
ATOM 5998 C CA . SER A 1 741 ? -9.651 0.223 17.100 1.00 91.88 741 SER A CA 1
ATOM 5999 C C . SER A 1 741 ? -8.818 -0.414 18.214 1.00 91.88 741 SER A C 1
ATOM 6001 O O . SER A 1 741 ? -8.166 0.278 18.987 1.00 91.88 741 SER A O 1
ATOM 6003 N N . TYR A 1 742 ? -8.792 -1.743 18.262 1.00 92.81 742 TYR A N 1
ATOM 6004 C CA . TYR A 1 742 ? -7.993 -2.526 19.194 1.00 92.81 742 TYR A CA 1
ATOM 6005 C C . TYR A 1 742 ? -6.492 -2.278 19.003 1.00 92.81 742 TYR A C 1
ATOM 6007 O O . TYR A 1 742 ? -5.793 -1.951 19.959 1.00 92.81 742 TYR A O 1
ATOM 6015 N N . LEU A 1 743 ? -5.995 -2.333 17.762 1.00 80.62 743 LEU A N 1
ATOM 6016 C CA . LEU A 1 743 ? -4.593 -2.012 17.468 1.00 80.62 743 LEU A CA 1
ATOM 6017 C C . LEU A 1 743 ? -4.253 -0.547 17.788 1.00 80.62 743 LEU A C 1
ATOM 6019 O O . LEU A 1 743 ? -3.161 -0.265 18.277 1.00 80.62 743 LEU A O 1
ATOM 6023 N N . GLN A 1 744 ? -5.193 0.379 17.573 1.00 85.69 744 GLN A N 1
ATOM 6024 C CA . GLN A 1 744 ? -5.025 1.779 17.971 1.00 85.69 744 GLN A CA 1
ATOM 6025 C C . GLN A 1 744 ? -4.895 1.935 19.491 1.00 85.69 744 GLN A C 1
ATOM 6027 O O . GLN A 1 744 ? -4.010 2.663 19.929 1.00 85.69 744 GLN A O 1
ATOM 6032 N N . MET A 1 745 ? -5.702 1.230 20.298 1.00 89.38 745 MET A N 1
ATOM 6033 C CA . MET A 1 745 ? -5.549 1.233 21.762 1.00 89.38 745 MET A CA 1
ATOM 6034 C C . MET A 1 745 ? -4.163 0.743 22.200 1.00 89.38 745 MET A C 1
ATOM 6036 O O . MET A 1 745 ? -3.621 1.246 23.175 1.00 89.38 745 MET A O 1
ATOM 6040 N N . TYR A 1 746 ? -3.572 -0.218 21.489 1.00 74.69 746 TYR A N 1
ATOM 6041 C CA . TYR A 1 746 ? -2.223 -0.707 21.787 1.00 74.69 746 TYR A CA 1
ATOM 6042 C C . TYR A 1 746 ? -1.115 0.291 21.436 1.00 74.69 746 TYR A C 1
ATOM 6044 O O . TYR A 1 746 ? -0.099 0.355 22.127 1.00 74.69 746 TYR A O 1
ATOM 6052 N N . ALA A 1 747 ? -1.292 1.039 20.347 1.00 64.56 747 ALA A N 1
ATOM 6053 C CA . ALA A 1 747 ? -0.305 1.998 19.862 1.00 64.56 747 ALA A CA 1
ATOM 6054 C C . ALA A 1 747 ? -0.388 3.365 20.565 1.00 64.56 747 ALA A C 1
ATOM 6056 O O . ALA A 1 747 ? 0.590 4.115 20.564 1.00 64.56 747 ALA A O 1
ATOM 6057 N N . ASP A 1 748 ? -1.542 3.709 21.139 1.00 71.38 748 ASP A N 1
ATOM 6058 C CA . ASP A 1 748 ? -1.796 5.012 21.745 1.00 71.38 748 ASP A CA 1
ATOM 6059 C C . ASP A 1 748 ? -1.461 5.006 23.254 1.00 71.38 748 ASP A C 1
ATOM 6061 O O . ASP A 1 748 ? -2.125 4.320 24.037 1.00 71.38 748 ASP A O 1
ATOM 6065 N N . PRO A 1 749 ? -0.467 5.800 23.705 1.00 74.62 749 PRO A N 1
ATOM 6066 C CA . PRO A 1 749 ? -0.003 5.800 25.095 1.00 74.62 749 PRO A CA 1
ATOM 6067 C C . PRO A 1 749 ? -1.046 6.300 26.107 1.00 74.62 749 PRO A C 1
ATOM 6069 O O . PRO A 1 749 ? -0.848 6.133 27.312 1.00 74.62 749 PRO A O 1
ATOM 6072 N N . ARG A 1 750 ? -2.149 6.908 25.650 1.00 84.56 750 ARG A N 1
ATOM 6073 C CA . ARG A 1 750 ? -3.284 7.309 26.498 1.00 84.56 750 ARG A CA 1
ATOM 6074 C C . ARG A 1 750 ? -4.086 6.115 27.006 1.00 84.56 750 ARG A C 1
ATOM 6076 O O . ARG A 1 750 ? -4.858 6.252 27.955 1.00 84.56 750 ARG A O 1
ATOM 6083 N N . PHE A 1 751 ? -3.922 4.949 26.388 1.00 90.88 751 PHE A N 1
ATOM 6084 C CA . PHE A 1 751 ? -4.606 3.726 26.769 1.00 90.88 751 PHE A CA 1
ATOM 6085 C C . PHE A 1 751 ? -3.694 2.808 27.567 1.00 90.88 751 PHE A C 1
ATOM 6087 O O . PHE A 1 751 ? -2.533 2.568 27.245 1.00 90.88 751 PHE A O 1
ATOM 6094 N N . LYS A 1 752 ? -4.269 2.222 28.609 1.00 94.25 752 LYS A N 1
ATOM 6095 C CA . LYS A 1 752 ? -3.677 1.116 29.343 1.00 94.25 752 LYS A CA 1
ATOM 6096 C C . LYS A 1 752 ? -4.634 -0.058 29.303 1.00 94.25 752 LYS A C 1
ATOM 6098 O O . LYS A 1 752 ? -5.678 -0.009 29.951 1.00 94.25 752 LYS A O 1
ATOM 6103 N N . ILE A 1 753 ? -4.269 -1.114 28.581 1.00 95.81 753 ILE A N 1
ATOM 6104 C CA . ILE A 1 753 ? -5.064 -2.343 28.527 1.00 95.81 753 ILE A CA 1
ATOM 6105 C C . ILE A 1 753 ? -5.170 -2.932 29.939 1.00 95.81 753 ILE A C 1
ATOM 6107 O O . ILE A 1 753 ? -4.171 -3.089 30.646 1.00 95.81 753 ILE A O 1
ATOM 6111 N N . ILE A 1 754 ? -6.402 -3.179 30.376 1.00 95.06 754 ILE A N 1
ATOM 6112 C CA . ILE A 1 754 ? -6.723 -3.710 31.704 1.00 95.06 754 ILE A CA 1
ATOM 6113 C C . ILE A 1 754 ? -7.046 -5.189 31.605 1.00 95.06 754 ILE A C 1
ATOM 6115 O O . ILE A 1 754 ? -6.585 -5.972 32.435 1.00 95.06 754 ILE A O 1
ATOM 6119 N N . GLU A 1 755 ? -7.848 -5.554 30.610 1.00 92.94 755 GLU A N 1
ATOM 6120 C CA . GLU A 1 755 ? -8.260 -6.925 30.390 1.00 92.94 755 GLU A CA 1
ATOM 6121 C C . GLU A 1 755 ? -8.619 -7.151 28.924 1.00 92.94 755 GLU A C 1
ATOM 6123 O O . GLU A 1 755 ? -9.200 -6.279 28.285 1.00 92.94 755 GLU A O 1
ATOM 6128 N N . GLU A 1 756 ? -8.304 -8.328 28.407 1.00 93.81 756 GLU A N 1
ATOM 6129 C CA . GLU A 1 756 ? -8.657 -8.750 27.057 1.00 93.81 756 GLU A CA 1
ATOM 6130 C C . GLU A 1 756 ? -8.860 -10.263 27.023 1.00 93.81 756 GLU A C 1
ATOM 6132 O O . GLU A 1 756 ? -8.371 -10.997 27.888 1.00 93.81 756 GLU A O 1
ATOM 6137 N N . SER A 1 757 ? -9.604 -10.737 26.033 1.00 90.06 757 SER A N 1
ATOM 6138 C CA . SER A 1 757 ? -9.823 -12.161 25.818 1.00 90.06 757 SER A CA 1
ATOM 6139 C C . SER A 1 757 ? -10.075 -12.437 24.349 1.00 90.06 757 SER A C 1
ATOM 6141 O O . SER A 1 757 ? -10.611 -11.592 23.639 1.00 90.06 757 SER A O 1
ATOM 6143 N N . GLU A 1 758 ? -9.757 -13.654 23.921 1.00 82.50 758 GLU A N 1
ATOM 6144 C CA . GLU A 1 758 ? -10.147 -14.180 22.613 1.00 82.50 758 GLU A CA 1
ATOM 6145 C C . GLU A 1 758 ? -11.470 -14.965 22.655 1.00 82.50 758 GLU A C 1
ATOM 6147 O O . GLU A 1 758 ? -11.852 -15.551 21.645 1.00 82.50 758 GLU A O 1
ATOM 6152 N N . GLU A 1 759 ? -12.168 -15.011 23.802 1.00 80.06 759 GLU A N 1
ATOM 6153 C CA . GLU A 1 759 ? -13.467 -15.687 23.929 1.00 80.06 759 GLU A CA 1
ATOM 6154 C C . GLU A 1 759 ? -14.453 -15.167 22.865 1.00 80.06 759 GLU A C 1
ATOM 6156 O O . GLU A 1 759 ? -14.663 -13.961 22.737 1.00 80.06 759 GLU A O 1
ATOM 6161 N N . LYS A 1 760 ? -15.064 -16.087 22.104 1.00 79.25 760 LYS A N 1
ATOM 6162 C CA . LYS A 1 760 ? -15.904 -15.789 20.928 1.00 79.25 760 LYS A CA 1
ATOM 6163 C C . LYS A 1 760 ? -15.144 -14.980 19.863 1.00 79.25 760 LYS A C 1
ATOM 6165 O O . LYS A 1 760 ? -14.221 -15.505 19.246 1.00 79.25 760 LYS A O 1
ATOM 6170 N N . PHE A 1 761 ? -15.539 -13.730 19.622 1.00 84.25 761 PHE A N 1
ATOM 6171 C CA . PHE A 1 761 ? -14.877 -12.816 18.688 1.00 84.25 761 PHE A CA 1
ATOM 6172 C C . PHE A 1 761 ? -13.888 -11.874 19.404 1.00 84.25 761 PHE A C 1
ATOM 6174 O O . PHE A 1 761 ? -13.263 -11.022 18.772 1.00 84.25 761 PHE A O 1
ATOM 6181 N N . GLY A 1 762 ? -13.691 -12.089 20.708 1.00 87.94 762 GLY A N 1
ATOM 6182 C CA . GLY A 1 762 ? -12.752 -11.399 21.580 1.00 87.94 762 GLY A CA 1
ATOM 6183 C C . GLY A 1 762 ? -13.229 -10.030 22.054 1.00 87.94 762 GLY A C 1
ATOM 6184 O O . GLY A 1 762 ? -13.995 -9.366 21.378 1.00 87.94 762 GLY A O 1
ATOM 6185 N N . PHE A 1 763 ? -12.709 -9.558 23.182 1.00 93.62 763 PHE A N 1
ATOM 6186 C CA . PHE A 1 763 ? -12.986 -8.215 23.699 1.00 93.62 763 PHE A CA 1
ATOM 6187 C C . PHE A 1 763 ? -11.724 -7.579 24.279 1.00 93.62 763 PHE A C 1
ATOM 6189 O O . PHE A 1 763 ? -10.769 -8.275 24.633 1.00 93.62 763 PHE A O 1
ATOM 6196 N N . CYS A 1 764 ? -11.744 -6.258 24.442 1.00 96.06 764 CYS A N 1
ATOM 6197 C CA . CYS A 1 764 ? -10.683 -5.505 25.106 1.00 96.06 764 CYS A CA 1
ATOM 6198 C C . CYS A 1 764 ? -11.270 -4.400 25.983 1.00 96.06 764 CYS A C 1
ATOM 6200 O O . CYS A 1 764 ? -12.099 -3.622 25.524 1.00 96.06 764 CYS A O 1
ATOM 6202 N N . ILE A 1 765 ? -10.811 -4.295 27.229 1.00 97.25 765 ILE A N 1
ATOM 6203 C CA . ILE A 1 765 ? -11.123 -3.201 28.149 1.00 97.25 765 ILE A CA 1
ATOM 6204 C C . ILE A 1 765 ? -9.829 -2.469 28.486 1.00 97.25 765 ILE A C 1
ATOM 6206 O O . ILE A 1 765 ? -8.896 -3.046 29.049 1.00 97.25 765 ILE A O 1
ATOM 6210 N N . ALA A 1 766 ? -9.793 -1.174 28.201 1.00 96.56 766 ALA A N 1
ATOM 6211 C CA . ALA A 1 766 ? -8.663 -0.305 28.483 1.00 96.56 766 ALA A CA 1
ATOM 6212 C C . ALA A 1 766 ? -9.073 0.853 29.396 1.00 96.56 766 ALA A C 1
ATOM 6214 O O . ALA A 1 766 ? -10.177 1.387 29.303 1.00 96.56 766 ALA A O 1
ATOM 6215 N N . HIS A 1 767 ? -8.165 1.262 30.277 1.00 96.62 767 HIS A N 1
ATOM 6216 C CA . HIS A 1 767 ? -8.262 2.536 30.971 1.00 96.62 767 HIS A CA 1
ATOM 6217 C C . HIS A 1 767 ? -7.712 3.620 30.052 1.00 96.62 767 HIS A C 1
ATOM 6219 O O . HIS A 1 767 ? -6.547 3.563 29.659 1.00 96.62 767 HIS A O 1
ATOM 6225 N N . PHE A 1 768 ? -8.552 4.585 29.709 1.00 94.06 768 PHE A N 1
ATOM 6226 C CA . PHE A 1 768 ? -8.191 5.745 28.919 1.00 94.06 768 PHE A CA 1
ATOM 6227 C C . PHE A 1 768 ? -7.919 6.922 29.848 1.00 94.06 768 PHE A C 1
ATOM 6229 O O . PHE A 1 768 ? -8.802 7.358 30.591 1.00 94.06 768 PHE A O 1
ATOM 6236 N N . THR A 1 769 ? -6.708 7.457 29.770 1.00 86.69 769 THR A N 1
ATOM 6237 C CA . THR A 1 769 ? -6.348 8.734 30.374 1.00 86.69 769 THR A CA 1
ATOM 6238 C C . THR A 1 769 ? -6.214 9.738 29.232 1.00 86.69 769 THR A C 1
ATOM 6240 O O . THR A 1 769 ? -5.255 9.636 28.466 1.00 86.69 769 THR A O 1
ATOM 6243 N N . PRO A 1 770 ? -7.153 10.693 29.066 1.00 77.25 770 PRO A N 1
ATOM 6244 C CA . PRO A 1 770 ? -6.957 11.757 28.090 1.00 77.25 770 PRO A CA 1
ATOM 6245 C C . PRO A 1 770 ? -5.660 12.483 28.431 1.00 77.25 770 PRO A C 1
ATOM 6247 O O . PRO A 1 770 ? -5.293 12.540 29.608 1.00 77.25 770 PRO A O 1
ATOM 6250 N N . ASP A 1 771 ? -4.987 13.042 27.424 1.00 63.47 771 ASP A N 1
ATOM 6251 C CA . ASP A 1 771 ? -3.789 13.846 27.651 1.00 63.47 771 ASP A CA 1
ATOM 6252 C C . ASP A 1 771 ? -4.057 14.798 28.816 1.00 63.47 771 ASP A C 1
ATOM 6254 O O . ASP A 1 771 ? -5.022 15.570 28.789 1.00 63.47 771 ASP A O 1
ATOM 6258 N N . VAL A 1 772 ? -3.267 14.671 29.887 1.00 42.34 772 VAL A N 1
ATOM 6259 C CA . VAL A 1 772 ? -3.352 15.589 31.016 1.00 42.34 772 VAL A CA 1
ATOM 6260 C C . VAL A 1 772 ? -2.957 16.934 30.453 1.00 42.34 772 VAL A C 1
ATOM 6262 O O . VAL A 1 772 ? -1.777 17.225 30.273 1.00 42.34 772 VAL A O 1
ATOM 6265 N N . ILE A 1 773 ? -3.954 17.749 30.133 1.00 42.38 773 ILE A N 1
ATOM 6266 C CA . ILE A 1 773 ? -3.693 19.099 29.686 1.00 42.38 773 ILE A CA 1
ATOM 6267 C C . ILE A 1 773 ? -3.412 19.921 30.940 1.00 42.38 773 ILE A C 1
ATOM 6269 O O . ILE A 1 773 ? -4.282 20.605 31.483 1.00 42.38 773 ILE A O 1
ATOM 6273 N N . GLU A 1 774 ? -2.170 19.863 31.416 1.00 33.72 774 GLU A N 1
ATOM 6274 C CA . GLU A 1 774 ? -1.610 21.040 32.064 1.00 33.72 774 GLU A CA 1
ATOM 6275 C C . GLU A 1 774 ? -1.627 22.155 31.015 1.00 33.72 774 GLU A C 1
ATOM 6277 O O . GLU A 1 774 ? -0.818 22.189 30.096 1.00 33.72 774 GLU A O 1
ATOM 6282 N N . GLY A 1 775 ? -2.640 23.019 31.102 1.00 41.66 775 GLY A N 1
ATOM 6283 C CA . GLY A 1 775 ? -2.785 24.174 30.223 1.00 41.66 775 GLY A CA 1
ATOM 6284 C C . GLY A 1 775 ? -4.019 24.203 29.325 1.00 41.66 775 GLY A C 1
ATOM 6285 O O . GLY A 1 775 ? -4.190 25.225 28.672 1.00 41.66 775 GLY A O 1
ATOM 6286 N N . SER A 1 776 ? -4.924 23.207 29.298 1.00 38.28 776 SER A N 1
ATOM 6287 C CA . SER A 1 776 ? -6.170 23.393 28.533 1.00 38.28 776 SER A CA 1
ATOM 6288 C C . SER A 1 776 ? -6.974 24.463 29.216 1.00 38.28 776 SER A C 1
ATOM 6290 O O . SER A 1 776 ? -7.441 24.289 30.348 1.00 38.28 776 SER A O 1
ATOM 6292 N N . VAL A 1 777 ? -7.187 25.557 28.512 1.00 41.69 777 VAL A N 1
ATOM 6293 C CA . VAL A 1 777 ? -8.175 26.512 28.948 1.00 41.69 777 VAL A CA 1
ATOM 6294 C C . VAL A 1 777 ? -9.531 25.874 28.678 1.00 41.69 777 VAL A C 1
ATOM 6296 O O . VAL A 1 777 ? -10.015 25.819 27.553 1.00 41.69 777 VAL A O 1
ATOM 6299 N N . THR A 1 778 ? -10.192 25.418 29.748 1.00 42.12 778 THR A N 1
ATOM 6300 C CA . THR A 1 778 ? -11.635 25.627 29.821 1.00 42.12 778 THR A CA 1
ATOM 6301 C C . THR A 1 778 ? -11.807 27.129 29.684 1.00 42.12 778 THR A C 1
ATOM 6303 O O . THR A 1 778 ? -11.673 27.845 30.680 1.00 42.12 778 THR A O 1
ATOM 6306 N N . VAL A 1 779 ? -12.022 27.624 28.458 1.00 45.59 779 VAL A N 1
ATOM 6307 C CA . VAL A 1 779 ? -12.517 28.988 28.278 1.00 45.59 779 VAL A CA 1
ATOM 6308 C C . VAL A 1 779 ? -13.773 28.987 29.143 1.00 45.59 779 VAL A C 1
ATOM 6310 O O . VAL A 1 779 ? -14.632 28.123 28.929 1.00 45.59 779 VAL A O 1
ATOM 6313 N N . PRO A 1 780 ? -13.812 29.772 30.237 1.00 40.69 780 PRO A N 1
ATOM 6314 C CA . PRO A 1 780 ? -14.876 29.667 31.220 1.00 40.69 780 PRO A CA 1
ATOM 6315 C C . PRO A 1 780 ? -16.204 29.727 30.486 1.00 40.69 780 PRO A C 1
ATOM 6317 O O . PRO A 1 780 ? -16.291 30.446 29.498 1.00 40.69 780 PRO A O 1
ATOM 6320 N N . ASN A 1 781 ? -17.164 28.934 30.968 1.00 42.03 781 ASN A N 1
ATOM 6321 C CA . ASN A 1 781 ? -18.509 28.667 30.451 1.00 42.03 781 ASN A CA 1
ATOM 6322 C C . ASN A 1 781 ? -19.292 29.963 30.130 1.00 42.03 781 ASN A C 1
ATOM 6324 O O . ASN A 1 781 ? -20.249 30.333 30.809 1.00 42.03 781 ASN A O 1
ATOM 6328 N N . LEU A 1 782 ? -18.810 30.703 29.144 1.00 53.69 782 LEU A N 1
ATOM 6329 C CA . LEU A 1 782 ? -19.359 31.909 28.579 1.00 53.69 782 LEU A CA 1
ATOM 6330 C C . LEU A 1 782 ? -20.212 31.427 27.418 1.00 53.69 782 LEU A C 1
ATOM 6332 O O . LEU A 1 782 ? -19.777 30.623 26.597 1.00 53.69 782 LEU A O 1
ATOM 6336 N N . ASP A 1 783 ? -21.441 31.912 27.371 1.00 74.94 783 ASP A N 1
ATOM 6337 C CA . ASP A 1 783 ? -22.290 31.836 26.190 1.00 74.94 783 ASP A CA 1
ATOM 6338 C C . ASP A 1 783 ? -21.614 32.679 25.088 1.00 74.94 783 ASP A C 1
ATOM 6340 O O . ASP A 1 783 ? -21.881 33.876 24.971 1.00 74.94 783 ASP A O 1
ATOM 6344 N N . ILE A 1 784 ? -20.626 32.094 24.394 1.00 89.00 784 ILE A N 1
ATOM 6345 C CA . ILE A 1 784 ? -19.852 32.735 23.323 1.00 89.00 784 ILE A CA 1
ATOM 6346 C C . ILE A 1 784 ? -20.795 32.950 22.140 1.00 89.00 784 ILE A C 1
ATOM 6348 O O . ILE A 1 784 ? -21.261 31.989 21.531 1.00 89.00 784 ILE A O 1
ATOM 6352 N N . LYS A 1 785 ? -21.074 34.214 21.812 1.00 93.56 785 LYS A N 1
ATOM 6353 C CA . LYS A 1 785 ? -21.979 34.602 20.719 1.00 93.56 785 LYS A CA 1
ATOM 6354 C C . LYS A 1 785 ? -21.254 35.216 19.546 1.00 93.56 785 LYS A C 1
ATOM 6356 O O . LYS A 1 785 ? -21.722 35.062 18.426 1.00 93.56 785 LYS A O 1
ATOM 6361 N N . ASN A 1 786 ? -20.152 35.918 19.786 1.00 97.00 786 ASN A N 1
ATOM 6362 C CA . ASN A 1 786 ? -19.369 36.543 18.725 1.00 97.00 786 ASN A CA 1
ATOM 6363 C C . ASN A 1 786 ? -17.899 36.157 18.882 1.00 97.00 786 ASN A C 1
ATOM 6365 O O . ASN A 1 786 ? -17.291 36.407 19.927 1.00 97.00 786 ASN A O 1
ATOM 6369 N N . ILE A 1 787 ? -17.335 35.564 17.837 1.00 97.81 787 ILE A N 1
ATOM 6370 C CA . ILE A 1 787 ? -15.923 35.201 17.746 1.00 97.81 787 ILE A CA 1
ATOM 6371 C C . ILE A 1 787 ? -15.281 36.100 16.698 1.00 97.81 787 ILE A C 1
ATOM 6373 O O . ILE A 1 787 ? -15.790 36.202 15.587 1.00 97.81 787 ILE A O 1
ATOM 6377 N N . VAL A 1 788 ? -14.156 36.728 17.027 1.00 98.31 788 VAL A N 1
ATOM 6378 C CA . VAL A 1 788 ? -13.287 37.363 16.030 1.00 98.31 788 VAL A CA 1
ATOM 6379 C C . VAL A 1 788 ? -12.120 36.433 15.753 1.00 98.31 788 VAL A C 1
ATOM 6381 O O . VAL A 1 788 ? -11.389 36.060 16.662 1.00 98.31 788 VAL A O 1
ATOM 6384 N N . TRP A 1 789 ? -11.918 36.065 14.497 1.00 97.69 789 TRP A N 1
ATOM 6385 C CA . TRP A 1 789 ? -10.770 35.281 14.072 1.00 97.69 789 TRP A CA 1
ATOM 6386 C C . TRP A 1 789 ? -9.803 36.166 13.291 1.00 97.69 789 TRP A C 1
ATOM 6388 O O . TRP A 1 789 ? -10.131 36.672 12.218 1.00 97.69 789 TRP A O 1
ATOM 6398 N N . LEU A 1 790 ? -8.625 36.405 13.864 1.00 96.44 790 LEU A N 1
ATOM 6399 C CA . LEU A 1 790 ? -7.623 37.320 13.328 1.00 96.44 790 LEU A CA 1
ATOM 6400 C C . LEU A 1 790 ? -6.647 36.575 12.422 1.00 96.44 790 LEU A C 1
ATOM 6402 O O . LEU A 1 790 ? -5.898 35.730 12.903 1.00 96.44 790 LEU A O 1
ATOM 6406 N N . ARG A 1 791 ? -6.646 36.913 11.128 1.00 94.00 791 ARG A N 1
ATOM 6407 C CA . ARG A 1 791 ? -5.926 36.216 10.055 1.00 94.00 791 ARG A CA 1
ATOM 6408 C C . ARG A 1 791 ? -5.265 37.184 9.084 1.00 94.00 791 ARG A C 1
ATOM 6410 O O . ARG A 1 791 ? -5.769 37.506 8.010 1.00 94.00 791 ARG A O 1
ATOM 6417 N N . ALA A 1 792 ? -4.131 37.707 9.518 1.00 89.06 792 ALA A N 1
ATOM 6418 C CA . ALA A 1 792 ? -3.400 38.760 8.824 1.00 89.06 792 ALA A CA 1
ATOM 6419 C C . ALA A 1 792 ? -2.231 38.233 7.973 1.00 89.06 792 ALA A C 1
ATOM 6421 O O . ALA A 1 792 ? -1.405 39.006 7.513 1.00 89.06 792 ALA A O 1
ATOM 6422 N N . ASP A 1 793 ? -2.152 36.928 7.759 1.00 89.75 793 ASP A N 1
ATOM 6423 C CA . ASP A 1 793 ? -1.155 36.206 6.966 1.00 89.75 793 ASP A CA 1
ATOM 6424 C C . ASP A 1 793 ? -1.537 36.130 5.467 1.00 89.75 793 ASP A C 1
ATOM 6426 O O . ASP A 1 793 ? -2.437 36.835 4.996 1.00 89.75 793 ASP A O 1
ATOM 6430 N N . ALA A 1 794 ? -0.791 35.368 4.657 1.00 90.94 794 ALA A N 1
ATOM 6431 C CA . ALA A 1 794 ? -0.961 35.358 3.205 1.00 90.94 794 ALA A CA 1
ATOM 6432 C C . ALA A 1 794 ? -2.153 34.495 2.753 1.00 90.94 794 ALA A C 1
ATOM 6434 O O . ALA A 1 794 ? -2.731 33.720 3.511 1.00 90.94 794 ALA A O 1
ATOM 6435 N N . ILE A 1 795 ? -2.537 34.612 1.475 1.00 92.12 795 ILE A N 1
ATOM 6436 C CA . ILE A 1 795 ? -3.697 33.889 0.917 1.00 92.12 795 ILE A CA 1
ATOM 6437 C C . ILE A 1 795 ? -3.541 32.365 1.077 1.00 92.12 795 ILE A C 1
ATOM 6439 O O . ILE A 1 795 ? -4.504 31.699 1.439 1.00 92.12 795 ILE A O 1
ATOM 6443 N N . GLY A 1 796 ? -2.336 31.819 0.863 1.00 91.38 796 GLY A N 1
ATOM 6444 C CA . GLY A 1 796 ? -2.057 30.389 1.060 1.00 91.38 796 GLY A CA 1
ATOM 6445 C C . GLY A 1 796 ? -2.310 29.931 2.499 1.00 91.38 796 GLY A C 1
ATOM 6446 O O . GLY A 1 796 ? -3.046 28.968 2.709 1.00 91.38 796 GLY A O 1
ATOM 6447 N N . ASP A 1 797 ? -1.809 30.682 3.484 1.00 92.62 797 ASP A N 1
ATOM 6448 C CA . ASP A 1 797 ? -2.042 30.406 4.908 1.00 92.62 797 ASP A CA 1
ATOM 6449 C C . ASP A 1 797 ? -3.538 30.390 5.225 1.00 92.62 797 ASP A C 1
ATOM 6451 O O . ASP A 1 797 ? -4.028 29.515 5.941 1.00 92.62 797 ASP A O 1
ATOM 6455 N N . ASN A 1 798 ? -4.295 31.324 4.644 1.00 94.75 798 ASN A N 1
ATOM 6456 C CA . ASN A 1 798 ? -5.741 31.444 4.816 1.00 94.75 798 ASN A CA 1
ATOM 6457 C C . ASN A 1 798 ? -6.531 30.283 4.195 1.00 94.75 798 ASN A C 1
ATOM 6459 O O . ASN A 1 798 ? -7.540 29.877 4.764 1.00 94.75 798 ASN A O 1
ATOM 6463 N N . ILE A 1 799 ? -6.055 29.680 3.104 1.00 95.38 799 ILE A N 1
ATOM 6464 C CA . ILE A 1 799 ? -6.648 28.451 2.544 1.00 95.38 799 ILE A CA 1
ATOM 6465 C C . ILE A 1 799 ? -6.409 27.253 3.478 1.00 95.38 799 ILE A C 1
ATOM 6467 O O . ILE A 1 799 ? -7.320 26.464 3.734 1.00 95.38 799 ILE A O 1
ATOM 6471 N N . LEU A 1 800 ? -5.191 27.112 4.013 1.00 94.44 800 LEU A N 1
ATOM 6472 C CA . LEU A 1 800 ? -4.827 25.987 4.885 1.00 94.44 800 LEU A CA 1
ATOM 6473 C C . LEU A 1 800 ? -5.621 26.006 6.189 1.00 94.44 800 LEU A C 1
ATOM 6475 O O . LEU A 1 800 ? -6.302 25.059 6.559 1.00 94.44 800 LEU A O 1
ATOM 6479 N N . SER A 1 801 ? -5.545 27.122 6.876 1.00 94.88 801 SER A N 1
ATOM 6480 C CA . SER A 1 801 ? -6.237 27.416 8.133 1.00 94.88 801 SER A CA 1
ATOM 6481 C C . SER A 1 801 ? -7.763 27.457 8.061 1.00 94.88 801 SER A C 1
ATOM 6483 O O . SER A 1 801 ? -8.397 27.159 9.066 1.00 94.88 801 SER A O 1
ATOM 6485 N N . SER A 1 802 ? -8.371 27.787 6.913 1.00 95.31 802 SER A N 1
ATOM 6486 C CA . SER A 1 802 ? -9.831 27.737 6.725 1.00 95.31 802 SER A CA 1
ATOM 6487 C C . SER A 1 802 ? -10.404 26.352 7.027 1.00 95.31 802 SER A C 1
ATOM 6489 O O . SER A 1 802 ? -11.574 26.233 7.388 1.00 95.31 802 SER A O 1
ATOM 6491 N N . SER A 1 803 ? -9.567 25.312 6.971 1.00 93.94 803 SER A N 1
ATOM 6492 C CA . SER A 1 803 ? -9.879 23.964 7.452 1.00 93.94 803 SER A CA 1
ATOM 6493 C C . SER A 1 803 ? -10.288 23.896 8.930 1.00 93.94 803 SER A C 1
ATOM 6495 O O . SER A 1 803 ? -10.991 22.964 9.305 1.00 93.94 803 SER A O 1
ATOM 6497 N N . MET A 1 804 ? -9.912 24.878 9.761 1.00 95.56 804 MET A N 1
ATOM 6498 C CA . MET A 1 804 ? -10.291 24.963 11.176 1.00 95.56 804 MET A CA 1
ATOM 6499 C C . MET A 1 804 ? -11.725 25.462 11.393 1.00 95.56 804 MET A C 1
ATOM 6501 O O . MET A 1 804 ? -12.321 25.138 12.418 1.00 95.56 804 MET A O 1
ATOM 6505 N N . LEU A 1 805 ? -12.303 26.229 10.459 1.00 95.19 805 LEU A N 1
ATOM 6506 C CA . LEU A 1 805 ? -13.624 26.857 10.637 1.00 95.19 805 LEU A CA 1
ATOM 6507 C C . LEU A 1 805 ? -14.754 25.885 10.985 1.00 95.19 805 LEU A C 1
ATOM 6509 O O . LEU A 1 805 ? -15.490 26.189 11.923 1.00 95.19 805 LEU A O 1
ATOM 6513 N N . PRO A 1 806 ? -14.900 24.726 10.309 1.00 92.25 806 PRO A N 1
ATOM 6514 C CA . PRO A 1 806 ? -15.929 23.755 10.669 1.00 92.25 806 PRO A CA 1
ATOM 6515 C C . PRO A 1 806 ? -15.812 23.290 12.126 1.00 92.25 806 PRO A C 1
ATOM 6517 O O . PRO A 1 806 ? -16.818 23.161 12.816 1.00 92.25 806 PRO A O 1
ATOM 6520 N N . TYR A 1 807 ? -14.583 23.091 12.610 1.00 90.62 807 TYR A N 1
ATOM 6521 C CA . TYR A 1 807 ? -14.302 22.640 13.973 1.00 90.62 807 TYR A CA 1
ATOM 6522 C C . TYR A 1 807 ? -14.562 23.738 15.005 1.00 90.62 807 TYR A C 1
ATOM 6524 O O . TYR A 1 807 ? -15.135 23.474 16.060 1.00 90.62 807 TYR A O 1
ATOM 6532 N N . VAL A 1 808 ? -14.196 24.984 14.689 1.00 91.44 808 VAL A N 1
ATOM 6533 C CA . VAL A 1 808 ? -14.505 26.142 15.538 1.00 91.44 808 VAL A CA 1
ATOM 6534 C C . VAL A 1 808 ? -16.019 26.357 15.619 1.00 91.44 808 VAL A C 1
ATOM 6536 O O . VAL A 1 808 ? -16.538 26.544 16.718 1.00 91.44 808 VAL A O 1
ATOM 6539 N N . GLN A 1 809 ? -16.745 26.267 14.498 1.00 90.56 809 GLN A N 1
ATOM 6540 C CA . GLN A 1 809 ? -18.208 26.362 14.500 1.00 90.56 809 GLN A CA 1
ATOM 6541 C C . GLN A 1 809 ? -18.844 25.210 15.288 1.00 90.56 809 GLN A C 1
ATOM 6543 O O . GLN A 1 809 ? -19.771 25.448 16.052 1.00 90.56 809 GLN A O 1
ATOM 6548 N N . ALA A 1 810 ? -18.351 23.976 15.150 1.00 84.56 810 ALA A N 1
ATOM 6549 C CA . ALA A 1 810 ? -18.864 22.828 15.900 1.00 84.56 810 ALA A CA 1
ATOM 6550 C C . ALA A 1 810 ? -18.643 22.971 17.415 1.00 84.56 810 ALA A C 1
ATOM 6552 O O . ALA A 1 810 ? -19.513 22.615 18.205 1.00 84.56 810 ALA A O 1
ATOM 6553 N N . GLN A 1 811 ? -17.506 23.539 17.826 1.00 85.06 811 GLN A N 1
ATOM 6554 C CA . GLN A 1 811 ? -17.217 23.830 19.230 1.00 85.06 811 GLN A CA 1
ATOM 6555 C C . GLN A 1 811 ? -18.085 24.972 19.784 1.00 85.06 811 GLN A C 1
ATOM 6557 O O . GLN A 1 811 ? -18.423 24.970 20.970 1.00 85.06 811 GLN A O 1
ATOM 6562 N N . TYR A 1 812 ? -18.472 25.932 18.938 1.00 87.25 812 TYR A N 1
ATOM 6563 C CA . TYR A 1 812 ? -19.313 27.072 19.308 1.00 87.25 812 TYR A CA 1
ATOM 6564 C C . TYR A 1 812 ? -20.530 27.220 18.367 1.00 87.25 812 TYR A C 1
ATOM 6566 O O . TYR A 1 812 ? -20.615 28.206 17.632 1.00 87.25 812 TYR A O 1
ATOM 6574 N N . PRO A 1 813 ? -21.520 26.299 18.401 1.00 83.81 813 PRO A N 1
ATOM 6575 C CA . PRO A 1 813 ? -22.575 26.216 17.378 1.00 83.81 813 PRO A CA 1
ATOM 6576 C C . PRO A 1 813 ? -23.436 27.469 17.222 1.00 83.81 813 PRO A C 1
ATOM 6578 O O . PRO A 1 813 ? -23.925 27.751 16.132 1.00 83.81 813 PRO A O 1
ATOM 6581 N N . ASN A 1 814 ? -23.617 28.223 18.309 1.00 87.81 814 ASN A N 1
ATOM 6582 C CA . ASN A 1 814 ? -24.438 29.435 18.341 1.00 87.81 814 ASN A CA 1
ATOM 6583 C C . ASN A 1 814 ? -23.627 30.724 18.137 1.00 87.81 814 ASN A C 1
ATOM 6585 O O . ASN A 1 814 ? -24.204 31.814 18.169 1.00 87.81 814 ASN A O 1
ATOM 6589 N N . ALA A 1 815 ? -22.306 30.620 17.980 1.00 93.25 815 ALA A N 1
ATOM 6590 C CA . ALA A 1 815 ? -21.457 31.778 17.782 1.00 93.25 815 ALA A CA 1
ATOM 6591 C C . ALA A 1 815 ? -21.462 32.218 16.316 1.00 93.25 815 ALA A C 1
ATOM 6593 O O . ALA A 1 815 ? -21.426 31.402 15.395 1.00 93.25 815 ALA A O 1
ATOM 6594 N N . LYS A 1 816 ? -21.459 33.533 16.115 1.00 97.62 816 LYS A N 1
ATOM 6595 C CA . LYS A 1 816 ? -21.149 34.187 14.849 1.00 97.62 816 LYS A CA 1
ATOM 6596 C C . LYS A 1 816 ? -19.644 34.371 14.749 1.00 97.62 816 LYS A C 1
ATOM 6598 O O . LYS A 1 816 ? -19.036 34.961 15.645 1.00 97.62 816 LYS A O 1
ATOM 6603 N N . ILE A 1 817 ? -19.048 33.876 13.671 1.00 98.25 817 ILE A N 1
ATOM 6604 C CA . ILE A 1 817 ? -17.613 34.015 13.424 1.00 98.25 817 ILE A CA 1
ATOM 6605 C C . ILE A 1 817 ? -17.391 35.196 12.481 1.00 98.25 817 ILE A C 1
ATOM 6607 O O . ILE A 1 817 ? -17.875 35.215 11.352 1.00 98.25 817 ILE A O 1
ATOM 6611 N N . HIS A 1 818 ? -16.633 36.180 12.944 1.00 98.12 818 HIS A N 1
ATOM 6612 C CA . HIS A 1 818 ? -16.203 37.341 12.181 1.00 98.12 818 HIS A CA 1
ATOM 6613 C C . HIS A 1 818 ? -14.714 37.210 11.881 1.00 98.12 818 HIS A C 1
ATOM 6615 O O . HIS A 1 818 ? -13.926 36.962 12.790 1.00 98.12 818 HIS A O 1
ATOM 6621 N N . VAL A 1 819 ? -14.298 37.395 10.633 1.00 98.00 819 VAL A N 1
ATOM 6622 C CA . VAL A 1 819 ? -12.886 37.246 10.256 1.00 98.00 819 VAL A CA 1
ATOM 6623 C C . VAL A 1 819 ? -12.251 38.609 10.027 1.00 98.00 819 VAL A C 1
ATOM 6625 O O . VAL A 1 819 ? -12.688 39.361 9.162 1.00 98.00 819 VAL A O 1
ATOM 6628 N N . ALA A 1 820 ? -11.206 38.929 10.787 1.00 97.19 820 ALA A N 1
ATOM 6629 C CA . ALA A 1 820 ? -10.385 40.115 10.576 1.00 97.19 820 ALA A CA 1
ATOM 6630 C C . ALA A 1 820 ? -9.146 39.717 9.772 1.00 97.19 820 ALA A C 1
ATOM 6632 O O . ALA A 1 820 ? -8.280 39.018 10.297 1.00 97.19 820 ALA A O 1
ATOM 6633 N N . CYS A 1 821 ? -9.048 40.126 8.508 1.00 95.81 821 CYS A N 1
ATOM 6634 C CA . CYS A 1 821 ? -7.993 39.644 7.614 1.00 95.81 821 CYS A CA 1
ATOM 6635 C C . CYS A 1 821 ? -7.422 40.717 6.690 1.00 95.81 821 CYS A C 1
ATOM 6637 O O . CYS A 1 821 ? -7.977 41.808 6.555 1.00 95.81 821 CYS A O 1
ATOM 6639 N N . GLN A 1 822 ? -6.326 40.394 5.994 1.00 93.94 822 GLN A N 1
ATOM 6640 C CA . GLN A 1 822 ? -5.819 41.276 4.943 1.00 93.94 822 GLN A CA 1
ATOM 6641 C C . GLN A 1 822 ? -6.887 41.509 3.859 1.00 93.94 822 GLN A C 1
ATOM 6643 O O . GLN A 1 822 ? -7.613 40.591 3.473 1.00 93.94 822 GLN A O 1
ATOM 6648 N N . SER A 1 823 ? -6.935 42.717 3.296 1.00 91.81 823 SER A N 1
ATOM 6649 C CA . SER A 1 823 ? -7.928 43.100 2.278 1.00 91.81 823 SER A CA 1
ATOM 6650 C C . SER A 1 823 ? -7.911 42.177 1.055 1.00 91.81 823 SER A C 1
ATOM 6652 O O . SER A 1 823 ? -8.961 41.822 0.531 1.00 91.81 823 SER A O 1
ATOM 6654 N N . ARG A 1 824 ? -6.724 41.709 0.650 1.00 88.06 824 ARG A N 1
ATOM 6655 C CA . ARG A 1 824 ? -6.537 40.762 -0.466 1.00 88.06 824 ARG A CA 1
ATOM 6656 C C . ARG A 1 824 ? -7.051 39.338 -0.199 1.00 88.06 824 ARG A C 1
ATOM 6658 O O . ARG A 1 824 ? -7.164 38.559 -1.135 1.00 88.06 824 ARG A O 1
ATOM 6665 N N . VAL A 1 825 ? -7.322 38.991 1.059 1.00 90.94 825 VAL A N 1
ATOM 6666 C CA . VAL A 1 825 ? -7.829 37.675 1.488 1.00 90.94 825 VAL A CA 1
ATOM 6667 C C . VAL A 1 825 ? -9.354 37.697 1.653 1.00 90.94 825 VAL A C 1
ATOM 6669 O O . VAL A 1 825 ? -9.990 36.651 1.645 1.00 90.94 825 VAL A O 1
ATOM 6672 N N . ALA A 1 826 ? -9.964 38.878 1.775 1.00 92.31 826 ALA A N 1
ATOM 6673 C CA . ALA A 1 826 ? -11.347 39.031 2.223 1.00 92.31 826 ALA A CA 1
ATOM 6674 C C . ALA A 1 826 ? -12.378 38.229 1.412 1.00 92.31 826 ALA A C 1
ATOM 6676 O O . ALA A 1 826 ? -13.286 37.642 2.000 1.00 92.31 826 ALA A O 1
ATOM 6677 N N . SER A 1 827 ? -12.218 38.154 0.088 1.00 89.25 827 SER A N 1
ATOM 6678 C CA . SER A 1 827 ? -13.126 37.404 -0.789 1.00 89.25 827 SER A CA 1
ATOM 6679 C C . SER A 1 827 ? -13.157 35.900 -0.499 1.00 89.25 827 SER A C 1
ATOM 6681 O O . SER A 1 827 ? -14.189 35.269 -0.703 1.00 89.25 827 SER A O 1
ATOM 6683 N N . LEU A 1 828 ? -12.073 35.328 0.042 1.00 91.00 828 LEU A N 1
ATOM 6684 C CA . LEU A 1 828 ? -12.023 33.923 0.459 1.00 91.00 828 LEU A CA 1
ATOM 6685 C C . LEU A 1 828 ? -13.036 33.642 1.575 1.00 91.00 828 LEU A C 1
ATOM 6687 O O . LEU A 1 828 ? -13.743 32.638 1.537 1.00 91.00 828 LEU A O 1
ATOM 6691 N N . TYR A 1 829 ? -13.123 34.546 2.554 1.00 94.56 829 TYR A N 1
ATOM 6692 C CA . TYR A 1 829 ? -14.004 34.390 3.711 1.00 94.56 829 TYR A CA 1
ATOM 6693 C C . TYR A 1 829 ? -15.429 34.877 3.460 1.00 94.56 829 TYR A C 1
ATOM 6695 O O . TYR A 1 829 ? -16.347 34.363 4.085 1.00 94.56 829 TYR A O 1
ATOM 6703 N N . GLN A 1 830 ? -15.640 35.817 2.535 1.00 91.88 830 GLN A N 1
ATOM 6704 C CA . GLN A 1 830 ? -16.987 36.265 2.154 1.00 91.88 830 GLN A CA 1
ATOM 6705 C C . GLN A 1 830 ? -17.858 35.121 1.620 1.00 91.88 830 GLN A C 1
ATOM 6707 O O . GLN A 1 830 ? -19.062 35.111 1.851 1.00 91.88 830 GLN A O 1
ATOM 6712 N N . ASN A 1 831 ? -17.243 34.149 0.946 1.00 88.56 831 ASN A N 1
ATOM 6713 C CA . ASN A 1 831 ? -17.929 32.974 0.411 1.00 88.56 831 ASN A CA 1
ATOM 6714 C C . ASN A 1 831 ? -17.996 31.803 1.406 1.00 88.56 831 ASN A C 1
ATOM 6716 O O . ASN A 1 831 ? -18.566 30.759 1.092 1.00 88.56 831 ASN A O 1
ATOM 6720 N N . CYS A 1 832 ? -17.391 31.936 2.588 1.00 94.00 832 CYS A N 1
ATOM 6721 C CA . CYS A 1 832 ? -17.319 30.855 3.557 1.00 94.00 832 CYS A CA 1
ATOM 6722 C C . CYS A 1 832 ? -18.636 30.725 4.348 1.00 94.00 832 CYS A C 1
ATOM 6724 O O . CYS A 1 832 ? -19.029 31.676 5.022 1.00 94.00 832 CYS A O 1
ATOM 6726 N N . PRO A 1 833 ? -19.275 29.537 4.390 1.00 93.75 833 PRO A N 1
ATOM 6727 C CA . PRO A 1 833 ? -20.569 29.345 5.053 1.00 93.75 833 PRO A CA 1
ATOM 6728 C C . PRO A 1 833 ? -20.521 29.482 6.583 1.00 93.75 833 PRO A C 1
ATOM 6730 O O . PRO A 1 833 ? -21.562 29.631 7.214 1.00 93.75 833 PRO A O 1
ATOM 6733 N N . TYR A 1 834 ? -19.331 29.419 7.183 1.00 95.56 834 TYR A N 1
ATOM 6734 C CA . TYR A 1 834 ? -19.131 29.562 8.630 1.00 95.56 834 TYR A CA 1
ATOM 6735 C C . TYR A 1 834 ? -18.878 31.010 9.071 1.00 95.56 834 TYR A C 1
ATOM 6737 O O . TYR A 1 834 ? -18.794 31.275 10.266 1.00 95.56 834 TYR A O 1
ATOM 6745 N N . VAL A 1 835 ? -18.696 31.943 8.130 1.00 97.19 835 VAL A N 1
ATOM 6746 C CA . VAL A 1 835 ? -18.299 33.324 8.429 1.00 97.19 835 VAL A CA 1
ATOM 6747 C C . VAL A 1 835 ? -19.497 34.255 8.273 1.00 97.19 835 VAL A C 1
ATOM 6749 O O . VAL A 1 835 ? -20.095 34.345 7.209 1.00 97.19 835 VAL A O 1
ATOM 6752 N N . GLU A 1 836 ? -19.819 34.987 9.336 1.00 97.31 836 GLU A N 1
ATOM 6753 C CA . GLU A 1 836 ? -20.895 35.984 9.360 1.00 97.31 836 GLU A CA 1
ATOM 6754 C C . GLU A 1 836 ? -20.471 37.282 8.662 1.00 97.31 836 GLU A C 1
ATOM 6756 O O . GLU A 1 836 ? -21.238 37.884 7.913 1.00 97.31 836 GLU A O 1
ATOM 6761 N N . SER A 1 837 ? -19.257 37.765 8.942 1.00 96.88 837 SER A N 1
ATOM 6762 C CA . SER A 1 837 ? -18.746 38.992 8.331 1.00 96.88 837 SER A CA 1
ATOM 6763 C C . SER A 1 837 ? -17.225 39.031 8.284 1.00 96.88 837 SER A C 1
ATOM 6765 O O . SER A 1 837 ? -16.537 38.396 9.082 1.00 96.88 837 SER A O 1
ATOM 6767 N N . VAL A 1 838 ? -16.696 39.852 7.380 1.00 97.44 838 VAL A N 1
ATOM 6768 C CA . VAL A 1 838 ? -15.256 40.049 7.192 1.00 97.44 838 VAL A CA 1
ATOM 6769 C C . VAL A 1 838 ? -14.895 41.506 7.475 1.00 97.44 838 VAL A C 1
ATOM 6771 O O . VAL A 1 838 ? -15.561 42.412 6.976 1.00 97.44 838 VAL A O 1
ATOM 6774 N N . VAL A 1 839 ? -13.838 41.730 8.256 1.00 96.81 839 VAL A N 1
ATOM 6775 C CA . VAL A 1 839 ? -13.234 43.044 8.519 1.00 96.81 839 VAL A CA 1
ATOM 6776 C C . VAL A 1 839 ? -11.884 43.104 7.794 1.00 96.81 839 VAL A C 1
ATOM 6778 O O . VAL A 1 839 ? -10.872 42.655 8.340 1.00 96.81 839 VAL A O 1
ATOM 6781 N N . PRO A 1 840 ? -11.854 43.589 6.539 1.00 96.44 840 PRO A N 1
ATOM 6782 C CA . PRO A 1 840 ? -10.623 43.696 5.772 1.00 96.44 840 PRO A CA 1
ATOM 6783 C C . PRO A 1 840 ? -9.765 44.869 6.253 1.00 96.44 840 PRO A C 1
ATOM 6785 O O . PRO A 1 840 ? -10.273 45.966 6.485 1.00 96.44 840 PRO A O 1
ATOM 6788 N N . PHE A 1 841 ? -8.450 44.673 6.318 1.00 95.56 841 PHE A N 1
ATOM 6789 C CA . PHE A 1 841 ? -7.498 45.755 6.566 1.00 95.56 841 PHE A CA 1
ATOM 6790 C C . PHE A 1 841 ? -6.203 45.604 5.757 1.00 95.56 841 PHE A C 1
ATOM 6792 O O . PHE A 1 841 ? -5.946 44.569 5.143 1.00 95.56 841 PHE A O 1
ATOM 6799 N N . ASP A 1 842 ? -5.404 46.663 5.688 1.00 94.31 842 ASP A N 1
ATOM 6800 C CA . ASP A 1 842 ? -4.066 46.660 5.092 1.00 94.31 842 ASP A CA 1
ATOM 6801 C C . ASP A 1 842 ? -3.024 46.636 6.215 1.00 94.31 842 ASP A C 1
ATOM 6803 O O . ASP A 1 842 ? -2.895 47.595 6.978 1.00 94.31 842 ASP A O 1
ATOM 6807 N N . GLN A 1 843 ? -2.302 45.522 6.347 1.00 91.56 843 GLN A N 1
ATOM 6808 C CA . GLN A 1 843 ? -1.334 45.353 7.427 1.00 91.56 843 GLN A CA 1
ATOM 6809 C C . GLN A 1 843 ? -0.186 46.367 7.333 1.00 91.56 843 GLN A C 1
ATOM 6811 O O . GLN A 1 843 ? 0.161 46.979 8.339 1.00 91.56 843 GLN A O 1
ATOM 6816 N N . SER A 1 844 ? 0.377 46.586 6.141 1.00 91.44 844 SER A N 1
ATOM 6817 C CA . SER A 1 844 ? 1.505 47.504 5.952 1.00 91.44 844 SER A CA 1
ATOM 6818 C C . SER A 1 844 ? 1.120 48.945 6.273 1.00 91.44 844 SER A C 1
ATOM 6820 O O . SER A 1 844 ? 1.916 49.690 6.840 1.00 91.44 844 SER A O 1
ATOM 6822 N N . ARG A 1 845 ? -0.121 49.341 5.970 1.00 94.50 845 ARG A N 1
ATOM 6823 C CA . ARG A 1 845 ? -0.656 50.630 6.408 1.00 94.50 845 ARG A CA 1
ATOM 6824 C C . ARG A 1 845 ? -0.837 50.670 7.925 1.00 94.50 845 ARG A C 1
ATOM 6826 O O . ARG A 1 845 ? -0.437 51.652 8.540 1.00 94.50 845 ARG A O 1
ATOM 6833 N N . ALA A 1 846 ? -1.404 49.627 8.528 1.00 93.69 846 ALA A N 1
ATOM 6834 C CA . ALA A 1 846 ? -1.619 49.553 9.975 1.00 93.69 846 ALA A CA 1
ATOM 6835 C C . ALA A 1 846 ? -0.307 49.581 10.786 1.00 93.69 846 ALA A C 1
ATOM 6837 O O . ALA A 1 846 ? -0.300 50.038 11.925 1.00 93.69 846 ALA A O 1
ATOM 6838 N N . GLU A 1 847 ? 0.811 49.151 10.198 1.00 92.81 847 GLU A N 1
ATOM 6839 C CA . GLU A 1 847 ? 2.144 49.229 10.811 1.00 92.81 847 GLU A CA 1
ATOM 6840 C C . GLU A 1 847 ? 2.686 50.667 10.916 1.00 92.81 847 GLU A C 1
ATOM 6842 O O . GLU A 1 847 ? 3.476 50.953 11.817 1.00 92.81 847 GLU A O 1
ATOM 6847 N N . VAL A 1 848 ? 2.268 51.584 10.031 1.00 94.94 848 VAL A N 1
ATOM 6848 C CA . VAL A 1 848 ? 2.830 52.951 9.945 1.00 94.94 848 VAL A CA 1
ATOM 6849 C C . VAL A 1 848 ? 1.831 54.072 10.253 1.00 94.94 848 VAL A C 1
ATOM 6851 O O . VAL A 1 848 ? 2.241 55.151 10.678 1.00 94.94 848 VAL A O 1
ATOM 6854 N N . ASP A 1 849 ? 0.532 53.839 10.059 1.00 96.12 849 ASP A N 1
ATOM 6855 C CA . ASP A 1 849 ? -0.557 54.809 10.222 1.00 96.12 849 ASP A CA 1
ATOM 6856 C C . ASP A 1 849 ? -1.372 54.466 11.481 1.00 96.12 849 ASP A C 1
ATOM 6858 O O . ASP A 1 849 ? -2.233 53.584 11.476 1.00 96.12 849 ASP A O 1
ATOM 6862 N N . GLN A 1 850 ? -1.073 55.163 12.583 1.00 94.94 850 GLN A N 1
ATOM 6863 C CA . GLN A 1 850 ? -1.698 54.919 13.889 1.00 94.94 850 GLN A CA 1
ATOM 6864 C C . GLN A 1 850 ? -3.191 55.267 13.911 1.00 94.94 850 GLN A C 1
ATOM 6866 O O . GLN A 1 850 ? -3.956 54.605 14.611 1.00 94.94 850 GLN A O 1
ATOM 6871 N N . ASP A 1 851 ? -3.620 56.259 13.126 1.00 96.06 851 ASP A N 1
ATOM 6872 C CA . ASP A 1 851 ? -5.035 56.616 13.019 1.00 96.06 851 ASP A CA 1
ATOM 6873 C C . ASP A 1 851 ? -5.803 55.511 12.282 1.00 96.06 851 ASP A C 1
ATOM 6875 O O . ASP A 1 851 ? -6.901 55.127 12.691 1.00 96.06 851 ASP A O 1
ATOM 6879 N N . TYR A 1 852 ? -5.203 54.933 11.236 1.00 97.38 852 TYR A N 1
ATOM 6880 C CA . TYR A 1 852 ? -5.768 53.775 10.547 1.00 97.38 852 TYR A CA 1
ATOM 6881 C C . TYR A 1 852 ? -5.801 52.522 11.429 1.00 97.38 852 TYR A C 1
ATOM 6883 O O . TYR A 1 852 ? -6.817 51.830 11.464 1.00 97.38 852 TYR A O 1
ATOM 6891 N N . LEU A 1 853 ? -4.739 52.243 12.188 1.00 96.19 853 LEU A N 1
ATOM 6892 C CA . LEU A 1 853 ? -4.731 51.138 13.150 1.00 96.19 853 LEU A CA 1
ATOM 6893 C C . LEU A 1 853 ? -5.830 51.311 14.210 1.00 96.19 853 LEU A C 1
ATOM 6895 O O . LEU A 1 853 ? -6.576 50.371 14.485 1.00 96.19 853 LEU A O 1
ATOM 6899 N N . ALA A 1 854 ? -5.989 52.520 14.757 1.00 95.62 854 ALA A N 1
ATOM 6900 C CA . ALA A 1 854 ? -7.065 52.835 15.693 1.00 95.62 854 ALA A CA 1
ATOM 6901 C C . ALA A 1 854 ? -8.454 52.650 15.058 1.00 95.62 854 ALA A C 1
ATOM 6903 O O . ALA A 1 854 ? -9.363 52.137 15.714 1.00 95.62 854 ALA A O 1
ATOM 6904 N N . GLN A 1 855 ? -8.615 53.001 13.778 1.00 96.75 855 GLN A N 1
ATOM 6905 C CA . GLN A 1 855 ? -9.843 52.755 13.022 1.00 96.75 855 GLN A CA 1
ATOM 6906 C C . GLN A 1 855 ? -10.149 51.253 12.898 1.00 96.75 855 GLN A C 1
ATOM 6908 O O . GLN A 1 855 ? -11.287 50.854 13.145 1.00 96.75 855 GLN A O 1
ATOM 6913 N N . VAL A 1 856 ? -9.157 50.420 12.564 1.00 96.31 856 VAL A N 1
ATOM 6914 C CA . VAL A 1 856 ? -9.318 48.954 12.483 1.00 96.31 856 VAL A CA 1
ATOM 6915 C C . VAL A 1 856 ? -9.721 48.384 13.846 1.00 96.31 856 VAL A C 1
ATOM 6917 O O . VAL A 1 856 ? -10.694 47.637 13.939 1.00 96.31 856 VAL A O 1
ATOM 6920 N N . CYS A 1 857 ? -9.045 48.786 14.925 1.00 96.88 857 CYS A N 1
ATOM 6921 C CA . CYS A 1 857 ? -9.398 48.361 16.281 1.00 96.88 857 CYS A CA 1
ATOM 6922 C C . CYS A 1 857 ? -10.824 48.787 16.666 1.00 96.88 857 CYS A C 1
ATOM 6924 O O . CYS A 1 857 ? -11.573 47.983 17.216 1.00 96.88 857 CYS A O 1
ATOM 6926 N N . SER A 1 858 ? -11.235 50.014 16.325 1.00 96.62 858 SER A N 1
ATOM 6927 C CA . SER A 1 858 ? -12.600 50.500 16.569 1.00 96.62 858 SER A CA 1
ATOM 6928 C C . SER A 1 858 ? -13.650 49.651 15.846 1.00 96.62 858 SER A C 1
ATOM 6930 O O . SER A 1 858 ? -14.678 49.331 16.436 1.00 96.62 858 SER A O 1
ATOM 6932 N N . GLN A 1 859 ? -13.392 49.242 14.600 1.00 96.75 859 GLN A N 1
ATOM 6933 C CA . GLN A 1 859 ? -14.295 48.355 13.856 1.00 96.75 859 GLN A CA 1
ATOM 6934 C C . GLN A 1 859 ? -14.436 46.982 14.526 1.00 96.75 859 GLN A C 1
ATOM 6936 O O . GLN A 1 859 ? -15.537 46.441 14.590 1.00 96.75 859 GLN A O 1
ATOM 6941 N N . LEU A 1 860 ? -13.350 46.423 15.069 1.00 97.19 860 LEU A N 1
ATOM 6942 C CA . LEU A 1 860 ? -13.409 45.154 15.804 1.00 97.19 860 LEU A CA 1
ATOM 6943 C C . LEU A 1 860 ? -14.163 45.285 17.135 1.00 97.19 860 LEU A C 1
ATOM 6945 O O . LEU A 1 860 ? -14.929 44.390 17.492 1.00 97.19 860 LEU A O 1
ATOM 6949 N N . GLN A 1 861 ? -14.023 46.417 17.830 1.00 97.38 861 GLN A N 1
ATOM 6950 C CA . GLN A 1 861 ? -14.749 46.689 19.077 1.00 97.38 861 GLN A CA 1
ATOM 6951 C C . GLN A 1 861 ? -16.270 46.748 18.869 1.00 97.38 861 GLN A C 1
ATOM 6953 O O . GLN A 1 861 ? -17.033 46.326 19.743 1.00 97.38 861 GLN A O 1
ATOM 6958 N N . GLU A 1 862 ? -16.730 47.220 17.707 1.00 96.69 862 GLU A N 1
ATOM 6959 C CA . GLU A 1 862 ? -18.156 47.256 17.356 1.00 96.69 862 GLU A CA 1
ATOM 6960 C C . GLU A 1 862 ? -18.785 45.857 17.254 1.00 96.69 862 GLU A C 1
ATOM 6962 O O . GLU A 1 862 ? -19.979 45.709 17.535 1.00 96.69 862 GLU A O 1
ATOM 6967 N N . LEU A 1 863 ? -17.987 44.825 16.947 1.00 96.38 863 LEU A N 1
ATOM 6968 C CA . LEU A 1 863 ? -18.434 43.428 16.877 1.00 96.38 863 LEU A CA 1
ATOM 6969 C C . LEU A 1 863 ? -18.729 42.821 18.256 1.00 96.38 863 LEU A C 1
ATOM 6971 O O . LEU A 1 863 ? -19.393 41.789 18.337 1.00 96.38 863 LEU A O 1
ATOM 6975 N N . LYS A 1 864 ? -18.266 43.455 19.347 1.00 95.56 864 LYS A N 1
ATOM 6976 C CA . LYS A 1 864 ? -18.482 43.007 20.737 1.00 95.56 864 LYS A CA 1
ATOM 6977 C C . LYS A 1 864 ? -18.106 41.534 20.941 1.00 95.56 864 LYS A C 1
ATOM 6979 O O . LYS A 1 864 ? -18.887 40.758 21.495 1.00 95.56 864 LYS A O 1
ATOM 6984 N N . ALA A 1 865 ? -16.917 41.166 20.471 1.00 95.94 865 ALA A N 1
ATOM 6985 C CA . ALA A 1 865 ? -16.416 39.801 20.522 1.00 95.94 865 ALA A CA 1
ATOM 6986 C C . ALA A 1 865 ? -16.353 39.264 21.963 1.00 95.94 865 ALA A C 1
ATOM 6988 O O . ALA A 1 865 ? -15.830 39.906 22.876 1.00 95.94 865 ALA A O 1
ATOM 6989 N N . ASP A 1 866 ? -16.859 38.054 22.173 1.00 95.19 866 ASP A N 1
ATOM 6990 C CA . ASP A 1 866 ? -16.657 37.323 23.422 1.00 95.19 866 ASP A CA 1
ATOM 6991 C C . ASP A 1 866 ? -15.281 36.648 23.427 1.00 95.19 866 ASP A C 1
ATOM 6993 O O . ASP A 1 866 ? -14.612 36.597 24.458 1.00 95.19 866 ASP A O 1
ATOM 6997 N N . LEU A 1 867 ? -14.842 36.186 22.256 1.00 95.62 867 LEU A N 1
ATOM 6998 C CA . LEU A 1 867 ? -13.591 35.470 22.059 1.00 95.62 867 LEU A CA 1
ATOM 6999 C C . LEU A 1 867 ? -12.873 35.995 20.815 1.00 95.62 867 LEU A C 1
ATOM 7001 O O . LEU A 1 867 ? -13.485 36.127 19.756 1.00 95.62 867 LEU A O 1
ATOM 7005 N N . LEU A 1 868 ? -11.573 36.256 20.931 1.00 97.75 868 LEU A N 1
ATOM 7006 C CA . LEU A 1 868 ? -10.687 36.445 19.790 1.00 97.75 868 LEU A CA 1
ATOM 7007 C C . LEU A 1 868 ? -9.752 35.246 19.651 1.00 97.75 868 LEU A C 1
ATOM 7009 O O . LEU A 1 868 ? -9.089 34.855 20.610 1.00 97.75 868 LEU A O 1
ATOM 7013 N N . LEU A 1 869 ? -9.683 34.694 18.443 1.00 97.19 869 LEU A N 1
ATOM 7014 C CA . LEU A 1 869 ? -8.740 33.656 18.051 1.00 97.19 869 LEU A CA 1
ATOM 7015 C C . LEU A 1 869 ? -7.628 34.295 17.213 1.00 97.19 869 LEU A C 1
ATOM 7017 O O . LEU A 1 869 ? -7.880 34.780 16.113 1.00 97.19 869 LEU A O 1
ATOM 7021 N N . ASN A 1 870 ? -6.399 34.297 17.719 1.00 95.56 870 ASN A N 1
ATOM 7022 C CA . ASN A 1 870 ? -5.198 34.695 16.990 1.00 95.56 870 ASN A CA 1
ATOM 7023 C C . ASN A 1 870 ? -4.399 33.437 16.617 1.00 95.56 870 ASN A C 1
ATOM 7025 O O . ASN A 1 870 ? -3.421 33.082 17.271 1.00 95.56 870 ASN A O 1
ATOM 7029 N N . SER A 1 871 ? -4.860 32.720 15.590 1.00 94.31 871 SER A N 1
ATOM 7030 C CA . SER A 1 871 ? -4.278 31.429 15.194 1.00 94.31 871 SER A CA 1
ATOM 7031 C C . SER A 1 871 ? -3.047 31.554 14.290 1.00 94.31 871 SER A C 1
ATOM 7033 O O . SER A 1 871 ? -2.621 30.557 13.716 1.00 94.31 871 SER A O 1
ATOM 7035 N N . VAL A 1 872 ? -2.504 32.757 14.090 1.00 93.38 872 VAL A N 1
ATOM 7036 C CA . VAL A 1 872 ? -1.320 32.964 13.246 1.00 93.38 872 VAL A CA 1
ATOM 7037 C C . VAL A 1 872 ? -0.079 32.535 14.028 1.00 93.38 872 VAL A C 1
ATOM 7039 O O . VAL A 1 872 ? 0.222 33.099 15.080 1.00 93.38 872 VAL A O 1
ATOM 7042 N N . TYR A 1 873 ? 0.651 31.534 13.526 1.00 91.62 873 TYR A N 1
ATOM 7043 C CA . TYR A 1 873 ? 1.826 31.003 14.222 1.00 91.62 873 TYR A CA 1
ATOM 7044 C C . TYR A 1 873 ? 3.003 31.990 14.234 1.00 91.62 873 TYR A C 1
ATOM 7046 O O . TYR A 1 873 ? 3.639 32.171 15.268 1.00 91.62 873 TYR A O 1
ATOM 7054 N N . SER A 1 874 ? 3.295 32.650 13.109 1.00 89.56 874 SER A N 1
ATOM 7055 C CA . SER A 1 874 ? 4.356 33.664 13.018 1.00 89.56 874 SER A CA 1
ATOM 7056 C C . SER A 1 874 ? 3.821 35.035 13.443 1.00 89.56 874 SER A C 1
ATOM 7058 O O . SER A 1 874 ? 3.220 35.759 12.649 1.00 89.56 874 SER A O 1
ATOM 7060 N N . ARG A 1 875 ? 4.021 35.380 14.716 1.00 90.06 875 ARG A N 1
ATOM 7061 C CA . ARG A 1 875 ? 3.432 36.562 15.360 1.00 90.06 875 ARG A CA 1
ATOM 7062 C C . ARG A 1 875 ? 4.118 37.854 14.909 1.00 90.06 875 ARG A C 1
ATOM 7064 O O . ARG A 1 875 ? 5.328 37.893 14.672 1.00 90.06 875 ARG A O 1
ATOM 7071 N N . SER A 1 876 ? 3.351 38.942 14.831 1.00 90.88 876 SER A N 1
ATOM 7072 C CA . SER A 1 876 ? 3.859 40.284 14.520 1.00 90.88 876 SER A CA 1
ATOM 7073 C C . SER A 1 876 ? 3.263 41.338 15.449 1.00 90.88 876 SER A C 1
ATOM 7075 O O . SER A 1 876 ? 2.125 41.216 15.898 1.00 90.88 876 SER A O 1
ATOM 7077 N N . LEU A 1 877 ? 4.018 42.407 15.722 1.00 91.12 877 LEU A N 1
ATOM 7078 C CA . LEU A 1 877 ? 3.603 43.431 16.683 1.00 91.12 877 LEU A CA 1
ATOM 7079 C C . LEU A 1 877 ? 2.256 44.077 16.326 1.00 91.12 877 LEU A C 1
ATOM 7081 O O . LEU A 1 877 ? 1.425 44.286 17.205 1.00 91.12 877 LEU A O 1
ATOM 7085 N N . VAL A 1 878 ? 2.010 44.366 15.046 1.00 92.00 878 VAL A N 1
ATOM 7086 C CA . VAL A 1 878 ? 0.736 44.954 14.609 1.00 92.00 878 VAL A CA 1
ATOM 7087 C C . VAL A 1 878 ? -0.447 44.018 14.883 1.00 92.00 878 VAL A C 1
ATOM 7089 O O . VAL A 1 878 ? -1.491 44.483 15.335 1.00 92.00 878 VAL A O 1
ATOM 7092 N N . MET A 1 879 ? -0.283 42.702 14.702 1.00 92.12 879 MET A N 1
ATOM 7093 C CA . MET A 1 879 ? -1.327 41.716 15.007 1.00 92.12 879 MET A CA 1
ATOM 7094 C C . MET A 1 879 ? -1.593 41.633 16.511 1.00 92.12 879 MET A C 1
ATOM 7096 O O . MET A 1 879 ? -2.750 41.587 16.918 1.00 92.12 879 MET A O 1
ATOM 7100 N N . GLU A 1 880 ? -0.545 41.687 17.337 1.00 93.94 880 GLU A N 1
ATOM 7101 C CA . GLU A 1 880 ? -0.689 41.730 18.796 1.00 93.94 880 GLU A CA 1
ATOM 7102 C C . GLU A 1 880 ? -1.443 42.987 19.247 1.00 93.94 880 GLU A C 1
ATOM 7104 O O . GLU A 1 880 ? -2.353 42.904 20.070 1.00 93.94 880 GLU A O 1
ATOM 7109 N N . VAL A 1 881 ? -1.132 44.153 18.668 1.00 94.31 881 VAL A N 1
ATOM 7110 C CA . VAL A 1 881 ? -1.851 45.399 18.971 1.00 94.31 881 VAL A CA 1
ATOM 7111 C C . VAL A 1 881 ? -3.323 45.293 18.570 1.00 94.31 881 VAL A C 1
ATOM 7113 O O . VAL A 1 881 ? -4.185 45.667 19.366 1.00 94.31 881 VAL A O 1
ATOM 7116 N N . ILE A 1 882 ? -3.625 44.747 17.388 1.00 95.88 882 ILE A N 1
ATOM 7117 C CA . ILE A 1 882 ? -5.005 44.516 16.935 1.00 95.88 882 ILE A CA 1
ATOM 7118 C C . ILE A 1 882 ? -5.737 43.559 17.884 1.00 95.88 882 ILE A C 1
ATOM 7120 O O . ILE A 1 882 ? -6.853 43.858 18.306 1.00 95.88 882 ILE A O 1
ATOM 7124 N N . ALA A 1 883 ? -5.115 42.438 18.264 1.00 96.06 883 ALA A N 1
ATOM 7125 C CA . ALA A 1 883 ? -5.709 41.454 19.164 1.00 96.06 883 ALA A CA 1
ATOM 7126 C C . ALA A 1 883 ? -6.059 42.076 20.526 1.00 96.06 883 ALA A C 1
ATOM 7128 O O . ALA A 1 883 ? -7.208 41.992 20.966 1.00 96.06 883 ALA A O 1
ATOM 7129 N N . LEU A 1 884 ? -5.101 42.768 21.153 1.00 96.06 884 LEU A N 1
ATOM 7130 C CA . LEU A 1 884 ? -5.266 43.386 22.473 1.00 96.06 884 LEU A CA 1
ATOM 7131 C C . LEU A 1 884 ? -6.255 44.560 22.479 1.00 96.06 884 LEU A C 1
ATOM 7133 O O . LEU A 1 884 ? -6.906 44.808 23.491 1.00 96.06 884 LEU A O 1
ATOM 7137 N N . ASN A 1 885 ? -6.398 45.272 21.357 1.00 96.12 885 ASN A N 1
ATOM 7138 C CA . ASN A 1 885 ? -7.307 46.417 21.232 1.00 96.12 885 ASN A CA 1
ATOM 7139 C C . ASN A 1 885 ? -8.621 46.078 20.508 1.00 96.12 885 ASN A C 1
ATOM 7141 O O . ASN A 1 885 ? -9.417 46.977 20.240 1.00 96.12 885 ASN A O 1
ATOM 7145 N N . SER A 1 886 ? -8.885 44.798 20.238 1.00 95.25 886 SER A N 1
ATOM 7146 C CA . SER A 1 886 ? -10.119 44.320 19.596 1.00 95.25 886 SER A CA 1
ATOM 7147 C C . SER A 1 886 ? -11.378 44.518 20.446 1.00 95.25 886 SER A C 1
ATOM 7149 O O . SER A 1 886 ? -12.487 44.470 19.923 1.00 95.25 886 SER A O 1
ATOM 7151 N N . GLY A 1 887 ? -11.224 44.706 21.761 1.00 93.56 887 GLY A N 1
ATOM 7152 C CA . GLY A 1 887 ? -12.335 44.740 22.716 1.00 93.56 887 GLY A CA 1
ATOM 7153 C C . GLY A 1 887 ? -12.904 43.362 23.074 1.00 93.56 887 GLY A C 1
ATOM 7154 O O . GLY A 1 887 ? -13.938 43.303 23.741 1.00 93.56 887 GLY A O 1
ATOM 7155 N N . ALA A 1 888 ? -12.257 42.269 22.652 1.00 95.25 888 ALA A N 1
ATOM 7156 C CA . ALA A 1 888 ? -12.679 40.916 22.994 1.00 95.25 888 ALA A CA 1
ATOM 7157 C C . ALA A 1 888 ? -12.552 40.628 24.500 1.00 95.25 888 ALA A C 1
ATOM 7159 O O . ALA A 1 888 ? -11.587 41.041 25.143 1.00 95.25 888 ALA A O 1
ATOM 7160 N N . LYS A 1 889 ? -13.505 39.881 25.073 1.00 94.25 889 LYS A N 1
ATOM 7161 C CA . LYS A 1 889 ? -13.469 39.518 26.508 1.00 94.25 889 LYS A CA 1
ATOM 7162 C C . LYS A 1 889 ? -12.374 38.505 26.842 1.00 94.25 889 LYS A C 1
ATOM 7164 O O . LYS A 1 889 ? -11.923 38.436 27.982 1.00 94.25 889 LYS A O 1
ATOM 7169 N N . SER A 1 890 ? -11.995 37.667 25.885 1.00 93.31 890 SER A N 1
ATOM 7170 C CA . SER A 1 890 ? -10.940 36.666 26.027 1.00 93.31 890 SER A CA 1
ATOM 7171 C C . SER A 1 890 ? -10.200 36.507 24.709 1.00 93.31 890 SER A C 1
ATOM 7173 O O . SER A 1 890 ? -10.806 36.583 23.642 1.00 93.31 890 SER A O 1
ATOM 7175 N N . ILE A 1 891 ? -8.890 36.289 24.788 1.00 95.44 891 ILE A N 1
ATOM 7176 C CA . ILE A 1 891 ? -8.016 36.160 23.623 1.00 95.44 891 ILE A CA 1
ATOM 7177 C C . ILE A 1 891 ? -7.245 34.848 23.746 1.00 95.44 891 ILE A C 1
ATOM 7179 O O . ILE A 1 891 ? -6.599 34.608 24.768 1.00 95.44 891 ILE A O 1
ATOM 7183 N N . VAL A 1 892 ? -7.310 34.014 22.712 1.00 95.31 892 VAL A N 1
ATOM 7184 C CA . VAL A 1 892 ? -6.511 32.792 22.583 1.00 95.31 892 VAL A CA 1
ATOM 7185 C C . VAL A 1 892 ? -5.586 32.943 21.386 1.00 95.31 892 VAL A C 1
ATOM 7187 O O . VAL A 1 892 ? -6.036 33.322 20.307 1.00 95.31 892 VAL A O 1
ATOM 7190 N N . GLY A 1 893 ? -4.301 32.664 21.569 1.00 94.25 893 GLY A N 1
ATOM 7191 C CA . GLY A 1 893 ? -3.295 32.766 20.514 1.00 94.25 893 GLY A CA 1
ATOM 7192 C C . GLY A 1 893 ? -2.307 31.614 20.550 1.00 94.25 893 GLY A C 1
ATOM 7193 O O . GLY A 1 893 ? -2.414 30.743 21.402 1.00 94.25 893 GLY A O 1
ATOM 7194 N N . HIS A 1 894 ? -1.339 31.599 19.643 1.00 91.00 894 HIS A N 1
ATOM 7195 C CA . HIS A 1 894 ? -0.188 30.702 19.750 1.00 91.00 894 HIS A CA 1
ATOM 7196 C C . HIS A 1 894 ? 0.912 31.302 20.624 1.00 91.00 894 HIS A C 1
ATOM 7198 O O . HIS A 1 894 ? 1.098 32.518 20.639 1.00 91.00 894 HIS A O 1
ATOM 7204 N N . ILE A 1 895 ? 1.723 30.448 21.261 1.00 89.12 895 ILE A N 1
ATOM 7205 C CA . ILE A 1 895 ? 3.071 30.870 21.683 1.00 89.12 895 ILE A CA 1
ATOM 7206 C C . ILE A 1 895 ? 3.829 31.375 20.446 1.00 89.12 895 ILE A C 1
ATOM 7208 O O . ILE A 1 895 ? 4.252 32.533 20.424 1.00 89.12 895 ILE A O 1
ATOM 7212 N N . GLY A 1 896 ? 3.849 30.542 19.397 1.00 84.62 896 GLY A N 1
ATOM 7213 C CA . GLY A 1 896 ? 4.216 30.913 18.031 1.00 84.62 896 GLY A CA 1
ATOM 7214 C C . GLY A 1 896 ? 5.706 31.162 17.804 1.00 84.62 896 GLY A C 1
ATOM 7215 O O . GLY A 1 896 ? 6.521 31.091 18.719 1.00 84.62 896 GLY A O 1
ATOM 7216 N N . ASP A 1 897 ? 6.049 31.476 16.557 1.00 84.50 897 ASP A N 1
ATOM 7217 C CA . ASP A 1 897 ? 7.332 32.073 16.192 1.00 84.50 897 ASP A CA 1
ATOM 7218 C C . ASP A 1 897 ? 7.272 33.585 16.441 1.00 84.50 897 ASP A C 1
ATOM 7220 O O . ASP A 1 897 ? 6.441 34.298 15.871 1.00 84.50 897 ASP A O 1
ATOM 7224 N N . THR A 1 898 ? 8.155 34.066 17.312 1.00 83.81 898 THR A N 1
ATOM 7225 C CA . THR A 1 898 ? 8.211 35.457 17.764 1.00 83.81 898 THR A CA 1
ATOM 7226 C C . THR A 1 898 ? 9.491 36.166 17.336 1.00 83.81 898 THR A C 1
ATOM 7228 O O . THR A 1 898 ? 9.832 37.192 17.919 1.00 83.81 898 THR A O 1
ATOM 7231 N N . SER A 1 899 ? 10.199 35.684 16.306 1.00 83.19 899 SER A N 1
ATOM 7232 C CA . SER A 1 899 ? 11.475 36.272 15.856 1.00 83.19 899 SER A CA 1
ATOM 7233 C C . SER A 1 899 ? 11.404 37.767 15.505 1.00 83.19 899 SER A C 1
ATOM 7235 O O . SER A 1 899 ? 12.433 38.434 15.412 1.00 83.19 899 SER A O 1
ATOM 7237 N N . ASN A 1 900 ? 10.196 38.290 15.278 1.00 82.69 900 ASN A N 1
ATOM 7238 C CA . ASN A 1 900 ? 9.919 39.679 14.909 1.00 82.69 900 ASN A CA 1
ATOM 7239 C C . ASN A 1 900 ? 9.503 40.565 16.102 1.00 82.69 900 ASN A C 1
ATOM 7241 O O . ASN A 1 900 ? 9.141 41.724 15.901 1.00 82.69 900 ASN A O 1
ATOM 7245 N N . ILE A 1 901 ? 9.512 40.037 17.331 1.00 88.75 901 ILE A N 1
ATOM 7246 C CA . ILE A 1 901 ? 9.096 40.730 18.557 1.00 88.75 901 ILE A CA 1
ATOM 7247 C C . ILE A 1 901 ? 10.184 40.531 19.620 1.00 88.75 901 ILE A C 1
ATOM 7249 O O . ILE A 1 901 ? 10.714 39.437 19.776 1.00 88.75 901 ILE A O 1
ATOM 7253 N N . THR A 1 902 ? 10.540 41.584 20.356 1.00 88.88 902 THR A N 1
ATOM 7254 C CA . THR A 1 902 ? 11.545 41.482 21.425 1.00 88.88 902 THR A CA 1
ATOM 7255 C C . THR A 1 902 ? 10.985 40.788 22.669 1.00 88.88 902 THR A C 1
ATOM 7257 O O . THR A 1 902 ? 9.809 40.954 22.999 1.00 88.88 902 THR A O 1
ATOM 7260 N N . ASP A 1 903 ? 11.842 40.086 23.416 1.00 87.75 903 ASP A N 1
ATOM 7261 C CA . ASP A 1 903 ? 11.460 39.388 24.657 1.00 87.75 903 ASP A CA 1
ATOM 7262 C C . ASP A 1 903 ? 10.803 40.322 25.686 1.00 87.75 903 ASP A C 1
ATOM 7264 O O . ASP A 1 903 ? 9.797 39.972 26.304 1.00 87.75 903 ASP A O 1
ATOM 7268 N N . ASP A 1 904 ? 11.316 41.549 25.829 1.00 87.81 904 ASP A N 1
ATOM 7269 C CA . ASP A 1 904 ? 10.748 42.567 26.725 1.00 87.81 904 ASP A CA 1
ATOM 7270 C C . ASP A 1 904 ? 9.296 42.911 26.380 1.00 87.81 904 ASP A C 1
ATOM 7272 O O . ASP A 1 904 ? 8.488 43.192 27.269 1.00 87.81 904 ASP A O 1
ATOM 7276 N N . LEU A 1 905 ? 8.959 42.906 25.090 1.00 89.75 905 LEU A N 1
ATOM 7277 C CA . LEU A 1 905 ? 7.623 43.224 24.609 1.00 89.75 905 LEU A CA 1
ATOM 7278 C C . LEU A 1 905 ? 6.704 42.000 24.701 1.00 89.75 905 LEU A C 1
ATOM 7280 O O . LEU A 1 905 ? 5.553 42.135 25.106 1.00 89.75 905 LEU A O 1
ATOM 7284 N N . LEU A 1 906 ? 7.220 40.795 24.442 1.00 89.56 906 LEU A N 1
ATOM 7285 C CA . LEU A 1 906 ? 6.489 39.541 24.659 1.00 89.56 906 LEU A CA 1
ATOM 7286 C C . LEU A 1 906 ? 6.102 39.347 26.126 1.00 89.56 906 LEU A C 1
ATOM 7288 O O . LEU A 1 906 ? 4.961 38.986 26.408 1.00 89.56 906 LEU A O 1
ATOM 7292 N N . ASN A 1 907 ? 7.003 39.658 27.061 1.00 88.88 907 ASN A N 1
ATOM 7293 C CA . ASN A 1 907 ? 6.726 39.612 28.499 1.00 88.88 907 ASN A CA 1
ATOM 7294 C C . ASN A 1 907 ? 5.617 40.589 28.922 1.00 88.88 907 ASN A C 1
ATOM 7296 O O . ASN A 1 907 ? 4.942 40.354 29.923 1.00 88.88 907 ASN A O 1
ATOM 7300 N N . GLN A 1 908 ? 5.408 41.667 28.161 1.00 89.56 908 GLN A N 1
ATOM 7301 C CA . GLN A 1 908 ? 4.299 42.601 28.366 1.00 89.56 908 GLN A CA 1
ATOM 7302 C C . GLN A 1 908 ? 3.010 42.136 27.681 1.00 89.56 908 GLN A C 1
ATOM 7304 O O . GLN A 1 908 ? 1.931 42.354 28.223 1.00 89.56 908 GLN A O 1
ATOM 7309 N N . ILE A 1 909 ? 3.108 41.502 26.509 1.00 92.75 909 ILE A N 1
ATOM 7310 C CA . ILE A 1 909 ? 1.969 41.081 25.681 1.00 92.75 909 ILE A CA 1
ATOM 7311 C C . ILE A 1 909 ? 1.342 39.780 26.195 1.00 92.75 909 ILE A C 1
ATOM 7313 O O . ILE A 1 909 ? 0.135 39.745 26.434 1.00 92.75 909 ILE A O 1
ATOM 7317 N N . ASN A 1 910 ? 2.144 38.727 26.383 1.00 92.19 910 ASN A N 1
ATOM 7318 C CA . ASN A 1 910 ? 1.680 37.365 26.669 1.00 92.19 910 ASN A CA 1
ATOM 7319 C C . ASN A 1 910 ? 0.749 37.256 27.892 1.00 92.19 910 ASN A C 1
ATOM 7321 O O . ASN A 1 910 ? -0.246 36.543 27.782 1.00 92.19 910 ASN A O 1
ATOM 7325 N N . PRO A 1 911 ? 0.969 37.975 29.015 1.00 92.50 911 PRO A N 1
ATOM 7326 C CA . PRO A 1 911 ? 0.059 37.919 30.164 1.00 92.50 911 PRO A CA 1
ATOM 7327 C C . PRO A 1 911 ? -1.377 38.390 29.888 1.00 92.50 911 PRO A C 1
ATOM 7329 O O . PRO A 1 911 ? -2.257 38.146 30.709 1.00 92.50 911 PRO A O 1
ATOM 7332 N N . ASN A 1 912 ? -1.627 39.079 28.768 1.00 92.12 912 ASN A N 1
ATOM 7333 C CA . ASN A 1 912 ? -2.965 39.542 28.386 1.00 92.12 912 ASN A CA 1
ATOM 7334 C C . ASN A 1 912 ? -3.752 38.504 27.570 1.00 92.12 912 ASN A C 1
ATOM 7336 O O . ASN A 1 912 ? -4.943 38.694 27.326 1.00 92.12 912 ASN A O 1
ATOM 7340 N N . TYR A 1 913 ? -3.109 37.418 27.138 1.00 93.12 913 TYR A N 1
ATOM 7341 C CA . TYR A 1 913 ? -3.795 36.297 26.511 1.00 93.12 913 TYR A CA 1
ATOM 7342 C C . TYR A 1 913 ? -4.409 35.407 27.587 1.00 93.12 913 TYR A C 1
ATOM 7344 O O . TYR A 1 913 ? -3.755 35.040 28.560 1.00 93.12 913 TYR A O 1
ATOM 7352 N N . ALA A 1 914 ? -5.668 35.022 27.387 1.00 89.50 914 ALA A N 1
ATOM 7353 C CA . ALA A 1 914 ? -6.325 34.045 28.246 1.00 89.50 914 ALA A CA 1
ATOM 7354 C C . ALA A 1 914 ? -5.683 32.659 28.085 1.00 89.50 914 ALA A C 1
ATOM 7356 O O . ALA A 1 914 ? -5.593 31.905 29.051 1.00 89.50 914 ALA A O 1
ATOM 7357 N N . HIS A 1 915 ? -5.228 32.340 26.871 1.00 89.88 915 HIS A N 1
ATOM 7358 C CA . HIS A 1 915 ? -4.487 31.124 26.576 1.00 89.88 915 HIS A CA 1
ATOM 7359 C C . HIS A 1 915 ? -3.485 31.344 25.443 1.00 89.88 915 HIS A C 1
ATOM 7361 O O . HIS A 1 915 ? -3.785 32.039 24.467 1.00 89.88 915 HIS A O 1
ATOM 7367 N N . LEU A 1 916 ? -2.328 30.698 25.556 1.00 91.62 916 LEU A N 1
ATOM 7368 C CA . LEU A 1 916 ? -1.354 30.577 24.482 1.00 91.62 916 LEU A CA 1
ATOM 7369 C C . LEU A 1 916 ? -1.151 29.090 24.177 1.00 91.62 916 LEU A C 1
ATOM 7371 O O . LEU A 1 916 ? -0.612 28.360 25.004 1.00 91.62 916 LEU A O 1
ATOM 7375 N N . CYS A 1 917 ? -1.597 28.656 23.000 1.00 90.25 917 CYS A N 1
ATOM 7376 C CA . CYS A 1 917 ? -1.504 27.281 22.532 1.00 90.25 917 CYS A CA 1
ATOM 7377 C C . CYS A 1 917 ? -0.059 26.944 22.143 1.00 90.25 917 CYS A C 1
ATOM 7379 O O . CYS A 1 917 ? 0.566 27.650 21.334 1.00 90.25 917 CYS A O 1
ATOM 7381 N N . GLU A 1 918 ? 0.450 25.833 22.668 1.00 86.56 918 GLU A N 1
ATOM 7382 C CA . GLU A 1 918 ? 1.737 25.270 22.266 1.00 86.56 918 GLU A CA 1
ATOM 7383 C C . GLU A 1 918 ? 1.633 24.573 20.906 1.00 86.56 918 GLU A C 1
ATOM 7385 O O . GLU A 1 918 ? 0.594 24.031 20.544 1.00 86.56 918 GLU A O 1
ATOM 7390 N N . SER A 1 919 ? 2.724 24.580 20.145 1.00 85.56 919 SER A N 1
ATOM 7391 C CA . SER A 1 919 ? 2.839 23.850 18.878 1.00 85.56 919 SER A CA 1
ATOM 7392 C C . SER A 1 919 ? 4.305 23.419 18.700 1.00 85.56 919 SER A C 1
ATOM 7394 O O . SER A 1 919 ? 5.052 24.061 17.952 1.00 85.56 919 SER A O 1
ATOM 7396 N N . PRO A 1 920 ? 4.761 22.380 19.423 1.00 77.19 920 PRO A N 1
ATOM 7397 C CA . PRO A 1 920 ? 6.160 21.965 19.413 1.00 77.19 920 PRO A CA 1
ATOM 7398 C C . PRO A 1 920 ? 6.597 21.426 18.042 1.00 77.19 920 PRO A C 1
ATOM 7400 O O . PRO A 1 920 ? 5.797 20.865 17.287 1.00 77.19 920 PRO A O 1
ATOM 7403 N N . GLY A 1 921 ? 7.892 21.578 17.749 1.00 72.88 921 GLY A N 1
ATOM 7404 C CA . GLY A 1 921 ? 8.544 21.104 16.524 1.00 72.88 921 GLY A CA 1
ATOM 7405 C C . GLY A 1 921 ? 8.880 22.233 15.548 1.00 72.88 921 GLY A C 1
ATOM 7406 O O . GLY A 1 921 ? 8.031 23.062 15.223 1.00 72.88 921 GLY A O 1
ATOM 7407 N N . GLU A 1 922 ? 10.124 22.255 15.068 1.00 66.44 922 GLU A N 1
ATOM 7408 C CA . GLU A 1 922 ? 10.654 23.288 14.165 1.00 66.44 922 GLU A CA 1
ATOM 7409 C C . GLU A 1 922 ? 10.136 23.108 12.723 1.00 66.44 922 GLU A C 1
ATOM 7411 O O . GLU A 1 922 ? 9.552 24.029 12.153 1.00 66.44 922 GLU A O 1
ATOM 7416 N N . TYR A 1 923 ? 10.219 21.887 12.184 1.00 68.06 923 TYR A N 1
ATOM 7417 C CA . TYR A 1 923 ? 9.853 21.535 10.801 1.00 68.06 923 TYR A CA 1
ATOM 7418 C C . TYR A 1 923 ? 8.442 20.934 10.674 1.00 68.06 923 TYR A C 1
ATOM 7420 O O . TYR A 1 923 ? 8.218 19.988 9.926 1.00 68.06 923 TYR A O 1
ATOM 7428 N N . LYS A 1 924 ? 7.476 21.455 11.440 1.00 80.75 924 LYS A N 1
ATOM 7429 C CA . LYS A 1 924 ? 6.083 20.975 11.430 1.00 80.75 924 LYS A CA 1
ATOM 7430 C C . LYS A 1 924 ? 5.232 21.744 10.407 1.00 80.75 924 LYS A C 1
ATOM 7432 O O . LYS A 1 924 ? 5.326 22.970 10.307 1.00 80.75 924 LYS A O 1
ATOM 7437 N N . SER A 1 925 ? 4.393 21.003 9.682 1.00 86.75 925 SER A N 1
ATOM 7438 C CA . SER A 1 925 ? 3.445 21.504 8.676 1.00 86.75 925 SER A CA 1
ATOM 7439 C C . SER A 1 925 ? 2.420 22.469 9.285 1.00 86.75 925 SER A C 1
ATOM 7441 O O . SER A 1 925 ? 1.978 22.265 10.418 1.00 86.75 925 SER A O 1
ATOM 7443 N N . GLU A 1 926 ? 1.987 23.491 8.539 1.00 89.75 926 GLU A N 1
ATOM 7444 C CA . GLU A 1 926 ? 0.957 24.425 9.030 1.00 89.75 926 GLU A CA 1
ATOM 7445 C C . GLU A 1 926 ? -0.360 23.725 9.402 1.00 89.75 926 GLU A C 1
ATOM 7447 O O . GLU A 1 926 ? -1.008 24.123 10.364 1.00 89.75 926 GLU A O 1
ATOM 7452 N N . LEU A 1 927 ? -0.747 22.638 8.723 1.00 89.94 927 LEU A N 1
ATOM 7453 C CA . LEU A 1 927 ? -1.955 21.893 9.099 1.00 89.94 927 LEU A CA 1
ATOM 7454 C C . LEU A 1 927 ? -1.818 21.211 10.466 1.00 89.94 927 LEU A C 1
ATOM 7456 O O . LEU A 1 927 ? -2.762 21.256 11.251 1.00 89.94 927 LEU A O 1
ATOM 7460 N N . PHE A 1 928 ? -0.648 20.672 10.815 1.00 87.44 928 PHE A N 1
ATOM 7461 C CA . PHE A 1 928 ? -0.431 20.170 12.177 1.00 87.44 928 PHE A CA 1
ATOM 7462 C C . PHE A 1 928 ? -0.390 21.294 13.211 1.00 87.44 928 PHE A C 1
ATOM 7464 O O . PHE A 1 928 ? -0.850 21.102 14.334 1.00 87.44 928 PHE A O 1
ATOM 7471 N N . ARG A 1 929 ? 0.117 22.482 12.858 1.00 90.00 929 ARG A N 1
ATOM 7472 C CA . ARG A 1 929 ? 0.068 23.647 13.762 1.00 90.00 929 ARG A CA 1
ATOM 7473 C C . ARG A 1 929 ? -1.364 24.098 14.016 1.00 90.00 929 ARG A C 1
ATOM 7475 O O . ARG A 1 929 ? -1.726 24.389 15.152 1.00 90.00 929 ARG A O 1
ATOM 7482 N N . HIS A 1 930 ? -2.201 24.076 12.985 1.00 93.81 930 HIS A N 1
ATOM 7483 C CA . HIS A 1 930 ? -3.636 24.308 13.110 1.00 93.81 930 HIS A CA 1
ATOM 7484 C C . HIS A 1 930 ? -4.315 23.249 13.994 1.00 93.81 930 HIS A C 1
ATOM 7486 O O . HIS A 1 930 ? -5.142 23.599 14.834 1.00 93.81 930 HIS A O 1
ATOM 7492 N N . GLN A 1 931 ? -3.934 21.972 13.883 1.00 89.75 931 GLN A N 1
ATOM 7493 C CA . GLN A 1 931 ? -4.408 20.928 14.802 1.00 89.75 931 GLN A CA 1
ATOM 7494 C C . GLN A 1 931 ? -3.967 21.187 16.246 1.00 89.75 931 GLN A C 1
ATOM 7496 O O . GLN A 1 931 ? -4.767 21.016 17.162 1.00 89.75 931 GLN A O 1
ATOM 7501 N N . ASP A 1 932 ? -2.729 21.634 16.467 1.00 88.25 932 ASP A N 1
ATOM 7502 C CA . ASP A 1 932 ? -2.249 22.012 17.798 1.00 88.25 932 ASP A CA 1
ATOM 7503 C C . ASP A 1 932 ? -3.026 23.218 18.358 1.00 88.25 932 ASP A C 1
ATOM 7505 O O . ASP A 1 932 ? -3.391 23.227 19.534 1.00 88.25 932 ASP A O 1
ATOM 7509 N N . PHE A 1 933 ? -3.348 24.211 17.518 1.00 93.31 933 PHE A N 1
ATOM 7510 C CA . PHE A 1 933 ? -4.189 25.346 17.909 1.00 93.31 933 PHE A CA 1
ATOM 7511 C C . PHE A 1 933 ? -5.582 24.893 18.343 1.00 93.31 933 PHE A C 1
ATOM 7513 O O . PHE A 1 933 ? -6.049 25.279 19.414 1.00 93.31 933 PHE A O 1
ATOM 7520 N N . LEU A 1 934 ? -6.230 24.047 17.531 1.00 89.62 934 LEU A N 1
ATOM 7521 C CA . LEU A 1 934 ? -7.524 23.446 17.852 1.00 89.62 934 LEU A CA 1
ATOM 7522 C C . LEU A 1 934 ? -7.442 22.635 19.149 1.00 89.62 934 LEU A C 1
ATOM 7524 O O . LEU A 1 934 ? -8.312 22.783 20.007 1.00 89.62 934 LEU A O 1
ATOM 7528 N N . ARG A 1 935 ? -6.364 21.868 19.355 1.00 83.62 935 ARG A N 1
ATOM 7529 C CA . ARG A 1 935 ? -6.134 21.120 20.598 1.00 83.62 935 ARG A CA 1
ATOM 7530 C C . ARG A 1 935 ? -6.052 22.053 21.805 1.00 83.62 935 ARG A C 1
ATOM 7532 O O . ARG A 1 935 ? -6.666 21.765 22.828 1.00 83.62 935 ARG A O 1
ATOM 7539 N N . GLY A 1 936 ? -5.376 23.196 21.676 1.00 80.56 936 GLY A N 1
ATOM 7540 C CA . GLY A 1 936 ? -5.346 24.236 22.711 1.00 80.56 936 GLY A CA 1
ATOM 7541 C C . GLY A 1 936 ? -6.714 24.878 22.990 1.00 80.56 936 GLY A C 1
ATOM 7542 O O . GLY A 1 936 ? -6.975 25.324 24.105 1.00 80.56 936 GLY A O 1
ATOM 7543 N N . LEU A 1 937 ? -7.638 24.847 22.023 1.00 82.50 937 LEU A N 1
ATOM 7544 C CA . LEU A 1 937 ? -9.052 25.201 22.219 1.00 82.50 937 LEU A CA 1
ATOM 7545 C C . LEU A 1 937 ? -9.897 24.061 22.818 1.00 82.50 937 LEU A C 1
ATOM 7547 O O . LEU A 1 937 ? -11.097 24.239 23.031 1.00 82.50 937 LEU A O 1
ATOM 7551 N N . GLY A 1 938 ? -9.302 22.895 23.082 1.00 74.50 938 GLY A N 1
ATOM 7552 C CA . GLY A 1 938 ? -10.009 21.694 23.526 1.00 74.50 938 GLY A CA 1
ATOM 7553 C C . GLY A 1 938 ? -10.761 20.969 22.406 1.00 74.50 938 GLY A C 1
ATOM 7554 O O . GLY A 1 938 ? -11.690 20.217 22.695 1.00 74.50 938 GLY A O 1
ATOM 7555 N N . VAL A 1 939 ? -10.385 21.206 21.145 1.00 78.81 939 VAL A N 1
ATOM 7556 C CA . VAL A 1 939 ? -10.992 20.619 19.946 1.00 78.81 939 VAL A CA 1
ATOM 7557 C C . VAL A 1 939 ? -10.015 19.642 19.302 1.00 78.81 939 VAL A C 1
ATOM 7559 O O . VAL A 1 939 ? -8.904 20.010 18.932 1.00 78.81 939 VAL A O 1
ATOM 7562 N N . THR A 1 940 ? -10.427 18.387 19.135 1.00 75.50 940 THR A N 1
ATOM 7563 C CA . THR A 1 940 ? -9.601 17.372 18.467 1.00 75.50 940 THR A CA 1
ATOM 7564 C C . THR A 1 940 ? -9.998 17.258 16.998 1.00 75.50 940 THR A C 1
ATOM 7566 O O . THR A 1 940 ? -11.140 16.935 16.684 1.00 75.50 940 THR A O 1
ATOM 7569 N N . ALA A 1 941 ? -9.045 17.504 16.097 1.00 72.44 941 ALA A N 1
ATOM 7570 C CA . ALA A 1 941 ? -9.203 17.327 14.657 1.00 72.44 941 ALA A CA 1
ATOM 7571 C C . ALA A 1 941 ? -8.160 16.323 14.158 1.00 72.44 941 ALA A C 1
ATOM 7573 O O . ALA A 1 941 ? -6.965 16.612 14.181 1.00 72.44 941 ALA A O 1
ATOM 7574 N N . SER A 1 942 ? -8.609 15.141 13.728 1.00 59.31 942 SER A N 1
ATOM 7575 C CA . SER A 1 942 ? -7.727 14.050 13.296 1.00 59.31 942 SER A CA 1
ATOM 7576 C C . SER A 1 942 ? -7.039 14.346 11.963 1.00 59.31 942 SER A C 1
ATOM 7578 O O . SER A 1 942 ? -5.839 14.134 11.869 1.00 59.31 942 SER A O 1
ATOM 7580 N N . ASN A 1 943 ? -7.751 14.918 10.983 1.00 71.88 943 ASN A N 1
ATOM 7581 C CA . ASN A 1 943 ? -7.210 15.257 9.660 1.00 71.88 943 ASN A CA 1
ATOM 7582 C C . ASN A 1 943 ? -7.761 16.604 9.168 1.00 71.88 943 ASN A C 1
ATOM 7584 O O . ASN A 1 943 ? -8.959 16.731 8.916 1.00 71.88 943 ASN A O 1
ATOM 7588 N N . LEU A 1 944 ? -6.891 17.606 9.008 1.00 84.62 944 LEU A N 1
ATOM 7589 C CA . LEU A 1 944 ? -7.240 18.864 8.343 1.00 84.62 944 LEU A CA 1
ATOM 7590 C C . LEU A 1 944 ? -6.873 18.781 6.862 1.00 84.62 944 LEU A C 1
ATOM 7592 O O . LEU A 1 944 ? -5.808 18.287 6.521 1.00 84.62 944 LEU A O 1
ATOM 7596 N N . ASN A 1 945 ? -7.739 19.305 5.996 1.00 87.00 945 ASN A N 1
ATOM 7597 C CA . ASN A 1 945 ? -7.497 19.413 4.556 1.00 87.00 945 ASN A CA 1
ATOM 7598 C C . ASN A 1 945 ? -7.713 20.864 4.109 1.00 87.00 945 ASN A C 1
ATOM 7600 O O . ASN A 1 945 ? -8.642 21.489 4.628 1.00 87.00 945 ASN A O 1
ATOM 7604 N N . PRO A 1 946 ? -6.930 21.402 3.155 1.00 91.38 946 PRO A N 1
ATOM 7605 C CA . PRO A 1 946 ? -7.108 22.764 2.648 1.00 91.38 946 PRO A CA 1
ATOM 7606 C C . PRO A 1 946 ? -8.559 23.037 2.211 1.00 91.38 946 PRO A C 1
ATOM 7608 O O . PRO A 1 946 ? -9.201 22.177 1.604 1.00 91.38 946 PRO A O 1
ATOM 7611 N N . LYS A 1 947 ? -9.096 24.228 2.517 1.00 92.25 947 LYS A N 1
ATOM 7612 C CA . LYS A 1 947 ? -10.484 24.600 2.187 1.00 92.25 947 LYS A CA 1
ATOM 7613 C C . LYS A 1 947 ? -10.568 25.986 1.563 1.00 92.25 947 LYS A C 1
ATOM 7615 O O . LYS A 1 947 ? -9.923 26.929 2.013 1.00 92.25 947 LYS A O 1
ATOM 7620 N N . ILE A 1 948 ? -11.419 26.103 0.551 1.00 94.31 948 ILE A N 1
ATOM 7621 C CA . ILE A 1 948 ? -11.804 27.365 -0.077 1.00 94.31 948 ILE A CA 1
ATOM 7622 C C . ILE A 1 948 ? -13.240 27.259 -0.591 1.00 94.31 948 ILE A C 1
ATOM 7624 O O . ILE A 1 948 ? -13.681 26.176 -0.979 1.00 94.31 948 ILE A O 1
ATOM 7628 N N . TRP A 1 949 ? -13.961 28.380 -0.600 1.00 93.12 949 TRP A N 1
ATOM 7629 C CA . TRP A 1 949 ? -15.330 28.461 -1.098 1.00 93.12 949 TRP A CA 1
ATOM 7630 C C . TRP A 1 949 ? -15.432 29.481 -2.232 1.00 93.12 949 TRP A C 1
ATOM 7632 O O . TRP A 1 949 ? -14.885 30.583 -2.164 1.00 93.12 949 TRP A O 1
ATOM 7642 N N . THR A 1 950 ? -16.146 29.092 -3.279 1.00 92.75 950 THR A N 1
ATOM 7643 C CA . THR A 1 950 ? -16.513 29.915 -4.434 1.00 92.75 950 THR A CA 1
ATOM 7644 C C . THR A 1 950 ? -17.989 30.288 -4.331 1.00 92.75 950 THR A C 1
ATOM 7646 O O . THR A 1 950 ? -18.798 29.521 -3.805 1.00 92.75 950 THR A O 1
ATOM 7649 N N . SER A 1 951 ? -18.352 31.478 -4.806 1.00 92.06 951 SER A N 1
ATOM 7650 C CA . SER A 1 951 ? -19.755 31.886 -4.895 1.00 92.06 951 SER A CA 1
ATOM 7651 C C . SER A 1 951 ? -20.444 31.238 -6.099 1.00 92.06 951 SER A C 1
ATOM 7653 O O . SER A 1 951 ? -19.792 30.784 -7.040 1.00 92.06 951 SER A O 1
ATOM 7655 N N . LEU A 1 952 ? -21.780 31.261 -6.119 1.00 91.75 952 LEU A N 1
ATOM 7656 C CA . LEU A 1 952 ? -22.540 30.864 -7.309 1.00 91.75 952 LEU A CA 1
ATOM 7657 C C . LEU A 1 952 ? -22.177 31.727 -8.531 1.00 91.75 952 LEU A C 1
ATOM 7659 O O . LEU A 1 952 ? -22.145 31.218 -9.645 1.00 91.75 952 LEU A O 1
ATOM 7663 N N . GLU A 1 953 ? -21.876 33.013 -8.328 1.00 94.56 953 GLU A N 1
ATOM 7664 C CA . GLU A 1 953 ? -21.452 33.919 -9.400 1.00 94.56 953 GLU A CA 1
ATOM 7665 C C . GLU A 1 953 ? -20.086 33.520 -9.974 1.00 94.56 953 GLU A C 1
ATOM 7667 O O . GLU A 1 953 ? -19.922 33.525 -11.193 1.00 94.56 953 GLU A O 1
ATOM 7672 N N . ASP A 1 954 ? -19.133 33.106 -9.127 1.00 95.31 954 ASP A N 1
ATOM 7673 C CA . ASP A 1 954 ? -17.833 32.585 -9.574 1.00 95.31 954 ASP A CA 1
ATOM 7674 C C . ASP A 1 954 ? -18.008 31.295 -10.400 1.00 95.31 954 ASP A C 1
ATOM 7676 O O . ASP A 1 954 ? -17.354 31.112 -11.427 1.00 95.31 954 ASP A O 1
ATOM 7680 N N . GLU A 1 955 ? -18.907 30.404 -9.970 1.00 95.88 955 GLU A N 1
ATOM 7681 C CA . GLU A 1 955 ? -19.178 29.134 -10.655 1.00 95.88 955 GLU A CA 1
ATOM 7682 C C . GLU A 1 955 ? -19.857 29.344 -12.020 1.00 95.88 955 GLU A C 1
ATOM 7684 O O . GLU A 1 955 ? -19.451 28.730 -13.009 1.00 95.88 955 GLU A O 1
ATOM 7689 N N . VAL A 1 956 ? -20.841 30.248 -12.097 1.00 96.75 956 VAL A N 1
ATOM 7690 C CA . VAL A 1 956 ? -21.487 30.638 -13.363 1.00 96.75 956 VAL A CA 1
ATOM 7691 C C . VAL A 1 956 ? -20.486 31.328 -14.289 1.00 96.75 956 VAL A C 1
ATOM 7693 O O . VAL A 1 956 ? -20.425 31.012 -15.476 1.00 96.75 956 VAL A O 1
ATOM 7696 N N . PHE A 1 957 ? -19.654 32.226 -13.754 1.00 97.75 957 PHE A N 1
ATOM 7697 C CA . PHE A 1 957 ? -18.600 32.880 -14.525 1.00 97.75 957 PHE A CA 1
ATOM 7698 C C . PHE A 1 957 ? -17.637 31.860 -15.139 1.00 97.75 957 PHE A C 1
ATOM 7700 O O . PHE A 1 957 ? -17.319 31.959 -16.322 1.00 97.75 957 PHE A O 1
ATOM 7707 N N . ALA A 1 958 ? -17.186 30.870 -14.366 1.00 97.56 958 ALA A N 1
ATOM 7708 C CA . ALA A 1 958 ? -16.279 29.845 -14.866 1.00 97.56 958 ALA A CA 1
ATOM 7709 C C . ALA A 1 958 ? -16.939 28.962 -15.939 1.00 97.56 958 ALA A C 1
ATOM 7711 O O . ALA A 1 958 ? -16.295 28.634 -16.934 1.00 97.56 958 ALA A O 1
ATOM 7712 N N . GLU A 1 959 ? -18.221 28.618 -15.794 1.00 96.75 959 GLU A N 1
ATOM 7713 C CA . GLU A 1 959 ? -18.972 27.900 -16.833 1.00 96.75 959 GLU A CA 1
ATOM 7714 C C . GLU A 1 959 ? -19.052 28.709 -18.138 1.00 96.75 959 GLU A C 1
ATOM 7716 O O . GLU A 1 959 ? -18.735 28.200 -19.217 1.00 96.75 959 GLU A O 1
ATOM 7721 N N . ASP A 1 960 ? -19.390 29.995 -18.042 1.00 97.62 960 ASP A N 1
ATOM 7722 C CA . ASP A 1 960 ? -19.423 30.892 -19.194 1.00 97.62 960 ASP A CA 1
ATOM 7723 C C . ASP A 1 960 ? -18.040 31.097 -19.813 1.00 97.62 960 ASP A C 1
ATOM 7725 O O . ASP A 1 960 ? -17.917 31.114 -21.040 1.00 97.62 960 ASP A O 1
ATOM 7729 N N . PHE A 1 961 ? -16.992 31.194 -18.995 1.00 98.25 961 PHE A N 1
ATOM 7730 C CA . PHE A 1 961 ? -15.613 31.294 -19.457 1.00 98.25 961 PHE A CA 1
ATOM 7731 C C . PHE A 1 961 ? -15.217 30.069 -20.288 1.00 98.25 961 PHE A C 1
ATOM 7733 O O . PHE A 1 961 ? -14.705 30.230 -21.399 1.00 98.25 961 PHE A O 1
ATOM 7740 N N . TYR A 1 962 ? -15.503 28.854 -19.804 1.00 98.12 962 TYR A N 1
ATOM 7741 C CA . TYR A 1 962 ? -15.239 27.620 -20.552 1.00 98.12 962 TYR A CA 1
ATOM 7742 C C . TYR A 1 962 ? -16.049 27.573 -21.850 1.00 98.12 962 TYR A C 1
ATOM 7744 O O . TYR A 1 962 ? -15.506 27.286 -22.918 1.00 98.12 962 TYR A O 1
ATOM 7752 N N . ARG A 1 963 ? -17.334 27.938 -21.797 1.00 97.31 963 ARG A N 1
ATOM 7753 C CA . ARG A 1 963 ? -18.228 27.952 -22.961 1.00 97.31 963 ARG A CA 1
ATOM 7754 C C . ARG A 1 963 ? -17.787 28.947 -24.038 1.00 97.31 963 ARG A C 1
ATOM 7756 O O . ARG A 1 963 ? -17.762 28.600 -25.218 1.00 97.31 963 ARG A O 1
ATOM 7763 N N . VAL A 1 964 ? -17.458 30.183 -23.658 1.00 96.88 964 VAL A N 1
ATOM 7764 C CA . VAL A 1 964 ? -17.049 31.257 -24.583 1.00 96.88 964 VAL A CA 1
ATOM 7765 C C . VAL A 1 964 ? -15.711 30.933 -25.239 1.00 96.88 964 VAL A C 1
ATOM 7767 O O . VAL A 1 964 ? -15.573 31.092 -26.453 1.00 96.88 964 VAL A O 1
ATOM 7770 N N . ASN A 1 965 ? -14.759 30.421 -24.460 1.00 96.25 965 ASN A N 1
ATOM 7771 C CA . ASN A 1 965 ? -13.431 30.060 -24.948 1.00 96.25 965 ASN A CA 1
ATOM 7772 C C . ASN A 1 965 ? -13.367 28.657 -25.575 1.00 96.25 965 ASN A C 1
ATOM 7774 O O . ASN A 1 965 ? -12.314 28.263 -26.070 1.00 96.25 965 ASN A O 1
ATOM 7778 N N . LYS A 1 966 ? -14.492 27.925 -25.611 1.00 96.25 966 LYS A N 1
ATOM 7779 C CA . LYS A 1 966 ? -14.604 26.554 -26.145 1.00 96.25 966 LYS A CA 1
ATOM 7780 C C . LYS A 1 966 ? -13.611 25.588 -25.490 1.00 96.25 966 LYS A C 1
ATOM 7782 O O . LYS A 1 966 ? -12.994 24.768 -26.170 1.00 96.25 966 LYS A O 1
ATOM 7787 N N . LEU A 1 967 ? -13.450 25.723 -24.180 1.00 97.25 967 LEU A N 1
ATOM 7788 C CA . LEU A 1 967 ? -12.587 24.873 -23.376 1.00 97.25 967 LEU A CA 1
ATOM 7789 C C . LEU A 1 967 ? -13.278 23.548 -23.062 1.00 97.25 967 LEU A C 1
ATOM 7791 O O . LEU A 1 967 ? -14.487 23.491 -22.840 1.00 97.25 967 LEU A O 1
ATOM 7795 N N . ASP A 1 968 ? -12.472 22.497 -23.031 1.00 96.38 968 ASP A N 1
ATOM 7796 C CA . ASP A 1 968 ? -12.850 21.147 -22.633 1.00 96.38 968 ASP A CA 1
ATOM 7797 C C . ASP A 1 968 ? -12.168 20.865 -21.289 1.00 96.38 968 ASP A C 1
ATOM 7799 O O . ASP A 1 968 ? -10.949 21.025 -21.171 1.00 96.38 968 ASP A O 1
ATOM 7803 N N . SER A 1 969 ? -12.949 20.515 -20.266 1.00 95.69 969 SER A N 1
ATOM 7804 C CA . SER A 1 969 ? -12.436 20.236 -18.920 1.00 95.69 969 SER A CA 1
ATOM 7805 C C . SER A 1 969 ? -11.369 19.147 -18.931 1.00 95.69 969 SER A C 1
ATOM 7807 O O . SER A 1 969 ? -10.316 19.340 -18.330 1.00 95.69 969 SER A O 1
ATOM 7809 N N . ASP A 1 970 ? -11.555 18.094 -19.732 1.00 94.56 970 ASP A N 1
ATOM 7810 C CA . ASP A 1 970 ? -10.624 16.962 -19.843 1.00 94.56 970 ASP A CA 1
ATOM 7811 C C . ASP A 1 970 ? -9.371 17.290 -20.670 1.00 94.56 970 ASP A C 1
ATOM 7813 O O . ASP A 1 970 ? -8.526 16.429 -20.926 1.00 94.56 970 ASP A O 1
ATOM 7817 N N . LYS A 1 971 ? -9.238 18.537 -21.133 1.00 96.31 971 LYS A N 1
ATOM 7818 C CA . LYS A 1 971 ? -8.093 19.008 -21.926 1.00 96.31 971 LYS A CA 1
ATOM 7819 C C . LYS A 1 971 ? -7.548 20.345 -21.461 1.00 96.31 971 LYS A C 1
ATOM 7821 O O . LYS A 1 971 ? -6.637 20.876 -22.085 1.00 96.31 971 LYS A O 1
ATOM 7826 N N . THR A 1 972 ? -8.087 20.913 -20.389 1.00 98.25 972 THR A N 1
ATOM 7827 C CA . THR A 1 972 ? -7.661 22.227 -19.913 1.00 98.25 972 THR A CA 1
ATOM 7828 C C . THR A 1 972 ? -6.634 22.074 -18.799 1.00 98.25 972 THR A C 1
ATOM 7830 O O . THR A 1 972 ? -6.889 21.397 -17.805 1.00 98.25 972 THR A O 1
ATOM 7833 N N . VAL A 1 973 ? -5.484 22.729 -18.956 1.00 98.06 973 VAL A N 1
ATOM 7834 C CA . VAL A 1 973 ? -4.441 22.842 -17.932 1.00 98.06 973 VAL A CA 1
ATOM 7835 C C . VAL A 1 973 ? -4.400 24.277 -17.439 1.00 98.06 973 VAL A C 1
ATOM 7837 O O . VAL A 1 973 ? -4.333 25.205 -18.243 1.00 98.06 973 VAL A O 1
ATOM 7840 N N . VAL A 1 974 ? -4.410 24.479 -16.125 1.00 98.38 974 VAL A N 1
ATOM 7841 C CA . VAL A 1 974 ? -4.245 25.813 -15.541 1.00 98.38 974 VAL A CA 1
ATOM 7842 C C . VAL A 1 974 ? -2.791 26.024 -15.139 1.00 98.38 974 VAL A C 1
ATOM 7844 O O . VAL A 1 974 ? -2.249 25.269 -14.336 1.00 98.38 974 VAL A O 1
ATOM 7847 N N . MET A 1 975 ? -2.161 27.057 -15.698 1.00 97.69 975 MET A N 1
ATOM 7848 C CA . MET A 1 975 ? -0.761 27.404 -15.456 1.00 97.69 975 MET A CA 1
ATOM 7849 C C . MET A 1 975 ? -0.648 28.666 -14.593 1.00 97.69 975 MET A C 1
ATOM 7851 O O . MET A 1 975 ? -1.283 29.678 -14.880 1.00 97.69 975 MET A O 1
ATOM 7855 N N . PHE A 1 976 ? 0.203 28.639 -13.569 1.00 95.94 976 PHE A N 1
ATOM 7856 C CA . PHE A 1 976 ? 0.541 29.813 -12.754 1.00 95.94 976 PHE A CA 1
ATOM 7857 C C . PHE A 1 976 ? 2.053 29.891 -12.512 1.00 95.94 976 PHE A C 1
ATOM 7859 O O . PHE A 1 976 ? 2.596 29.384 -11.533 1.00 95.94 976 PHE A O 1
ATOM 7866 N N . ALA A 1 977 ? 2.750 30.542 -13.444 1.00 92.00 977 ALA A N 1
ATOM 7867 C CA . ALA A 1 977 ? 4.210 30.684 -13.437 1.00 92.00 977 ALA A CA 1
ATOM 7868 C C . ALA A 1 977 ? 4.733 31.760 -12.462 1.00 92.00 977 ALA A C 1
ATOM 7870 O O . ALA A 1 977 ? 5.936 31.869 -12.225 1.00 92.00 977 ALA A O 1
ATOM 7871 N N . GLY A 1 978 ? 3.834 32.601 -11.950 1.00 87.44 978 GLY A N 1
ATOM 7872 C CA . GLY A 1 978 ? 4.143 33.755 -11.114 1.00 87.44 978 GLY A CA 1
ATOM 7873 C C . GLY A 1 978 ? 4.239 33.445 -9.625 1.00 87.44 978 GLY A C 1
ATOM 7874 O O . GLY A 1 978 ? 3.663 32.472 -9.150 1.00 87.44 978 GLY A O 1
ATOM 7875 N N . ALA A 1 979 ? 4.919 34.312 -8.870 1.00 86.06 979 ALA A N 1
ATOM 7876 C CA . ALA A 1 979 ? 4.949 34.292 -7.410 1.00 86.06 979 ALA A CA 1
ATOM 7877 C C . ALA A 1 979 ? 5.209 35.697 -6.834 1.00 86.06 979 ALA A C 1
ATOM 7879 O O . ALA A 1 979 ? 5.730 36.572 -7.515 1.00 86.06 979 ALA A O 1
ATOM 7880 N N . GLN A 1 980 ? 4.906 35.905 -5.543 1.00 82.06 980 GLN A N 1
ATOM 7881 C CA . GLN A 1 980 ? 5.108 37.203 -4.870 1.00 82.06 980 GLN A CA 1
ATOM 7882 C C . GLN A 1 980 ? 6.580 37.659 -4.843 1.00 82.06 980 GLN A C 1
ATOM 7884 O O . GLN A 1 980 ? 6.849 38.854 -4.753 1.00 82.06 980 GLN A O 1
ATOM 7889 N N . ALA A 1 981 ? 7.526 36.719 -4.872 1.00 85.19 981 ALA A N 1
ATOM 7890 C CA . ALA A 1 981 ? 8.950 37.017 -4.913 1.00 85.19 981 ALA A 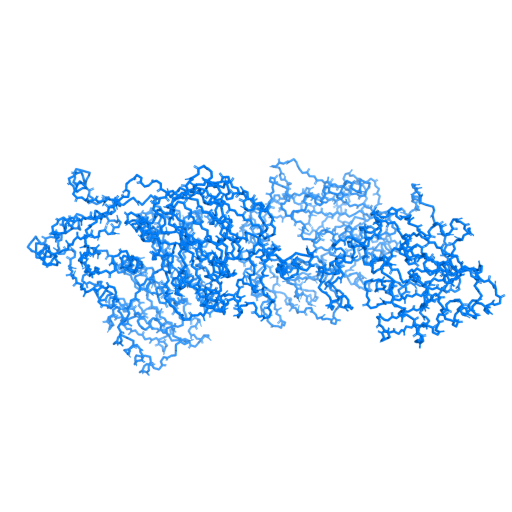CA 1
ATOM 7891 C C . ALA A 1 981 ? 9.530 36.557 -6.251 1.00 85.19 981 ALA A C 1
ATOM 7893 O O . ALA A 1 981 ? 9.407 35.380 -6.584 1.00 85.19 981 ALA A O 1
ATOM 7894 N N . ASP A 1 982 ? 10.217 37.456 -6.960 1.00 86.19 982 ASP A N 1
ATOM 7895 C CA . ASP A 1 982 ? 10.712 37.233 -8.328 1.00 86.19 982 ASP A CA 1
ATOM 7896 C C . ASP A 1 982 ? 11.544 35.953 -8.482 1.00 86.19 982 ASP A C 1
ATOM 7898 O O . ASP A 1 982 ? 11.496 35.284 -9.508 1.00 86.19 982 ASP A O 1
ATOM 7902 N N . PHE A 1 983 ? 12.299 35.560 -7.450 1.00 87.06 983 PHE A N 1
ATOM 7903 C CA . PHE A 1 983 ? 13.119 34.346 -7.493 1.00 87.06 983 PHE A CA 1
ATOM 7904 C C . PHE A 1 983 ? 12.312 33.035 -7.467 1.00 87.06 983 PHE A C 1
ATOM 7906 O O . PHE A 1 983 ? 12.908 31.973 -7.635 1.00 87.06 983 PHE A O 1
ATOM 7913 N N . ARG A 1 984 ? 10.996 33.104 -7.222 1.00 89.12 984 ARG A N 1
ATOM 7914 C CA . ARG A 1 984 ? 10.045 31.977 -7.224 1.00 89.12 984 ARG A CA 1
ATOM 7915 C C . ARG A 1 984 ? 9.209 31.908 -8.505 1.00 89.12 984 ARG A C 1
ATOM 7917 O O . ARG A 1 984 ? 8.417 30.979 -8.657 1.00 89.12 984 ARG A O 1
ATOM 7924 N N . CYS A 1 985 ? 9.364 32.879 -9.399 1.00 90.31 985 CYS A N 1
ATOM 7925 C CA . CYS A 1 985 ? 8.761 32.851 -10.723 1.00 90.31 985 CYS A CA 1
ATOM 7926 C C . CYS A 1 985 ? 9.486 31.825 -11.610 1.00 90.31 985 CYS A C 1
ATOM 7928 O O . CYS A 1 985 ? 10.706 31.675 -11.512 1.00 90.31 985 CYS A O 1
ATOM 7930 N N . LEU A 1 986 ? 8.738 31.110 -12.451 1.00 90.88 986 LEU A N 1
ATOM 7931 C CA . LEU A 1 986 ? 9.251 30.002 -13.263 1.00 90.88 986 LEU A CA 1
ATOM 7932 C C . LEU A 1 986 ? 9.241 30.355 -14.746 1.00 90.88 986 LEU A C 1
ATOM 7934 O O . LEU A 1 986 ? 8.211 30.731 -15.299 1.00 90.88 986 LEU A O 1
ATOM 7938 N N . GLU A 1 987 ? 10.384 30.185 -15.399 1.00 89.00 987 GLU A N 1
ATOM 7939 C CA . GLU A 1 987 ? 10.575 30.495 -16.825 1.00 89.00 987 GLU A CA 1
ATOM 7940 C C . GLU A 1 987 ? 10.594 29.232 -17.708 1.00 89.00 987 GLU A C 1
ATOM 7942 O O . GLU A 1 987 ? 10.615 29.330 -18.929 1.00 89.00 987 GLU A O 1
ATOM 7947 N N . ASN A 1 988 ? 10.590 28.045 -17.096 1.00 87.06 988 ASN A N 1
ATOM 7948 C CA . ASN A 1 988 ? 10.814 26.746 -17.738 1.00 87.06 988 ASN A CA 1
ATOM 7949 C C . ASN A 1 988 ? 9.565 25.841 -17.794 1.00 87.06 988 ASN A C 1
ATOM 7951 O O . ASN A 1 988 ? 9.673 24.678 -18.183 1.00 87.06 988 ASN A O 1
ATOM 7955 N N . LEU A 1 989 ? 8.380 26.338 -17.410 1.00 93.44 989 LEU A N 1
ATOM 7956 C CA . LEU A 1 989 ? 7.132 25.566 -17.510 1.00 93.44 989 LEU A CA 1
ATOM 7957 C C . LEU A 1 989 ? 6.738 25.322 -18.968 1.00 93.44 989 LEU A C 1
ATOM 7959 O O . LEU A 1 989 ? 6.194 24.269 -19.286 1.00 93.44 989 LEU A O 1
ATOM 7963 N N . GLY A 1 990 ? 7.041 26.276 -19.849 1.00 92.31 990 GLY A N 1
ATOM 7964 C CA . GLY A 1 990 ? 6.795 26.161 -21.283 1.00 92.31 990 GLY A CA 1
ATOM 7965 C C . GLY A 1 990 ? 7.467 24.958 -21.920 1.00 92.31 990 GLY A C 1
ATOM 7966 O O . GLY A 1 990 ? 6.819 24.171 -22.607 1.00 92.31 990 GLY A O 1
ATOM 7967 N N . ASP A 1 991 ? 8.751 24.774 -21.620 1.00 92.94 991 ASP A N 1
ATOM 7968 C CA . ASP A 1 991 ? 9.533 23.646 -22.123 1.00 92.94 991 ASP A CA 1
ATOM 7969 C C . ASP A 1 991 ? 8.950 22.308 -21.649 1.00 92.94 991 ASP A C 1
ATOM 7971 O O . ASP A 1 991 ? 8.891 21.356 -22.421 1.00 92.94 991 ASP A O 1
ATOM 7975 N N . ALA A 1 992 ? 8.472 22.250 -20.402 1.00 94.25 992 ALA A N 1
ATOM 7976 C CA . ALA A 1 992 ? 7.865 21.052 -19.823 1.00 94.25 992 ALA A CA 1
ATOM 7977 C C . ALA A 1 992 ? 6.459 20.748 -20.372 1.00 94.25 992 ALA A C 1
ATOM 7979 O O . ALA A 1 992 ? 6.044 19.593 -20.411 1.00 94.25 992 ALA A O 1
ATOM 7980 N N . LEU A 1 993 ? 5.709 21.778 -20.774 1.00 95.50 993 LEU A N 1
ATOM 7981 C CA . LEU A 1 993 ? 4.354 21.645 -21.317 1.00 95.50 993 LEU A CA 1
ATOM 7982 C C . LEU A 1 993 ? 4.335 21.423 -22.833 1.00 95.50 993 LEU A C 1
ATOM 7984 O O . LEU A 1 993 ? 3.343 20.917 -23.352 1.00 95.50 993 LEU A O 1
ATOM 7988 N N . SER A 1 994 ? 5.396 21.803 -23.547 1.00 92.94 994 SER A N 1
ATOM 7989 C CA . SER A 1 994 ? 5.381 21.899 -25.009 1.00 92.94 994 SER A CA 1
ATOM 7990 C C . SER A 1 994 ? 5.009 20.591 -25.712 1.00 92.94 994 SER A C 1
ATOM 7992 O O . SER A 1 994 ? 4.198 20.628 -26.632 1.00 92.94 994 SER A O 1
ATOM 7994 N N . SER A 1 995 ? 5.582 19.455 -25.302 1.00 89.44 995 SER A N 1
ATOM 7995 C CA . SER A 1 995 ? 5.265 18.135 -25.873 1.00 89.44 995 SER A CA 1
ATOM 7996 C C . SER A 1 995 ? 3.824 17.728 -25.558 1.00 89.44 995 SER A C 1
ATOM 7998 O O . SER A 1 995 ? 3.065 17.341 -26.444 1.00 89.44 995 SER A O 1
ATOM 8000 N N . LEU A 1 996 ? 3.419 17.909 -24.301 1.00 92.44 996 LEU A N 1
ATOM 8001 C CA . LEU A 1 996 ? 2.111 17.509 -23.785 1.00 92.44 996 LEU A CA 1
ATOM 8002 C C . LEU A 1 996 ? 0.951 18.261 -24.427 1.00 92.44 996 LEU A C 1
ATOM 8004 O O . LEU A 1 996 ? -0.100 17.676 -24.675 1.00 92.44 996 LEU A O 1
ATOM 8008 N N . VAL A 1 997 ? 1.120 19.553 -24.706 1.00 95.56 997 VAL A N 1
ATOM 8009 C CA . VAL A 1 997 ? 0.062 20.355 -25.331 1.00 95.56 997 VAL A CA 1
ATOM 8010 C C . VAL A 1 997 ? -0.331 19.794 -26.699 1.00 95.56 997 VAL A C 1
ATOM 8012 O O . VAL A 1 997 ? -1.524 19.749 -27.020 1.00 95.56 997 VAL A O 1
ATOM 8015 N N . ASP A 1 998 ? 0.644 19.318 -27.471 1.00 89.25 998 ASP A N 1
ATOM 8016 C CA . ASP A 1 998 ? 0.408 18.733 -28.788 1.00 89.25 998 ASP A CA 1
ATOM 8017 C C . ASP A 1 998 ? -0.022 17.260 -28.707 1.00 89.25 998 ASP A C 1
ATOM 8019 O O . ASP A 1 998 ? -1.002 16.884 -29.354 1.00 89.25 998 ASP A O 1
ATOM 8023 N N . GLU A 1 999 ? 0.659 16.445 -27.893 1.00 91.19 999 GLU A N 1
ATOM 8024 C CA . GLU A 1 999 ? 0.387 15.006 -27.726 1.00 91.19 999 GLU A CA 1
ATOM 8025 C C . GLU A 1 999 ? -1.023 14.743 -27.174 1.00 91.19 999 GLU A C 1
ATOM 8027 O O . GLU A 1 999 ? -1.773 13.932 -27.720 1.00 91.19 999 GLU A O 1
ATOM 8032 N N . GLU A 1 1000 ? -1.415 15.482 -26.134 1.00 90.75 1000 GLU A N 1
ATOM 8033 C CA . GLU A 1 1000 ? -2.675 15.294 -25.404 1.00 90.75 1000 GLU A CA 1
ATOM 8034 C C . GLU A 1 1000 ? -3.768 16.283 -25.840 1.00 90.75 1000 GLU A C 1
ATOM 8036 O O . GLU A 1 1000 ? -4.863 16.312 -25.268 1.00 90.75 1000 GLU A O 1
ATOM 8041 N N . ASN A 1 1001 ? -3.505 17.091 -26.877 1.00 93.69 1001 ASN A N 1
ATOM 8042 C CA . ASN A 1 1001 ? -4.454 18.069 -27.416 1.00 93.69 1001 ASN A CA 1
ATOM 8043 C C . ASN A 1 1001 ? -4.956 19.051 -26.333 1.00 93.69 1001 ASN A C 1
ATOM 8045 O O . ASN A 1 1001 ? -6.140 19.401 -26.303 1.00 93.69 1001 ASN A O 1
ATOM 8049 N N . LEU A 1 1002 ? -4.059 19.492 -25.447 1.00 96.62 1002 LEU A N 1
ATOM 8050 C CA . LEU A 1 1002 ? -4.402 20.327 -24.295 1.00 96.62 1002 LEU A CA 1
ATOM 8051 C C . LEU A 1 1002 ? -4.585 21.798 -24.691 1.00 96.62 1002 LEU A C 1
ATOM 8053 O O . LEU A 1 1002 ? -4.114 22.254 -25.735 1.00 96.62 1002 LEU A O 1
ATOM 8057 N N . THR A 1 1003 ? -5.263 22.550 -23.832 1.00 98.00 1003 THR A N 1
ATOM 8058 C CA . THR A 1 1003 ? -5.341 24.012 -23.867 1.00 98.00 1003 THR A CA 1
ATOM 8059 C C . THR A 1 1003 ? -4.883 24.544 -22.517 1.00 98.00 1003 THR A C 1
ATOM 8061 O O . THR A 1 1003 ? -5.399 24.142 -21.476 1.00 98.00 1003 THR A O 1
ATOM 8064 N N . VAL A 1 1004 ? -3.913 25.453 -22.525 1.00 98.19 1004 VAL A N 1
ATOM 8065 C CA . VAL A 1 1004 ? -3.327 26.027 -21.313 1.00 98.19 1004 VAL A CA 1
ATOM 8066 C C . VAL A 1 1004 ? -3.977 27.377 -21.016 1.00 98.19 1004 VAL A C 1
ATOM 8068 O O . VAL A 1 1004 ? -3.981 28.274 -21.857 1.00 98.19 1004 VAL A O 1
ATOM 8071 N N . VAL A 1 1005 ? -4.505 27.541 -19.805 1.00 98.44 1005 VAL A N 1
ATOM 8072 C CA . VAL A 1 1005 ? -5.044 28.807 -19.296 1.00 98.44 1005 VAL A CA 1
ATOM 8073 C C . VAL A 1 1005 ? -4.096 29.339 -18.226 1.00 98.44 1005 VAL A C 1
ATOM 8075 O O . VAL A 1 1005 ? -3.967 28.738 -17.161 1.00 98.44 1005 VAL A O 1
ATOM 8078 N N . ALA A 1 1006 ? -3.428 30.461 -18.490 1.00 97.75 1006 ALA A N 1
ATOM 8079 C CA . ALA A 1 1006 ? -2.634 31.143 -17.475 1.00 97.75 1006 ALA A CA 1
ATOM 8080 C C . ALA A 1 1006 ? -3.516 32.004 -16.572 1.00 97.75 1006 ALA A C 1
ATOM 8082 O O . ALA A 1 1006 ? -4.299 32.823 -17.064 1.00 97.75 1006 ALA A O 1
ATOM 8083 N N . VAL A 1 1007 ? -3.341 31.840 -15.261 1.00 96.62 1007 VAL A N 1
ATOM 8084 C CA . VAL A 1 1007 ? -3.989 32.638 -14.213 1.00 96.62 1007 VAL A CA 1
ATOM 8085 C C . VAL A 1 1007 ? -2.923 33.281 -13.324 1.00 96.62 1007 VAL A C 1
ATOM 8087 O O . VAL A 1 1007 ? -1.876 32.689 -13.062 1.00 96.62 1007 VAL A O 1
ATOM 8090 N N . GLY A 1 1008 ? -3.187 34.496 -12.849 1.00 93.12 1008 GLY A N 1
ATOM 8091 C CA . GLY A 1 1008 ? -2.219 35.259 -12.065 1.00 93.12 1008 GLY A CA 1
ATOM 8092 C C . GLY A 1 1008 ? -2.552 36.744 -11.976 1.00 93.12 1008 GLY A C 1
ATOM 8093 O O . GLY A 1 1008 ? -3.582 37.209 -12.470 1.00 93.12 1008 GLY A O 1
ATOM 8094 N N . SER A 1 1009 ? -1.673 37.507 -11.336 1.00 91.44 1009 SER A N 1
ATOM 8095 C CA . SER A 1 1009 ? -1.737 38.966 -11.308 1.00 91.44 1009 SER A CA 1
ATOM 8096 C C . SER A 1 1009 ? -1.236 39.577 -12.621 1.00 91.44 1009 SER A C 1
ATOM 8098 O O . SER A 1 1009 ? -0.549 38.937 -13.414 1.00 91.44 1009 SER A O 1
ATOM 8100 N N . GLN A 1 1010 ? -1.521 40.862 -12.845 1.00 93.06 1010 GLN A N 1
ATOM 8101 C CA . GLN A 1 1010 ? -1.066 41.582 -14.042 1.00 93.06 1010 GLN A CA 1
ATOM 8102 C C . GLN A 1 1010 ? 0.464 41.544 -14.231 1.00 93.06 1010 GLN A C 1
ATOM 8104 O O . GLN A 1 1010 ? 0.945 41.564 -15.366 1.00 93.06 1010 GLN A O 1
ATOM 8109 N N . ASN A 1 1011 ? 1.229 41.472 -13.137 1.00 89.56 1011 ASN A N 1
ATOM 8110 C CA . ASN A 1 1011 ? 2.693 41.429 -13.179 1.00 89.56 1011 ASN A CA 1
ATOM 8111 C C . ASN A 1 1011 ? 3.224 40.113 -13.771 1.00 89.56 1011 ASN A C 1
ATOM 8113 O O . ASN A 1 1011 ? 4.366 40.048 -14.212 1.00 89.56 1011 ASN A O 1
ATOM 8117 N N . GLU A 1 1012 ? 2.390 39.076 -13.812 1.00 92.56 1012 GLU A N 1
ATOM 8118 C CA . GLU A 1 1012 ? 2.762 37.719 -14.218 1.00 92.56 1012 GLU A CA 1
ATOM 8119 C C . GLU A 1 1012 ? 2.292 37.408 -15.648 1.00 92.56 1012 GLU A C 1
ATOM 8121 O O . GLU A 1 1012 ? 2.522 36.318 -16.176 1.00 92.56 1012 GLU A O 1
ATOM 8126 N N . ALA A 1 1013 ? 1.655 38.379 -16.310 1.00 93.94 1013 ALA A N 1
ATOM 8127 C CA . ALA A 1 1013 ? 1.187 38.235 -17.680 1.00 93.94 1013 ALA A CA 1
ATOM 8128 C C . ALA A 1 1013 ? 2.348 37.987 -18.656 1.00 93.94 1013 ALA A C 1
ATOM 8130 O O . ALA A 1 1013 ? 2.233 37.107 -19.507 1.00 93.94 1013 ALA A O 1
ATOM 8131 N N . GLN A 1 1014 ? 3.467 38.713 -18.515 1.00 94.69 1014 GLN A N 1
ATOM 8132 C CA . GLN A 1 1014 ? 4.612 38.575 -19.421 1.00 94.69 1014 GLN A CA 1
ATOM 8133 C C . GLN A 1 1014 ? 5.302 37.217 -19.268 1.00 94.69 1014 GLN A C 1
ATOM 8135 O O . GLN A 1 1014 ? 5.452 36.512 -20.256 1.00 94.69 1014 GLN A O 1
ATOM 8140 N N . ILE A 1 1015 ? 5.628 36.799 -18.041 1.00 93.94 1015 ILE A N 1
ATOM 8141 C CA . ILE A 1 1015 ? 6.264 35.492 -17.817 1.00 93.94 1015 ILE A CA 1
ATOM 8142 C C . ILE A 1 1015 ? 5.366 34.330 -18.269 1.00 93.94 1015 ILE A C 1
ATOM 8144 O O . ILE A 1 1015 ? 5.852 33.311 -18.755 1.00 93.94 1015 ILE A O 1
ATOM 8148 N N . SER A 1 1016 ? 4.043 34.484 -18.170 1.00 95.19 1016 SER A N 1
ATOM 8149 C CA . SER A 1 1016 ? 3.098 33.487 -18.680 1.00 95.19 1016 SER A CA 1
ATOM 8150 C C . SER A 1 1016 ? 3.098 33.420 -20.212 1.00 95.19 1016 SER A C 1
ATOM 8152 O O . SER A 1 1016 ? 3.013 32.328 -20.766 1.00 95.19 1016 SER A O 1
ATOM 8154 N N . LEU A 1 1017 ? 3.235 34.561 -20.901 1.00 95.12 1017 LEU A N 1
ATOM 8155 C CA . LEU A 1 1017 ? 3.420 34.602 -22.359 1.00 95.12 1017 LEU A CA 1
ATOM 8156 C C . LEU A 1 1017 ? 4.748 33.969 -22.775 1.00 95.12 1017 LEU A C 1
ATOM 8158 O O . LEU A 1 1017 ? 4.777 33.210 -23.740 1.00 95.12 1017 LEU A O 1
ATOM 8162 N N . ASP A 1 1018 ? 5.818 34.249 -22.033 1.00 94.75 1018 ASP A N 1
ATOM 8163 C CA . ASP A 1 1018 ? 7.146 33.702 -22.308 1.00 94.75 1018 ASP A CA 1
ATOM 8164 C C . ASP A 1 1018 ? 7.140 32.169 -22.172 1.00 94.75 1018 ASP A C 1
ATOM 8166 O O . ASP A 1 1018 ? 7.654 31.471 -23.042 1.00 94.75 1018 ASP A O 1
ATOM 8170 N N . ASN A 1 1019 ? 6.456 31.618 -21.162 1.00 95.12 1019 ASN A N 1
ATOM 8171 C CA . ASN A 1 1019 ? 6.260 30.168 -21.035 1.00 95.12 1019 ASN A CA 1
ATOM 8172 C C . ASN A 1 1019 ? 5.369 29.575 -22.143 1.00 95.12 1019 ASN A C 1
ATOM 8174 O O . ASN A 1 1019 ? 5.488 28.401 -22.457 1.00 95.12 1019 ASN A O 1
ATOM 8178 N N . ALA A 1 1020 ? 4.488 30.348 -22.772 1.00 94.69 1020 ALA A N 1
ATOM 8179 C CA . ALA A 1 1020 ? 3.595 29.833 -23.811 1.00 94.69 1020 ALA A CA 1
ATOM 8180 C C . ALA A 1 1020 ? 4.142 29.973 -25.243 1.00 94.69 1020 ALA A C 1
ATOM 8182 O O . ALA A 1 1020 ? 3.430 29.674 -26.206 1.00 94.69 1020 ALA A O 1
ATOM 8183 N N . HIS A 1 1021 ? 5.385 30.440 -25.412 1.00 93.00 1021 HIS A N 1
ATOM 8184 C CA . HIS A 1 1021 ? 5.940 30.796 -26.722 1.00 93.00 1021 HIS A CA 1
ATOM 8185 C C . HIS A 1 1021 ? 5.974 29.634 -27.733 1.00 93.00 1021 HIS A C 1
ATOM 8187 O O . HIS A 1 1021 ? 5.920 29.886 -28.939 1.00 93.00 1021 HIS A O 1
ATOM 8193 N N . THR A 1 1022 ? 6.035 28.381 -27.269 1.00 89.81 1022 THR A N 1
ATOM 8194 C CA . THR A 1 1022 ? 6.027 27.178 -28.119 1.00 89.81 1022 THR A CA 1
ATOM 8195 C C . THR A 1 1022 ? 4.625 26.695 -28.505 1.00 89.81 1022 THR A C 1
ATOM 8197 O O . THR A 1 1022 ? 4.492 25.991 -29.501 1.00 89.81 1022 THR A O 1
ATOM 8200 N N . PHE A 1 1023 ? 3.568 27.118 -27.800 1.00 94.75 1023 PHE A N 1
ATOM 8201 C CA . PHE A 1 1023 ? 2.174 26.722 -28.063 1.00 94.75 1023 PHE A CA 1
ATOM 8202 C C . PHE A 1 1023 ? 1.177 27.906 -28.059 1.00 94.75 1023 PHE A C 1
ATOM 8204 O O . PHE A 1 1023 ? 0.088 27.817 -27.481 1.00 94.75 1023 PHE A O 1
ATOM 8211 N N . PRO A 1 1024 ? 1.454 29.016 -28.776 1.00 92.62 1024 PRO A N 1
ATOM 8212 C CA . PRO A 1 1024 ? 0.654 30.244 -28.695 1.00 92.62 1024 PRO A CA 1
ATOM 8213 C C . PRO A 1 1024 ? -0.796 30.086 -29.185 1.00 92.62 1024 PRO A C 1
ATOM 8215 O O . PRO A 1 1024 ? -1.648 30.914 -28.880 1.00 92.62 1024 PRO A O 1
ATOM 8218 N N . HIS A 1 1025 ? -1.100 29.037 -29.957 1.00 91.94 1025 HIS A N 1
ATOM 8219 C CA . HIS A 1 1025 ? -2.444 28.763 -30.481 1.00 91.94 1025 HIS A CA 1
ATOM 8220 C C . HIS A 1 1025 ? -3.354 28.001 -29.509 1.00 91.94 1025 HIS A C 1
ATOM 8222 O O . HIS A 1 1025 ? -4.559 27.925 -29.741 1.00 91.94 1025 HIS A O 1
ATOM 8228 N N . ARG A 1 1026 ? -2.786 27.432 -28.441 1.00 95.19 1026 ARG A N 1
ATOM 8229 C CA . ARG A 1 1026 ? -3.484 26.642 -27.415 1.00 95.19 1026 ARG A CA 1
ATOM 8230 C C . ARG A 1 1026 ? -3.342 27.275 -26.039 1.00 95.19 1026 ARG A C 1
ATOM 8232 O O . ARG A 1 1026 ? -3.354 26.585 -25.026 1.00 95.19 1026 ARG A O 1
ATOM 8239 N N . PHE A 1 1027 ? -3.189 28.594 -26.013 1.00 97.69 1027 PHE A N 1
ATOM 8240 C CA . PHE A 1 1027 ? -2.912 29.348 -24.808 1.00 97.69 1027 PHE A CA 1
ATOM 8241 C C . PHE A 1 1027 ? -3.895 30.503 -24.630 1.00 97.69 1027 PHE A C 1
ATOM 8243 O O . PHE A 1 1027 ? -4.158 31.255 -25.570 1.00 97.69 1027 PHE A O 1
ATOM 8250 N N . ILE A 1 1028 ? -4.413 30.660 -23.413 1.00 97.81 1028 ILE A N 1
ATOM 8251 C CA . ILE A 1 1028 ? -5.255 31.785 -23.004 1.00 97.81 1028 ILE A CA 1
ATOM 8252 C C . ILE A 1 1028 ? -4.616 32.425 -21.780 1.00 97.81 1028 ILE A C 1
ATOM 8254 O O . ILE A 1 1028 ? -4.457 31.775 -20.750 1.00 97.81 1028 ILE A O 1
ATOM 8258 N N . ASN A 1 1029 ? -4.266 33.703 -21.876 1.00 97.06 1029 ASN A N 1
ATOM 8259 C CA . ASN A 1 1029 ? -3.714 34.449 -20.754 1.00 97.06 1029 ASN A CA 1
ATOM 8260 C C . ASN A 1 1029 ? -4.807 35.289 -20.096 1.00 97.06 1029 ASN A C 1
ATOM 8262 O O . ASN A 1 1029 ? -5.369 36.159 -20.751 1.00 97.06 1029 ASN A O 1
ATOM 8266 N N . THR A 1 1030 ? -5.084 35.034 -18.818 1.00 97.44 1030 THR A N 1
ATOM 8267 C CA . THR A 1 1030 ? -6.071 35.785 -18.023 1.00 97.44 1030 THR A CA 1
ATOM 8268 C C . THR A 1 1030 ? -5.430 36.534 -16.851 1.00 97.44 1030 THR A C 1
ATOM 8270 O O . THR A 1 1030 ? -6.119 37.035 -15.959 1.00 97.44 1030 THR A O 1
ATOM 8273 N N . CYS A 1 1031 ? -4.095 36.614 -16.823 1.00 95.88 1031 CYS A N 1
ATOM 8274 C CA . CYS A 1 1031 ? -3.352 37.285 -15.765 1.00 95.88 1031 CYS A CA 1
ATOM 8275 C C . CYS A 1 1031 ? -3.754 38.766 -15.655 1.00 95.88 1031 CYS A C 1
ATOM 8277 O O . CYS A 1 1031 ? -3.563 39.541 -16.589 1.00 95.88 1031 CYS A O 1
ATOM 8279 N N . GLY A 1 1032 ? -4.275 39.162 -14.490 1.00 94.38 1032 GLY A N 1
ATOM 8280 C CA . GLY A 1 1032 ? -4.790 40.511 -14.226 1.00 94.38 1032 GLY A CA 1
ATOM 8281 C C . GLY A 1 1032 ? -6.265 40.738 -14.582 1.00 94.38 1032 GLY A C 1
ATOM 8282 O O . GLY A 1 1032 ? -6.789 41.805 -14.265 1.00 94.38 1032 GLY A O 1
ATOM 8283 N N . GLU A 1 1033 ? -6.947 39.760 -15.184 1.00 95.69 1033 GLU A N 1
ATOM 8284 C CA . GLU A 1 1033 ? -8.340 39.899 -15.640 1.00 95.69 1033 GLU A CA 1
ATOM 8285 C C . GLU A 1 1033 ? -9.370 39.296 -14.673 1.00 95.69 1033 GLU A C 1
ATOM 8287 O O . GLU A 1 1033 ? -10.549 39.646 -14.731 1.00 95.69 1033 GLU A O 1
ATOM 8292 N N . LEU A 1 1034 ? -8.935 38.402 -13.782 1.00 94.81 1034 LEU A N 1
ATOM 8293 C CA . LEU A 1 1034 ? -9.809 37.610 -12.917 1.00 94.81 1034 LEU A CA 1
ATOM 8294 C C . LEU A 1 1034 ? -9.664 37.994 -11.447 1.00 94.81 1034 LEU A C 1
ATOM 8296 O O . LEU A 1 1034 ? -8.576 38.331 -10.971 1.00 94.81 1034 LEU A O 1
ATOM 8300 N N . THR A 1 1035 ? -10.745 37.843 -10.683 1.00 92.81 1035 THR A N 1
ATOM 8301 C CA . THR A 1 1035 ? -10.626 37.770 -9.224 1.00 92.81 1035 THR A CA 1
ATOM 8302 C C . THR A 1 1035 ? -9.949 36.457 -8.810 1.00 92.81 1035 THR A C 1
ATOM 8304 O O . THR A 1 1035 ? -9.882 35.481 -9.568 1.00 92.81 1035 THR A O 1
ATOM 8307 N N . PHE A 1 1036 ? -9.456 36.399 -7.569 1.00 92.31 1036 PHE A N 1
ATOM 8308 C CA . PHE A 1 1036 ? -8.873 35.164 -7.040 1.00 92.31 1036 PHE A CA 1
ATOM 8309 C C . PHE A 1 1036 ? -9.892 34.011 -7.033 1.00 92.31 1036 PHE A C 1
ATOM 8311 O O . PHE A 1 1036 ? -9.576 32.917 -7.487 1.00 92.31 1036 PHE A O 1
ATOM 8318 N N . THR A 1 1037 ? -11.133 34.251 -6.598 1.00 93.69 1037 THR A N 1
ATOM 8319 C CA . THR A 1 1037 ? -12.189 33.223 -6.538 1.00 93.69 1037 THR A CA 1
ATOM 8320 C C . THR A 1 1037 ? -12.661 32.777 -7.922 1.00 93.69 1037 THR A C 1
ATOM 8322 O O . THR A 1 1037 ? -12.915 31.590 -8.111 1.00 93.69 1037 THR A O 1
ATOM 8325 N N . GLN A 1 1038 ? -12.667 33.668 -8.919 1.00 95.81 1038 GLN A N 1
ATOM 8326 C CA . GLN A 1 1038 ? -12.896 33.297 -10.321 1.00 95.81 1038 GLN A CA 1
ATOM 8327 C C . GLN A 1 1038 ? -11.778 32.401 -10.860 1.00 95.81 1038 GLN A C 1
ATOM 8329 O O . GLN A 1 1038 ? -12.055 31.405 -11.528 1.00 95.81 1038 GLN A O 1
ATOM 8334 N N . SER A 1 1039 ? -10.520 32.705 -10.523 1.00 96.25 1039 SER A N 1
ATOM 8335 C CA . SER A 1 1039 ? -9.379 31.853 -10.887 1.00 96.25 1039 SER A CA 1
ATOM 8336 C C . SER A 1 1039 ? -9.529 30.451 -10.285 1.00 96.25 1039 SER A C 1
ATOM 8338 O O . SER A 1 1039 ? -9.308 29.460 -10.974 1.00 96.25 1039 SER A O 1
ATOM 8340 N N . VAL A 1 1040 ? -9.984 30.350 -9.030 1.00 96.56 1040 VAL A N 1
ATOM 8341 C CA . VAL A 1 1040 ? -10.267 29.073 -8.346 1.00 96.56 1040 VAL A CA 1
ATOM 8342 C C . VAL A 1 1040 ? -11.448 28.326 -8.980 1.00 96.56 1040 VAL A C 1
ATOM 8344 O O . VAL A 1 1040 ? -11.397 27.106 -9.122 1.00 96.56 1040 VAL A O 1
ATOM 8347 N N . ALA A 1 1041 ? -12.495 29.028 -9.415 1.00 96.75 1041 ALA A N 1
ATOM 8348 C CA . ALA A 1 1041 ? -13.622 28.408 -10.112 1.00 96.75 1041 ALA A CA 1
ATOM 8349 C C . ALA A 1 1041 ? -13.224 27.857 -11.498 1.00 96.75 1041 ALA A C 1
ATOM 8351 O O . ALA A 1 1041 ? -13.692 26.785 -11.892 1.00 96.75 1041 ALA A O 1
ATOM 8352 N N . ILE A 1 1042 ? -12.325 28.536 -12.222 1.00 97.81 1042 ILE A N 1
ATOM 8353 C CA . ILE A 1 1042 ? -11.727 28.023 -13.468 1.00 97.81 1042 ILE A CA 1
ATOM 8354 C C . ILE A 1 1042 ? -10.834 26.811 -13.184 1.00 97.81 1042 ILE A C 1
ATOM 8356 O O . ILE A 1 1042 ? -10.940 25.799 -13.880 1.00 97.81 1042 ILE A O 1
ATOM 8360 N N . LEU A 1 1043 ? -9.996 26.905 -12.147 1.00 96.69 1043 LEU A N 1
ATOM 8361 C CA . LEU A 1 1043 ? -9.095 25.850 -11.678 1.00 96.69 1043 LEU A CA 1
ATOM 8362 C C . LEU A 1 1043 ? -9.850 24.550 -11.386 1.00 96.69 1043 LEU A C 1
ATOM 8364 O O . LEU A 1 1043 ? -9.480 23.501 -11.893 1.00 96.69 1043 LEU A O 1
ATOM 8368 N N . LYS A 1 1044 ? -10.967 24.628 -10.659 1.00 96.44 1044 LYS A N 1
ATOM 8369 C CA . LYS A 1 1044 ? -11.820 23.486 -10.285 1.00 96.44 1044 LYS A CA 1
ATOM 8370 C C . LYS A 1 1044 ? -12.378 22.682 -11.473 1.00 96.44 1044 LYS A C 1
ATOM 8372 O O . LYS A 1 1044 ? -12.830 21.559 -11.283 1.00 96.44 1044 LYS A O 1
ATOM 8377 N N . ARG A 1 1045 ? -12.380 23.252 -12.683 1.00 96.50 1045 ARG A N 1
ATOM 8378 C CA . ARG A 1 1045 ? -12.864 22.615 -13.925 1.00 96.50 1045 ARG A CA 1
ATOM 8379 C C . ARG A 1 1045 ? -11.741 22.085 -14.816 1.00 96.50 1045 ARG A C 1
ATOM 8381 O O . ARG A 1 1045 ? -12.041 21.517 -15.864 1.00 96.50 1045 ARG A O 1
ATOM 8388 N N . ALA A 1 1046 ? -10.486 22.326 -14.449 1.00 97.25 1046 ALA A N 1
ATOM 8389 C CA . ALA A 1 1046 ? -9.331 21.923 -15.232 1.00 97.25 1046 ALA A CA 1
ATOM 8390 C C . ALA A 1 1046 ? -8.993 20.447 -14.990 1.00 97.25 1046 ALA A C 1
ATOM 8392 O O . ALA A 1 1046 ? -9.222 19.921 -13.902 1.00 97.25 1046 ALA A O 1
ATOM 8393 N N . ARG A 1 1047 ? -8.378 19.805 -15.985 1.00 96.06 1047 ARG A N 1
ATOM 8394 C CA . ARG A 1 1047 ? -7.824 18.450 -15.861 1.00 96.06 1047 ARG A CA 1
ATOM 8395 C C . ARG A 1 1047 ? -6.645 18.420 -14.890 1.00 96.06 1047 ARG A C 1
ATOM 8397 O O . ARG A 1 1047 ? -6.453 17.445 -14.172 1.00 96.06 1047 ARG A O 1
ATOM 8404 N N . LEU A 1 1048 ? -5.828 19.473 -14.920 1.00 96.25 1048 LEU A N 1
ATOM 8405 C CA . LEU A 1 1048 ? -4.552 19.556 -14.218 1.00 96.25 1048 LEU A CA 1
ATOM 8406 C C . LEU A 1 1048 ? -4.188 21.018 -13.948 1.00 96.25 1048 LEU A C 1
ATOM 8408 O O . LEU A 1 1048 ? -4.496 21.908 -14.745 1.00 96.25 1048 LEU A O 1
ATOM 8412 N N . ALA A 1 1049 ? -3.464 21.257 -12.862 1.00 97.56 1049 ALA A N 1
ATOM 8413 C CA . ALA A 1 1049 ? -2.789 22.522 -12.600 1.00 97.56 1049 ALA A CA 1
ATOM 8414 C C . ALA A 1 1049 ? -1.266 22.378 -12.565 1.00 97.56 1049 ALA A C 1
ATOM 8416 O O . ALA A 1 1049 ? -0.738 21.352 -12.147 1.00 97.56 1049 ALA A O 1
ATOM 8417 N N . VAL A 1 1050 ? -0.544 23.426 -12.955 1.00 97.44 1050 VAL A N 1
ATOM 8418 C CA . VAL A 1 1050 ? 0.918 23.465 -12.870 1.00 97.44 1050 VAL A CA 1
ATOM 8419 C C . VAL A 1 1050 ? 1.421 24.858 -12.529 1.00 97.44 1050 VAL A C 1
ATOM 8421 O O . VAL A 1 1050 ? 0.962 25.853 -13.093 1.00 97.44 1050 VAL A O 1
ATOM 8424 N N . GLY A 1 1051 ? 2.398 24.951 -11.632 1.00 95.19 1051 GLY A N 1
ATOM 8425 C CA . GLY A 1 1051 ? 3.017 26.240 -11.361 1.00 95.19 1051 GLY A CA 1
ATOM 8426 C C . GLY A 1 1051 ? 3.929 26.296 -10.148 1.00 95.19 1051 GLY A C 1
ATOM 8427 O O . GLY A 1 1051 ? 4.355 25.278 -9.602 1.00 95.19 1051 GLY A O 1
ATOM 8428 N N . SER A 1 1052 ? 4.238 27.523 -9.738 1.00 92.31 1052 SER A N 1
ATOM 8429 C CA . SER A 1 1052 ? 5.064 27.809 -8.564 1.00 92.31 1052 SER A CA 1
ATOM 8430 C C . SER A 1 1052 ? 4.328 27.524 -7.256 1.00 92.31 1052 SER A C 1
ATOM 8432 O O . SER A 1 1052 ? 3.104 27.641 -7.168 1.00 92.31 1052 SER A O 1
ATOM 8434 N N . GLU A 1 1053 ? 5.087 27.255 -6.192 1.00 89.81 1053 GLU A N 1
ATOM 8435 C CA . GLU A 1 1053 ? 4.597 27.237 -4.807 1.00 89.81 1053 GLU A CA 1
ATOM 8436 C C . GLU A 1 1053 ? 3.954 28.597 -4.429 1.00 89.81 1053 GLU A C 1
ATOM 8438 O O . GLU A 1 1053 ? 4.622 29.543 -4.012 1.00 89.81 1053 GLU A O 1
ATOM 8443 N N . THR A 1 1054 ? 2.636 28.730 -4.584 1.00 91.00 1054 THR A N 1
ATOM 8444 C CA . THR A 1 1054 ? 1.881 29.974 -4.333 1.00 91.00 1054 THR A CA 1
ATOM 8445 C C . THR A 1 1054 ? 0.512 29.695 -3.717 1.00 91.00 1054 THR A C 1
ATOM 8447 O O . THR A 1 1054 ? 0.141 28.549 -3.475 1.00 91.00 1054 THR A O 1
ATOM 8450 N N . SER A 1 1055 ? -0.291 30.740 -3.489 1.00 91.88 1055 SER A N 1
ATOM 8451 C CA . SER A 1 1055 ? -1.685 30.574 -3.063 1.00 91.88 1055 SER A CA 1
ATOM 8452 C C . SER A 1 1055 ? -2.515 29.720 -4.026 1.00 91.88 1055 SER A C 1
ATOM 8454 O O . SER A 1 1055 ? -3.399 29.003 -3.568 1.00 91.88 1055 SER A O 1
ATOM 8456 N N . LEU A 1 1056 ? -2.224 29.747 -5.331 1.00 94.75 1056 LEU A N 1
ATOM 8457 C CA . LEU A 1 1056 ? -2.915 28.916 -6.321 1.00 94.75 1056 LEU A CA 1
ATOM 8458 C C . LEU A 1 1056 ? -2.546 27.432 -6.202 1.00 94.75 1056 LEU A C 1
ATOM 8460 O O . LEU A 1 1056 ? -3.399 26.586 -6.452 1.00 94.75 1056 LEU A O 1
ATOM 8464 N N . ALA A 1 1057 ? -1.340 27.108 -5.721 1.00 95.00 1057 ALA A N 1
ATOM 8465 C CA . ALA A 1 1057 ? -0.959 25.733 -5.400 1.00 95.00 1057 ALA A CA 1
ATOM 8466 C C . ALA A 1 1057 ? -1.824 25.166 -4.259 1.00 95.00 1057 ALA A C 1
ATOM 8468 O O . ALA A 1 1057 ? -2.385 24.079 -4.373 1.00 95.00 1057 ALA A O 1
ATOM 8469 N N . HIS A 1 1058 ? -2.017 25.938 -3.185 1.00 95.06 1058 HIS A N 1
ATOM 8470 C CA . HIS A 1 1058 ? -2.917 25.547 -2.094 1.00 95.06 1058 HIS A CA 1
ATOM 8471 C C . HIS A 1 1058 ? -4.386 25.520 -2.523 1.00 95.06 1058 HIS A C 1
ATOM 8473 O O . HIS A 1 1058 ? -5.146 24.681 -2.044 1.00 95.06 1058 HIS A O 1
ATOM 8479 N N . ALA A 1 1059 ? -4.796 26.413 -3.427 1.00 95.56 1059 ALA A N 1
ATOM 8480 C CA . ALA A 1 1059 ? -6.144 26.389 -3.977 1.00 95.56 1059 ALA A CA 1
ATOM 8481 C C . ALA A 1 1059 ? -6.391 25.130 -4.819 1.00 95.56 1059 ALA A C 1
ATOM 8483 O O . ALA A 1 1059 ? -7.454 24.534 -4.682 1.00 95.56 1059 ALA A O 1
ATOM 8484 N N . ALA A 1 1060 ? -5.412 24.695 -5.623 1.00 95.25 1060 ALA A N 1
ATOM 8485 C CA . ALA A 1 1060 ? -5.486 23.455 -6.399 1.00 95.25 1060 ALA A CA 1
ATOM 8486 C C . ALA A 1 1060 ? -5.671 22.233 -5.488 1.00 95.25 1060 ALA A C 1
ATOM 8488 O O . ALA A 1 1060 ? -6.559 21.416 -5.729 1.00 95.25 1060 ALA A O 1
ATOM 8489 N N . ALA A 1 1061 ? -4.916 22.175 -4.384 1.00 93.50 1061 ALA A 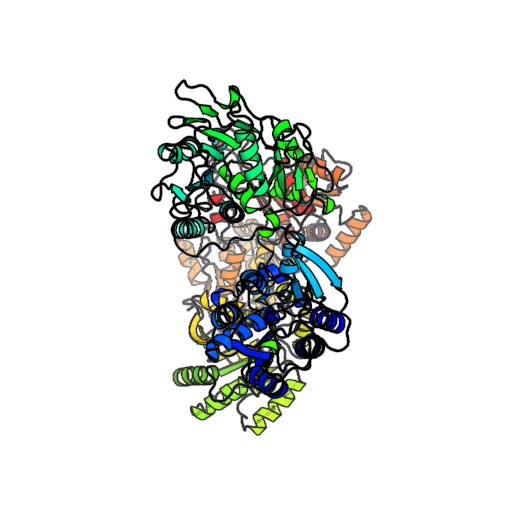N 1
ATOM 8490 C CA . ALA A 1 1061 ? -5.105 21.172 -3.339 1.00 93.50 1061 ALA A CA 1
ATOM 8491 C C . ALA A 1 1061 ? -6.514 21.239 -2.713 1.00 93.50 1061 ALA A C 1
ATOM 8493 O O . ALA A 1 1061 ? -7.177 20.214 -2.561 1.00 93.50 1061 ALA A O 1
ATOM 8494 N N . ALA A 1 1062 ? -7.012 22.442 -2.405 1.00 94.19 1062 ALA A N 1
ATOM 8495 C CA . ALA A 1 1062 ? -8.321 22.641 -1.776 1.00 94.19 1062 ALA A CA 1
ATOM 8496 C C . ALA A 1 1062 ? -9.514 22.266 -2.673 1.00 94.19 1062 ALA A C 1
ATOM 8498 O O . ALA A 1 1062 ? -10.556 21.862 -2.156 1.00 94.19 1062 ALA A O 1
ATOM 8499 N N . VAL A 1 1063 ? -9.378 22.394 -3.999 1.00 93.56 1063 VAL A N 1
ATOM 8500 C CA . VAL A 1 1063 ? -10.400 21.959 -4.972 1.00 93.56 1063 VAL A CA 1
ATOM 8501 C C . VAL A 1 1063 ? -10.168 20.541 -5.499 1.00 93.56 1063 VAL A C 1
ATOM 8503 O O . VAL A 1 1063 ? -10.924 20.083 -6.350 1.00 93.56 1063 VAL A O 1
ATOM 8506 N N . SER A 1 1064 ? -9.156 19.844 -4.970 1.00 90.69 1064 SER A N 1
ATOM 8507 C CA . SER A 1 1064 ? -8.889 18.420 -5.207 1.00 90.69 1064 SER A CA 1
ATOM 8508 C C . SER A 1 1064 ? -8.667 18.046 -6.675 1.00 90.69 1064 SER A C 1
ATOM 8510 O O . SER A 1 1064 ? -9.061 16.965 -7.107 1.00 90.69 1064 SER A O 1
ATOM 8512 N N . ILE A 1 1065 ? -8.003 18.917 -7.438 1.00 92.94 1065 ILE A N 1
ATOM 8513 C CA . ILE A 1 1065 ? -7.537 18.580 -8.790 1.00 92.94 1065 ILE A CA 1
ATOM 8514 C C . ILE A 1 1065 ? -6.096 18.043 -8.748 1.00 92.94 1065 ILE A C 1
ATOM 8516 O O . ILE A 1 1065 ? -5.328 18.421 -7.848 1.00 92.94 1065 ILE A O 1
ATOM 8520 N N . PRO A 1 1066 ? -5.686 17.198 -9.711 1.00 94.62 1066 PRO A N 1
ATOM 8521 C CA . PRO A 1 1066 ? -4.276 16.906 -9.951 1.00 94.62 1066 PRO A CA 1
ATOM 8522 C C . PRO A 1 1066 ? -3.489 18.204 -10.147 1.00 94.62 1066 PRO A C 1
ATOM 8524 O O . PRO A 1 1066 ? -3.931 19.101 -10.874 1.00 94.62 1066 PRO A O 1
ATOM 8527 N N . HIS A 1 1067 ? -2.332 18.336 -9.497 1.00 95.25 1067 HIS A N 1
ATOM 8528 C CA . HIS A 1 1067 ? -1.499 19.524 -9.667 1.00 95.25 1067 HIS A CA 1
ATOM 8529 C C . HIS A 1 1067 ? -0.006 19.261 -9.458 1.00 95.25 1067 HIS A C 1
ATOM 8531 O O . HIS A 1 1067 ? 0.394 18.551 -8.538 1.00 95.25 1067 HIS A O 1
ATOM 8537 N N . VAL A 1 1068 ? 0.818 19.874 -10.310 1.00 96.75 1068 VAL A N 1
ATOM 8538 C CA . VAL A 1 1068 ? 2.281 19.768 -10.297 1.00 96.75 1068 VAL A CA 1
ATOM 8539 C C . VAL A 1 1068 ? 2.893 21.087 -9.848 1.00 96.75 1068 VAL A C 1
ATOM 8541 O O . VAL A 1 1068 ? 2.774 22.103 -10.532 1.00 96.75 1068 VAL A O 1
ATOM 8544 N N . ILE A 1 1069 ? 3.562 21.081 -8.698 1.00 96.00 1069 ILE A N 1
ATOM 8545 C CA . ILE A 1 1069 ? 4.077 22.291 -8.059 1.00 96.00 1069 ILE A CA 1
ATOM 8546 C C . ILE A 1 1069 ? 5.588 22.241 -7.968 1.00 96.00 1069 ILE A C 1
ATOM 8548 O O . ILE A 1 1069 ? 6.160 21.367 -7.318 1.00 96.00 1069 ILE A O 1
ATOM 8552 N N . VAL A 1 1070 ? 6.234 23.230 -8.576 1.00 95.06 1070 VAL A N 1
ATOM 8553 C CA . VAL A 1 1070 ? 7.674 23.423 -8.443 1.00 95.06 1070 VAL A CA 1
ATOM 8554 C C . VAL A 1 1070 ? 7.945 24.161 -7.134 1.00 95.06 1070 VAL A C 1
ATOM 8556 O O . VAL A 1 1070 ? 7.490 25.293 -6.930 1.00 95.06 1070 VAL A O 1
ATOM 8559 N N . ILE A 1 1071 ? 8.671 23.503 -6.231 1.00 91.44 1071 ILE A N 1
ATOM 8560 C CA . ILE A 1 1071 ? 8.905 23.960 -4.861 1.00 91.44 1071 ILE A CA 1
ATOM 8561 C C . ILE A 1 1071 ? 10.400 24.062 -4.550 1.00 91.44 1071 ILE A C 1
ATOM 8563 O O . ILE A 1 1071 ? 11.209 23.212 -4.926 1.00 91.44 1071 ILE A O 1
ATOM 8567 N N . GLY A 1 1072 ? 10.771 25.130 -3.843 1.00 90.00 1072 GLY A N 1
ATOM 8568 C CA . GLY A 1 1072 ? 12.147 25.386 -3.429 1.00 90.00 1072 GLY A CA 1
ATOM 8569 C C . GLY A 1 1072 ? 12.429 24.928 -1.999 1.00 90.00 1072 GLY A C 1
ATOM 8570 O O . GLY A 1 1072 ? 11.537 24.584 -1.230 1.00 90.00 1072 GLY A O 1
ATOM 8571 N N . GLY A 1 1073 ? 13.704 24.979 -1.617 1.00 88.00 1073 GLY A N 1
ATOM 8572 C CA . GLY A 1 1073 ? 14.161 24.487 -0.316 1.00 88.00 1073 GLY A CA 1
ATOM 8573 C C . GLY A 1 1073 ? 13.893 25.387 0.890 1.00 88.00 1073 GLY A C 1
ATOM 8574 O O . GLY A 1 1073 ? 14.200 24.974 1.998 1.00 88.00 1073 GLY A O 1
ATOM 8575 N N . GLY A 1 1074 ? 13.397 26.619 0.728 1.00 88.00 1074 GLY A N 1
ATOM 8576 C CA . GLY A 1 1074 ? 13.399 27.607 1.817 1.00 88.00 1074 GLY A CA 1
ATOM 8577 C C . GLY A 1 1074 ? 12.577 27.200 3.043 1.00 88.00 1074 GLY A C 1
ATOM 8578 O O . GLY A 1 1074 ? 13.098 27.238 4.154 1.00 88.00 1074 GLY A O 1
ATOM 8579 N N . HIS A 1 1075 ? 11.330 26.773 2.838 1.00 85.31 1075 HIS A N 1
ATOM 8580 C CA . HIS A 1 1075 ? 10.422 26.296 3.892 1.00 85.31 1075 HIS A CA 1
ATOM 8581 C C . HIS A 1 1075 ? 9.920 24.871 3.620 1.00 85.31 1075 HIS A C 1
ATOM 8583 O O . HIS A 1 1075 ? 8.762 24.546 3.895 1.00 85.31 1075 HIS A O 1
ATOM 8589 N N . PHE A 1 1076 ? 10.766 24.042 3.008 1.00 86.12 1076 PHE A N 1
ATOM 8590 C CA . PHE A 1 1076 ? 10.391 22.693 2.595 1.00 86.12 1076 PHE A CA 1
ATOM 8591 C C . PHE A 1 1076 ? 9.798 21.904 3.780 1.00 86.12 1076 PHE A C 1
ATOM 8593 O O . PHE A 1 1076 ? 10.367 21.912 4.868 1.00 86.12 1076 PHE A O 1
ATOM 8600 N N . GLY A 1 1077 ? 8.623 21.297 3.584 1.00 79.69 1077 GLY A N 1
ATOM 8601 C CA . GLY A 1 1077 ? 7.866 20.571 4.619 1.00 79.69 1077 GLY A CA 1
ATOM 8602 C C . GLY A 1 1077 ? 6.844 21.410 5.402 1.00 79.69 1077 GLY A C 1
ATOM 8603 O O . GLY A 1 1077 ? 5.882 20.857 5.925 1.00 79.69 1077 GLY A O 1
ATOM 8604 N N . ARG A 1 1078 ? 6.981 22.747 5.447 1.00 84.19 1078 ARG A N 1
ATOM 8605 C CA . ARG A 1 1078 ? 6.085 23.625 6.232 1.00 84.19 1078 ARG A CA 1
ATOM 8606 C C . ARG A 1 1078 ? 4.872 24.151 5.459 1.00 84.19 1078 ARG A C 1
ATOM 8608 O O . ARG A 1 1078 ? 3.777 24.213 6.023 1.00 84.19 1078 ARG A O 1
ATOM 8615 N N . PHE A 1 1079 ? 5.040 24.499 4.182 1.00 85.00 1079 PHE A N 1
ATOM 8616 C CA . PHE A 1 1079 ? 3.988 25.086 3.329 1.00 85.00 1079 PHE A CA 1
ATOM 8617 C C . PHE A 1 1079 ? 3.727 24.264 2.060 1.00 85.00 1079 PHE A C 1
ATOM 8619 O O . PHE A 1 1079 ? 3.464 24.808 0.991 1.00 85.00 1079 PHE A O 1
ATOM 8626 N N . MET A 1 1080 ? 3.798 22.935 2.153 1.00 85.44 1080 MET A N 1
ATOM 8627 C CA . MET A 1 1080 ? 3.452 22.089 1.011 1.00 85.44 1080 MET A CA 1
ATOM 8628 C C . MET A 1 1080 ? 1.935 22.158 0.720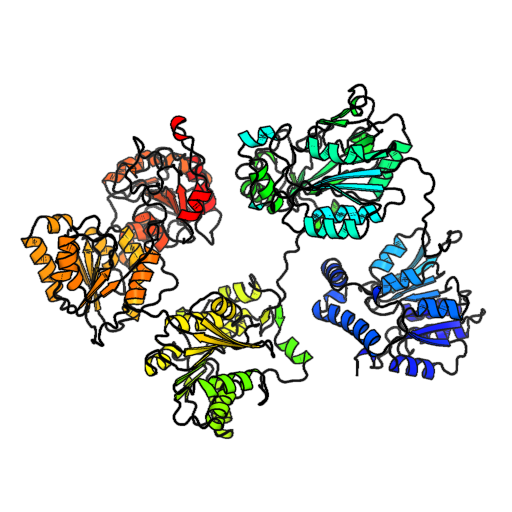 1.00 85.44 1080 MET A C 1
ATOM 8630 O O . MET A 1 1080 ? 1.135 22.356 1.634 1.00 85.44 1080 MET A O 1
ATOM 8634 N N . PRO A 1 1081 ? 1.485 22.007 -0.534 1.00 80.94 1081 PRO A N 1
ATOM 8635 C CA . PRO A 1 1081 ? 0.080 21.760 -0.842 1.00 80.94 1081 PRO A CA 1
ATOM 8636 C C . PRO A 1 1081 ? -0.317 20.366 -0.331 1.00 80.94 1081 PRO A C 1
ATOM 8638 O O . PRO A 1 1081 ? -0.005 19.351 -0.945 1.00 80.94 1081 PRO A O 1
ATOM 8641 N N . TYR A 1 1082 ? -0.959 20.306 0.834 1.00 78.94 1082 TYR A N 1
ATOM 8642 C CA . TYR A 1 1082 ? -1.317 19.050 1.501 1.00 78.94 1082 TYR A CA 1
ATOM 8643 C C . TYR A 1 1082 ? -2.574 18.420 0.881 1.00 78.94 1082 TYR A C 1
ATOM 8645 O O . TYR A 1 1082 ? -3.690 18.688 1.322 1.00 78.94 1082 TYR A O 1
ATOM 8653 N N . ALA A 1 1083 ? -2.397 17.616 -0.166 1.00 83.12 1083 ALA A N 1
ATOM 8654 C CA . ALA A 1 1083 ? -3.443 16.789 -0.761 1.00 83.12 1083 ALA A CA 1
ATOM 8655 C C . ALA A 1 1083 ? -2.832 15.532 -1.398 1.00 83.12 1083 ALA A C 1
ATOM 8657 O O . ALA A 1 1083 ? -1.681 15.538 -1.832 1.00 83.12 1083 ALA A O 1
ATOM 8658 N N . SER A 1 1084 ? -3.616 14.456 -1.504 1.00 82.19 1084 SER A N 1
ATOM 8659 C CA . SER A 1 1084 ? -3.195 13.237 -2.212 1.00 82.19 1084 SER A CA 1
ATOM 8660 C C . SER A 1 1084 ? -2.959 13.475 -3.709 1.00 82.19 1084 SER A C 1
ATOM 8662 O O . SER A 1 1084 ? -2.167 12.773 -4.327 1.00 82.19 1084 SER A O 1
ATOM 8664 N N . THR A 1 1085 ? -3.586 14.506 -4.284 1.00 88.69 1085 THR A N 1
ATOM 8665 C CA . THR A 1 1085 ? -3.445 14.901 -5.694 1.00 88.69 1085 THR A CA 1
ATOM 8666 C C . THR A 1 1085 ? -2.198 15.745 -5.993 1.00 88.69 1085 THR A C 1
ATOM 8668 O O . THR A 1 1085 ? -2.004 16.162 -7.138 1.00 88.69 1085 THR A O 1
ATOM 8671 N N . THR A 1 1086 ? -1.369 16.029 -4.985 1.00 91.69 1086 THR A N 1
ATOM 8672 C CA . THR A 1 1086 ? -0.180 16.878 -5.116 1.00 91.69 1086 THR A CA 1
ATOM 8673 C C . THR A 1 1086 ? 0.998 16.113 -5.714 1.00 91.69 1086 THR A C 1
ATOM 8675 O O . THR A 1 1086 ? 1.419 15.093 -5.175 1.00 91.69 1086 THR A O 1
ATOM 8678 N N . SER A 1 1087 ? 1.613 16.672 -6.753 1.00 94.50 1087 SER A N 1
ATOM 8679 C CA . SER A 1 1087 ? 2.923 16.265 -7.271 1.00 94.50 1087 SER A CA 1
ATOM 8680 C C . SER A 1 1087 ? 3.927 17.404 -7.081 1.00 94.50 1087 SER A C 1
ATOM 8682 O O . SER A 1 1087 ? 3.802 18.462 -7.690 1.00 94.50 1087 SER A O 1
ATOM 8684 N N . LEU A 1 1088 ? 4.934 17.216 -6.232 1.00 93.88 1088 LEU A N 1
ATOM 8685 C CA . LEU A 1 1088 ? 5.982 18.203 -5.975 1.00 93.88 1088 LEU A CA 1
ATOM 8686 C C . LEU A 1 1088 ? 7.187 17.963 -6.874 1.00 93.88 1088 LEU A C 1
ATOM 8688 O O . LEU A 1 1088 ? 7.683 16.847 -6.935 1.00 93.88 1088 LEU A O 1
ATOM 8692 N N . VAL A 1 1089 ? 7.714 19.010 -7.497 1.00 94.19 1089 VAL A N 1
ATOM 8693 C CA . VAL A 1 1089 ? 8.991 18.973 -8.217 1.00 94.19 1089 VAL A CA 1
ATOM 8694 C C . VAL A 1 1089 ? 9.998 19.813 -7.451 1.00 94.19 1089 VAL A C 1
ATOM 8696 O O . VAL A 1 1089 ? 9.762 20.998 -7.212 1.00 94.19 1089 VAL A O 1
ATOM 8699 N N . CYS A 1 1090 ? 11.119 19.220 -7.052 1.00 91.69 1090 CYS A N 1
ATOM 8700 C CA . CYS A 1 1090 ? 12.130 19.915 -6.265 1.00 91.69 1090 CYS A CA 1
ATOM 8701 C C . CYS A 1 1090 ? 13.554 19.561 -6.702 1.00 91.69 1090 CYS A C 1
ATOM 8703 O O . CYS A 1 1090 ? 13.821 18.487 -7.237 1.00 91.69 1090 CYS A O 1
ATOM 8705 N N . LEU A 1 1091 ? 14.491 20.472 -6.435 1.00 90.12 1091 LEU A N 1
ATOM 8706 C CA . LEU A 1 1091 ? 15.927 20.217 -6.535 1.00 90.12 1091 LEU A CA 1
ATOM 8707 C C . LEU A 1 1091 ? 16.550 20.338 -5.138 1.00 90.12 1091 LEU A C 1
ATOM 8709 O O . LEU A 1 1091 ? 16.873 21.455 -4.716 1.00 90.12 1091 LEU A O 1
ATOM 8713 N N . PRO A 1 1092 ? 16.701 19.216 -4.411 1.00 85.56 1092 PRO A N 1
ATOM 8714 C CA . PRO A 1 1092 ? 17.302 19.194 -3.082 1.00 85.56 1092 PRO A CA 1
ATOM 8715 C C . PRO A 1 1092 ? 18.729 19.742 -3.111 1.00 85.56 1092 PRO A C 1
ATOM 8717 O O . PRO A 1 1092 ? 19.599 19.206 -3.791 1.00 85.56 1092 PRO A O 1
ATOM 8720 N N . LEU A 1 1093 ? 18.970 20.825 -2.369 1.00 83.00 1093 LEU A N 1
ATOM 8721 C CA . LEU A 1 1093 ? 20.301 21.387 -2.136 1.00 83.00 1093 LEU A CA 1
ATOM 8722 C C . LEU A 1 1093 ? 20.695 21.206 -0.664 1.00 83.00 1093 LEU A C 1
ATOM 8724 O O . LEU A 1 1093 ? 19.829 21.147 0.199 1.00 83.00 1093 LEU A O 1
ATOM 8728 N N . GLU A 1 1094 ? 21.995 21.252 -0.360 1.00 81.19 1094 GLU A N 1
ATOM 8729 C CA . GLU A 1 1094 ? 22.538 21.248 1.017 1.00 81.19 1094 GLU A CA 1
ATOM 8730 C C . GLU A 1 1094 ? 21.885 22.293 1.941 1.00 81.19 1094 GLU A C 1
ATOM 8732 O O . GLU A 1 1094 ? 21.774 22.084 3.140 1.00 81.19 1094 GLU A O 1
ATOM 8737 N N . CYS A 1 1095 ? 21.427 23.421 1.389 1.00 82.19 1095 CYS A N 1
ATOM 8738 C CA . CYS A 1 1095 ? 20.759 24.477 2.147 1.00 82.19 1095 CYS A CA 1
ATOM 8739 C C . CYS A 1 1095 ? 19.221 24.360 2.165 1.00 82.19 1095 CYS A C 1
ATOM 8741 O O . CYS A 1 1095 ? 18.539 25.374 2.325 1.00 82.19 1095 CYS A O 1
ATOM 8743 N N . PHE A 1 1096 ? 18.638 23.178 1.941 1.00 85.62 1096 PHE A N 1
ATOM 8744 C CA . PHE A 1 1096 ? 17.209 22.965 2.212 1.00 85.62 1096 PHE A CA 1
ATOM 8745 C C . PHE A 1 1096 ? 16.904 23.255 3.690 1.00 85.62 1096 PHE A C 1
ATOM 8747 O O . PHE A 1 1096 ? 17.733 23.029 4.563 1.00 85.62 1096 PHE A O 1
ATOM 8754 N N . GLY A 1 1097 ? 15.748 23.859 3.957 1.00 81.06 1097 GLY A N 1
ATOM 8755 C CA . GLY A 1 1097 ? 15.396 24.411 5.265 1.00 81.06 1097 GLY A CA 1
ATOM 8756 C C . GLY A 1 1097 ? 16.054 25.760 5.595 1.00 81.06 1097 GLY A C 1
ATOM 8757 O O . GLY A 1 1097 ? 15.943 26.223 6.723 1.00 81.06 1097 GLY A O 1
ATOM 8758 N N . CYS A 1 1098 ? 16.723 26.439 4.650 1.00 85.81 1098 CYS A N 1
ATOM 8759 C CA . CYS A 1 1098 ? 17.447 27.690 4.942 1.00 85.81 1098 CYS A CA 1
ATOM 8760 C C . CYS A 1 1098 ? 16.574 28.921 5.246 1.00 85.81 1098 CYS A C 1
ATOM 8762 O O . CYS A 1 1098 ? 17.124 30.013 5.401 1.00 85.81 1098 CYS A O 1
ATOM 8764 N N . ASN A 1 1099 ? 15.242 28.806 5.294 1.00 85.12 1099 ASN A N 1
ATOM 8765 C CA . ASN A 1 1099 ? 14.334 29.937 5.524 1.00 85.12 1099 ASN A CA 1
ATOM 8766 C C . ASN A 1 1099 ? 14.583 31.087 4.520 1.00 85.12 1099 ASN A C 1
ATOM 8768 O O . ASN A 1 1099 ? 14.671 32.262 4.875 1.00 85.12 1099 ASN A O 1
ATOM 8772 N N . TRP A 1 1100 ? 14.841 30.709 3.260 1.00 88.31 1100 TRP A N 1
ATOM 8773 C CA . TRP A 1 1100 ? 15.251 31.586 2.151 1.00 88.31 1100 TRP A CA 1
ATOM 8774 C C . TRP A 1 1100 ? 16.536 32.411 2.386 1.00 88.31 1100 TRP A C 1
ATOM 8776 O O . TRP A 1 1100 ? 16.897 33.251 1.562 1.00 88.31 1100 TRP A O 1
ATOM 8786 N N . LYS A 1 1101 ? 17.299 32.133 3.453 1.00 87.88 1101 LYS A N 1
ATOM 8787 C CA . LYS A 1 1101 ? 18.637 32.689 3.714 1.00 87.88 1101 LYS A CA 1
ATOM 8788 C C . LYS A 1 1101 ? 19.698 31.807 3.057 1.00 87.88 1101 LYS A C 1
ATOM 8790 O O . LYS A 1 1101 ? 20.408 31.047 3.712 1.00 87.88 1101 LYS A O 1
ATOM 8795 N N . CYS A 1 1102 ? 19.774 31.881 1.732 1.00 86.06 1102 CYS A N 1
ATOM 8796 C CA . CYS A 1 1102 ? 20.619 30.994 0.937 1.00 86.06 1102 CYS A CA 1
ATOM 8797 C C . CYS A 1 1102 ? 22.120 31.188 1.216 1.00 86.06 1102 CYS A C 1
ATOM 8799 O O . CYS A 1 1102 ? 22.633 32.304 1.185 1.00 86.06 1102 CYS A O 1
ATOM 8801 N N . SER A 1 1103 ? 22.852 30.079 1.373 1.00 83.94 1103 SER A N 1
ATOM 8802 C CA . SER A 1 1103 ? 24.326 30.072 1.394 1.00 83.94 1103 SER A CA 1
ATOM 8803 C C . SER A 1 1103 ? 24.948 30.191 -0.004 1.00 83.94 1103 SER A C 1
ATOM 8805 O O . SER A 1 1103 ? 26.168 30.289 -0.144 1.00 83.94 1103 SER A O 1
ATOM 8807 N N . LYS A 1 1104 ? 24.117 30.161 -1.054 1.00 83.50 1104 LYS A N 1
ATOM 8808 C CA . LYS A 1 1104 ? 24.521 30.214 -2.462 1.00 83.50 1104 LYS A CA 1
ATOM 8809 C C . LYS A 1 1104 ? 24.159 31.583 -3.076 1.00 83.50 1104 LYS A C 1
ATOM 8811 O O . LYS A 1 1104 ? 23.202 32.206 -2.623 1.00 83.50 1104 LYS A O 1
ATOM 8816 N N . PRO A 1 1105 ? 24.862 32.043 -4.134 1.00 84.19 1105 PRO A N 1
ATOM 8817 C CA . PRO A 1 1105 ? 24.614 33.353 -4.758 1.00 84.19 1105 PRO A CA 1
ATOM 8818 C C . PRO A 1 1105 ? 23.211 33.559 -5.344 1.00 84.19 1105 PRO A C 1
ATOM 8820 O O . PRO A 1 1105 ? 22.806 34.696 -5.572 1.00 84.19 1105 PRO A O 1
ATOM 8823 N N . GLN A 1 1106 ? 22.503 32.473 -5.659 1.00 85.19 1106 GLN A N 1
ATOM 8824 C CA . GLN A 1 1106 ? 21.168 32.481 -6.249 1.00 85.19 1106 GLN A CA 1
ATOM 8825 C C . GLN A 1 1106 ? 20.356 31.288 -5.730 1.00 85.19 1106 GLN A C 1
ATOM 8827 O O . GLN A 1 1106 ? 20.913 30.328 -5.190 1.00 85.19 1106 GLN A O 1
ATOM 8832 N N . HIS A 1 1107 ? 19.041 31.330 -5.947 1.00 89.75 1107 HIS A N 1
ATOM 8833 C CA . HIS A 1 1107 ? 18.093 30.272 -5.591 1.00 89.75 1107 HIS A CA 1
ATOM 8834 C C . HIS A 1 1107 ? 18.142 29.113 -6.600 1.00 89.75 1107 HIS A C 1
ATOM 8836 O O . HIS A 1 1107 ? 17.176 28.839 -7.312 1.00 89.75 1107 HIS A O 1
ATOM 8842 N N . TYR A 1 1108 ? 19.289 28.434 -6.677 1.00 88.88 1108 TYR A N 1
ATOM 8843 C CA . TYR A 1 1108 ? 19.505 27.317 -7.602 1.00 88.88 1108 TYR A CA 1
ATOM 8844 C C . TYR A 1 1108 ? 18.497 26.175 -7.404 1.00 88.88 1108 TYR A C 1
ATOM 8846 O O . TYR A 1 1108 ? 18.169 25.499 -8.366 1.00 88.88 1108 TYR A O 1
ATOM 8854 N N . CYS A 1 1109 ? 17.929 26.023 -6.199 1.00 88.00 1109 CYS A N 1
ATOM 8855 C CA . CYS A 1 1109 ? 16.899 25.026 -5.878 1.00 88.00 1109 CYS A CA 1
ATOM 8856 C C . CYS A 1 1109 ? 15.603 25.182 -6.684 1.00 88.00 1109 CYS A C 1
ATOM 8858 O O . CYS A 1 1109 ? 14.793 24.266 -6.682 1.00 88.00 1109 CYS A O 1
ATOM 8860 N N . LEU A 1 1110 ? 15.404 26.332 -7.330 1.00 89.94 1110 LEU A N 1
ATOM 8861 C CA . LEU A 1 1110 ? 14.287 26.608 -8.231 1.00 89.94 1110 LEU A CA 1
ATOM 8862 C C . LEU A 1 1110 ? 14.778 26.806 -9.668 1.00 89.94 1110 LEU A C 1
ATOM 8864 O O . LEU A 1 1110 ? 14.211 26.247 -10.598 1.00 89.94 1110 LEU A O 1
ATOM 8868 N N . ARG A 1 1111 ? 15.861 27.575 -9.846 1.00 87.56 1111 ARG A N 1
ATOM 8869 C CA . ARG A 1 1111 ? 16.363 27.968 -11.174 1.00 87.56 1111 ARG A CA 1
ATOM 8870 C C . ARG A 1 1111 ? 16.975 26.830 -11.984 1.00 87.56 1111 ARG A C 1
ATOM 8872 O O . ARG A 1 1111 ? 16.905 26.870 -13.205 1.00 87.56 1111 ARG A O 1
ATOM 8879 N N . ASP A 1 1112 ? 17.575 25.843 -11.322 1.00 90.06 1112 ASP A N 1
ATOM 8880 C CA . ASP A 1 1112 ? 18.263 24.743 -12.008 1.00 90.06 1112 ASP A CA 1
ATOM 8881 C C . ASP A 1 1112 ? 17.386 23.494 -12.158 1.00 90.06 1112 ASP A C 1
ATOM 8883 O O . ASP A 1 1112 ? 17.891 22.444 -12.571 1.00 90.06 1112 ASP A O 1
ATOM 8887 N N . ILE A 1 1113 ? 16.095 23.589 -11.817 1.00 90.75 1113 ILE A N 1
ATOM 8888 C CA . ILE A 1 1113 ? 15.139 22.511 -12.065 1.00 90.75 1113 ILE A CA 1
ATOM 8889 C C . ILE A 1 1113 ? 15.004 22.324 -13.577 1.00 90.75 1113 ILE A C 1
ATOM 8891 O O . ILE A 1 1113 ? 14.713 23.252 -14.331 1.00 90.75 1113 ILE A O 1
ATOM 8895 N N . ASP A 1 1114 ? 15.253 21.103 -14.021 1.00 91.25 1114 ASP A N 1
ATOM 8896 C CA . ASP A 1 1114 ? 15.177 20.694 -15.406 1.00 91.25 1114 ASP A CA 1
ATOM 8897 C C . ASP A 1 1114 ? 13.714 20.477 -15.805 1.00 91.25 1114 ASP A C 1
ATOM 8899 O O . ASP A 1 1114 ? 12.942 19.834 -15.086 1.00 91.25 1114 ASP A O 1
ATOM 8903 N N . SER A 1 1115 ? 13.335 21.008 -16.968 1.00 92.19 1115 SER A N 1
ATOM 8904 C CA . SER A 1 1115 ? 11.978 20.886 -17.499 1.00 92.19 1115 SER A CA 1
ATOM 8905 C C . SER A 1 1115 ? 11.554 19.429 -17.692 1.00 92.19 1115 SER A C 1
ATOM 8907 O O . SER A 1 1115 ? 10.381 19.135 -17.503 1.00 92.19 1115 SER A O 1
ATOM 8909 N N . SER A 1 1116 ? 12.479 18.495 -17.943 1.00 92.75 1116 SER A N 1
ATOM 8910 C CA . SER A 1 1116 ? 12.172 17.059 -18.047 1.00 92.75 1116 SER A CA 1
ATOM 8911 C C . SER A 1 1116 ? 11.674 16.437 -16.736 1.00 92.75 1116 SER A C 1
ATOM 8913 O O . SER A 1 1116 ? 10.930 15.455 -16.756 1.00 92.75 1116 SER A O 1
ATOM 8915 N N . VAL A 1 1117 ? 12.050 16.993 -15.577 1.00 93.44 1117 VAL A N 1
ATOM 8916 C CA . VAL A 1 1117 ? 11.537 16.533 -14.274 1.00 93.44 1117 VAL A CA 1
ATOM 8917 C C . VAL A 1 1117 ? 10.104 17.026 -14.081 1.00 93.44 1117 VAL A C 1
ATOM 8919 O O . VAL A 1 1117 ? 9.249 16.274 -13.617 1.00 93.44 1117 VAL A O 1
ATOM 8922 N N . ILE A 1 1118 ? 9.830 18.265 -14.501 1.00 95.25 1118 ILE A N 1
ATOM 8923 C CA . ILE A 1 1118 ? 8.483 18.844 -14.495 1.00 95.25 1118 ILE A CA 1
ATOM 8924 C C . ILE A 1 1118 ? 7.580 18.083 -15.478 1.00 95.25 1118 ILE A C 1
ATOM 8926 O O . ILE A 1 1118 ? 6.480 17.692 -15.106 1.00 95.25 1118 ILE A O 1
ATOM 8930 N N . GLU A 1 1119 ? 8.055 17.802 -16.693 1.00 94.81 1119 GLU A N 1
ATOM 8931 C CA . GLU A 1 1119 ? 7.327 17.042 -17.719 1.00 94.81 1119 GLU A CA 1
ATOM 8932 C C . GLU A 1 1119 ? 6.945 15.641 -17.226 1.00 94.81 1119 GLU A C 1
ATOM 8934 O O . GLU A 1 1119 ? 5.805 15.217 -17.400 1.00 94.81 1119 GLU A O 1
ATOM 8939 N N . ARG A 1 1120 ? 7.865 14.934 -16.557 1.00 94.12 1120 ARG A N 1
ATOM 8940 C CA . ARG A 1 1120 ? 7.574 13.625 -15.955 1.00 94.12 1120 ARG A CA 1
ATOM 8941 C C . ARG A 1 1120 ? 6.458 13.714 -14.918 1.00 94.12 1120 ARG A C 1
ATOM 8943 O O . ARG A 1 1120 ? 5.506 12.944 -14.977 1.00 94.12 1120 ARG A O 1
ATOM 8950 N N . ALA A 1 1121 ? 6.546 14.690 -14.014 1.00 95.00 1121 ALA A N 1
ATOM 8951 C CA . ALA A 1 1121 ? 5.516 14.910 -13.006 1.00 95.00 1121 ALA A CA 1
ATOM 8952 C C . ALA A 1 1121 ? 4.149 15.233 -13.635 1.00 95.00 1121 ALA A C 1
ATOM 8954 O O . ALA A 1 1121 ? 3.121 14.777 -13.136 1.00 95.00 1121 ALA A O 1
ATOM 8955 N N . LEU A 1 1122 ? 4.134 15.986 -14.742 1.00 94.94 1122 LEU A N 1
ATOM 8956 C CA . LEU A 1 1122 ? 2.926 16.283 -15.515 1.00 94.94 1122 LEU A CA 1
ATOM 8957 C C . LEU A 1 1122 ? 2.344 15.022 -16.168 1.00 94.94 1122 LEU A C 1
ATOM 8959 O O . LEU A 1 1122 ? 1.143 14.795 -16.051 1.00 94.94 1122 LEU A O 1
ATOM 8963 N N . LYS A 1 1123 ? 3.173 14.183 -16.804 1.00 93.56 1123 LYS A N 1
ATOM 8964 C CA . LYS A 1 1123 ? 2.749 12.915 -17.428 1.00 93.56 1123 LYS A CA 1
ATOM 8965 C C . LYS A 1 1123 ? 2.090 11.985 -16.416 1.00 93.56 1123 LYS A C 1
ATOM 8967 O O . LYS A 1 1123 ? 0.966 11.539 -16.628 1.00 93.56 1123 LYS A O 1
ATOM 8972 N N . ASP A 1 1124 ? 2.729 11.777 -15.274 1.00 91.75 1124 ASP A N 1
ATOM 8973 C CA . ASP A 1 1124 ? 2.194 10.896 -14.238 1.00 91.75 1124 ASP A CA 1
ATOM 8974 C C . ASP A 1 1124 ? 0.895 11.439 -13.628 1.00 91.75 1124 ASP A C 1
ATOM 8976 O O . ASP A 1 1124 ? -0.027 10.673 -13.336 1.00 91.75 1124 ASP A O 1
ATOM 8980 N N . ALA A 1 1125 ? 0.803 12.762 -13.441 1.00 90.06 1125 ALA A N 1
ATOM 8981 C CA . ALA A 1 1125 ? -0.406 13.415 -12.942 1.00 90.06 1125 ALA A CA 1
ATOM 8982 C C . ALA A 1 1125 ? -1.578 13.358 -13.944 1.00 90.06 1125 ALA A C 1
ATOM 8984 O O . ALA A 1 1125 ? -2.729 13.471 -13.529 1.00 90.06 1125 ALA A O 1
ATOM 8985 N N . LEU A 1 1126 ? -1.310 13.168 -15.243 1.00 87.81 1126 LEU A N 1
ATOM 8986 C CA . LEU A 1 1126 ? -2.331 13.012 -16.289 1.00 87.81 1126 LEU A CA 1
ATOM 8987 C C . LEU A 1 1126 ? -2.858 11.575 -16.432 1.00 87.81 1126 LEU A C 1
ATOM 8989 O O . LEU A 1 1126 ? -3.965 11.407 -16.949 1.00 87.81 1126 LEU A O 1
ATOM 8993 N N . VAL A 1 1127 ? -2.076 10.567 -16.026 1.00 80.75 1127 VAL A N 1
ATOM 8994 C CA . VAL A 1 1127 ? -2.370 9.136 -16.250 1.00 80.75 1127 VAL A CA 1
ATOM 8995 C C . VAL A 1 1127 ? -3.002 8.465 -15.031 1.00 80.75 1127 VAL A C 1
ATOM 8997 O O . VAL A 1 1127 ? -3.867 7.606 -15.190 1.00 80.75 1127 VAL A O 1
ATOM 9000 N N . SER A 1 1128 ? -2.601 8.835 -13.812 1.00 63.62 1128 SER A N 1
ATOM 9001 C CA . SER A 1 1128 ? -3.047 8.143 -12.598 1.00 63.62 1128 SER A CA 1
ATOM 9002 C C . SER A 1 1128 ? -3.313 9.095 -11.435 1.00 63.62 1128 SER A C 1
ATOM 9004 O O . SER A 1 1128 ? -2.499 9.965 -11.122 1.00 63.62 1128 SER A O 1
ATOM 9006 N N . ASN A 1 1129 ? -4.427 8.867 -10.735 1.00 63.75 1129 ASN A N 1
ATOM 9007 C CA . ASN A 1 1129 ? -4.661 9.465 -9.423 1.00 63.75 1129 ASN A CA 1
ATOM 9008 C C . ASN A 1 1129 ? -3.802 8.741 -8.377 1.00 63.75 1129 ASN A C 1
ATOM 9010 O O . ASN A 1 1129 ? -3.655 7.522 -8.420 1.00 63.75 1129 ASN A O 1
ATOM 9014 N N . SER A 1 1130 ? -3.221 9.499 -7.450 1.00 62.34 1130 SER A N 1
ATOM 9015 C CA . SER A 1 1130 ? -2.385 8.977 -6.368 1.00 62.34 1130 SER A CA 1
ATOM 9016 C C . SER A 1 1130 ? -3.161 8.954 -5.054 1.00 62.34 1130 SER A C 1
ATOM 9018 O O . SER A 1 1130 ? -3.904 9.891 -4.765 1.00 62.34 1130 SER A O 1
ATOM 9020 N N . GLU A 1 1131 ? -2.947 7.934 -4.223 1.00 63.50 1131 GLU A N 1
ATOM 9021 C CA . GLU A 1 1131 ? -3.466 7.905 -2.844 1.00 63.50 1131 GLU A CA 1
ATOM 9022 C C . GLU A 1 1131 ? -2.637 8.784 -1.887 1.00 63.50 1131 GLU A C 1
ATOM 9024 O O . GLU A 1 1131 ? -3.090 9.122 -0.795 1.00 63.50 1131 GLU A O 1
ATOM 9029 N N . LYS A 1 1132 ? -1.428 9.192 -2.304 1.00 74.06 1132 LYS A N 1
ATOM 9030 C CA . LYS A 1 1132 ? -0.489 10.038 -1.547 1.00 74.06 1132 LYS A CA 1
ATOM 9031 C C . LYS A 1 1132 ? 0.185 11.071 -2.448 1.00 74.06 1132 LYS A C 1
ATOM 9033 O O . LYS A 1 1132 ? 0.343 10.832 -3.644 1.00 74.06 1132 LYS A O 1
ATOM 9038 N N . ALA A 1 1133 ? 0.649 12.176 -1.865 1.00 82.56 1133 ALA A N 1
ATOM 9039 C CA . ALA A 1 1133 ? 1.437 13.166 -2.595 1.00 82.56 1133 ALA A CA 1
ATOM 9040 C C . ALA A 1 1133 ? 2.707 12.534 -3.202 1.00 82.56 1133 ALA A C 1
ATOM 9042 O O . ALA A 1 1133 ? 3.377 11.722 -2.562 1.00 82.56 1133 ALA A O 1
ATOM 9043 N N . ARG A 1 1134 ? 3.046 12.914 -4.436 1.00 88.12 1134 ARG A N 1
ATOM 9044 C CA . ARG A 1 1134 ? 4.241 12.452 -5.159 1.00 88.12 1134 ARG A CA 1
ATOM 9045 C C . ARG A 1 1134 ? 5.349 13.492 -5.058 1.00 88.12 1134 ARG A C 1
ATOM 9047 O O . ARG A 1 1134 ? 5.074 14.689 -5.070 1.00 88.12 1134 ARG A O 1
ATOM 9054 N N . ILE A 1 1135 ? 6.605 13.054 -4.993 1.00 89.44 1135 ILE A N 1
ATOM 9055 C CA . ILE A 1 1135 ? 7.769 13.950 -4.959 1.00 89.44 1135 ILE A CA 1
ATOM 9056 C C . ILE A 1 1135 ? 8.757 13.538 -6.048 1.00 89.44 1135 ILE A C 1
ATOM 9058 O O . ILE A 1 1135 ? 9.316 12.447 -6.025 1.00 89.44 1135 ILE A O 1
ATOM 9062 N N . TYR A 1 1136 ? 9.002 14.459 -6.970 1.00 90.56 1136 TYR A N 1
ATOM 9063 C CA . TYR A 1 1136 ? 9.933 14.361 -8.080 1.00 90.56 1136 TYR A CA 1
ATOM 9064 C C . TYR A 1 1136 ? 11.180 15.175 -7.741 1.00 90.56 1136 TYR A C 1
ATOM 9066 O O . TYR A 1 1136 ? 11.240 16.389 -7.956 1.00 90.56 1136 TYR A O 1
ATOM 9074 N N . ALA A 1 1137 ? 12.172 14.498 -7.167 1.00 87.81 1137 ALA A N 1
ATOM 9075 C CA . ALA A 1 1137 ? 13.441 15.106 -6.797 1.00 87.81 1137 ALA A CA 1
ATOM 9076 C C . ALA A 1 1137 ? 14.451 15.017 -7.949 1.00 87.81 1137 ALA A C 1
ATOM 9078 O O . ALA A 1 1137 ? 14.744 13.940 -8.470 1.00 87.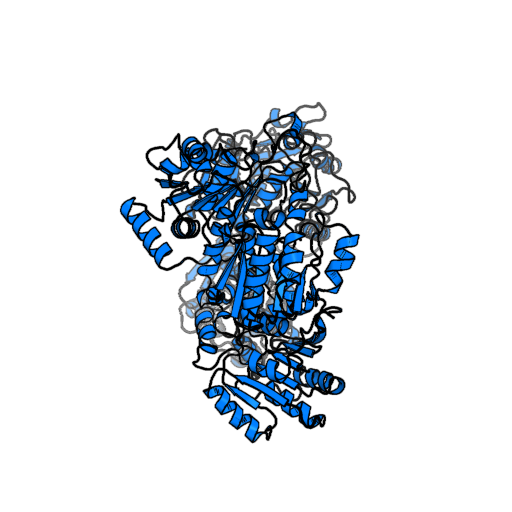81 1137 ALA A O 1
ATOM 9079 N N . GLN A 1 1138 ? 15.029 16.151 -8.335 1.00 87.12 1138 GLN A N 1
ATOM 9080 C CA . GLN A 1 1138 ? 16.129 16.177 -9.289 1.00 87.12 1138 GLN A CA 1
ATOM 9081 C C . GLN A 1 1138 ? 17.449 15.772 -8.621 1.00 87.12 1138 GLN A C 1
ATOM 9083 O O . GLN A 1 1138 ? 17.866 16.375 -7.632 1.00 87.12 1138 GLN A O 1
ATOM 9088 N N . ASN A 1 1139 ? 18.161 14.819 -9.235 1.00 71.00 1139 ASN A N 1
ATOM 9089 C CA . ASN A 1 1139 ? 19.488 14.352 -8.812 1.00 71.00 1139 ASN A CA 1
ATOM 9090 C C . ASN A 1 1139 ? 20.596 15.348 -9.210 1.00 71.00 1139 ASN A C 1
ATOM 9092 O O . ASN A 1 1139 ? 21.505 15.029 -9.974 1.00 71.00 1139 ASN A O 1
ATOM 9096 N N . GLY A 1 1140 ? 20.487 16.572 -8.697 1.00 67.94 1140 GLY A N 1
ATOM 9097 C CA . GLY A 1 1140 ? 21.524 17.595 -8.706 1.00 67.94 1140 GLY A CA 1
ATOM 9098 C C . GLY A 1 1140 ? 21.418 18.705 -9.759 1.00 67.94 1140 GLY A C 1
ATOM 9099 O O . GLY A 1 1140 ? 20.727 18.584 -10.766 1.00 67.94 1140 GLY A O 1
ATOM 9100 N N . SER A 1 1141 ? 22.078 19.840 -9.495 1.00 74.62 1141 SER A N 1
ATOM 9101 C CA . SER A 1 1141 ? 22.146 20.997 -10.399 1.00 74.62 1141 SER A CA 1
ATOM 9102 C C . SER A 1 1141 ? 23.063 20.738 -11.595 1.00 74.62 1141 SER A C 1
ATOM 9104 O O . SER A 1 1141 ? 24.099 20.081 -11.486 1.00 74.62 1141 SER A O 1
ATOM 9106 N N . LYS A 1 1142 ? 22.736 21.381 -12.723 1.00 67.38 1142 LYS A N 1
ATOM 9107 C CA . LYS A 1 1142 ? 23.605 21.511 -13.906 1.00 67.38 1142 LYS A CA 1
ATOM 9108 C C . LYS A 1 1142 ? 24.915 22.265 -13.619 1.00 67.38 1142 LYS A C 1
ATOM 9110 O O . LYS A 1 1142 ? 25.855 22.201 -14.409 1.00 67.38 1142 LYS A O 1
ATOM 9115 N N . ASN A 1 1143 ? 24.999 22.984 -12.504 1.00 64.94 1143 ASN A N 1
ATOM 9116 C CA . ASN A 1 1143 ? 26.204 23.650 -12.038 1.00 64.94 1143 ASN A CA 1
ATOM 9117 C C . ASN A 1 1143 ? 27.113 22.651 -11.306 1.00 64.94 1143 ASN A C 1
ATOM 9119 O O . ASN A 1 1143 ? 26.863 22.276 -10.161 1.00 64.94 1143 ASN A O 1
ATOM 9123 N N . SER A 1 1144 ? 28.225 22.277 -11.944 1.00 57.16 1144 SER A N 1
ATOM 9124 C CA . SER A 1 1144 ? 29.181 21.283 -11.435 1.00 57.16 1144 SER A CA 1
ATOM 9125 C C . SER A 1 1144 ? 29.779 21.617 -10.061 1.00 57.16 1144 SER A C 1
ATOM 9127 O O . SER A 1 1144 ? 30.253 20.720 -9.371 1.00 57.16 1144 SER A O 1
ATOM 9129 N N . SER A 1 1145 ? 29.760 22.888 -9.638 1.00 56.66 1145 SER A N 1
ATOM 9130 C CA . SER A 1 1145 ? 30.221 23.314 -8.304 1.00 56.66 1145 SER A CA 1
ATOM 9131 C C . SER A 1 1145 ? 29.219 23.034 -7.176 1.00 56.66 1145 SER A C 1
ATOM 9133 O O . SER A 1 1145 ? 29.575 23.136 -6.003 1.00 56.66 1145 SER A O 1
ATOM 9135 N N . LEU A 1 1146 ? 27.981 22.674 -7.522 1.00 56.25 1146 LEU A N 1
ATOM 9136 C CA . LEU A 1 1146 ? 26.906 22.353 -6.587 1.00 56.25 1146 LEU A CA 1
ATOM 9137 C C . LEU A 1 1146 ? 26.576 20.855 -6.560 1.00 56.25 1146 LEU A C 1
ATOM 9139 O O . LEU A 1 1146 ? 25.728 20.472 -5.778 1.00 56.25 1146 LEU A O 1
ATOM 9143 N N . ALA A 1 1147 ? 27.273 20.012 -7.332 1.00 51.88 1147 ALA A N 1
ATOM 9144 C CA . ALA A 1 1147 ? 26.959 18.592 -7.550 1.00 51.88 1147 ALA A CA 1
ATOM 9145 C C . ALA A 1 1147 ? 26.955 17.680 -6.297 1.00 51.88 1147 ALA A C 1
ATOM 9147 O O . ALA A 1 1147 ? 26.479 16.550 -6.379 1.00 51.88 1147 ALA A O 1
ATOM 9148 N N . ASN A 1 1148 ? 27.467 18.143 -5.151 1.00 47.97 1148 ASN A N 1
ATOM 9149 C CA . ASN A 1 1148 ? 27.477 17.380 -3.901 1.00 47.97 1148 ASN A CA 1
ATOM 9150 C C . ASN A 1 1148 ? 26.263 17.763 -3.042 1.00 47.97 1148 ASN A C 1
ATOM 9152 O O . ASN A 1 1148 ? 26.246 18.830 -2.426 1.00 47.97 1148 ASN A O 1
ATOM 9156 N N . TYR A 1 1149 ? 25.261 16.885 -3.016 1.00 54.44 1149 TYR A N 1
ATOM 9157 C CA . TYR A 1 1149 ? 23.956 17.114 -2.393 1.00 54.44 1149 TYR A CA 1
ATOM 9158 C C . TYR A 1 1149 ? 23.698 16.242 -1.158 1.00 54.44 1149 TYR A C 1
ATOM 9160 O O . TYR A 1 1149 ? 24.296 15.169 -1.046 1.00 54.44 1149 TYR A O 1
ATOM 9168 N N . PRO A 1 1150 ? 22.809 16.683 -0.241 1.00 45.34 1150 PRO A N 1
ATOM 9169 C CA . PRO A 1 1150 ? 22.267 15.840 0.821 1.00 45.34 1150 PRO A CA 1
ATOM 9170 C C . PRO A 1 1150 ? 21.556 14.626 0.215 1.00 45.34 1150 PRO A C 1
ATOM 9172 O O . PRO A 1 1150 ? 21.068 14.666 -0.919 1.00 45.34 1150 PRO A O 1
ATOM 9175 N N . LYS A 1 1151 ? 21.547 13.519 0.954 1.00 49.56 1151 LYS A N 1
ATOM 9176 C CA . LYS A 1 1151 ? 20.977 12.252 0.487 1.00 49.56 1151 LYS A CA 1
ATOM 9177 C C . LYS A 1 1151 ? 19.450 12.373 0.473 1.00 49.56 1151 LYS A C 1
ATOM 9179 O O . LYS A 1 1151 ? 18.880 13.059 1.310 1.00 49.56 1151 LYS A O 1
ATOM 9184 N N . ILE A 1 1152 ? 18.765 11.639 -0.408 1.00 48.03 1152 ILE A N 1
ATOM 9185 C CA . ILE A 1 1152 ? 17.290 11.498 -0.378 1.00 48.03 1152 ILE A CA 1
ATOM 9186 C C . ILE A 1 1152 ? 16.788 11.070 1.024 1.00 48.03 1152 ILE A C 1
ATOM 9188 O O . ILE A 1 1152 ? 15.702 11.471 1.433 1.00 48.03 1152 ILE A O 1
ATOM 9192 N N . ALA A 1 1153 ? 17.615 10.351 1.796 1.00 43.66 1153 ALA A N 1
ATOM 9193 C CA . ALA A 1 1153 ? 17.366 10.007 3.200 1.00 43.66 1153 ALA A CA 1
ATOM 9194 C C . ALA A 1 1153 ? 17.166 11.228 4.131 1.00 43.66 1153 ALA A C 1
ATOM 9196 O O . ALA A 1 1153 ? 16.371 11.159 5.064 1.00 43.66 1153 ALA A O 1
ATOM 9197 N N . ASP A 1 1154 ? 17.812 12.364 3.847 1.00 48.78 1154 ASP A N 1
ATOM 9198 C CA . ASP A 1 1154 ? 17.668 13.604 4.628 1.00 48.78 1154 ASP A CA 1
ATOM 9199 C C . ASP A 1 1154 ? 16.335 14.316 4.307 1.00 48.78 1154 ASP A C 1
ATOM 9201 O O . ASP A 1 1154 ? 15.820 15.104 5.098 1.00 48.78 1154 ASP A O 1
ATOM 9205 N N . ILE A 1 1155 ? 15.735 14.021 3.144 1.00 53.06 1155 ILE A N 1
ATOM 9206 C CA . ILE A 1 1155 ? 14.424 14.550 2.746 1.00 53.06 1155 ILE A CA 1
ATOM 9207 C C . ILE A 1 1155 ? 13.325 13.797 3.482 1.00 53.06 1155 ILE A C 1
ATOM 9209 O O . ILE A 1 1155 ? 12.422 14.453 3.983 1.00 53.06 1155 ILE A O 1
ATOM 9213 N N . SER A 1 1156 ? 13.410 12.466 3.617 1.00 51.91 1156 SER A N 1
ATOM 9214 C CA . SER A 1 1156 ? 12.403 11.674 4.343 1.00 51.91 1156 SER A CA 1
ATOM 9215 C C . SER A 1 1156 ? 12.203 12.120 5.794 1.00 51.91 1156 SER A C 1
ATOM 9217 O O . SER A 1 1156 ? 11.079 12.063 6.285 1.00 51.91 1156 SER A O 1
ATOM 9219 N N . GLU A 1 1157 ? 13.238 12.640 6.462 1.00 49.25 1157 GLU A N 1
ATOM 9220 C CA . GLU A 1 1157 ? 13.095 13.243 7.796 1.00 49.25 1157 GLU A CA 1
ATOM 9221 C C . GLU A 1 1157 ? 12.268 14.543 7.760 1.00 49.25 1157 GLU A C 1
ATOM 9223 O O . GLU A 1 1157 ? 11.411 14.745 8.622 1.00 49.25 1157 GLU A O 1
ATOM 9228 N N . LEU A 1 1158 ? 12.441 15.379 6.725 1.00 46.91 1158 LEU A N 1
ATOM 9229 C CA . LEU A 1 1158 ? 11.721 16.649 6.519 1.00 46.91 1158 LEU A CA 1
ATOM 9230 C C . LEU A 1 1158 ? 10.245 16.481 6.104 1.00 46.91 1158 LEU A C 1
ATOM 9232 O O . LEU A 1 1158 ? 9.484 17.446 6.172 1.00 46.91 1158 LEU A O 1
ATOM 9236 N N . ILE A 1 1159 ? 9.839 15.283 5.670 1.00 54.06 1159 ILE A N 1
ATOM 9237 C CA . ILE A 1 1159 ? 8.452 14.928 5.299 1.00 54.06 1159 ILE A CA 1
ATOM 9238 C C . ILE A 1 1159 ? 7.861 13.814 6.174 1.00 54.06 1159 ILE A C 1
ATOM 9240 O O . ILE A 1 1159 ? 6.751 13.371 5.907 1.00 54.06 1159 ILE A O 1
ATOM 9244 N N . SER A 1 1160 ? 8.548 13.388 7.240 1.00 42.09 1160 SER A N 1
ATOM 9245 C CA . SER A 1 1160 ? 8.132 12.284 8.132 1.00 42.09 1160 SER A CA 1
ATOM 9246 C C . SER A 1 1160 ? 6.792 12.497 8.859 1.00 42.09 1160 SER A C 1
ATOM 9248 O O . SER A 1 1160 ? 6.302 11.591 9.529 1.00 42.09 1160 SER A O 1
ATOM 9250 N N . GLY A 1 1161 ? 6.187 13.679 8.711 1.00 41.94 1161 GLY A N 1
ATOM 9251 C CA . GLY A 1 1161 ? 4.845 13.987 9.190 1.00 41.94 1161 GLY A CA 1
ATOM 9252 C C . GLY A 1 1161 ? 3.815 14.302 8.104 1.00 41.94 1161 GLY A C 1
ATOM 9253 O O . GLY A 1 1161 ? 2.710 14.631 8.492 1.00 41.94 1161 GLY A O 1
ATOM 9254 N N . VAL A 1 1162 ? 4.130 14.274 6.802 1.00 35.31 1162 VAL A N 1
ATOM 9255 C CA . VAL A 1 1162 ? 3.194 14.667 5.720 1.00 35.31 1162 VAL A CA 1
ATOM 9256 C C . VAL A 1 1162 ? 2.271 13.530 5.300 1.00 35.31 1162 VAL A C 1
ATOM 9258 O O . VAL A 1 1162 ? 2.775 12.402 5.101 1.00 35.31 1162 VAL A O 1
#

Radius of gyration: 38.84 Å; chains: 1; bounding box: 88×126×76 Å

Sequence (1162 aa):
MSELDKIIPPEIVNDEFYQVIRSLAENEDLKHVLEIGSSAGEGSTRAFVEGLSKNASNPNLYCLEVSKPRHEALAKTYQSFPFVKCYHASSVPLDSFPSPEEVRDFYYEQNTVLNQYPLSQVLGWRDQDIEYIERNLAPQNGIELIKQDNGIDYFDLVLIDGSEFTGVAELEAVYGARLILLDDINAYKNFENLTALKADPNYELIHENRAIRNGYAVFARKEGASFKKAPINDEVTKTDDKFSVHFFTIVLNGMPFIKHHLDVFKTLPFDWHWHIIEGVAELKHCTAWSVTSGGNIPTQFHREGRSNDGTEEYLNEIESQFPDNISIYRKSEGNFWQGKLEMVNAPLAYIDQECLLWQIDSDELWSAEQIQKMRELFLSDSSKQAAYVHCHYFIGPKKYISTLNAWATQPKDWLRVWRFKPGMKWDAHEPPILVNQEGHNIADIAHFSRDETKAAGLIYEHPSYVLEEQVKFKQDYYGYKDAVDLWKQLQEAKGDVDPADYLHWAAKNGAIAREWQAQDGELQFFKYLPKEEKKNVILASDLAKQTDQDLTQIATDSAFHKAIQRVFEKARPKKIVETGTYLGAGTTSIISATLRDLGITGAEFYSIEINPAHLQQAVINLGQRGFTDVRLIHGLSVPRSLLPSIKEIEDFTVNNIEFNNIIVDHSEIERAQNYFAETNFEGPEDMLQAVLNEFKFKPDFVLLDSAGYMGNVEFNYVVSQLKGECYIALDDVRHIKHRKSYLQMYADPRFKIIEESEEKFGFCIAHFTPDVIEGSVTVPNLDIKNIVWLRADAIGDNILSSSMLPYVQAQYPNAKIHVACQSRVASLYQNCPYVESVVPFDQSRAEVDQDYLAQVCSQLQELKADLLLNSVYSRSLVMEVIALNSGAKSIVGHIGDTSNITDDLLNQINPNYAHLCESPGEYKSELFRHQDFLRGLGVTASNLNPKIWTSLEDEVFAEDFYRVNKLDSDKTVVMFAGAQADFRCLENLGDALSSLVDEENLTVVAVGSQNEAQISLDNAHTFPHRFINTCGELTFTQSVAILKRARLAVGSETSLAHAAAAVSIPHVIVIGGGHFGRFMPYASTTSLVCLPLECFGCNWKCSKPQHYCLRDIDSSVIERALKDALVSNSEKARIYAQNGSKNSSLANYPKIADISELISGV